Protein AF-0000000084402591 (afdb_homodimer)

Foldseek 3Di:
DWAKAFAWAWEFQAFPDIDIDGQWIWTADPLQFTADIDHCPDPVNVVLVVVLVPPDPPDPPPPSRPHHYFDQQKYKFFFFEAAEAAQQLLVPFPDDLQDADVVSCVVGVQVSQLVCLVDVVVLLVSLLVVLVVLVLLRHQEYAYEYEQHLSSQLSNQVSCLVLNRAYETEREAFCQDPDPSGHAVDLVRSVVRVVVNQVVNCVVCVVDDPSSRRYYYEYEHAADLRADPSNLLVSVVVCVVVVHAYEYEFCLADVRQVSNCVVPVDGRVVSCVVSPNQALRYEYEAPQVDDPVVLVVNVVRLYAYAHALQLSVRHYPGGRQVQVNSVSPHQYAYHNHPRSHNDSRLLVSLVSLQVVQVVVLVVVCVVVVHDPVCVVPPDDDRSGRDSSSSSCRGFASSQVSNVAGRGSDGPHRPWIWMFGQDDPVDCLGWDPGGDPCCVPPNQDDPVSSVVSVVVCSVGNGSRRTPWTDGSSHTSD/DWAKAFAWAWEFQAFPDIDIDGQWIWTADPLQFTADIDHCPDPVNVVLVVVLVPPDPPPPPPPSRPHHYFDQQKYKFFFFEAEEAAQQLLVPFPDDLQDADVVSCVVGVQVSQLVCLVDVVVLLVSLLVVLVVLVLLRHQEYAYEYEQHLSSQLSNQVSCLVLNRAYETEREAFCQDPDPSGHAVDLVRSVVRVVVNQVVNCVVCVVDDPSSRRYYYEYEHAADLRDDPSNLLVSVVVCVVVVHAYEYEFCLADVRQVSNCVVPVDGRVVSCVVSPNQALRYEYEAPQVDDPVVLVVNVVRLYAYAHALQLSVRHYPGGRQVQVNSVSPHQYAYHNHPRSHNDSRLLVSLVSLQVVQVVVLVVVCVVVVHDPVCVVPPDDDRSGRDSSSSSCRGFASSQVSNVAGRGSDGPHRPWIWMFGQADPPDCQGWDPGGNVCCVPPNQDDPVSSVVSVVVCSVGNGSRRTPWTDGSSHTSD

Organism: NCBI:txid1296121

Sequence (952 aa):
MGQLFVGTFVDTPCPGELRIRQDHLLVVDEKGYITHIAPIHDDSSQSILSGLSSSSPSSSSSSSSIPMELGKHSFLLPVFTDLHIHAAQYLFCGLGLDLPLIEWLERYAYKAEERVDGDPALAERVYGTLVKRLLQNGTGCVSFFGTIGVRSNLILAKKMQEAGLRGFVGKLSMDQSPRPTYGETSASASLDSLNEFLDSLEGYLAQYKPHEKVVEPIITPRYVPVCSDELLGRLKELGDKRGVRVQSHMCEGRDQMGLVYKQRGKRDQDIWNELGFLGPKTLQAHVTYLDDEMIPLIKDREVTIAHCPLSNAYLSEKQFPLREALDKSLNVGLGTDVAGGYTLSIQNQMRQAVIISRLREGARCENMDCSFAESANKGGKNLSVDWVESIYLATRGGKKGMGLGGCLEVGMEFDAQLIELADEGSPSGVGALDLFDLQTRGIDTEEEWKVNVERWWCNGDDRNRKGMWVQGRKVLMGQLFVGTFVDTPCPGELRIRQDHLLVVDEKGYITHIAPIHDDSSQSILSGLSSSSPSSSSSSSSIPMELGKHSFLLPVFTDLHIHAAQYLFCGLGLDLPLIEWLERYAYKAEERVDGDPALAERVYGTLVKRLLQNGTGCVSFFGTIGVRSNLILAKKMQEAGLRGFVGKLSMDQSPRPTYGETSASASLDSLNEFLDSLEGYLAQYKPHEKVVEPIITPRYVPVCSDELLGRLKELGDKRGVRVQSHMCEGRDQMGLVYKQRGKRDQDIWNELGFLGPKTLQAHVTYLDDEMIPLIKDREVTIAHCPLSNAYLSEKQFPLREALDKSLNVGLGTDVAGGYTLSIQNQMRQAVIISRLREGARCENMDCSFAESANKGGKNLSVDWVESIYLATRGGKKGMGLGGCLEVGMEFDAQLIELADEGSPSGVGALDLFDLQTRGIDTEEEWKVNVERWWCNGDDRNRKGMWVQGRKVL

Secondary structure (DSSP, 8-state):
--EEEEEEEEE-SSTT--EEEEEEEEEE-TTSBEEEEEETTSHHHHHHHHHHHHS-TTSSS------EEPPTTEEEEEPEEEEEEEGGGGGGTT--TTS-HHHHIIIIIHHHHHHHHH-HHHHHHHHHHHHHHHHHTTEEEEEEE--S-HHHHHHHHHHHHHHT-EEEEE-EE-SS-SSTTSS-S-HHHHHHHHHHHHHHHHHHHTTS-GGG--EEE-BEE--GGGS-HHHHHHHHHHHHHHT--EEEEES--HHHHHHHHHHHSS-HHHHHHHTT--STTEEEEE-TT--TTHHHHHHHHT-EEEE-HHHHHHH-SS---HHHHHHTT-EEEE---TTTSS---HHHHHHHHHHHHHHHHHHHHHHHT--HHHHTTSSS------HHHHHHIIIIIHHHHTT---SS-TTSB--EEEEES-BTTBTT-STT---TTHHHH-S-SHHHHHHHHHHHHHH--GGGEEEEEETTEE--/--EEEEEEEEE-SSTT--EEEEEEEEEE-TTSBEEEEEETTSHHHHHHHHHHHHS-TTSSS------EEPPTTEEEEEPEEEEEEEGGGGGGTT--TTS-HHHHIIIIIHHHHHHHHH-HHHHHHHHHHHHHHHHHTTEEEEEEE--S-HHHHHHHHHHHHHHT-EEEEE-EE-SS-SSTTSS-S-HHHHHHHHHHHHHHHHHHHTTS-GGG--EEE-BEE--GGGS-HHHHHHHHHHHHHHT--EEEEES--HHHHHHHHHHHSS-HHHHHHHTT--STTEEEEE-TT--TTHHHHHHHHT-EEEE-HHHHHHH-SS---HHHHHHTT-EEEE---TTTSS---HHHHHHHHHHHHHHHHHHHHHHHT--HHHHTTSSS------HHHHHHIIIIIHHHHTT---SS-TTSB--EEEEES--TT-SS-STT---TTHHHH-S-SHHHHHHHHHHHHHH--GGGEEEEEETTEE--

InterPro domains:
  IPR006680 Amidohydrolase-related [PF01979] (75-432)
  IPR011059 Metal-dependent hydrolase, composite domain superfamily [G3DSA:2.30.40.10] (5-474)
  IPR011059 Metal-dependent hydrolase, composite domain superfamily [SSF51338] (379-476)
  IPR032466 Metal-dependent hydrolase [SSF51556] (78-406)
  IPR051607 Metallo-dependent Hydrolases [PTHR11271] (3-475)

Nearest PDB structures (foldseek):
  3lnp-assembly1_A-2  TM=8.528E-01  e=5.289E-28  Oleispira antarctica
  4gbd-assembly1_B  TM=8.580E-01  e=3.600E-27  Pseudomonas aeruginosa PAO1
  4dzh-assembly1_A-2  TM=8.503E-01  e=2.397E-27  Xanthomonas campestris pv. campestris str. ATCC 33913
  4f0r-assembly1_A  TM=8.157E-01  e=4.286E-27  Chromobacterium violaceum ATCC 12472
  7ww2-assembly1_B  TM=8.404E-01  e=1.744E-23  Obesumbacterium proteus

Radius of gyration: 29.02 Å; Cα contacts (8 Å, |Δi|>4): 2142; chains: 2; bounding box: 70×85×83 Å

Structure (mmCIF, N/CA/C/O backbone):
data_AF-0000000084402591-model_v1
#
loop_
_entity.id
_entity.type
_entity.pdbx_description
1 polymer 'Guanine deaminase'
#
loop_
_atom_site.group_PDB
_atom_site.id
_atom_site.type_symbol
_atom_site.label_atom_id
_atom_site.label_alt_id
_atom_site.label_comp_id
_atom_site.label_asym_id
_atom_site.label_entity_id
_atom_site.label_seq_id
_atom_site.pdbx_PDB_ins_code
_atom_site.Cartn_x
_atom_site.Cartn_y
_atom_site.Cartn_z
_atom_site.occupancy
_atom_site.B_iso_or_equiv
_atom_site.auth_seq_id
_atom_site.auth_comp_id
_atom_site.auth_asym_id
_atom_site.auth_atom_id
_atom_site.pdbx_PDB_model_num
ATOM 1 N N . MET A 1 1 ? 15.195 16.984 35.25 1 59.53 1 MET A N 1
ATOM 2 C CA . MET A 1 1 ? 16.281 16.266 34.594 1 59.53 1 MET A CA 1
ATOM 3 C C . MET A 1 1 ? 15.797 15.703 33.25 1 59.53 1 MET A C 1
ATOM 5 O O . MET A 1 1 ? 14.609 15.422 33.094 1 59.53 1 MET A O 1
ATOM 9 N N . GLY A 1 2 ? 16.656 15.789 32.219 1 85.44 2 GLY A N 1
ATOM 10 C CA . GLY A 1 2 ? 16.391 15.484 30.812 1 85.44 2 GLY A CA 1
ATOM 11 C C . GLY A 1 2 ? 16.281 14 30.531 1 85.44 2 GLY A C 1
ATOM 12 O O . GLY A 1 2 ? 16.469 13.18 31.438 1 85.44 2 GLY A O 1
ATOM 13 N N . GLN A 1 3 ? 15.609 13.523 29.688 1 94.88 3 GLN A N 1
ATOM 14 C CA . GLN A 1 3 ? 15.547 12.148 29.188 1 94.88 3 GLN A CA 1
ATOM 15 C C . GLN A 1 3 ? 16.797 11.797 28.391 1 94.88 3 GLN A C 1
ATOM 17 O O . GLN A 1 3 ? 17.312 12.625 27.625 1 94.88 3 GLN A O 1
ATOM 22 N N . LEU A 1 4 ? 17.312 10.602 28.734 1 97.06 4 LEU A N 1
ATOM 23 C CA . LEU A 1 4 ? 18.484 10.117 28.031 1 97.06 4 LEU A CA 1
ATOM 24 C C . LEU A 1 4 ? 18.172 8.859 27.234 1 97.06 4 LEU A C 1
ATOM 26 O O . LEU A 1 4 ? 17.469 7.965 27.719 1 97.06 4 LEU A O 1
ATOM 30 N N . PHE A 1 5 ? 18.641 8.797 25.969 1 98.12 5 PHE A N 1
ATOM 31 C CA . PHE A 1 5 ? 18.484 7.648 25.078 1 98.12 5 PHE A CA 1
ATOM 32 C C . PHE A 1 5 ? 19.844 7.184 24.562 1 98.12 5 PHE A C 1
ATOM 34 O O . PHE A 1 5 ? 20.672 8 24.188 1 98.12 5 PHE A O 1
ATOM 41 N N . VAL A 1 6 ? 20.062 5.879 24.594 1 97.94 6 VAL A N 1
ATOM 42 C CA . VAL A 1 6 ? 21.297 5.309 24.062 1 97.94 6 VAL A CA 1
ATOM 43 C C . VAL A 1 6 ? 20.969 4.266 23 1 97.94 6 VAL A C 1
ATOM 45 O O . VAL A 1 6 ? 20.156 3.371 23.234 1 97.94 6 VAL A O 1
ATOM 48 N N . GLY A 1 7 ? 21.547 4.367 21.875 1 97.75 7 GLY A N 1
ATOM 49 C CA . GLY A 1 7 ? 21.312 3.387 20.828 1 97.75 7 GLY A CA 1
ATOM 50 C C . GLY A 1 7 ? 21.516 3.947 19.422 1 97.75 7 GLY A C 1
ATOM 51 O O . GLY A 1 7 ? 22.453 4.707 19.188 1 97.75 7 GLY A O 1
ATOM 52 N N . THR A 1 8 ? 20.734 3.443 18.484 1 98.31 8 THR A N 1
ATOM 53 C CA . THR A 1 8 ? 20.844 3.85 17.078 1 98.31 8 THR A CA 1
ATOM 54 C C . THR A 1 8 ? 19.797 4.902 16.734 1 98.31 8 THR A C 1
ATOM 56 O O . THR A 1 8 ? 18.625 4.762 17.094 1 98.31 8 THR A O 1
ATOM 59 N N . PHE A 1 9 ? 20.25 6 16.156 1 98.75 9 PHE A N 1
ATOM 60 C CA . PHE A 1 9 ? 19.391 7.102 15.734 1 98.75 9 PHE A CA 1
ATOM 61 C C . PHE A 1 9 ? 19.469 7.301 14.227 1 98.75 9 PHE A C 1
ATOM 63 O O . PHE A 1 9 ? 20.562 7.328 13.656 1 98.75 9 PHE A O 1
ATOM 70 N N . VAL A 1 10 ? 18.328 7.324 13.562 1 98.81 10 VAL A N 1
ATOM 71 C CA . VAL A 1 10 ? 18.25 7.473 12.109 1 98.81 10 VAL A CA 1
ATOM 72 C C . VAL A 1 10 ? 17.438 8.719 11.766 1 98.81 10 VAL A C 1
ATOM 74 O O . VAL A 1 10 ? 16.422 9.008 12.398 1 98.81 10 VAL A O 1
ATOM 77 N N . ASP A 1 11 ? 17.891 9.539 10.867 1 98.69 11 ASP A N 1
ATOM 78 C CA . ASP A 1 11 ? 17.094 10.648 10.328 1 98.69 11 ASP A CA 1
ATOM 79 C C . ASP A 1 11 ? 17.562 10.992 8.906 1 98.69 11 ASP A C 1
ATOM 81 O O . ASP A 1 11 ? 18.406 10.312 8.344 1 98.69 11 ASP A O 1
ATOM 85 N N . THR A 1 12 ? 16.875 11.906 8.25 1 98.5 12 THR A N 1
ATOM 86 C CA . THR A 1 12 ? 17.172 12.398 6.91 1 98.5 12 THR A CA 1
ATOM 87 C C . THR A 1 12 ? 17.281 13.922 6.91 1 98.5 12 THR A C 1
ATOM 89 O O . THR A 1 12 ? 16.297 14.617 6.625 1 98.5 12 THR A O 1
ATOM 92 N N . PRO A 1 13 ? 18.5 14.477 7.117 1 97.5 13 PRO A N 1
ATOM 93 C CA . PRO A 1 13 ? 18.656 15.922 7.273 1 97.5 13 PRO A CA 1
ATOM 94 C C . PRO A 1 13 ? 18.422 16.688 5.969 1 97.5 13 PRO A C 1
ATOM 96 O O . PRO A 1 13 ? 18.078 17.859 5.996 1 97.5 13 PRO A O 1
ATOM 99 N N . CYS A 1 14 ? 18.656 16.109 4.797 1 96.44 14 CYS A N 1
ATOM 100 C CA . CYS A 1 14 ? 18.375 16.641 3.469 1 96.44 14 CYS A CA 1
ATOM 101 C C . CYS A 1 14 ? 17.875 15.531 2.543 1 96.44 14 CYS A C 1
ATOM 103 O O . CYS A 1 14 ? 18 14.352 2.857 1 96.44 14 CYS A O 1
ATOM 105 N N . PRO A 1 15 ? 17.25 15.969 1.449 1 95.5 15 PRO A N 1
ATOM 106 C CA . PRO A 1 15 ? 16.719 14.922 0.568 1 95.5 15 PRO A CA 1
ATOM 107 C C . PRO A 1 15 ? 17.781 13.938 0.109 1 95.5 15 PRO A C 1
ATOM 109 O O . PRO A 1 15 ? 18.859 14.352 -0.343 1 95.5 15 PRO A O 1
ATOM 112 N N . GLY A 1 16 ? 17.578 12.664 0.323 1 94.75 16 GLY A N 1
ATOM 113 C CA . GLY A 1 16 ? 18.438 11.625 -0.218 1 94.75 16 GLY A CA 1
ATOM 114 C C . GLY A 1 16 ? 19.547 11.211 0.74 1 94.75 16 GLY A C 1
ATOM 115 O O . GLY A 1 16 ? 20.312 10.289 0.45 1 94.75 16 GLY A O 1
ATOM 116 N N . GLU A 1 17 ? 19.594 11.859 1.846 1 97.12 17 GLU A N 1
ATOM 117 C CA . GLU A 1 17 ? 20.609 11.484 2.824 1 97.12 17 GLU A CA 1
ATOM 118 C C . GLU A 1 17 ? 20 10.75 4.012 1 97.12 17 GLU A C 1
ATOM 120 O O . GLU A 1 17 ? 19.141 11.297 4.703 1 97.12 17 GLU A O 1
ATOM 125 N N . LEU A 1 18 ? 20.438 9.531 4.176 1 98.31 18 LEU A N 1
ATOM 126 C CA . LEU A 1 18 ? 20.078 8.758 5.359 1 98.31 18 LEU A CA 1
ATOM 127 C C . LEU A 1 18 ? 21.219 8.766 6.379 1 98.31 18 LEU A C 1
ATOM 129 O O . LEU A 1 18 ? 22.25 8.133 6.16 1 98.31 18 LEU A O 1
ATOM 133 N N . ARG A 1 19 ? 21.047 9.484 7.461 1 98.5 19 ARG A N 1
ATOM 134 C CA . ARG A 1 19 ? 22.047 9.547 8.508 1 98.5 19 ARG A CA 1
ATOM 135 C C . ARG A 1 19 ? 21.766 8.531 9.609 1 98.5 19 ARG A C 1
ATOM 137 O O . ARG A 1 19 ? 20.703 8.57 10.234 1 98.5 19 ARG A O 1
ATOM 144 N N . ILE A 1 20 ? 22.672 7.586 9.773 1 98.62 20 ILE A N 1
ATOM 145 C CA . ILE A 1 20 ? 22.562 6.543 10.789 1 98.62 20 ILE A CA 1
ATOM 146 C C . ILE A 1 20 ? 23.656 6.73 11.836 1 98.62 20 ILE A C 1
ATOM 148 O O . ILE A 1 20 ? 24.844 6.664 11.523 1 98.62 20 ILE A O 1
ATOM 152 N N . ARG A 1 21 ? 23.266 7.004 13.047 1 98.25 21 ARG A N 1
ATOM 153 C CA . ARG A 1 21 ? 24.203 7.195 14.156 1 98.25 21 ARG A CA 1
ATOM 154 C C . ARG A 1 21 ? 24.078 6.062 15.172 1 98.25 21 ARG A C 1
ATOM 156 O O . ARG A 1 21 ? 23.156 6.055 15.992 1 98.25 21 ARG A O 1
ATOM 163 N N . GLN A 1 22 ? 25.016 5.148 15.148 1 97.31 22 GLN A N 1
ATOM 164 C CA . GLN A 1 22 ? 25.031 3.998 16.047 1 97.31 22 GLN A CA 1
ATOM 165 C C . GLN A 1 22 ? 25.797 4.316 17.328 1 97.31 22 GLN A C 1
ATOM 167 O O . GLN A 1 22 ? 26.719 5.137 17.328 1 97.31 22 GLN A O 1
ATOM 172 N N . ASP A 1 23 ? 25.391 3.721 18.391 1 97.06 23 ASP A N 1
ATOM 173 C CA . ASP A 1 23 ? 26.078 3.844 19.688 1 97.06 23 ASP A CA 1
ATOM 174 C C . ASP A 1 23 ? 26.25 5.309 20.078 1 97.06 23 ASP A C 1
ATOM 176 O O . ASP A 1 23 ? 27.359 5.766 20.344 1 97.06 23 ASP A O 1
ATOM 180 N N . HIS A 1 24 ? 25.141 6.039 20.078 1 98.31 24 HIS A N 1
ATOM 181 C CA . HIS A 1 24 ? 25.125 7.453 20.438 1 98.31 24 HIS A CA 1
ATOM 182 C C . HIS A 1 24 ? 24.281 7.695 21.688 1 98.31 24 HIS A C 1
ATOM 184 O O . HIS A 1 24 ? 23.438 6.871 22.047 1 98.31 24 HIS A O 1
ATOM 190 N N . LEU A 1 25 ? 24.594 8.75 22.375 1 98.06 25 LEU A N 1
ATOM 191 C CA . LEU A 1 25 ? 23.797 9.289 23.484 1 98.06 25 LEU A CA 1
ATOM 192 C C . LEU A 1 25 ? 23 10.508 23.016 1 98.06 25 LEU A C 1
ATOM 194 O O . LEU A 1 25 ? 23.547 11.414 22.391 1 98.06 25 LEU A O 1
ATOM 198 N N . LEU A 1 26 ? 21.719 10.5 23.188 1 98.56 26 LEU A N 1
ATOM 199 C CA . LEU A 1 26 ? 20.828 11.633 22.953 1 98.56 26 LEU A CA 1
ATOM 200 C C . LEU A 1 26 ? 20.172 12.102 24.25 1 98.56 26 LEU A C 1
ATOM 202 O O . LEU A 1 26 ? 19.641 11.289 25 1 98.56 26 LEU A O 1
ATOM 206 N N . VAL A 1 27 ? 20.266 13.391 24.562 1 97.94 27 VAL A N 1
ATOM 207 C CA . VAL A 1 27 ? 19.703 13.961 25.781 1 97.94 27 VAL A CA 1
ATOM 208 C C . VAL A 1 27 ? 18.609 14.961 25.438 1 97.94 27 VAL A C 1
ATOM 210 O O . VAL A 1 27 ? 18.781 15.789 24.547 1 97.94 27 VAL A O 1
ATOM 213 N N . VAL A 1 28 ? 17.516 14.875 26.078 1 98.31 28 VAL A N 1
ATOM 214 C CA . VAL A 1 28 ? 16.359 15.766 25.938 1 98.31 28 VAL A CA 1
ATOM 215 C C . VAL A 1 28 ? 16.141 16.531 27.234 1 98.31 28 VAL A C 1
ATOM 217 O O . VAL A 1 28 ? 16.094 15.945 28.312 1 98.31 28 VAL A O 1
ATOM 220 N N . ASP A 1 29 ? 15.992 17.797 27.203 1 97.06 29 ASP A N 1
ATOM 221 C CA . ASP A 1 29 ? 15.797 18.594 28.422 1 97.06 29 ASP A CA 1
ATOM 222 C C . ASP A 1 29 ? 14.328 18.562 28.844 1 97.06 29 ASP A C 1
ATOM 224 O O . ASP A 1 29 ? 13.5 17.891 28.234 1 97.06 29 ASP A O 1
ATOM 228 N N . GLU A 1 30 ? 13.977 19.25 29.844 1 95.62 30 GLU A N 1
ATOM 229 C CA . GLU A 1 30 ? 12.648 19.203 30.469 1 95.62 30 GLU A CA 1
ATOM 230 C C . GLU A 1 30 ? 11.602 19.859 29.578 1 95.62 30 GLU A C 1
ATOM 232 O O . GLU A 1 30 ? 10.406 19.625 29.734 1 95.62 30 GLU A O 1
ATOM 237 N N . LYS A 1 31 ? 12.109 20.703 28.719 1 97.38 31 LYS A N 1
ATOM 238 C CA . LYS A 1 31 ? 11.188 21.391 27.812 1 97.38 31 LYS A CA 1
ATOM 239 C C . LYS A 1 31 ? 10.992 20.609 26.516 1 97.38 31 LYS A C 1
ATOM 241 O O . LYS A 1 31 ? 10.242 21.031 25.641 1 97.38 31 LYS A O 1
ATOM 246 N N . GLY A 1 32 ? 11.68 19.5 26.359 1 97.88 32 GLY A N 1
ATOM 247 C CA . GLY A 1 32 ? 11.453 18.594 25.234 1 97.88 32 GLY A CA 1
ATOM 248 C C . GLY A 1 32 ? 12.352 18.891 24.047 1 97.88 32 GLY A C 1
ATOM 249 O O . GLY A 1 32 ? 12.016 18.547 22.906 1 97.88 32 GLY A O 1
ATOM 250 N N . TYR A 1 33 ? 13.484 19.562 24.312 1 98.19 33 TYR A N 1
ATOM 251 C CA . TYR A 1 33 ? 14.422 19.859 23.234 1 98.19 33 TYR A CA 1
ATOM 252 C C . TYR A 1 33 ? 15.672 18.984 23.344 1 98.19 33 TYR A C 1
ATOM 254 O O . TYR A 1 33 ? 16.125 18.672 24.453 1 98.19 33 TYR A O 1
ATOM 262 N N . ILE A 1 34 ? 16.203 18.625 22.188 1 98.56 34 ILE A N 1
ATOM 263 C CA . ILE A 1 34 ? 17.438 17.859 22.172 1 98.56 34 ILE A CA 1
ATOM 264 C C . ILE A 1 34 ? 18.609 18.781 22.547 1 98.56 34 ILE A C 1
ATOM 266 O O . ILE A 1 34 ? 18.812 19.828 21.938 1 98.56 34 ILE A O 1
ATOM 270 N N . THR A 1 35 ? 19.391 18.344 23.547 1 98.19 35 THR A N 1
ATOM 271 C CA . THR A 1 35 ? 20.469 19.203 24.016 1 98.19 35 THR A CA 1
ATOM 272 C C . THR A 1 35 ? 21.828 18.562 23.75 1 98.19 35 THR A C 1
ATOM 274 O O . THR A 1 35 ? 22.859 19.234 23.844 1 98.19 35 THR A O 1
ATOM 277 N N . HIS A 1 36 ? 21.797 17.25 23.469 1 97.94 36 HIS A N 1
ATOM 278 C CA . HIS A 1 36 ? 23.031 16.516 23.203 1 97.94 36 HIS A CA 1
ATOM 279 C C . HIS A 1 36 ? 22.781 15.32 22.297 1 97.94 36 HIS A C 1
ATOM 281 O O . HIS A 1 36 ? 21.781 14.617 22.469 1 97.94 36 HIS A O 1
ATOM 287 N N . ILE A 1 37 ? 23.641 15.062 21.375 1 98.56 37 ILE A N 1
ATOM 288 C CA . ILE A 1 37 ? 23.703 13.844 20.594 1 98.56 37 ILE A CA 1
ATOM 289 C C . ILE A 1 37 ? 25.125 13.602 20.094 1 98.56 37 ILE A C 1
ATOM 291 O O . ILE A 1 37 ? 25.672 14.398 19.328 1 98.56 37 ILE A O 1
ATOM 295 N N . ALA A 1 38 ? 25.766 12.641 20.547 1 98.5 38 ALA A N 1
ATOM 296 C CA . ALA A 1 38 ? 27.141 12.305 20.219 1 98.5 38 ALA A CA 1
ATOM 297 C C . ALA A 1 38 ? 27.438 10.836 20.516 1 98.5 38 ALA A C 1
ATOM 299 O O . ALA A 1 38 ? 26.688 10.18 21.234 1 98.5 38 ALA A O 1
ATOM 300 N N . PRO A 1 39 ? 28.531 10.344 19.922 1 98.38 39 PRO A N 1
ATOM 301 C CA . PRO A 1 39 ? 28.906 8.969 20.25 1 98.38 39 PRO A CA 1
ATOM 302 C C . PRO A 1 39 ? 29.016 8.734 21.75 1 98.38 39 PRO A C 1
ATOM 304 O O . PRO A 1 39 ? 29.484 9.609 22.484 1 98.38 39 PRO A O 1
ATOM 307 N N . ILE A 1 40 ? 28.578 7.598 22.109 1 96.81 40 ILE A N 1
ATOM 308 C CA . ILE A 1 40 ? 28.484 7.289 23.531 1 96.81 40 ILE A CA 1
ATOM 309 C C . ILE A 1 40 ? 29.875 7.328 24.172 1 96.81 40 ILE A C 1
ATOM 311 O O . ILE A 1 40 ? 30.016 7.648 25.344 1 96.81 40 ILE A O 1
ATOM 315 N N . HIS A 1 41 ? 30.938 7.066 23.391 1 96.75 41 HIS A N 1
ATOM 316 C CA . HIS A 1 41 ? 32.281 6.957 23.938 1 96.75 41 HIS A CA 1
ATOM 317 C C . HIS A 1 41 ? 33 8.312 23.922 1 96.75 41 HIS A C 1
ATOM 319 O O . HIS A 1 41 ? 34.094 8.438 24.438 1 96.75 41 HIS A O 1
ATOM 325 N N . ASP A 1 42 ? 32.375 9.258 23.297 1 97.5 42 ASP A N 1
ATOM 326 C CA . ASP A 1 42 ? 32.969 10.602 23.312 1 97.5 42 ASP A CA 1
ATOM 327 C C . ASP A 1 42 ? 33.031 11.156 24.734 1 97.5 42 ASP A C 1
ATOM 329 O O . ASP A 1 42 ? 32.188 10.836 25.578 1 97.5 42 ASP A O 1
ATOM 333 N N . ASP A 1 43 ? 33.938 12.07 25 1 96.75 43 ASP A N 1
ATOM 334 C CA . ASP A 1 43 ? 34.125 12.664 26.328 1 96.75 43 ASP A CA 1
ATOM 335 C C . ASP A 1 43 ? 32.875 13.391 26.812 1 96.75 43 ASP A C 1
ATOM 337 O O . ASP A 1 43 ? 32.531 13.305 27.984 1 96.75 43 ASP A O 1
ATOM 341 N N . SER A 1 44 ? 32.344 14.055 25.938 1 95.94 44 SER A N 1
ATOM 342 C CA . SER A 1 44 ? 31.141 14.805 26.312 1 95.94 44 SER A CA 1
ATOM 343 C C . SER A 1 44 ? 30.016 13.883 26.766 1 95.94 44 SER A C 1
ATOM 345 O O . SER A 1 44 ? 29.328 14.172 27.75 1 95.94 44 SER A O 1
ATOM 347 N N . SER A 1 45 ? 29.797 12.789 26.094 1 96.19 45 SER A N 1
ATOM 348 C CA . SER A 1 45 ? 28.781 11.805 26.453 1 96.19 45 SER A CA 1
ATOM 349 C C . SER A 1 45 ? 29.141 11.109 27.766 1 96.19 45 SER A C 1
ATOM 351 O O . SER A 1 45 ? 28.281 10.93 28.641 1 96.19 45 SER A O 1
ATOM 353 N N . GLN A 1 46 ? 30.422 10.797 27.891 1 94.75 46 GLN A N 1
ATOM 354 C CA . GLN A 1 46 ? 30.875 10.125 29.109 1 94.75 46 GLN A CA 1
ATOM 355 C C . GLN A 1 46 ? 30.719 11.023 30.328 1 94.75 46 GLN A C 1
ATOM 357 O O . GLN A 1 46 ? 30.375 10.547 31.422 1 94.75 46 GLN A O 1
ATOM 362 N N . SER A 1 47 ? 31.016 12.25 30.141 1 94.25 47 SER A N 1
ATOM 363 C CA . SER A 1 47 ? 30.844 13.211 31.234 1 94.25 47 SER A CA 1
ATOM 364 C C . SER A 1 47 ? 29.406 13.281 31.703 1 94.25 47 SER A C 1
ATOM 366 O O . SER A 1 47 ? 29.125 13.336 32.906 1 94.25 47 SER A O 1
ATOM 368 N N . ILE A 1 48 ? 28.531 13.289 30.719 1 93.19 48 ILE A N 1
ATOM 369 C CA . ILE A 1 48 ? 27.109 13.336 31.031 1 93.19 48 ILE A CA 1
ATOM 370 C C . ILE A 1 48 ? 26.703 12.07 31.781 1 93.19 48 ILE A C 1
ATOM 372 O O . ILE A 1 48 ? 26.016 12.133 32.812 1 93.19 48 ILE A O 1
ATOM 376 N N . LEU A 1 49 ? 27.188 10.977 31.344 1 90.94 49 LEU A N 1
ATOM 377 C CA . LEU A 1 49 ? 26.812 9.688 31.922 1 90.94 49 LEU A CA 1
ATOM 378 C C . LEU A 1 49 ? 27.422 9.531 33.312 1 90.94 49 LEU A C 1
ATOM 380 O O . LEU A 1 49 ? 26.797 8.953 34.219 1 90.94 49 LEU A O 1
ATOM 384 N N . SER A 1 50 ? 28.641 9.953 33.562 1 88 50 SER A N 1
ATOM 385 C CA . SER A 1 50 ? 29.312 9.867 34.844 1 88 50 SER A CA 1
ATOM 386 C C . SER A 1 50 ? 28.672 10.789 35.875 1 88 50 SER A C 1
ATOM 388 O O . SER A 1 50 ? 28.656 10.492 37.062 1 88 50 SER A O 1
ATOM 390 N N . GLY A 1 51 ? 28.297 11.938 35.406 1 81.81 51 GLY A N 1
ATOM 391 C CA . GLY A 1 51 ? 27.625 12.883 36.281 1 81.81 51 GLY A CA 1
ATOM 392 C C . GLY A 1 51 ? 26.328 12.336 36.844 1 81.81 51 GLY A C 1
ATOM 393 O O . GLY A 1 51 ? 25.891 12.781 37.906 1 81.81 51 GLY A O 1
ATOM 394 N N . LEU A 1 52 ? 25.812 11.484 36.156 1 74 52 LEU A N 1
ATOM 395 C CA . LEU A 1 52 ? 24.594 10.844 36.625 1 74 52 LEU A CA 1
ATOM 396 C C . LEU A 1 52 ? 24.906 9.898 37.781 1 74 52 LEU A C 1
ATOM 398 O O . LEU A 1 52 ? 24.094 9.758 38.719 1 74 52 LEU A O 1
ATOM 402 N N . SER A 1 53 ? 26.062 9.148 37.656 1 64.19 53 SER A N 1
ATOM 403 C CA . SER A 1 53 ? 26.469 8.172 38.656 1 64.19 53 SER A CA 1
ATOM 404 C C . SER A 1 53 ? 26.859 8.852 39.969 1 64.19 53 SER A C 1
ATOM 406 O O . SER A 1 53 ? 26.672 8.289 41.031 1 64.19 53 SER A O 1
ATOM 408 N N . SER A 1 54 ? 27.594 10.008 39.906 1 58.72 54 SER A N 1
ATOM 409 C CA . SER A 1 54 ? 28.141 10.656 41.094 1 58.72 54 SER A CA 1
ATOM 410 C C . SER A 1 54 ? 27.047 11.359 41.875 1 58.72 54 SER A C 1
ATOM 412 O O . SER A 1 54 ? 27.266 11.812 43 1 58.72 54 SER A O 1
ATOM 414 N N . SER A 1 55 ? 26.016 11.703 41.219 1 51.97 55 SER A N 1
ATOM 415 C CA . SER A 1 55 ? 25 12.375 42 1 51.97 55 SER A CA 1
ATOM 416 C C . SER A 1 55 ? 24.469 11.461 43.094 1 51.97 55 SER A C 1
ATOM 418 O O . SER A 1 55 ? 24.078 10.32 42.812 1 51.97 55 SER A O 1
ATOM 420 N N . SER A 1 56 ? 25.062 11.523 44.406 1 47.62 56 SER A N 1
ATOM 421 C CA . SER A 1 56 ? 24.719 10.867 45.688 1 47.62 56 SER A CA 1
ATOM 422 C C . SER A 1 56 ? 23.203 10.633 45.781 1 47.62 56 SER A C 1
ATOM 424 O O . SER A 1 56 ? 22.422 11.477 45.344 1 47.62 56 SER A O 1
ATOM 426 N N . PRO A 1 57 ? 22.766 9.352 46.188 1 44.84 57 PRO A N 1
ATOM 427 C CA . PRO A 1 57 ? 21.359 9.023 46.406 1 44.84 57 PRO A CA 1
ATOM 428 C C . PRO A 1 57 ? 20.625 10.102 47.219 1 44.84 57 PRO A C 1
ATOM 430 O O . PRO A 1 57 ? 19.422 9.961 47.5 1 44.84 57 PRO A O 1
ATOM 433 N N . SER A 1 58 ? 21.328 10.852 48 1 38.97 58 SER A N 1
ATOM 434 C CA . SER A 1 58 ? 20.562 11.539 49.062 1 38.97 58 SER A CA 1
ATOM 435 C C . SER A 1 58 ? 19.469 12.414 48.438 1 38.97 58 SER A C 1
ATOM 437 O O . SER A 1 58 ? 18.5 12.758 49.125 1 38.97 58 SER A O 1
ATOM 439 N N . SER A 1 59 ? 19.906 13.594 47.875 1 37.53 59 SER A N 1
ATOM 440 C CA . SER A 1 59 ? 18.781 14.492 47.656 1 37.53 59 SER A CA 1
ATOM 441 C C . SER A 1 59 ? 17.766 13.859 46.688 1 37.53 59 SER A C 1
ATOM 443 O O . SER A 1 59 ? 18.125 13.258 45.688 1 37.53 59 SER A O 1
ATOM 445 N N . SER A 1 60 ? 16.562 13.57 47.281 1 38.31 60 SER A N 1
ATOM 446 C CA . SER A 1 60 ? 15.312 12.914 46.875 1 38.31 60 SER A CA 1
ATOM 447 C C . SER A 1 60 ? 15.055 13.062 45.375 1 38.31 60 SER A C 1
ATOM 449 O O . SER A 1 60 ? 14.555 12.133 44.75 1 38.31 60 SER A O 1
ATOM 451 N N . SER A 1 61 ? 14.836 14.344 45.031 1 37.5 61 SER A N 1
ATOM 452 C CA . SER A 1 61 ? 13.938 14.688 43.938 1 37.5 61 SER A CA 1
ATOM 453 C C . SER A 1 61 ? 14.586 14.406 42.562 1 37.5 61 SER A C 1
ATOM 455 O O . SER A 1 61 ? 13.953 14.562 41.531 1 37.5 61 SER A O 1
ATOM 457 N N . SER A 1 62 ? 15.945 14.672 42.5 1 39.53 62 SER A N 1
ATOM 458 C CA . SER A 1 62 ? 16.328 14.648 41.094 1 39.53 62 SER A CA 1
ATOM 459 C C . SER A 1 62 ? 16.344 13.227 40.562 1 39.53 62 SER A C 1
ATOM 461 O O . SER A 1 62 ? 17.172 12.406 40.969 1 39.53 62 SER A O 1
ATOM 463 N N . SER A 1 63 ? 15.328 12.453 40.469 1 42.69 63 SER A N 1
ATOM 464 C CA . SER A 1 63 ? 15.188 11.234 39.688 1 42.69 63 SER A CA 1
ATOM 465 C C . SER A 1 63 ? 16.266 11.148 38.625 1 42.69 63 SER A C 1
ATOM 467 O O . SER A 1 63 ? 16.266 11.914 37.656 1 42.69 63 SER A O 1
ATOM 469 N N . SER A 1 64 ? 17.547 11.008 38.875 1 51.66 64 SER A N 1
ATOM 470 C CA . SER A 1 64 ? 18.609 10.711 37.906 1 51.66 64 SER A CA 1
ATOM 471 C C . SER A 1 64 ? 18.078 9.891 36.75 1 51.66 64 SER A C 1
ATOM 473 O O . SER A 1 64 ? 17.453 8.844 36.938 1 51.66 64 SER A O 1
ATOM 475 N N . SER A 1 65 ? 17.75 10.5 35.594 1 70 65 SER A N 1
ATOM 476 C CA . SER A 1 65 ? 17.094 9.898 34.438 1 70 65 SER A CA 1
ATOM 477 C C . SER A 1 65 ? 17.906 8.75 33.844 1 70 65 SER A C 1
ATOM 479 O O . SER A 1 65 ? 19.109 8.906 33.594 1 70 65 SER A O 1
ATOM 481 N N . ILE A 1 66 ? 17.812 7.457 34.281 1 84.38 66 ILE A N 1
ATOM 482 C CA . ILE A 1 66 ? 18.359 6.246 33.688 1 84.38 66 ILE A CA 1
ATOM 483 C C . ILE A 1 66 ? 18.156 6.285 32.188 1 84.38 66 ILE A C 1
ATOM 485 O O . ILE A 1 66 ? 17.047 6.527 31.688 1 84.38 66 ILE A O 1
ATOM 489 N N . PRO A 1 67 ? 19.438 6.199 31.562 1 93 67 PRO A N 1
ATOM 490 C CA . PRO A 1 67 ? 19.312 6.203 30.109 1 93 67 PRO A CA 1
ATOM 491 C C . PRO A 1 67 ? 18.422 5.062 29.594 1 93 67 PRO A C 1
ATOM 493 O O . PRO A 1 67 ? 18.5 3.943 30.109 1 93 67 PRO A O 1
ATOM 496 N N . MET A 1 68 ? 17.531 5.371 28.75 1 95.38 68 MET A N 1
ATOM 497 C CA . MET A 1 68 ? 16.812 4.34 28.016 1 95.38 68 MET A CA 1
ATOM 498 C C . MET A 1 68 ? 17.688 3.723 26.938 1 95.38 68 MET A C 1
ATOM 500 O O . MET A 1 68 ? 18.062 4.402 25.984 1 95.38 68 MET A O 1
ATOM 504 N N . GLU A 1 69 ? 18.031 2.488 27.109 1 96.06 69 GLU A N 1
ATOM 505 C CA . GLU A 1 69 ? 18.781 1.764 26.094 1 96.06 69 GLU A CA 1
ATOM 506 C C . GLU A 1 69 ? 17.875 1.19 25.016 1 96.06 69 GLU A C 1
ATOM 508 O O . GLU A 1 69 ? 17.031 0.337 25.297 1 96.06 69 GLU A O 1
ATOM 513 N N . LEU A 1 70 ? 18.094 1.665 23.844 1 96.06 70 LEU A N 1
ATOM 514 C CA . LEU A 1 70 ? 17.312 1.116 22.734 1 96.06 70 LEU A CA 1
ATOM 515 C C . LEU A 1 70 ? 17.734 -0.319 22.438 1 96.06 70 LEU A C 1
ATOM 517 O O . LEU A 1 70 ? 18.922 -0.664 22.562 1 96.06 70 LEU A O 1
ATOM 521 N N . GLY A 1 71 ? 16.844 -1.167 22.047 1 93.25 71 GLY A N 1
ATOM 522 C CA . GLY A 1 71 ? 17.156 -2.529 21.656 1 93.25 71 GLY A CA 1
ATOM 523 C C . GLY A 1 71 ? 18.172 -2.604 20.531 1 93.25 71 GLY A C 1
ATOM 524 O O . GLY A 1 71 ? 18.281 -1.68 19.719 1 93.25 71 GLY A O 1
ATOM 525 N N . LYS A 1 72 ? 18.859 -3.764 20.375 1 91.69 72 LYS A N 1
ATOM 526 C CA . LYS A 1 72 ? 19.938 -3.971 19.422 1 91.69 72 LYS A CA 1
ATOM 527 C C . LYS A 1 72 ? 19.453 -3.781 17.984 1 91.69 72 LYS A C 1
ATOM 529 O O . LYS A 1 72 ? 20.203 -3.355 17.125 1 91.69 72 LYS A O 1
ATOM 534 N N . HIS A 1 73 ? 18.25 -4.133 17.734 1 94.88 73 HIS A N 1
ATOM 535 C CA . HIS A 1 73 ? 17.688 -4.055 16.391 1 94.88 73 HIS A CA 1
ATOM 536 C C . HIS A 1 73 ? 16.578 -3.008 16.312 1 94.88 73 HIS A C 1
ATOM 538 O O . HIS A 1 73 ? 15.578 -3.215 15.633 1 94.88 73 HIS A O 1
ATOM 544 N N . SER A 1 74 ? 16.734 -1.941 17.141 1 96.62 74 SER A N 1
ATOM 545 C CA . SER A 1 74 ? 15.781 -0.841 17.156 1 96.62 74 SER A CA 1
ATOM 546 C C . SER A 1 74 ? 16.469 0.496 16.906 1 96.62 74 SER A C 1
ATOM 548 O O . SER A 1 74 ? 17.688 0.621 17.062 1 96.62 74 SER A O 1
ATOM 550 N N . PHE A 1 75 ? 15.703 1.435 16.422 1 98.19 75 PHE A N 1
ATOM 551 C CA . PHE A 1 75 ? 16.234 2.771 16.203 1 98.19 75 PHE A CA 1
ATOM 552 C C . PHE A 1 75 ? 15.164 3.83 16.438 1 98.19 75 PHE A C 1
ATOM 554 O O . PHE A 1 75 ? 13.969 3.537 16.375 1 98.19 75 PHE A O 1
ATOM 561 N N . LEU A 1 76 ? 15.625 5.059 16.766 1 98.75 76 LEU A N 1
ATOM 562 C CA . LEU A 1 76 ? 14.734 6.215 16.797 1 98.75 76 LEU A CA 1
ATOM 563 C C . LEU A 1 76 ? 14.703 6.91 15.438 1 98.75 76 LEU A C 1
ATOM 565 O O . LEU A 1 76 ? 15.734 7.012 14.766 1 98.75 76 LEU A O 1
ATOM 569 N N . LEU A 1 77 ? 13.602 7.352 15.062 1 98.88 77 LEU A N 1
ATOM 570 C CA . LEU A 1 77 ? 13.312 8.109 13.844 1 98.88 77 LEU A CA 1
ATOM 571 C C . LEU A 1 77 ? 12.398 9.289 14.148 1 98.88 77 LEU A C 1
ATOM 573 O O . LEU A 1 77 ? 11.492 9.18 14.977 1 98.88 77 LEU A O 1
ATOM 577 N N . PRO A 1 78 ? 12.656 10.469 13.57 1 98.88 78 PRO A N 1
ATOM 578 C CA . PRO A 1 78 ? 11.648 11.523 13.75 1 98.88 78 PRO A CA 1
ATOM 579 C C . PRO A 1 78 ? 10.242 11.047 13.406 1 98.88 78 PRO A C 1
ATOM 581 O O . PRO A 1 78 ? 10.07 10.203 12.531 1 98.88 78 PRO A O 1
ATOM 584 N N . VAL A 1 79 ? 9.219 11.586 14.062 1 98.69 79 VAL A N 1
ATOM 585 C CA . VAL A 1 79 ? 7.836 11.219 13.789 1 98.69 79 VAL A CA 1
ATOM 586 C C . VAL A 1 79 ? 7.457 11.656 12.375 1 98.69 79 VAL A C 1
ATOM 588 O O . VAL A 1 79 ? 8.094 12.539 11.797 1 98.69 79 VAL A O 1
ATOM 591 N N . PHE A 1 80 ? 6.457 11.055 11.82 1 98.81 80 PHE A N 1
ATOM 592 C CA . PHE A 1 80 ? 5.93 11.477 10.531 1 98.81 80 PHE A CA 1
ATOM 593 C C . PHE A 1 80 ? 5.082 12.734 10.672 1 98.81 80 PHE A C 1
ATOM 595 O O . PHE A 1 80 ? 4.539 13 11.75 1 98.81 80 PHE A O 1
ATOM 602 N N . THR A 1 81 ? 5 13.477 9.617 1 98.75 81 THR A N 1
ATOM 603 C CA . THR A 1 81 ? 4.16 14.664 9.531 1 98.75 81 THR A CA 1
ATOM 604 C C . THR A 1 81 ? 3.119 14.508 8.422 1 98.75 81 THR A C 1
ATOM 606 O O . THR A 1 81 ? 3.457 14.148 7.293 1 98.75 81 THR A O 1
ATOM 609 N N . ASP A 1 82 ? 1.895 14.703 8.766 1 98.81 82 ASP A N 1
ATOM 610 C CA . ASP A 1 82 ? 0.805 14.758 7.797 1 98.81 82 ASP A CA 1
ATOM 611 C C . ASP A 1 82 ? 0.381 16.203 7.523 1 98.81 82 ASP A C 1
ATOM 613 O O . ASP A 1 82 ? -0.375 16.781 8.297 1 98.81 82 ASP A O 1
ATOM 617 N N . LEU A 1 83 ? 0.75 16.734 6.363 1 98.88 83 LEU A N 1
ATOM 618 C CA . LEU A 1 83 ? 0.58 18.156 6.098 1 98.88 83 LEU A CA 1
ATOM 619 C C . LEU A 1 83 ? -0.825 18.453 5.582 1 98.88 83 LEU A C 1
ATOM 621 O O . LEU A 1 83 ? -1.2 19.609 5.418 1 98.88 83 LEU A O 1
ATOM 625 N N . HIS A 1 84 ? -1.608 17.422 5.328 1 98.88 84 HIS A N 1
ATOM 626 C CA . HIS A 1 84 ? -2.943 17.656 4.797 1 98.88 84 HIS A CA 1
ATOM 627 C C . HIS A 1 84 ? -3.873 16.484 5.07 1 98.88 84 HIS A C 1
ATOM 629 O O . HIS A 1 84 ? -3.713 15.414 4.477 1 98.88 84 HIS A O 1
ATOM 635 N N . ILE A 1 85 ? -4.879 16.703 5.887 1 98.81 85 ILE A N 1
ATOM 636 C CA . ILE A 1 85 ? -5.875 15.703 6.242 1 98.81 85 ILE A CA 1
ATOM 637 C C . ILE A 1 85 ? -7.168 16.391 6.684 1 98.81 85 ILE A C 1
ATOM 639 O O . ILE A 1 85 ? -7.129 17.406 7.371 1 98.81 85 ILE A O 1
ATOM 643 N N . HIS A 1 86 ? -8.312 15.906 6.242 1 98.81 86 HIS A N 1
ATOM 644 C CA . HIS A 1 86 ? -9.609 16.406 6.688 1 98.81 86 HIS A CA 1
ATOM 645 C C . HIS A 1 86 ? -10.133 15.578 7.859 1 98.81 86 HIS A C 1
ATOM 647 O O . HIS A 1 86 ? -10.594 14.453 7.676 1 98.81 86 HIS A O 1
ATOM 653 N N . ALA A 1 87 ? -10.219 16.156 9 1 98.75 87 ALA A N 1
ATOM 654 C CA . ALA A 1 87 ? -10.492 15.414 10.227 1 98.75 87 ALA A CA 1
ATOM 655 C C . ALA A 1 87 ? -11.859 14.742 10.172 1 98.75 87 ALA A C 1
ATOM 657 O O . ALA A 1 87 ? -11.969 13.531 10.391 1 98.75 87 ALA A O 1
ATOM 658 N N . ALA A 1 88 ? -12.883 15.484 9.773 1 98.56 88 ALA A N 1
ATOM 659 C CA . ALA A 1 88 ? -14.25 14.977 9.82 1 98.56 88 ALA A CA 1
ATOM 660 C C . ALA A 1 88 ? -14.477 13.883 8.773 1 98.56 88 ALA A C 1
ATOM 662 O O . ALA A 1 88 ? -15.375 13.062 8.914 1 98.56 88 ALA A O 1
ATOM 663 N N . GLN A 1 89 ? -13.656 13.898 7.793 1 98.06 89 GLN A N 1
ATOM 664 C CA . GLN A 1 89 ? -13.844 12.961 6.688 1 98.06 89 GLN A CA 1
ATOM 665 C C . GLN A 1 89 ? -13.344 11.57 7.047 1 98.06 89 GLN A C 1
ATOM 667 O O . GLN A 1 89 ? -13.602 10.602 6.328 1 98.06 89 GLN A O 1
ATOM 672 N N . TYR A 1 90 ? -12.711 11.414 8.258 1 97.62 90 TYR A N 1
ATOM 673 C CA . TYR A 1 90 ? -12.375 10.094 8.766 1 97.62 90 TYR A CA 1
ATOM 674 C C . TYR A 1 90 ? -13.625 9.242 8.961 1 97.62 90 TYR A C 1
ATOM 676 O O . TYR A 1 90 ? -13.555 8.016 8.945 1 97.62 90 TYR A O 1
ATOM 684 N N . LEU A 1 91 ? -14.766 9.891 8.992 1 95.56 91 LEU A N 1
ATOM 685 C CA . LEU A 1 91 ? -16.062 9.242 9.18 1 95.56 91 LEU A CA 1
ATOM 686 C C . LEU A 1 91 ? -16.359 8.273 8.039 1 95.56 91 LEU A C 1
ATOM 688 O O . LEU A 1 91 ? -17.031 7.266 8.242 1 95.56 91 LEU A O 1
ATOM 692 N N . PHE A 1 92 ? -15.859 8.578 6.871 1 95.25 92 PHE A N 1
ATOM 693 C CA . PHE A 1 92 ? -16.188 7.723 5.734 1 95.25 92 PHE A CA 1
ATOM 694 C C . PHE A 1 92 ? -14.93 7.285 5 1 95.25 92 PHE A C 1
ATOM 696 O O . PHE A 1 92 ? -14.953 7.086 3.783 1 95.25 92 PHE A O 1
ATOM 703 N N . CYS A 1 93 ? -13.812 7.223 5.746 1 94.5 93 CYS A N 1
ATOM 704 C CA . CYS A 1 93 ? -12.531 6.781 5.199 1 94.5 93 CYS A CA 1
ATOM 705 C C . CYS A 1 93 ? -12.68 5.457 4.461 1 94.5 93 CYS A C 1
ATOM 707 O O . CYS A 1 93 ? -13.25 4.504 5 1 94.5 93 CYS A O 1
ATOM 709 N N . GLY A 1 94 ? -12.219 5.41 3.203 1 94.44 94 GLY A N 1
ATOM 710 C CA . GLY A 1 94 ? -12.258 4.188 2.418 1 94.44 94 GLY A CA 1
ATOM 711 C C . GLY A 1 94 ? -13.492 4.082 1.543 1 94.44 94 GLY A C 1
ATOM 712 O O . GLY A 1 94 ? -13.82 3 1.05 1 94.44 94 GLY A O 1
ATOM 713 N N . LEU A 1 95 ? -14.273 5.156 1.352 1 94.31 95 LEU A N 1
ATOM 714 C CA . LEU A 1 95 ? -15.5 5.098 0.566 1 94.31 95 LEU A CA 1
ATOM 715 C C . LEU A 1 95 ? -15.5 6.18 -0.513 1 94.31 95 LEU A C 1
ATOM 717 O O . LEU A 1 95 ? -14.891 7.234 -0.345 1 94.31 95 LEU A O 1
ATOM 721 N N . GLY A 1 96 ? -16.141 5.887 -1.603 1 91.94 96 GLY A N 1
ATOM 722 C CA . GLY A 1 96 ? -16.531 6.895 -2.576 1 91.94 96 GLY A CA 1
ATOM 723 C C . GLY A 1 96 ? -15.422 7.27 -3.533 1 91.94 96 GLY A C 1
ATOM 724 O O . GLY A 1 96 ? -15.492 8.297 -4.203 1 91.94 96 GLY A O 1
ATOM 725 N N . LEU A 1 97 ? -14.391 6.504 -3.652 1 91.62 97 LEU A N 1
ATOM 726 C CA . LEU A 1 97 ? -13.211 6.898 -4.406 1 91.62 97 LEU A CA 1
ATOM 727 C C . LEU A 1 97 ? -13.391 6.617 -5.895 1 91.62 97 LEU A C 1
ATOM 729 O O . LEU A 1 97 ? -12.484 6.863 -6.691 1 91.62 97 LEU A O 1
ATOM 733 N N . ASP A 1 98 ? -14.586 6.211 -6.285 1 88.62 98 ASP A N 1
ATOM 734 C CA . ASP A 1 98 ? -14.914 5.992 -7.691 1 88.62 98 ASP A CA 1
ATOM 735 C C . ASP A 1 98 ? -15.445 7.266 -8.336 1 88.62 98 ASP A C 1
ATOM 737 O O . ASP A 1 98 ? -15.633 7.32 -9.555 1 88.62 98 ASP A O 1
ATOM 741 N N . LEU A 1 99 ? -15.594 8.336 -7.602 1 90.69 99 LEU A N 1
ATOM 742 C CA . LEU A 1 99 ? -16.219 9.562 -8.078 1 90.69 99 LEU A CA 1
ATOM 743 C C . LEU A 1 99 ? -15.172 10.617 -8.391 1 90.69 99 LEU A C 1
ATOM 745 O O . LEU A 1 99 ? -14.109 10.656 -7.762 1 90.69 99 LEU A O 1
ATOM 749 N N . PRO A 1 100 ? -15.539 11.508 -9.383 1 91.75 100 PRO A N 1
ATOM 750 C CA . PRO A 1 100 ? -14.703 12.695 -9.547 1 91.75 100 PRO A CA 1
ATOM 751 C C . PRO A 1 100 ? -14.781 13.641 -8.344 1 91.75 100 PRO A C 1
ATOM 753 O O . PRO A 1 100 ? -15.742 13.586 -7.574 1 91.75 100 PRO A O 1
ATOM 756 N N . LEU A 1 101 ? -13.836 14.539 -8.227 1 92.5 101 LEU A N 1
ATOM 757 C CA . LEU A 1 101 ? -13.586 15.344 -7.039 1 92.5 101 LEU A CA 1
ATOM 758 C C . LEU A 1 101 ? -14.836 16.109 -6.621 1 92.5 101 LEU A C 1
ATOM 760 O O . LEU A 1 101 ? -15.297 15.977 -5.484 1 92.5 101 LEU A O 1
ATOM 764 N N . ILE A 1 102 ? -15.438 16.859 -7.508 1 92.19 102 ILE A N 1
ATOM 765 C CA . ILE A 1 102 ? -16.531 17.75 -7.16 1 92.19 102 ILE A CA 1
ATOM 766 C C . ILE A 1 102 ? -17.75 16.922 -6.738 1 92.19 102 ILE A C 1
ATOM 768 O O . ILE A 1 102 ? -18.422 17.266 -5.762 1 92.19 102 ILE A O 1
ATOM 772 N N . GLU A 1 103 ? -18.031 15.852 -7.445 1 92.62 103 GLU A N 1
ATOM 773 C CA . GLU A 1 103 ? -19.109 14.945 -7.074 1 92.62 103 GLU A CA 1
ATOM 774 C C . GLU A 1 103 ? -18.828 14.266 -5.738 1 92.62 103 GLU A C 1
ATOM 776 O O . GLU A 1 103 ? -19.734 14.094 -4.922 1 92.62 103 GLU A O 1
ATOM 781 N N . TRP A 1 104 ? -17.609 13.852 -5.527 1 94.5 104 TRP A N 1
ATOM 782 C CA . TRP A 1 104 ? -17.172 13.227 -4.285 1 94.5 104 TRP A CA 1
ATOM 783 C C . TRP A 1 104 ? -17.391 14.156 -3.098 1 94.5 104 TRP A C 1
ATOM 785 O O . TRP A 1 104 ? -17.875 13.719 -2.045 1 94.5 104 TRP A O 1
ATOM 795 N N . LEU A 1 105 ? -17.125 15.445 -3.219 1 94.5 105 LEU A N 1
ATOM 796 C CA . LEU A 1 105 ? -17.328 16.438 -2.17 1 94.5 105 LEU A CA 1
ATOM 797 C C . LEU A 1 105 ? -18.797 16.516 -1.771 1 94.5 105 LEU A C 1
ATOM 799 O O . LEU A 1 105 ? -19.125 16.453 -0.586 1 94.5 105 LEU A O 1
ATOM 803 N N . GLU A 1 106 ? -19.625 16.578 -2.727 1 93.88 106 GLU A N 1
ATOM 804 C CA . GLU A 1 106 ? -21.062 16.734 -2.488 1 93.88 106 GLU A CA 1
ATOM 805 C C . GLU A 1 106 ? -21.656 15.477 -1.863 1 93.88 106 GLU A C 1
ATOM 807 O O . GLU A 1 106 ? -22.438 15.562 -0.916 1 93.88 106 GLU A O 1
ATOM 812 N N . ARG A 1 107 ? -21.25 14.391 -2.322 1 94.5 107 ARG A N 1
ATOM 813 C CA . ARG A 1 107 ? -21.906 13.141 -1.941 1 94.5 107 ARG A CA 1
ATOM 814 C C . ARG A 1 107 ? -21.375 12.641 -0.598 1 94.5 107 ARG A C 1
ATOM 816 O O . ARG A 1 107 ? -22.094 11.961 0.137 1 94.5 107 ARG A O 1
ATOM 823 N N . TYR A 1 108 ? -20.125 13.039 -0.293 1 95.5 108 TYR A N 1
ATOM 824 C CA . TYR A 1 108 ? -19.531 12.422 0.893 1 95.5 108 TYR A CA 1
ATOM 825 C C . TYR A 1 108 ? -18.969 13.484 1.833 1 95.5 108 TYR A C 1
ATOM 827 O O . TYR A 1 108 ? -19.391 13.594 2.982 1 95.5 108 TYR A O 1
ATOM 835 N N . ALA A 1 109 ? -18.109 14.32 1.389 1 96.38 109 ALA A N 1
ATOM 836 C CA . ALA A 1 109 ? -17.297 15.195 2.234 1 96.38 109 ALA A CA 1
ATOM 837 C C . ALA A 1 109 ? -18.172 16.188 2.994 1 96.38 109 ALA A C 1
ATOM 839 O O . ALA A 1 109 ? -18.109 16.266 4.223 1 96.38 109 ALA A O 1
ATOM 840 N N . TYR A 1 110 ? -19.078 16.938 2.264 1 97.31 110 TYR A N 1
ATOM 841 C CA . TYR A 1 110 ? -19.906 17.953 2.906 1 97.31 110 TYR A CA 1
ATOM 842 C C . TYR A 1 110 ? -20.859 17.312 3.904 1 97.31 110 TYR A C 1
ATOM 844 O O . TYR A 1 110 ? -21.109 17.859 4.984 1 97.31 110 TYR A O 1
ATOM 852 N N . LYS A 1 111 ? -21.328 16.156 3.561 1 96.75 111 LYS A N 1
ATOM 853 C CA . LYS A 1 111 ? -22.25 15.445 4.441 1 96.75 111 LYS A CA 1
ATOM 854 C C . LYS A 1 111 ? -21.562 15.039 5.742 1 96.75 111 LYS A C 1
ATOM 856 O O . LYS A 1 111 ? -22.141 15.18 6.824 1 96.75 111 LYS A O 1
ATOM 861 N N . ALA A 1 112 ? -20.391 14.539 5.645 1 97.5 112 ALA A N 1
ATOM 862 C CA . ALA A 1 112 ? -19.641 14.117 6.828 1 97.5 112 ALA A CA 1
ATOM 863 C C . ALA A 1 112 ? -19.328 15.312 7.727 1 97.5 112 ALA A C 1
ATOM 865 O O . ALA A 1 112 ? -19.453 15.227 8.953 1 97.5 112 ALA A O 1
ATOM 866 N N . GLU A 1 113 ? -18.906 16.391 7.156 1 98.31 113 GLU A N 1
ATOM 867 C CA . GLU A 1 113 ? -18.562 17.609 7.91 1 98.31 113 GLU A CA 1
ATOM 868 C C . GLU A 1 113 ? -19.797 18.172 8.609 1 98.31 113 GLU A C 1
ATOM 870 O O . GLU A 1 113 ? -19.734 18.547 9.781 1 98.31 113 GLU A O 1
ATOM 875 N N . GLU A 1 114 ? -20.859 18.203 7.84 1 98.19 114 GLU A N 1
ATOM 876 C CA . GLU A 1 114 ? -22.125 18.672 8.398 1 98.19 114 GLU A CA 1
ATOM 877 C C . GLU A 1 114 ? -22.562 17.797 9.57 1 98.19 114 GLU A C 1
ATOM 879 O O . GLU A 1 114 ? -23.016 18.312 10.594 1 98.19 114 GLU A O 1
ATOM 884 N N . ARG A 1 115 ? -22.422 16.531 9.43 1 97.75 115 ARG A N 1
ATOM 885 C CA . ARG A 1 115 ? -22.797 15.586 10.477 1 97.75 115 ARG A CA 1
ATOM 886 C C . ARG A 1 115 ? -21.969 15.805 11.734 1 97.75 115 ARG A C 1
ATOM 888 O O . ARG A 1 115 ? -22.516 15.844 12.844 1 97.75 115 ARG A O 1
ATOM 895 N N . VAL A 1 116 ? -20.703 15.992 11.648 1 98.31 116 VAL A N 1
ATOM 896 C CA . VAL A 1 116 ? -19.812 16.188 12.781 1 98.31 116 VAL A CA 1
ATOM 897 C C . VAL A 1 116 ? -20.109 17.516 13.469 1 98.31 116 VAL A C 1
ATOM 899 O O . VAL A 1 116 ? -20.156 17.594 14.695 1 98.31 116 VAL A O 1
ATOM 902 N N . ASP A 1 117 ? -20.344 18.547 12.688 1 98.5 117 ASP A N 1
ATOM 903 C CA . ASP A 1 117 ? -20.672 19.859 13.242 1 98.5 117 ASP A CA 1
ATOM 904 C C . ASP A 1 117 ? -22 19.844 13.977 1 98.5 117 ASP A C 1
ATOM 906 O O . ASP A 1 117 ? -22.203 20.578 14.938 1 98.5 117 ASP A O 1
ATOM 910 N N . GLY A 1 118 ? -22.922 18.984 13.523 1 98.25 118 GLY A N 1
ATOM 911 C CA . GLY A 1 118 ? -24.266 18.938 14.086 1 98.25 118 GLY A CA 1
ATOM 912 C C . GLY A 1 118 ? -24.359 18.031 15.305 1 98.25 118 GLY A C 1
ATOM 913 O O . GLY A 1 118 ? -25.375 18.031 16 1 98.25 118 GLY A O 1
ATOM 914 N N . ASP A 1 119 ? -23.281 17.266 15.617 1 97.94 119 ASP A N 1
ATOM 915 C CA . ASP A 1 119 ? -23.297 16.281 16.688 1 97.94 119 ASP A CA 1
ATOM 916 C C . ASP A 1 119 ? -21.984 16.25 17.453 1 97.94 119 ASP A C 1
ATOM 918 O O . ASP A 1 119 ? -21.094 15.445 17.172 1 97.94 119 ASP A O 1
ATOM 922 N N . PRO A 1 120 ? -21.906 17.078 18.516 1 98.12 120 PRO A N 1
ATOM 923 C CA . PRO A 1 120 ? -20.656 17.172 19.281 1 98.12 120 PRO A CA 1
ATOM 924 C C . PRO A 1 120 ? -20.203 15.82 19.828 1 98.12 120 PRO A C 1
ATOM 926 O O . PRO A 1 120 ? -19 15.57 19.953 1 98.12 120 PRO A O 1
ATOM 929 N N . ALA A 1 121 ? -21.109 14.938 20.188 1 97.06 121 ALA A N 1
ATOM 930 C CA . ALA A 1 121 ? -20.734 13.617 20.672 1 97.06 121 ALA A CA 1
ATOM 931 C C . ALA A 1 121 ? -20.047 12.797 19.594 1 97.06 121 ALA A C 1
ATOM 933 O O . ALA A 1 121 ? -19.094 12.062 19.859 1 97.06 121 ALA A O 1
ATOM 934 N N . LEU A 1 122 ? -20.562 12.883 18.422 1 96.5 122 LEU A N 1
ATOM 935 C CA . LEU A 1 122 ? -19.922 12.227 17.281 1 96.5 122 LEU A CA 1
ATOM 936 C C . LEU A 1 122 ? -18.531 12.812 17.047 1 96.5 122 LEU A C 1
ATOM 938 O O . LEU A 1 122 ? -17.578 12.07 16.797 1 96.5 122 LEU A O 1
ATOM 942 N N . ALA A 1 123 ? -18.453 14.141 17.109 1 98.44 123 ALA A N 1
ATOM 943 C CA . ALA A 1 123 ? -17.156 14.789 16.938 1 98.44 123 ALA A CA 1
ATOM 944 C C . ALA A 1 123 ? -16.141 14.25 17.938 1 98.44 123 ALA A C 1
ATOM 946 O O . ALA A 1 123 ? -15 13.938 17.578 1 98.44 123 ALA A O 1
ATOM 947 N N . GLU A 1 124 ? -16.609 14.117 19.172 1 98.19 124 GLU A N 1
ATOM 948 C CA . GLU A 1 124 ? -15.734 13.602 20.219 1 98.19 124 GLU A CA 1
ATOM 949 C C . GLU A 1 124 ? -15.25 12.188 19.891 1 98.19 124 GLU A C 1
ATOM 951 O O . GLU A 1 124 ? -14.07 11.883 20.047 1 98.19 124 GLU A O 1
ATOM 956 N N . ARG A 1 125 ? -16.125 11.336 19.391 1 95.75 125 ARG A N 1
ATOM 957 C CA . ARG A 1 125 ? -15.789 9.953 19.078 1 95.75 125 ARG A CA 1
ATOM 958 C C . ARG A 1 125 ? -14.852 9.883 17.875 1 95.75 125 ARG A C 1
ATOM 960 O O . ARG A 1 125 ? -13.828 9.203 17.922 1 95.75 125 ARG A O 1
ATOM 967 N N . VAL A 1 126 ? -15.18 10.578 16.844 1 96.88 126 VAL A N 1
ATOM 968 C CA . VAL A 1 126 ? -14.43 10.531 15.594 1 96.88 126 VAL A CA 1
ATOM 969 C C . VAL A 1 126 ? -13.031 11.102 15.805 1 96.88 126 VAL A C 1
ATOM 971 O O . VAL A 1 126 ? -12.031 10.469 15.461 1 96.88 126 VAL A O 1
ATOM 974 N N . TYR A 1 127 ? -12.961 12.297 16.438 1 98.56 127 TYR A N 1
ATOM 975 C CA . TYR A 1 127 ? -11.672 12.969 16.594 1 98.56 127 TYR A CA 1
ATOM 976 C C . TYR A 1 127 ? -10.82 12.273 17.641 1 98.56 127 TYR A C 1
ATOM 978 O O . TYR A 1 127 ? -9.594 12.211 17.516 1 98.56 127 TYR A O 1
ATOM 986 N N . GLY A 1 128 ? -11.484 11.766 18.688 1 97.81 128 GLY A N 1
ATOM 987 C CA . GLY A 1 128 ? -10.742 10.969 19.656 1 97.81 128 GLY A CA 1
ATOM 988 C C . GLY A 1 128 ? -10.078 9.75 19.047 1 97.81 128 GLY A C 1
ATOM 989 O O . GLY A 1 128 ? -8.898 9.492 19.297 1 97.81 128 GLY A O 1
ATOM 990 N N . THR A 1 129 ? -10.805 9.008 18.234 1 96.5 129 THR A N 1
ATOM 991 C CA . THR A 1 129 ? -10.281 7.832 17.547 1 96.5 129 THR A CA 1
ATOM 992 C C . THR A 1 129 ? -9.211 8.227 16.531 1 96.5 129 THR A C 1
ATOM 994 O O . THR A 1 129 ? -8.156 7.586 16.453 1 96.5 129 THR A O 1
ATOM 997 N N . LEU A 1 130 ? -9.477 9.305 15.82 1 97.81 130 LEU A N 1
ATOM 998 C CA . LEU A 1 130 ? -8.57 9.773 14.773 1 97.81 130 LEU A CA 1
ATOM 999 C C . LEU A 1 130 ? -7.203 10.109 15.352 1 97.81 130 LEU A C 1
ATOM 1001 O O . LEU A 1 130 ? -6.176 9.656 14.836 1 97.81 130 LEU A O 1
ATOM 1005 N N . VAL A 1 131 ? -7.176 10.859 16.406 1 98.44 131 VAL A N 1
ATOM 1006 C CA . VAL A 1 131 ? -5.93 11.305 17.031 1 98.44 131 VAL A CA 1
ATOM 1007 C C . VAL A 1 131 ? -5.141 10.094 17.516 1 98.44 131 VAL A C 1
ATOM 1009 O O . VAL A 1 131 ? -3.924 10.016 17.328 1 98.44 131 VAL A O 1
ATOM 1012 N N . LYS A 1 132 ? -5.816 9.164 18.094 1 97.06 132 LYS A N 1
ATOM 1013 C CA . LYS A 1 132 ? -5.164 7.949 18.562 1 97.06 132 LYS A CA 1
ATOM 1014 C C . LYS A 1 132 ? -4.574 7.156 17.391 1 97.06 132 LYS A C 1
ATOM 1016 O O . LYS A 1 132 ? -3.439 6.68 17.469 1 97.06 132 LYS A O 1
ATOM 1021 N N . ARG A 1 133 ? -5.316 7.027 16.328 1 97.06 133 ARG A N 1
ATOM 1022 C CA . ARG A 1 133 ? -4.887 6.273 15.156 1 97.06 133 ARG A CA 1
ATOM 1023 C C . ARG A 1 133 ? -3.672 6.93 14.5 1 97.06 133 ARG A C 1
ATOM 1025 O O . ARG A 1 133 ? -2.766 6.238 14.031 1 97.06 133 ARG A O 1
ATOM 1032 N N . LEU A 1 134 ? -3.701 8.227 14.43 1 98.62 134 LEU A N 1
ATOM 1033 C CA . LEU A 1 134 ? -2.57 8.945 13.852 1 98.62 134 LEU A CA 1
ATOM 1034 C C . LEU A 1 134 ? -1.288 8.648 14.625 1 98.62 134 LEU A C 1
ATOM 1036 O O . LEU A 1 134 ? -0.262 8.32 14.023 1 98.62 134 LEU A O 1
ATOM 1040 N N . LEU A 1 135 ? -1.356 8.727 15.938 1 98.56 135 LEU A N 1
ATOM 1041 C CA . LEU A 1 135 ? -0.191 8.414 16.75 1 98.56 135 LEU A CA 1
ATOM 1042 C C . LEU A 1 135 ? 0.245 6.965 16.547 1 98.56 135 LEU A C 1
ATOM 1044 O O . LEU A 1 135 ? 1.435 6.691 16.375 1 98.56 135 LEU A O 1
ATOM 1048 N N . GLN A 1 136 ? -0.684 6.047 16.453 1 97.62 136 GLN A N 1
ATOM 1049 C CA . GLN A 1 136 ? -0.375 4.637 16.234 1 97.62 136 GLN A CA 1
ATOM 1050 C C . GLN A 1 136 ? 0.33 4.422 14.906 1 97.62 136 GLN A C 1
ATOM 1052 O O . GLN A 1 136 ? 1.133 3.498 14.766 1 97.62 136 GLN A O 1
ATOM 1057 N N . ASN A 1 137 ? 0.043 5.297 13.977 1 98.12 137 ASN A N 1
ATOM 1058 C CA . ASN A 1 137 ? 0.644 5.191 12.656 1 98.12 137 ASN A CA 1
ATOM 1059 C C . ASN A 1 137 ? 1.962 5.957 12.57 1 98.12 137 ASN A C 1
ATOM 1061 O O . ASN A 1 137 ? 2.564 6.051 11.5 1 98.12 137 ASN A O 1
ATOM 1065 N N . GLY A 1 138 ? 2.414 6.539 13.641 1 98.62 138 GLY A N 1
ATOM 1066 C CA . GLY A 1 138 ? 3.717 7.188 13.68 1 98.62 138 GLY A CA 1
ATOM 1067 C C . GLY A 1 138 ? 3.656 8.672 13.359 1 98.62 138 GLY A C 1
ATOM 1068 O O . GLY A 1 138 ? 4.691 9.328 13.266 1 98.62 138 GLY A O 1
ATOM 1069 N N . THR A 1 139 ? 2.428 9.219 13.188 1 98.81 139 THR A N 1
ATOM 1070 C CA . THR A 1 139 ? 2.262 10.633 12.875 1 98.81 139 THR A CA 1
ATOM 1071 C C . THR A 1 139 ? 2.238 11.469 14.148 1 98.81 139 THR A C 1
ATOM 1073 O O . THR A 1 139 ? 1.361 11.289 15 1 98.81 139 THR A O 1
ATOM 1076 N N . GLY A 1 140 ? 3.189 12.359 14.266 1 98.62 140 GLY A N 1
ATOM 1077 C CA . GLY A 1 140 ? 3.283 13.164 15.469 1 98.62 140 GLY A CA 1
ATOM 1078 C C . GLY A 1 140 ? 3.029 14.641 15.219 1 98.62 140 GLY A C 1
ATOM 1079 O O . GLY A 1 140 ? 2.961 15.43 16.156 1 98.62 140 GLY A O 1
ATOM 1080 N N . CYS A 1 141 ? 2.881 14.977 13.961 1 98.69 141 CYS A N 1
ATOM 1081 C CA . CYS A 1 141 ? 2.562 16.344 13.57 1 98.69 141 CYS A CA 1
ATOM 1082 C C . CYS A 1 141 ? 1.58 16.359 12.406 1 98.69 141 CYS A C 1
ATOM 1084 O O . CYS A 1 141 ? 1.727 15.594 11.453 1 98.69 141 CYS A O 1
ATOM 1086 N N . VAL A 1 142 ? 0.509 17.203 12.547 1 98.75 142 VAL A N 1
ATOM 1087 C CA . VAL A 1 142 ? -0.532 17.172 11.523 1 98.75 142 VAL A CA 1
ATOM 1088 C C . VAL A 1 142 ? -1.021 18.594 11.242 1 98.75 142 VAL A C 1
ATOM 1090 O O . VAL A 1 142 ? -0.976 19.469 12.117 1 98.75 142 VAL A O 1
ATOM 1093 N N . SER A 1 143 ? -1.388 18.859 9.992 1 98.81 143 SER A N 1
ATOM 1094 C CA . SER A 1 143 ? -2.197 20.016 9.641 1 98.81 143 SER A CA 1
ATOM 1095 C C . SER A 1 143 ? -3.607 19.609 9.227 1 98.81 143 SER A C 1
ATOM 1097 O O . SER A 1 143 ? -3.807 19.062 8.141 1 98.81 143 SER A O 1
ATOM 1099 N N . PHE A 1 144 ? -4.602 19.953 10.078 1 98.81 144 PHE A N 1
ATOM 1100 C CA . PHE A 1 144 ? -5.973 19.516 9.867 1 98.81 144 PHE A CA 1
ATOM 1101 C C . PHE A 1 144 ? -6.781 20.578 9.125 1 98.81 144 PHE A C 1
ATOM 1103 O O . PHE A 1 144 ? -6.77 21.75 9.508 1 98.81 144 PHE A O 1
ATOM 1110 N N . PHE A 1 145 ? -7.387 20.109 8.07 1 98.81 145 PHE A N 1
ATOM 1111 C CA . PHE A 1 145 ? -8.625 20.781 7.684 1 98.81 145 PHE A CA 1
ATOM 1112 C C . PHE A 1 145 ? -9.773 20.344 8.586 1 98.81 145 PHE A C 1
ATOM 1114 O O . PHE A 1 145 ? -10.102 19.172 8.656 1 98.81 145 PHE A O 1
ATOM 1121 N N . GLY A 1 146 ? -10.32 21.266 9.289 1 98.56 146 GLY A N 1
ATOM 1122 C CA . GLY A 1 146 ? -11.484 20.984 10.109 1 98.56 146 GLY A CA 1
ATOM 1123 C C . GLY A 1 146 ? -12.797 21.156 9.359 1 98.56 146 GLY A C 1
ATOM 1124 O O . GLY A 1 146 ? -12.914 20.766 8.203 1 98.56 146 GLY A O 1
ATOM 1125 N N . THR A 1 147 ? -13.859 21.578 10.094 1 98.56 147 THR A N 1
ATOM 1126 C CA . THR A 1 147 ? -15.164 21.922 9.547 1 98.56 147 THR A CA 1
ATOM 1127 C C . THR A 1 147 ? -15.43 23.406 9.688 1 98.56 147 THR A C 1
ATOM 1129 O O . THR A 1 147 ? -14.531 24.188 10.047 1 98.56 147 THR A O 1
ATOM 1132 N N . ILE A 1 148 ? -16.656 23.859 9.359 1 98.31 148 ILE A N 1
ATOM 1133 C CA . ILE A 1 148 ? -16.953 25.281 9.453 1 98.31 148 ILE A CA 1
ATOM 1134 C C . ILE A 1 148 ? -17.391 25.625 10.875 1 98.31 148 ILE A C 1
ATOM 1136 O O . ILE A 1 148 ? -17.453 26.797 11.25 1 98.31 148 ILE A O 1
ATOM 1140 N N . GLY A 1 149 ? -17.625 24.594 11.727 1 98.38 149 GLY A N 1
ATOM 1141 C CA . GLY A 1 149 ? -18.141 24.828 13.062 1 98.38 149 GLY A CA 1
ATOM 1142 C C . GLY A 1 149 ? -17.047 25.109 14.078 1 98.38 149 GLY A C 1
ATOM 1143 O O . GLY A 1 149 ? -16.016 24.438 14.102 1 98.38 149 GLY A O 1
ATOM 1144 N N . VAL A 1 150 ? -17.25 26.078 14.961 1 98.69 150 VAL A N 1
ATOM 1145 C CA . VAL A 1 150 ? -16.281 26.469 15.992 1 98.69 150 VAL A CA 1
ATOM 1146 C C . VAL A 1 150 ? -16.156 25.344 17.016 1 98.69 150 VAL A C 1
ATOM 1148 O O . VAL A 1 150 ? -15.039 24.922 17.328 1 98.69 150 VAL A O 1
ATOM 1151 N N . ARG A 1 151 ? -17.25 24.812 17.5 1 98.69 151 ARG A N 1
ATOM 1152 C CA . ARG A 1 151 ? -17.25 23.812 18.562 1 98.69 151 ARG A CA 1
ATOM 1153 C C . ARG A 1 151 ? -16.516 22.547 18.141 1 98.69 151 ARG A C 1
ATOM 1155 O O . ARG A 1 151 ? -15.695 22.016 18.906 1 98.69 151 ARG A O 1
ATOM 1162 N N . SER A 1 152 ? -16.797 22.031 16.953 1 98.75 152 SER A N 1
ATOM 1163 C CA . SER A 1 152 ? -16.156 20.812 16.469 1 98.75 152 SER A CA 1
ATOM 1164 C C . SER A 1 152 ? -14.641 21 16.359 1 98.75 152 SER A C 1
ATOM 1166 O O . SER A 1 152 ? -13.875 20.094 16.672 1 98.75 152 SER A O 1
ATOM 1168 N N . ASN A 1 153 ? -14.242 22.125 15.883 1 98.88 153 ASN A N 1
ATOM 1169 C CA . ASN A 1 153 ? -12.812 22.375 15.742 1 98.88 153 ASN A CA 1
ATOM 1170 C C . ASN A 1 153 ? -12.133 22.516 17.109 1 98.88 153 ASN A C 1
ATOM 1172 O O . ASN A 1 153 ? -10.977 22.125 17.266 1 98.88 153 ASN A O 1
ATOM 1176 N N . LEU A 1 154 ? -12.82 23.109 18.062 1 98.88 154 LEU A N 1
ATOM 1177 C CA . LEU A 1 154 ? -12.273 23.172 19.406 1 98.88 154 LEU A CA 1
ATOM 1178 C C . LEU A 1 154 ? -12.148 21.781 20.031 1 98.88 154 LEU A C 1
ATOM 1180 O O . LEU A 1 154 ? -11.172 21.5 20.719 1 98.88 154 LEU A O 1
ATOM 1184 N N . ILE A 1 155 ? -13.125 20.906 19.766 1 98.94 155 ILE A N 1
ATOM 1185 C CA . ILE A 1 155 ? -13.055 19.516 20.219 1 98.94 155 ILE A CA 1
ATOM 1186 C C . ILE A 1 155 ? -11.812 18.844 19.625 1 98.94 155 ILE A C 1
ATOM 1188 O O . ILE A 1 155 ? -11.055 18.188 20.344 1 98.94 155 ILE A O 1
ATOM 1192 N N . LEU A 1 156 ? -11.578 19.062 18.359 1 98.88 156 LEU A N 1
ATOM 1193 C CA . LEU A 1 156 ? -10.414 18.5 17.688 1 98.88 156 LEU A CA 1
ATOM 1194 C C . LEU A 1 156 ? -9.125 19 18.312 1 98.88 156 LEU A C 1
ATOM 1196 O O . LEU A 1 156 ? -8.242 18.203 18.656 1 98.88 156 LEU A O 1
ATOM 1200 N N . ALA A 1 157 ? -9.055 20.297 18.5 1 98.94 157 ALA A N 1
ATOM 1201 C CA . ALA A 1 157 ? -7.855 20.906 19.094 1 98.94 157 ALA A CA 1
ATOM 1202 C C . ALA A 1 157 ? -7.59 20.359 20.484 1 98.94 157 ALA A C 1
ATOM 1204 O O . ALA A 1 157 ? -6.445 20.078 20.844 1 98.94 157 ALA A O 1
ATOM 1205 N N . LYS A 1 158 ? -8.633 20.25 21.25 1 98.81 158 LYS A N 1
ATOM 1206 C CA . LYS A 1 158 ? -8.5 19.75 22.609 1 98.81 158 LYS A CA 1
ATOM 1207 C C . LYS A 1 158 ? -8.031 18.297 22.609 1 98.81 158 LYS A C 1
ATOM 1209 O O . LYS A 1 158 ? -7.164 17.922 23.406 1 98.81 158 LYS A O 1
ATOM 1214 N N . LYS A 1 159 ? -8.609 17.453 21.719 1 98.81 159 LYS A N 1
ATOM 1215 C CA . LYS A 1 159 ? -8.188 16.062 21.609 1 98.81 159 LYS A CA 1
ATOM 1216 C C . LYS A 1 159 ? -6.703 15.977 21.25 1 98.81 159 LYS A C 1
ATOM 1218 O O . LYS A 1 159 ? -5.98 15.133 21.797 1 98.81 159 LYS A O 1
ATOM 1223 N N . MET A 1 160 ? -6.262 16.812 20.359 1 98.81 160 MET A N 1
ATOM 1224 C CA . MET A 1 160 ? -4.859 16.859 19.969 1 98.81 160 MET A CA 1
ATOM 1225 C C . MET A 1 160 ? -3.967 17.219 21.141 1 98.81 160 MET A C 1
ATOM 1227 O O . MET A 1 160 ? -3.006 16.516 21.438 1 98.81 160 MET A O 1
ATOM 1231 N N . GLN A 1 161 ? -4.293 18.312 21.781 1 98.75 161 GLN A N 1
ATOM 1232 C CA . GLN A 1 161 ? -3.5 18.828 22.891 1 98.75 161 GLN A CA 1
ATOM 1233 C C . GLN A 1 161 ? -3.402 17.797 24.016 1 98.75 161 GLN A C 1
ATOM 1235 O O . GLN A 1 161 ? -2.32 17.562 24.562 1 98.75 161 GLN A O 1
ATOM 1240 N N . GLU A 1 162 ? -4.531 17.188 24.312 1 98.5 162 GLU A N 1
ATOM 1241 C CA . GLU A 1 162 ? -4.582 16.188 25.391 1 98.5 162 GLU A CA 1
ATOM 1242 C C . GLU A 1 162 ? -3.76 14.953 25.031 1 98.5 162 GLU A C 1
ATOM 1244 O O . GLU A 1 162 ? -3.066 14.391 25.891 1 98.5 162 GLU A O 1
ATOM 1249 N N . ALA A 1 163 ? -3.764 14.531 23.797 1 98.44 163 ALA A N 1
ATOM 1250 C CA . ALA A 1 163 ? -3.072 13.32 23.344 1 98.44 163 ALA A CA 1
ATOM 1251 C C . ALA A 1 163 ? -1.591 13.602 23.109 1 98.44 163 ALA A C 1
ATOM 1253 O O . ALA A 1 163 ? -0.787 12.664 23.016 1 98.44 163 ALA A O 1
ATOM 1254 N N . GLY A 1 164 ? -1.238 14.844 22.922 1 98.44 164 GLY A N 1
ATOM 1255 C CA . GLY A 1 164 ? 0.127 15.219 22.594 1 98.44 164 GLY A CA 1
ATOM 1256 C C . GLY A 1 164 ? 0.433 15.125 21.109 1 98.44 164 GLY A C 1
ATOM 1257 O O . GLY A 1 164 ? 1.556 14.797 20.734 1 98.44 164 GLY A O 1
ATOM 1258 N N . LEU A 1 165 ? -0.559 15.219 20.312 1 98.69 165 LEU A N 1
ATOM 1259 C CA . LEU A 1 165 ? -0.359 15.305 18.875 1 98.69 165 LEU A CA 1
ATOM 1260 C C . LEU A 1 165 ? -0.114 16.75 18.438 1 98.69 165 LEU A C 1
ATOM 1262 O O . LEU A 1 165 ? -0.99 17.594 18.594 1 98.69 165 LEU A O 1
ATOM 1266 N N . ARG A 1 166 ? 1.038 17.016 17.953 1 98.5 166 ARG A N 1
ATOM 1267 C CA . ARG A 1 166 ? 1.395 18.359 17.516 1 98.5 166 ARG A CA 1
ATOM 1268 C C . ARG A 1 166 ? 0.666 18.734 16.234 1 98.5 166 ARG A C 1
ATOM 1270 O O . ARG A 1 166 ? 0.463 17.891 15.352 1 98.5 166 ARG A O 1
ATOM 1277 N N . GLY A 1 167 ? 0.287 19.984 16.188 1 97.19 167 GLY A N 1
ATOM 1278 C CA . GLY A 1 167 ? -0.109 20.344 14.844 1 97.19 167 GLY A CA 1
ATOM 1279 C C . GLY A 1 167 ? -0.99 21.578 14.789 1 97.19 167 GLY A C 1
ATOM 1280 O O . GLY A 1 167 ? -0.827 22.5 15.594 1 97.19 167 GLY A O 1
ATOM 1281 N N . PHE A 1 168 ? -1.685 21.672 13.656 1 98.62 168 PHE A N 1
ATOM 1282 C CA . PHE A 1 168 ? -2.469 22.844 13.297 1 98.62 168 PHE A CA 1
ATOM 1283 C C . PHE A 1 168 ? -3.924 22.469 13.047 1 98.62 168 PHE A C 1
ATOM 1285 O O . PHE A 1 168 ? -4.207 21.422 12.43 1 98.62 168 PHE A O 1
ATOM 1292 N N . VAL A 1 169 ? -4.828 23.219 13.562 1 98.88 169 VAL A N 1
ATOM 1293 C CA . VAL A 1 169 ? -6.254 23.016 13.336 1 98.88 169 VAL A CA 1
ATOM 1294 C C . VAL A 1 169 ? -6.828 24.203 12.562 1 98.88 169 VAL A C 1
ATOM 1296 O O . VAL A 1 169 ? -6.719 25.359 13 1 98.88 169 VAL A O 1
ATOM 1299 N N . GLY A 1 170 ? -7.391 23.906 11.422 1 98.81 170 GLY A N 1
ATOM 1300 C CA . GLY A 1 170 ? -7.977 24.938 10.594 1 98.81 170 GLY A CA 1
ATOM 1301 C C . GLY A 1 170 ? -9.492 24.875 10.531 1 98.81 170 GLY A C 1
ATOM 1302 O O . GLY A 1 170 ? -10.055 23.984 9.898 1 98.81 170 GLY A O 1
ATOM 1303 N N . LYS A 1 171 ? -10.148 25.812 11.211 1 98.69 171 LYS A N 1
ATOM 1304 C CA . LYS A 1 171 ? -11.57 25.984 10.945 1 98.69 171 LYS A CA 1
ATOM 1305 C C . LYS A 1 171 ? -11.812 26.438 9.508 1 98.69 171 LYS A C 1
ATOM 1307 O O . LYS A 1 171 ? -11.258 27.453 9.062 1 98.69 171 LYS A O 1
ATOM 1312 N N . LEU A 1 172 ? -12.602 25.766 8.805 1 98.56 172 LEU A N 1
ATOM 1313 C CA . LEU A 1 172 ? -12.844 26.078 7.398 1 98.56 172 LEU A CA 1
ATOM 1314 C C . LEU A 1 172 ? -13.656 27.359 7.262 1 98.56 172 LEU A C 1
ATOM 1316 O O . LEU A 1 172 ? -14.523 27.641 8.094 1 98.56 172 LEU A O 1
ATOM 1320 N N . SER A 1 173 ? -13.32 28.109 6.266 1 98.56 173 SER A N 1
ATOM 1321 C CA . SER A 1 173 ? -14.133 29.25 5.84 1 98.56 173 SER A CA 1
ATOM 1322 C C . SER A 1 173 ? -14.734 29.016 4.461 1 98.56 173 SER A C 1
ATOM 1324 O O . SER A 1 173 ? -14.031 28.625 3.525 1 98.56 173 SER A O 1
ATOM 1326 N N . MET A 1 174 ? -15.969 29.156 4.363 1 97.94 174 MET A N 1
ATOM 1327 C CA . MET A 1 174 ? -16.703 28.875 3.137 1 97.94 174 MET A CA 1
ATOM 1328 C C . MET A 1 174 ? -18.031 29.625 3.113 1 97.94 174 MET A C 1
ATOM 1330 O O . MET A 1 174 ? -19.062 29.109 3.553 1 97.94 174 MET A O 1
ATOM 1334 N N . ASP A 1 175 ? -18.094 30.844 2.482 1 97.88 175 ASP A N 1
ATOM 1335 C CA . ASP A 1 175 ? -19.312 31.656 2.471 1 97.88 175 ASP A CA 1
ATOM 1336 C C . ASP A 1 175 ? -20.062 31.5 1.154 1 97.88 175 ASP A C 1
ATOM 1338 O O . ASP A 1 175 ? -21.094 32.156 0.939 1 97.88 175 ASP A O 1
ATOM 1342 N N . GLN A 1 176 ? -19.578 30.672 0.212 1 96.69 176 GLN A N 1
ATOM 1343 C CA . GLN A 1 176 ? -20.266 30.359 -1.041 1 96.69 176 GLN A CA 1
ATOM 1344 C C . GLN A 1 176 ? -20.359 28.844 -1.259 1 96.69 176 GLN A C 1
ATOM 1346 O O . GLN A 1 176 ? -19.984 28.344 -2.32 1 96.69 176 GLN A O 1
ATOM 1351 N N . SER A 1 177 ? -20.891 28.219 -0.297 1 92.62 177 SER A N 1
ATOM 1352 C CA . SER A 1 177 ? -20.984 26.766 -0.341 1 92.62 177 SER A CA 1
ATOM 1353 C C . SER A 1 177 ? -21.984 26.297 -1.395 1 92.62 177 SER A C 1
ATOM 1355 O O . SER A 1 177 ? -23.062 26.875 -1.526 1 92.62 177 SER A O 1
ATOM 1357 N N . PRO A 1 178 ? -21.656 25.312 -2.139 1 91.56 178 PRO A N 1
ATOM 1358 C CA . PRO A 1 178 ? -22.625 24.766 -3.09 1 91.56 178 PRO A CA 1
ATOM 1359 C C . PRO A 1 178 ? -23.734 23.953 -2.408 1 91.56 178 PRO A C 1
ATOM 1361 O O . PRO A 1 178 ? -24.719 23.594 -3.049 1 91.56 178 PRO A O 1
ATOM 1364 N N . ARG A 1 179 ? -23.562 23.625 -1.198 1 92.69 179 ARG A N 1
ATOM 1365 C CA . ARG A 1 179 ? -24.547 22.891 -0.417 1 92.69 179 ARG A CA 1
ATOM 1366 C C . ARG A 1 179 ? -25.328 23.828 0.491 1 92.69 179 ARG A C 1
ATOM 1368 O O . ARG A 1 179 ? -24.797 24.344 1.472 1 92.69 179 ARG A O 1
ATOM 1375 N N . PRO A 1 180 ? -26.625 23.938 0.247 1 92.12 180 PRO A N 1
ATOM 1376 C CA . PRO A 1 180 ? -27.422 24.953 0.953 1 92.12 180 PRO A CA 1
ATOM 1377 C C . PRO A 1 180 ? -27.469 24.703 2.461 1 92.12 180 PRO A C 1
ATOM 1379 O O . PRO A 1 180 ? -27.594 25.656 3.234 1 92.12 180 PRO A O 1
ATOM 1382 N N . THR A 1 181 ? -27.312 23.5 2.887 1 94.69 181 THR A N 1
ATOM 1383 C CA . THR A 1 181 ? -27.484 23.188 4.301 1 94.69 181 THR A CA 1
ATOM 1384 C C . THR A 1 181 ? -26.172 23.312 5.047 1 94.69 181 THR A C 1
ATOM 1386 O O . THR A 1 181 ? -26.125 23.141 6.27 1 94.69 181 THR A O 1
ATOM 1389 N N . TYR A 1 182 ? -25.141 23.625 4.309 1 95.94 182 TYR A N 1
ATOM 1390 C CA . TYR A 1 182 ? -23.828 23.609 4.945 1 95.94 182 TYR A CA 1
ATOM 1391 C C . TYR A 1 182 ? -22.938 24.734 4.398 1 95.94 182 TYR A C 1
ATOM 1393 O O . TYR A 1 182 ? -22.297 24.562 3.355 1 95.94 182 TYR A O 1
ATOM 1401 N N . GLY A 1 183 ? -22.844 25.781 5.023 1 95.25 183 GLY A N 1
ATOM 1402 C CA . GLY A 1 183 ? -22.062 26.953 4.637 1 95.25 183 GLY A CA 1
ATOM 1403 C C . GLY A 1 183 ? -22.219 28.109 5.605 1 95.25 183 GLY A C 1
ATOM 1404 O O . GLY A 1 183 ? -23 28.047 6.547 1 95.25 183 GLY A O 1
ATOM 1405 N N . GLU A 1 184 ? -21.359 29.094 5.387 1 97.44 184 GLU A N 1
ATOM 1406 C CA . GLU A 1 184 ? -21.453 30.328 6.172 1 97.44 184 GLU A CA 1
ATOM 1407 C C . GLU A 1 184 ? -22.203 31.406 5.406 1 97.44 184 GLU A C 1
ATOM 1409 O O . GLU A 1 184 ? -22.094 31.516 4.184 1 97.44 184 GLU A O 1
ATOM 1414 N N . THR A 1 185 ? -22.906 32.219 6.094 1 96.38 185 THR A N 1
ATOM 1415 C CA . THR A 1 185 ? -23.938 33.062 5.484 1 96.38 185 THR A CA 1
ATOM 1416 C C . THR A 1 185 ? -23.328 34.281 4.801 1 96.38 185 THR A C 1
ATOM 1418 O O . THR A 1 185 ? -23.953 34.906 3.938 1 96.38 185 THR A O 1
ATOM 1421 N N . SER A 1 186 ? -22.172 34.719 5.277 1 97.56 186 SER A N 1
ATOM 1422 C CA . SER A 1 186 ? -21.5 35.875 4.707 1 97.56 186 SER A CA 1
ATOM 1423 C C . SER A 1 186 ? -20.031 35.906 5.086 1 97.56 186 SER A C 1
ATOM 1425 O O . SER A 1 186 ? -19.594 35.156 5.949 1 97.56 186 SER A O 1
ATOM 1427 N N . ALA A 1 187 ? -19.281 36.75 4.41 1 98.19 187 ALA A N 1
ATOM 1428 C CA . ALA A 1 187 ? -17.875 36.969 4.762 1 98.19 187 ALA A CA 1
ATOM 1429 C C . ALA A 1 187 ? -17.734 37.406 6.211 1 98.19 187 ALA A C 1
ATOM 1431 O O . ALA A 1 187 ? -16.844 36.969 6.926 1 98.19 187 ALA A O 1
ATOM 1432 N N . SER A 1 188 ? -18.641 38.312 6.609 1 98.25 188 SER A N 1
ATOM 1433 C CA . SER A 1 188 ? -18.594 38.844 7.973 1 98.25 188 SER A CA 1
ATOM 1434 C C . SER A 1 188 ? -18.875 37.719 8.992 1 98.25 188 SER A C 1
ATOM 1436 O O . SER A 1 188 ? -18.188 37.625 10.016 1 98.25 188 SER A O 1
ATOM 1438 N N . ALA A 1 189 ? -19.828 36.938 8.672 1 98.19 189 ALA A N 1
ATOM 1439 C CA . ALA A 1 189 ? -20.156 35.812 9.562 1 98.19 189 ALA A CA 1
ATOM 1440 C C . ALA A 1 189 ? -19 34.812 9.664 1 98.19 189 ALA A C 1
ATOM 1442 O O . ALA A 1 189 ? -18.734 34.281 10.742 1 98.19 189 ALA A O 1
ATOM 1443 N N . SER A 1 190 ? -18.422 34.562 8.57 1 98.38 190 SER A N 1
ATOM 1444 C CA . SER A 1 190 ? -17.266 33.688 8.539 1 98.38 190 SER A CA 1
ATOM 1445 C C . SER A 1 190 ? -16.125 34.219 9.391 1 98.38 190 SER A C 1
ATOM 1447 O O . SER A 1 190 ? -15.5 33.469 10.148 1 98.38 190 SER A O 1
ATOM 1449 N N . LEU A 1 191 ? -15.867 35.531 9.242 1 98.31 191 LEU A N 1
ATOM 1450 C CA . LEU A 1 191 ? -14.781 36.156 10 1 98.31 191 LEU A CA 1
ATOM 1451 C C . LEU A 1 191 ? -15.086 36.125 11.492 1 98.31 191 LEU A C 1
ATOM 1453 O O . LEU A 1 191 ? -14.18 35.938 12.312 1 98.31 191 LEU A O 1
ATOM 1457 N N . ASP A 1 192 ? -16.312 36.438 11.836 1 98.44 192 ASP A N 1
ATOM 1458 C CA . ASP A 1 192 ? -16.719 36.375 13.242 1 98.44 192 ASP A CA 1
ATOM 1459 C C . ASP A 1 192 ? -16.5 35 13.828 1 98.44 192 ASP A C 1
ATOM 1461 O O . ASP A 1 192 ? -15.977 34.875 14.938 1 98.44 192 ASP A O 1
ATOM 1465 N N . SER A 1 193 ? -16.922 34.031 13.094 1 98.38 193 SER A N 1
ATOM 1466 C CA . SER A 1 193 ? -16.75 32.656 13.508 1 98.38 193 SER A CA 1
ATOM 1467 C C . SER A 1 193 ? -15.281 32.281 13.664 1 98.38 193 SER A C 1
ATOM 1469 O O . SER A 1 193 ? -14.898 31.609 14.625 1 98.38 193 SER A O 1
ATOM 1471 N N . LEU A 1 194 ? -14.453 32.688 12.75 1 98.75 194 LEU A N 1
ATOM 1472 C CA . LEU A 1 194 ? -13.023 32.406 12.812 1 98.75 194 LEU A CA 1
ATOM 1473 C C . LEU A 1 194 ? -12.391 33.094 14.023 1 98.75 194 LEU A C 1
ATOM 1475 O O . LEU A 1 194 ? -11.594 32.469 14.734 1 98.75 194 LEU A O 1
ATOM 1479 N N . ASN A 1 195 ? -12.75 34.344 14.219 1 98.62 195 ASN A N 1
ATOM 1480 C CA . ASN A 1 195 ? -12.234 35.062 15.391 1 98.62 195 ASN A CA 1
ATOM 1481 C C . ASN A 1 195 ? -12.625 34.344 16.688 1 98.62 195 ASN A C 1
ATOM 1483 O O . ASN A 1 195 ? -11.812 34.25 17.609 1 98.62 195 ASN A O 1
ATOM 1487 N N . GLU A 1 196 ? -13.875 33.906 16.734 1 98.81 196 GLU A N 1
ATOM 1488 C CA . GLU A 1 196 ? -14.32 33.156 17.906 1 98.81 196 GLU A CA 1
ATOM 1489 C C . GLU A 1 196 ? -13.461 31.922 18.125 1 98.81 196 GLU A C 1
ATOM 1491 O O . GLU A 1 196 ? -13.078 31.609 19.25 1 98.81 196 GLU A O 1
ATOM 1496 N N . PHE A 1 197 ? -13.219 31.172 17.141 1 98.75 197 PHE A N 1
ATOM 1497 C CA . PHE A 1 197 ? -12.398 29.984 17.219 1 98.75 197 PHE A CA 1
ATOM 1498 C C . PHE A 1 197 ? -10.992 30.312 17.703 1 98.75 197 PHE A C 1
ATOM 1500 O O . PHE A 1 197 ? -10.484 29.688 18.641 1 98.75 197 PHE A O 1
ATOM 1507 N N . LEU A 1 198 ? -10.328 31.312 17.016 1 98.75 198 LEU A N 1
ATOM 1508 C CA . LEU A 1 198 ? -8.961 31.703 17.359 1 98.75 198 LEU A CA 1
ATOM 1509 C C . LEU A 1 198 ? -8.867 32.125 18.812 1 98.75 198 LEU A C 1
ATOM 1511 O O . LEU A 1 198 ? -7.977 31.672 19.547 1 98.75 198 LEU A O 1
ATOM 1515 N N . ASP A 1 199 ? -9.812 32.969 19.266 1 98.75 199 ASP A N 1
ATOM 1516 C CA . ASP A 1 199 ? -9.805 33.469 20.625 1 98.75 199 ASP A CA 1
ATOM 1517 C C . ASP A 1 199 ? -10.055 32.344 21.641 1 98.75 199 ASP A C 1
ATOM 1519 O O . ASP A 1 199 ? -9.398 32.281 22.672 1 98.75 199 ASP A O 1
ATOM 1523 N N . SER A 1 200 ? -10.992 31.469 21.328 1 98.75 200 SER A N 1
ATOM 1524 C CA . SER A 1 200 ? -11.312 30.359 22.203 1 98.75 200 SER A CA 1
ATOM 1525 C C . SER A 1 200 ? -10.133 29.391 22.344 1 98.75 200 SER A C 1
ATOM 1527 O O . SER A 1 200 ? -9.844 28.906 23.438 1 98.75 200 SER A O 1
ATOM 1529 N N . LEU A 1 201 ? -9.516 29.062 21.234 1 98.69 201 LEU A N 1
ATOM 1530 C CA . LEU A 1 201 ? -8.367 28.172 21.281 1 98.69 201 LEU A CA 1
ATOM 1531 C C . LEU A 1 201 ? -7.223 28.781 22.078 1 98.69 201 LEU A C 1
ATOM 1533 O O . LEU A 1 201 ? -6.586 28.109 22.891 1 98.69 201 LEU A O 1
ATOM 1537 N N . GLU A 1 202 ? -6.977 30.047 21.797 1 97.88 202 GLU A N 1
ATOM 1538 C CA . GLU A 1 202 ? -5.957 30.766 22.562 1 97.88 202 GLU A CA 1
ATOM 1539 C C . GLU A 1 202 ? -6.262 30.719 24.062 1 97.88 202 GLU A C 1
ATOM 1541 O O . GLU A 1 202 ? -5.359 30.5 24.875 1 97.88 202 GLU A O 1
ATOM 1546 N N . GLY A 1 203 ? -7.496 30.984 24.359 1 98.44 203 GLY A N 1
ATOM 1547 C CA . GLY A 1 203 ? -7.91 30.922 25.75 1 98.44 203 GLY A CA 1
ATOM 1548 C C . GLY A 1 20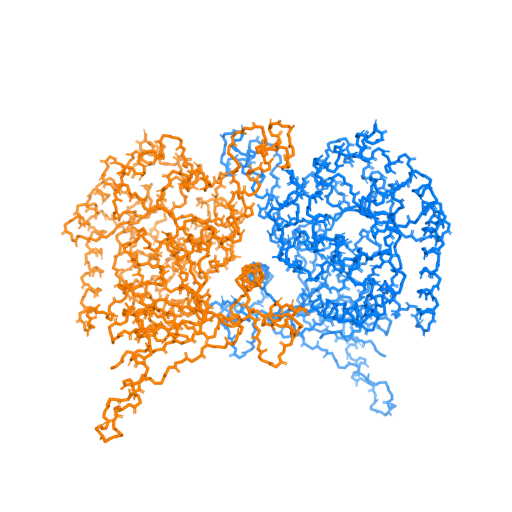3 ? -7.684 29.562 26.375 1 98.44 203 GLY A C 1
ATOM 1549 O O . GLY A 1 203 ? -7.203 29.453 27.5 1 98.44 203 GLY A O 1
ATOM 1550 N N . TYR A 1 204 ? -8.039 28.562 25.672 1 98.38 204 TYR A N 1
ATOM 1551 C CA . TYR A 1 204 ? -7.863 27.203 26.141 1 98.38 204 TYR A CA 1
ATOM 1552 C C . TYR A 1 204 ? -6.391 26.875 26.359 1 98.38 204 TYR A C 1
ATOM 1554 O O . TYR A 1 204 ? -6.012 26.266 27.359 1 98.38 204 TYR A O 1
ATOM 1562 N N . LEU A 1 205 ? -5.547 27.266 25.438 1 98.25 205 LEU A N 1
ATOM 1563 C CA . LEU A 1 205 ? -4.133 26.906 25.453 1 98.25 205 LEU A CA 1
ATOM 1564 C C . LEU A 1 205 ? -3.375 27.75 26.484 1 98.25 205 LEU A C 1
ATOM 1566 O O . LEU A 1 205 ? -2.248 27.406 26.859 1 98.25 205 LEU A O 1
ATOM 1570 N N . ALA A 1 206 ? -3.939 28.812 26.953 1 97.75 206 ALA A N 1
ATOM 1571 C CA . ALA A 1 206 ? -3.285 29.719 27.891 1 97.75 206 ALA A CA 1
ATOM 1572 C C . ALA A 1 206 ? -2.926 29.016 29.188 1 97.75 206 ALA A C 1
ATOM 1574 O O . ALA A 1 206 ? -2.035 29.453 29.922 1 97.75 206 ALA A O 1
ATOM 1575 N N . GLN A 1 207 ? -3.559 27.906 29.5 1 97.56 207 GLN A N 1
ATOM 1576 C CA . GLN A 1 207 ? -3.324 27.172 30.75 1 97.56 207 GLN A CA 1
ATOM 1577 C C . GLN A 1 207 ? -2.039 26.359 30.656 1 97.56 207 GLN A C 1
ATOM 1579 O O . GLN A 1 207 ? -1.532 25.875 31.688 1 97.56 207 GLN A O 1
ATOM 1584 N N . TYR A 1 208 ? -1.552 26.172 29.531 1 97.5 208 TYR A N 1
ATOM 1585 C CA . TYR A 1 208 ? -0.352 25.359 29.328 1 97.5 208 TYR A CA 1
ATOM 1586 C C . TYR A 1 208 ? 0.89 26.25 29.25 1 97.5 208 TYR A C 1
ATOM 1588 O O . TYR A 1 208 ? 0.814 27.406 28.828 1 97.5 208 TYR A O 1
ATOM 1596 N N . LYS A 1 209 ? 2.045 25.688 29.656 1 96.88 209 LYS A N 1
ATOM 1597 C CA . LYS A 1 209 ? 3.318 26.359 29.422 1 96.88 209 LYS A CA 1
ATOM 1598 C C . LYS A 1 209 ? 3.66 26.406 27.938 1 96.88 209 LYS A C 1
ATOM 1600 O O . LYS A 1 209 ? 3.205 25.578 27.156 1 96.88 209 LYS A O 1
ATOM 1605 N N . PRO A 1 210 ? 4.461 27.328 27.578 1 95.44 210 PRO A N 1
ATOM 1606 C CA . PRO A 1 210 ? 4.762 27.5 26.141 1 95.44 210 PRO A CA 1
ATOM 1607 C C . PRO A 1 210 ? 5.258 26.219 25.484 1 95.44 210 PRO A C 1
ATOM 1609 O O . PRO A 1 210 ? 4.797 25.859 24.406 1 95.44 210 PRO A O 1
ATOM 1612 N N . HIS A 1 211 ? 6.129 25.484 26.141 1 94.44 211 HIS A N 1
ATOM 1613 C CA . HIS A 1 211 ? 6.707 24.297 25.531 1 94.44 211 HIS A CA 1
ATOM 1614 C C . HIS A 1 211 ? 5.715 23.141 25.547 1 94.44 211 HIS A C 1
ATOM 1616 O O . HIS A 1 211 ? 5.934 22.125 24.875 1 94.44 211 HIS A O 1
ATOM 1622 N N . GLU A 1 212 ? 4.605 23.297 26.234 1 96.31 212 GLU A N 1
ATOM 1623 C CA . GLU A 1 212 ? 3.586 22.266 26.328 1 96.31 212 GLU A CA 1
ATOM 1624 C C . GLU A 1 212 ? 2.5 22.469 25.281 1 96.31 212 GLU A C 1
ATOM 1626 O O . GLU A 1 212 ? 1.711 21.562 25 1 96.31 212 GLU A O 1
ATOM 1631 N N . LYS A 1 213 ? 2.459 23.703 24.734 1 97.56 213 LYS A N 1
ATOM 1632 C CA . LYS A 1 213 ? 1.49 24.016 23.703 1 97.56 213 LYS A CA 1
ATOM 1633 C C . LYS A 1 213 ? 1.908 23.406 22.359 1 97.56 213 LYS A C 1
ATOM 1635 O O . LYS A 1 213 ? 2.824 23.922 21.703 1 97.56 213 LYS A O 1
ATOM 1640 N N . VAL A 1 214 ? 1.207 22.312 21.953 1 98 214 VAL A N 1
ATOM 1641 C CA . VAL A 1 214 ? 1.642 21.656 20.719 1 98 214 VAL A CA 1
ATOM 1642 C C . VAL A 1 214 ? 0.597 21.859 19.625 1 98 214 VAL A C 1
ATOM 1644 O O . VAL A 1 214 ? 0.712 21.297 18.531 1 98 214 VAL A O 1
ATOM 1647 N N . VAL A 1 215 ? -0.478 22.609 19.891 1 98.62 215 VAL A N 1
ATOM 1648 C CA . VAL A 1 215 ? -1.53 22.844 18.906 1 98.62 215 VAL A CA 1
ATOM 1649 C C . VAL A 1 215 ? -1.595 24.328 18.562 1 98.62 215 VAL A C 1
ATOM 1651 O O . VAL A 1 215 ? -1.489 25.188 19.453 1 98.62 215 VAL A O 1
ATOM 1654 N N . GLU A 1 216 ? -1.725 24.656 17.328 1 98 216 GLU A N 1
ATOM 1655 C CA . GLU A 1 216 ? -1.876 26.031 16.844 1 98 216 GLU A CA 1
ATOM 1656 C C . GLU A 1 216 ? -3.021 26.141 15.844 1 98 216 GLU A C 1
ATOM 1658 O O . GLU A 1 216 ? -3.367 25.156 15.18 1 98 216 GLU A O 1
ATOM 1663 N N . PRO A 1 217 ? -3.631 27.312 15.812 1 98.56 217 PRO A N 1
ATOM 1664 C CA . PRO A 1 217 ? -4.617 27.516 14.75 1 98.56 217 PRO A CA 1
ATOM 1665 C C . PRO A 1 217 ? -3.971 27.781 13.391 1 98.56 217 PRO A C 1
ATOM 1667 O O . PRO A 1 217 ? -2.805 28.172 13.32 1 98.56 217 PRO A O 1
ATOM 1670 N N . ILE A 1 218 ? -4.637 27.531 12.359 1 98.81 218 ILE A N 1
ATOM 1671 C CA . ILE A 1 218 ? -4.266 27.859 10.984 1 98.81 218 ILE A CA 1
ATOM 1672 C C . ILE A 1 218 ? -5.504 28.312 10.211 1 98.81 218 ILE A C 1
ATOM 1674 O O . ILE A 1 218 ? -6.566 27.703 10.312 1 98.81 218 ILE A O 1
ATOM 1678 N N . ILE A 1 219 ? -5.469 29.469 9.586 1 98.88 219 ILE A N 1
ATOM 1679 C CA . ILE A 1 219 ? -6.578 29.969 8.781 1 98.88 219 ILE A CA 1
ATOM 1680 C C . ILE A 1 219 ? -6.742 29.109 7.531 1 98.88 219 ILE A C 1
ATOM 1682 O O . ILE A 1 219 ? -5.766 28.844 6.824 1 98.88 219 ILE A O 1
ATOM 1686 N N . THR A 1 220 ? -8.039 28.688 7.23 1 98.88 220 THR A N 1
ATOM 1687 C CA . THR A 1 220 ? -8.227 27.672 6.211 1 98.88 220 THR A CA 1
ATOM 1688 C C . THR A 1 220 ? -9.398 28.016 5.305 1 98.88 220 THR A C 1
ATOM 1690 O O . THR A 1 220 ? -10.477 27.422 5.41 1 98.88 220 THR A O 1
ATOM 1693 N N . PRO A 1 221 ? -9.18 29.047 4.383 1 98.69 221 PRO A N 1
ATOM 1694 C CA . PRO A 1 221 ? -10.148 29.031 3.285 1 98.69 221 PRO A CA 1
ATOM 1695 C C . PRO A 1 221 ? -10.172 27.703 2.541 1 98.69 221 PRO A C 1
ATOM 1697 O O . PRO A 1 221 ? -9.125 27.188 2.146 1 98.69 221 PRO A O 1
ATOM 1700 N N . ARG A 1 222 ? -11.297 27.125 2.436 1 97.88 222 ARG A N 1
ATOM 1701 C CA . ARG A 1 222 ? -11.383 25.781 1.889 1 97.88 222 ARG A CA 1
ATOM 1702 C C . ARG A 1 222 ? -10.719 25.703 0.517 1 97.88 222 ARG A C 1
ATOM 1704 O O . ARG A 1 222 ? -9.867 24.844 0.279 1 97.88 222 ARG A O 1
ATOM 1711 N N . TYR A 1 223 ? -11.211 26.375 -0.508 1 96.62 223 TYR A N 1
ATOM 1712 C CA . TYR A 1 223 ? -10.641 26.594 -1.832 1 96.62 223 TYR A CA 1
ATOM 1713 C C . TYR A 1 223 ? -11.32 27.75 -2.541 1 96.62 223 TYR A C 1
ATOM 1715 O O . TYR A 1 223 ? -12.344 28.25 -2.078 1 96.62 223 TYR A O 1
ATOM 1723 N N . VAL A 1 224 ? -10.883 28.219 -3.564 1 97.06 224 VAL A N 1
ATOM 1724 C CA . VAL A 1 224 ? -11.211 29.5 -4.188 1 97.06 224 VAL A CA 1
ATOM 1725 C C . VAL A 1 224 ? -12.695 29.531 -4.555 1 97.06 224 VAL A C 1
ATOM 1727 O O . VAL A 1 224 ? -13.391 30.5 -4.25 1 97.06 224 VAL A O 1
ATOM 1730 N N . PRO A 1 225 ? -13.273 28.484 -5.082 1 96.31 225 PRO A N 1
ATOM 1731 C CA . PRO A 1 225 ? -14.633 28.578 -5.625 1 96.31 225 PRO A CA 1
ATOM 1732 C C . PRO A 1 225 ? -15.695 28.766 -4.543 1 96.31 225 PRO A C 1
ATOM 1734 O O . PRO A 1 225 ? -16.812 29.172 -4.836 1 96.31 225 PRO A O 1
ATOM 1737 N N . VAL A 1 226 ? -15.352 28.484 -3.316 1 97.44 226 VAL A N 1
ATOM 1738 C CA . VAL A 1 226 ? -16.406 28.484 -2.307 1 97.44 226 VAL A CA 1
ATOM 1739 C C . VAL A 1 226 ? -16.172 29.625 -1.326 1 97.44 226 VAL A C 1
ATOM 1741 O O . VAL A 1 226 ? -16.797 29.672 -0.257 1 97.44 226 VAL A O 1
ATOM 1744 N N . CYS A 1 227 ? -15.273 30.5 -1.584 1 98.06 227 CYS A N 1
ATOM 1745 C CA . CYS A 1 227 ? -14.984 31.703 -0.797 1 98.06 227 CYS A CA 1
ATOM 1746 C C . CYS A 1 227 ? -15.102 32.969 -1.65 1 98.06 227 CYS A C 1
ATOM 1748 O O . CYS A 1 227 ? -14.484 33.062 -2.711 1 98.06 227 CYS A O 1
ATOM 1750 N N . SER A 1 228 ? -15.891 33.938 -1.195 1 97.56 228 SER A N 1
ATOM 1751 C CA . SER A 1 228 ? -15.977 35.219 -1.917 1 97.56 228 SER A CA 1
ATOM 1752 C C . SER A 1 228 ? -14.648 35.969 -1.888 1 97.56 228 SER A C 1
ATOM 1754 O O . SER A 1 228 ? -13.812 35.719 -1.017 1 97.56 228 SER A O 1
ATOM 1756 N N . ASP A 1 229 ? -14.477 36.906 -2.791 1 96.12 229 ASP A N 1
ATOM 1757 C CA . ASP A 1 229 ? -13.281 37.719 -2.805 1 96.12 229 ASP A CA 1
ATOM 1758 C C . ASP A 1 229 ? -13.148 38.531 -1.508 1 96.12 229 ASP A C 1
ATOM 1760 O O . ASP A 1 229 ? -12.047 38.719 -0.99 1 96.12 229 ASP A O 1
ATOM 1764 N N . GLU A 1 230 ? -14.25 39 -1.079 1 97.88 230 GLU A N 1
ATOM 1765 C CA . GLU A 1 230 ? -14.266 39.719 0.184 1 97.88 230 GLU A CA 1
ATOM 1766 C C . GLU A 1 230 ? -13.742 38.875 1.327 1 97.88 230 GLU A C 1
ATOM 1768 O O . GLU A 1 230 ? -12.891 39.312 2.107 1 97.88 230 GLU A O 1
ATOM 1773 N N . LEU A 1 231 ? -14.258 37.688 1.405 1 98.44 231 LEU A N 1
ATOM 1774 C CA . LEU A 1 231 ? -13.828 36.781 2.469 1 98.44 231 LEU A CA 1
ATOM 1775 C C . LEU A 1 231 ? -12.336 36.469 2.369 1 98.44 231 LEU A C 1
ATOM 1777 O O . LEU A 1 231 ? -11.617 36.562 3.367 1 98.44 231 LEU A O 1
ATOM 1781 N N . LEU A 1 232 ? -11.867 36.125 1.182 1 98.38 232 LEU A N 1
ATOM 1782 C CA . LEU A 1 232 ? -10.453 35.812 0.992 1 98.38 232 LEU A CA 1
ATOM 1783 C C . LEU A 1 232 ? -9.57 36.969 1.408 1 98.38 232 LEU A C 1
ATOM 1785 O O . LEU A 1 232 ? -8.57 36.781 2.109 1 98.38 232 LEU A O 1
ATOM 1789 N N . GLY A 1 233 ? -9.984 38.156 0.959 1 98.06 233 GLY A N 1
ATOM 1790 C CA . GLY A 1 233 ? -9.227 39.312 1.345 1 98.06 233 GLY A CA 1
ATOM 1791 C C . GLY A 1 233 ? -9.18 39.531 2.846 1 98.06 233 GLY A C 1
ATOM 1792 O O . GLY A 1 233 ? -8.117 39.812 3.402 1 98.06 233 GLY A O 1
ATOM 1793 N N . ARG A 1 234 ? -10.258 39.406 3.535 1 98.25 234 ARG A N 1
ATOM 1794 C CA . ARG A 1 234 ? -10.352 39.625 4.977 1 98.25 234 ARG A CA 1
ATOM 1795 C C . ARG A 1 234 ? -9.594 38.531 5.738 1 98.25 234 ARG A C 1
ATOM 1797 O O . ARG A 1 234 ? -9.016 38.812 6.797 1 98.25 234 ARG A O 1
ATOM 1804 N N . LEU A 1 235 ? -9.672 37.312 5.258 1 98.56 235 LEU A N 1
ATOM 1805 C CA . LEU A 1 235 ? -8.906 36.25 5.875 1 98.56 235 LEU A CA 1
ATOM 1806 C C . LEU A 1 235 ? -7.41 36.531 5.805 1 98.56 235 LEU A C 1
ATOM 1808 O O . LEU A 1 235 ? -6.684 36.281 6.773 1 98.56 235 LEU A O 1
ATOM 1812 N N . LYS A 1 236 ? -6.965 37 4.629 1 97.88 236 LYS A N 1
ATOM 1813 C CA . LYS A 1 236 ? -5.559 37.344 4.465 1 97.88 236 LYS A CA 1
ATOM 1814 C C . LYS A 1 236 ? -5.152 38.438 5.445 1 97.88 236 LYS A C 1
ATOM 1816 O O . LYS A 1 236 ? -4.109 38.344 6.094 1 97.88 236 LYS A O 1
ATOM 1821 N N . GLU A 1 237 ? -5.969 39.438 5.531 1 97.69 237 GLU A N 1
ATOM 1822 C CA . GLU A 1 237 ? -5.711 40.562 6.445 1 97.69 237 GLU A CA 1
ATOM 1823 C C . GLU A 1 237 ? -5.637 40.062 7.891 1 97.69 237 GLU A C 1
ATOM 1825 O O . GLU A 1 237 ? -4.75 40.469 8.641 1 97.69 237 GLU A O 1
ATOM 1830 N N . LEU A 1 238 ? -6.551 39.281 8.258 1 97.69 238 LEU A N 1
ATOM 1831 C CA . LEU A 1 238 ? -6.59 38.75 9.609 1 97.69 238 LEU A CA 1
ATOM 1832 C C . LEU A 1 238 ? -5.34 37.906 9.906 1 97.69 238 LEU A C 1
ATOM 1834 O O . LEU A 1 238 ? -4.762 38.031 10.992 1 97.69 238 LEU A O 1
ATOM 1838 N N . GLY A 1 239 ? -4.992 37.031 9 1 96.88 239 GLY A N 1
ATOM 1839 C CA . GLY A 1 239 ? -3.793 36.25 9.164 1 96.88 239 GLY A CA 1
ATOM 1840 C C . GLY A 1 239 ? -2.541 37.062 9.367 1 96.88 239 GLY A C 1
ATOM 1841 O O . GLY A 1 239 ? -1.729 36.781 10.242 1 96.88 239 GLY A O 1
ATOM 1842 N N . ASP A 1 240 ? -2.396 38.094 8.562 1 96.88 240 ASP A N 1
ATOM 1843 C CA . ASP A 1 240 ? -1.25 39 8.68 1 96.88 240 ASP A CA 1
ATOM 1844 C C . ASP A 1 240 ? -1.242 39.688 10.031 1 96.88 240 ASP A C 1
ATOM 1846 O O . ASP A 1 240 ? -0.201 39.781 10.688 1 96.88 240 ASP A O 1
ATOM 1850 N N . LYS A 1 241 ? -2.387 40.125 10.383 1 97.12 241 LYS A N 1
ATOM 1851 C CA . LYS A 1 241 ? -2.516 40.906 11.617 1 97.12 241 LYS A CA 1
ATOM 1852 C C . LYS A 1 241 ? -2.189 40.031 12.836 1 97.12 241 LYS A C 1
ATOM 1854 O O . LYS A 1 241 ? -1.499 40.469 13.75 1 97.12 241 LYS A O 1
ATOM 1859 N N . ARG A 1 242 ? -2.629 38.812 12.859 1 96.69 242 ARG A N 1
ATOM 1860 C CA . ARG A 1 242 ? -2.502 37.938 14.039 1 96.69 242 ARG A CA 1
ATOM 1861 C C . ARG A 1 242 ? -1.278 37.062 13.93 1 96.69 242 ARG A C 1
ATOM 1863 O O . ARG A 1 242 ? -0.925 36.344 14.891 1 96.69 242 ARG A O 1
ATOM 1870 N N . GLY A 1 243 ? -0.679 37.062 12.781 1 96.25 243 GLY A N 1
ATOM 1871 C CA . GLY A 1 243 ? 0.492 36.219 12.578 1 96.25 243 GLY A CA 1
ATOM 1872 C C . GLY A 1 243 ? 0.162 34.75 12.492 1 96.25 243 GLY A C 1
ATOM 1873 O O . GLY A 1 243 ? 0.957 33.906 12.914 1 96.25 243 GLY A O 1
ATOM 1874 N N . VAL A 1 244 ? -1.025 34.375 12.094 1 97.75 244 VAL A N 1
ATOM 1875 C CA . VAL A 1 244 ? -1.5 33 11.984 1 97.75 244 VAL A CA 1
ATOM 1876 C C . VAL A 1 244 ? -1.251 32.469 10.578 1 97.75 244 VAL A C 1
ATOM 1878 O O . VAL A 1 244 ? -1.446 33.188 9.594 1 97.75 244 VAL A O 1
ATOM 1881 N N . ARG A 1 245 ? -0.708 31.266 10.422 1 97.94 245 ARG A N 1
ATOM 1882 C CA . ARG A 1 245 ? -0.464 30.625 9.133 1 97.94 245 ARG A CA 1
ATOM 1883 C C . ARG A 1 245 ? -1.768 30.406 8.367 1 97.94 245 ARG A C 1
ATOM 1885 O O . ARG A 1 245 ? -2.852 30.484 8.945 1 97.94 245 ARG A O 1
ATOM 1892 N N . VAL A 1 246 ? -1.614 30.141 7.066 1 98.31 246 VAL A N 1
ATOM 1893 C CA . VAL A 1 246 ? -2.768 29.875 6.211 1 98.31 246 VAL A CA 1
ATOM 1894 C C . VAL A 1 246 ? -2.547 28.594 5.43 1 98.31 246 VAL A C 1
ATOM 1896 O O . VAL A 1 246 ? -1.413 28.25 5.074 1 98.31 246 VAL A O 1
ATOM 1899 N N . GLN A 1 247 ? -3.58 27.797 5.223 1 98.75 247 GLN A N 1
ATOM 1900 C CA . GLN A 1 247 ? -3.551 26.625 4.363 1 98.75 247 GLN A CA 1
ATOM 1901 C C . GLN A 1 247 ? -4.754 26.594 3.422 1 98.75 247 GLN A C 1
ATOM 1903 O O . GLN A 1 247 ? -5.809 27.141 3.742 1 98.75 247 GLN A O 1
ATOM 1908 N N . SER A 1 248 ? -4.602 25.969 2.334 1 98.81 248 SER A N 1
ATOM 1909 C CA . SER A 1 248 ? -5.699 25.734 1.404 1 98.81 248 SER A CA 1
ATOM 1910 C C . SER A 1 248 ? -5.328 24.688 0.364 1 98.81 248 SER A C 1
ATOM 1912 O O . SER A 1 248 ? -4.398 23.906 0.569 1 98.81 248 SER A O 1
ATOM 1914 N N . HIS A 1 249 ? -6.227 24.5 -0.645 1 98.5 249 HIS A N 1
ATOM 1915 C CA . HIS A 1 249 ? -5.961 23.703 -1.835 1 98.5 249 HIS A CA 1
ATOM 1916 C C . HIS A 1 249 ? -5.539 24.578 -3.008 1 98.5 249 HIS A C 1
ATOM 1918 O O . HIS A 1 249 ? -6.047 25.688 -3.168 1 98.5 249 HIS A O 1
ATOM 1924 N N . MET A 1 250 ? -4.664 24.078 -3.803 1 98.38 250 MET A N 1
ATOM 1925 C CA . MET A 1 250 ? -4.301 24.797 -5.016 1 98.38 250 MET A CA 1
ATOM 1926 C C . MET A 1 250 ? -4.008 23.828 -6.16 1 98.38 250 MET A C 1
ATOM 1928 O O . MET A 1 250 ? -3.24 22.875 -5.996 1 98.38 250 MET A O 1
ATOM 1932 N N . CYS A 1 251 ? -4.617 24.047 -7.293 1 97.94 251 CYS A N 1
ATOM 1933 C CA . CYS A 1 251 ? -4.383 23.281 -8.516 1 97.94 251 CYS A CA 1
ATOM 1934 C C . CYS A 1 251 ? -4.5 21.781 -8.266 1 97.94 251 CYS A C 1
ATOM 1936 O O . CYS A 1 251 ? -3.588 21.031 -8.594 1 97.94 251 CYS A O 1
ATOM 1938 N N . GLU A 1 252 ? -5.609 21.391 -7.684 1 96.19 252 GLU A N 1
ATOM 1939 C CA . GLU A 1 252 ? -5.809 20.031 -7.164 1 96.19 252 GLU A CA 1
ATOM 1940 C C . GLU A 1 252 ? -6.25 19.078 -8.273 1 96.19 252 GLU A C 1
ATOM 1942 O O . GLU A 1 252 ? -6.055 17.875 -8.164 1 96.19 252 GLU A O 1
ATOM 1947 N N . GLY A 1 253 ? -6.883 19.531 -9.25 1 94.94 253 GLY A N 1
ATOM 1948 C CA . GLY A 1 253 ? -7.402 18.75 -10.359 1 94.94 253 GLY A CA 1
ATOM 1949 C C . GLY A 1 253 ? -8.031 19.594 -11.445 1 94.94 253 GLY A C 1
ATOM 1950 O O . GLY A 1 253 ? -8.266 20.797 -11.25 1 94.94 253 GLY A O 1
ATOM 1951 N N . ARG A 1 254 ? -8.344 19.078 -12.562 1 94.75 254 ARG A N 1
ATOM 1952 C CA . ARG A 1 254 ? -8.859 19.797 -13.719 1 94.75 254 ARG A CA 1
ATOM 1953 C C . ARG A 1 254 ? -10.242 20.375 -13.43 1 94.75 254 ARG A C 1
ATOM 1955 O O . ARG A 1 254 ? -10.539 21.516 -13.812 1 94.75 254 ARG A O 1
ATOM 1962 N N . ASP A 1 255 ? -11.023 19.562 -12.797 1 92.56 255 ASP A N 1
ATOM 1963 C CA . ASP A 1 255 ? -12.375 20.016 -12.508 1 92.56 255 ASP A CA 1
ATOM 1964 C C . ASP A 1 255 ? -12.352 21.25 -11.586 1 92.56 255 ASP A C 1
ATOM 1966 O O . ASP A 1 255 ? -13.094 22.203 -11.805 1 92.56 255 ASP A O 1
ATOM 1970 N N . GLN A 1 256 ? -11.586 21.156 -10.586 1 94.62 256 GLN A N 1
ATOM 1971 C CA . GLN A 1 256 ? -11.461 22.25 -9.633 1 94.62 256 GLN A CA 1
ATOM 1972 C C . GLN A 1 256 ? -10.875 23.484 -10.297 1 94.62 256 GLN A C 1
ATOM 1974 O O . GLN A 1 256 ? -11.383 24.594 -10.109 1 94.62 256 GLN A O 1
ATOM 1979 N N . MET A 1 257 ? -9.844 23.359 -11.078 1 96.56 257 MET A N 1
ATOM 1980 C CA . MET A 1 257 ? -9.219 24.469 -11.781 1 96.56 257 MET A CA 1
ATOM 1981 C C . MET A 1 257 ? -10.18 25.094 -12.789 1 96.56 257 MET A C 1
ATOM 1983 O O . MET A 1 257 ? -10.227 26.312 -12.938 1 96.56 257 MET A O 1
ATOM 1987 N N . GLY A 1 258 ? -10.891 24.156 -13.492 1 95.62 258 GLY A N 1
ATOM 1988 C CA . GLY A 1 258 ? -11.898 24.641 -14.422 1 95.62 258 GLY A CA 1
ATOM 1989 C C . GLY A 1 258 ? -12.977 25.469 -13.75 1 95.62 258 GLY A C 1
ATOM 1990 O O . GLY A 1 258 ? -13.406 26.5 -14.281 1 95.62 258 GLY A O 1
ATOM 1991 N N . LEU A 1 259 ? -13.406 25.016 -12.609 1 95.12 259 LEU A N 1
ATOM 1992 C CA . LEU A 1 259 ? -14.422 25.719 -11.836 1 95.12 259 LEU A CA 1
ATOM 1993 C C . LEU A 1 259 ? -13.93 27.109 -11.422 1 95.12 259 LEU A C 1
ATOM 1995 O O . LEU A 1 259 ? -14.672 28.078 -11.5 1 95.12 259 LEU A O 1
ATOM 1999 N N . VAL A 1 260 ? -12.703 27.25 -10.992 1 96.94 260 VAL A N 1
ATOM 2000 C CA . VAL A 1 260 ? -12.102 28.516 -10.602 1 96.94 260 VAL A CA 1
ATOM 2001 C C . VAL A 1 260 ? -12.086 29.469 -11.797 1 96.94 260 VAL A C 1
ATOM 2003 O O . VAL A 1 260 ? -12.5 30.625 -11.688 1 96.94 260 VAL A O 1
ATOM 2006 N N . TYR A 1 261 ? -11.633 28.953 -12.906 1 97.12 261 TYR A N 1
ATOM 2007 C CA . TYR A 1 261 ? -11.516 29.797 -14.094 1 97.12 261 TYR A CA 1
ATOM 2008 C C . TYR A 1 261 ? -12.883 30.266 -14.57 1 97.12 261 TYR A C 1
ATOM 2010 O O . TYR A 1 261 ? -13.047 31.422 -14.984 1 97.12 261 TYR A O 1
ATOM 2018 N N . LYS A 1 262 ? -13.797 29.359 -14.555 1 96.38 262 LYS A N 1
ATOM 2019 C CA . LYS A 1 262 ? -15.156 29.703 -14.961 1 96.38 262 LYS A CA 1
ATOM 2020 C C . LYS A 1 262 ? -15.734 30.812 -14.086 1 96.38 262 LYS A C 1
ATOM 2022 O O . LYS A 1 262 ? -16.391 31.734 -14.586 1 96.38 262 LYS A O 1
ATOM 2027 N N . GLN A 1 263 ? -15.453 30.734 -12.797 1 95.88 263 GLN A N 1
ATOM 2028 C CA . GLN A 1 263 ? -16.047 31.641 -11.828 1 95.88 263 GLN A CA 1
ATOM 2029 C C . GLN A 1 263 ? -15.281 32.969 -11.773 1 95.88 263 GLN A C 1
ATOM 2031 O O . GLN A 1 263 ? -15.875 34.031 -11.57 1 95.88 263 GLN A O 1
ATOM 2036 N N . ARG A 1 264 ? -13.93 32.875 -11.977 1 96.62 264 ARG A N 1
ATOM 2037 C CA . ARG A 1 264 ? -13.109 34.031 -11.641 1 96.62 264 ARG A CA 1
ATOM 2038 C C . ARG A 1 264 ? -12.414 34.594 -12.883 1 96.62 264 ARG A C 1
ATOM 2040 O O . ARG A 1 264 ? -11.898 35.719 -12.859 1 96.62 264 ARG A O 1
ATOM 2047 N N . GLY A 1 265 ? -12.352 33.844 -13.938 1 96.94 265 GLY A N 1
ATOM 2048 C CA . GLY A 1 265 ? -11.641 34.25 -15.141 1 96.94 265 GLY A CA 1
ATOM 2049 C C . GLY A 1 265 ? -10.133 34.25 -14.977 1 96.94 265 GLY A C 1
ATOM 2050 O O . GLY A 1 265 ? -9.414 34.906 -15.75 1 96.94 265 GLY A O 1
ATOM 2051 N N . LYS A 1 266 ? -9.633 33.688 -13.875 1 97 266 LYS A N 1
ATOM 2052 C CA . LYS A 1 266 ? -8.211 33.594 -13.57 1 97 266 LYS A CA 1
ATOM 2053 C C . LYS A 1 266 ? -7.82 32.188 -13.141 1 97 266 LYS A C 1
ATOM 2055 O O . LYS A 1 266 ? -8.68 31.391 -12.758 1 97 266 LYS A O 1
ATOM 2060 N N . ARG A 1 267 ? -6.562 32.094 -13.352 1 96.94 267 ARG A N 1
ATOM 2061 C CA . ARG A 1 267 ? -6.047 30.828 -12.875 1 96.94 267 ARG A CA 1
ATOM 2062 C C . ARG A 1 267 ? -5.98 30.797 -11.352 1 96.94 267 ARG A C 1
ATOM 2064 O O . ARG A 1 267 ? -5.793 31.844 -10.711 1 96.94 267 ARG A O 1
ATOM 2071 N N . ASP A 1 268 ? -6.035 29.469 -10.727 1 96.62 268 ASP A N 1
ATOM 2072 C CA . ASP A 1 268 ? -6.082 29.234 -9.289 1 96.62 268 ASP A CA 1
ATOM 2073 C C . ASP A 1 268 ? -4.895 29.891 -8.586 1 96.62 268 ASP A C 1
ATOM 2075 O O . ASP A 1 268 ? -5.078 30.703 -7.684 1 96.62 268 ASP A O 1
ATOM 2079 N N . GLN A 1 269 ? -3.629 29.594 -9.055 1 96.81 269 GLN A N 1
ATOM 2080 C CA . GLN A 1 269 ? -2.402 30.078 -8.438 1 96.81 269 GLN A CA 1
ATOM 2081 C C . GLN A 1 269 ? -2.287 31.609 -8.555 1 96.81 269 GLN A C 1
ATOM 2083 O O . GLN A 1 269 ? -1.697 32.25 -7.691 1 96.81 269 GLN A O 1
ATOM 2088 N N . ASP A 1 270 ? -2.877 32.156 -9.625 1 97.12 270 ASP A N 1
ATOM 2089 C CA . ASP A 1 270 ? -2.836 33.594 -9.82 1 97.12 270 ASP A CA 1
ATOM 2090 C C . ASP A 1 270 ? -3.705 34.312 -8.797 1 97.12 270 ASP A C 1
ATOM 2092 O O . ASP A 1 270 ? -3.332 35.375 -8.297 1 97.12 270 ASP A O 1
ATOM 2096 N N . ILE A 1 271 ? -4.82 33.75 -8.461 1 97.56 271 ILE A N 1
ATOM 2097 C CA . ILE A 1 271 ? -5.715 34.344 -7.465 1 97.56 271 ILE A CA 1
ATOM 2098 C C . ILE A 1 271 ? -5.031 34.344 -6.098 1 97.56 271 ILE A C 1
ATOM 2100 O O . ILE A 1 271 ? -4.984 35.375 -5.426 1 97.56 271 ILE A O 1
ATOM 2104 N N . TRP A 1 272 ? -4.473 33.188 -5.699 1 98 272 TRP A N 1
ATOM 2105 C CA . TRP A 1 272 ? -3.762 33.094 -4.43 1 98 272 TRP A CA 1
ATOM 2106 C C . TRP A 1 272 ? -2.615 34.094 -4.371 1 98 272 TRP A C 1
ATOM 2108 O O . TRP A 1 272 ? -2.393 34.75 -3.342 1 98 272 TRP A O 1
ATOM 2118 N N . ASN A 1 273 ? -1.86 34.188 -5.5 1 97.25 273 ASN A N 1
ATOM 2119 C CA . ASN A 1 273 ? -0.717 35.094 -5.559 1 97.25 273 ASN A CA 1
ATOM 2120 C C . ASN A 1 273 ? -1.152 36.562 -5.453 1 97.25 273 ASN A C 1
ATOM 2122 O O . ASN A 1 273 ? -0.566 37.344 -4.695 1 97.25 273 ASN A O 1
ATOM 2126 N N . GLU A 1 274 ? -2.168 36.969 -6.203 1 96.69 274 GLU A N 1
ATOM 2127 C CA . GLU A 1 274 ? -2.658 38.344 -6.242 1 96.69 274 GLU A CA 1
ATOM 2128 C C . GLU A 1 274 ? -3.197 38.781 -4.883 1 96.69 274 GLU A C 1
ATOM 2130 O O . GLU A 1 274 ? -3.049 39.938 -4.492 1 96.69 274 GLU A O 1
ATOM 2135 N N . LEU A 1 275 ? -3.799 37.844 -4.188 1 96.88 275 LEU A N 1
ATOM 2136 C CA . LEU A 1 275 ? -4.406 38.156 -2.896 1 96.88 275 LEU A CA 1
ATOM 2137 C C . LEU A 1 275 ? -3.367 38.094 -1.779 1 96.88 275 LEU A C 1
ATOM 2139 O O . LEU A 1 275 ? -3.678 38.375 -0.621 1 96.88 275 LEU A O 1
ATOM 2143 N N . GLY A 1 276 ? -2.148 37.625 -2.133 1 96.44 276 GLY A N 1
ATOM 2144 C CA . GLY A 1 276 ? -1.054 37.625 -1.177 1 96.44 276 GLY A CA 1
ATOM 2145 C C . GLY A 1 276 ? -1.001 36.406 -0.3 1 96.44 276 GLY A C 1
ATOM 2146 O O . GLY A 1 276 ? -0.355 36.406 0.75 1 96.44 276 GLY A O 1
ATOM 2147 N N . PHE A 1 277 ? -1.648 35.344 -0.712 1 97.31 277 PHE A N 1
ATOM 2148 C CA . PHE A 1 277 ? -1.705 34.125 0.094 1 97.31 277 PHE A CA 1
ATOM 2149 C C . PHE A 1 277 ? -0.449 33.312 -0.105 1 97.31 277 PHE A C 1
ATOM 2151 O O . PHE A 1 277 ? -0.188 32.375 0.665 1 97.31 277 PHE A O 1
ATOM 2158 N N . LEU A 1 278 ? 0.302 33.531 -1.158 1 97.88 278 LEU A N 1
ATOM 2159 C CA . LEU A 1 278 ? 1.525 32.781 -1.364 1 97.88 278 LEU A CA 1
ATOM 2160 C C . LEU A 1 278 ? 2.695 33.406 -0.616 1 97.88 278 LEU A C 1
ATOM 2162 O O . LEU A 1 278 ? 3.107 34.531 -0.928 1 97.88 278 LEU A O 1
ATOM 2166 N N . GLY A 1 279 ? 3.207 32.719 0.418 1 96.81 279 GLY A N 1
ATOM 2167 C CA . GLY A 1 279 ? 4.301 33.188 1.254 1 96.81 279 GLY A CA 1
ATOM 2168 C C . GLY A 1 279 ? 4.84 32.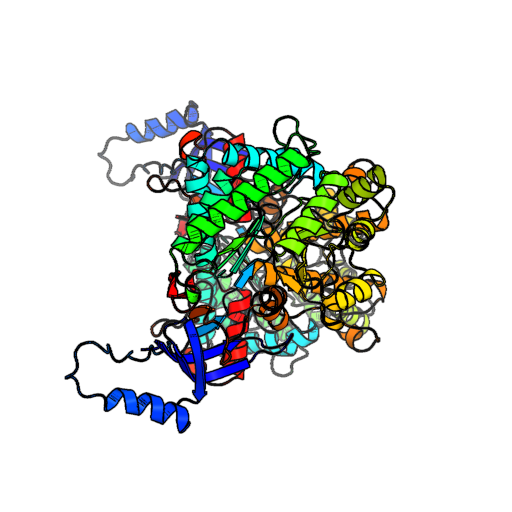125 2.189 1 96.81 279 GLY A C 1
ATOM 2169 O O . GLY A 1 279 ? 4.422 30.969 2.127 1 96.81 279 GLY A O 1
ATOM 2170 N N . PRO A 1 280 ? 5.781 32.469 3.014 1 96.25 280 PRO A N 1
ATOM 2171 C CA . PRO A 1 280 ? 6.461 31.5 3.861 1 96.25 280 PRO A CA 1
ATOM 2172 C C . PRO A 1 280 ? 5.535 30.859 4.898 1 96.25 280 PRO A C 1
ATOM 2174 O O . PRO A 1 280 ? 5.852 29.797 5.449 1 96.25 280 PRO A O 1
ATOM 2177 N N . LYS A 1 281 ? 4.391 31.438 5.152 1 96.56 281 LYS A N 1
ATOM 2178 C CA . LYS A 1 281 ? 3.453 30.922 6.148 1 96.56 281 LYS A CA 1
ATOM 2179 C C . LYS A 1 281 ? 2.27 30.234 5.477 1 96.56 281 LYS A C 1
ATOM 2181 O O . LYS A 1 281 ? 1.232 30.016 6.105 1 96.56 281 LYS A O 1
ATOM 2186 N N . THR A 1 282 ? 2.439 29.906 4.223 1 97.88 282 THR A N 1
ATOM 2187 C CA . THR A 1 282 ? 1.327 29.328 3.473 1 97.88 282 THR A CA 1
ATOM 2188 C C . THR A 1 282 ? 1.602 27.875 3.129 1 97.88 282 THR A C 1
ATOM 2190 O O . THR A 1 282 ? 2.689 27.531 2.658 1 97.88 282 THR A O 1
ATOM 2193 N N . LEU A 1 283 ? 0.641 27.031 3.416 1 98.62 283 L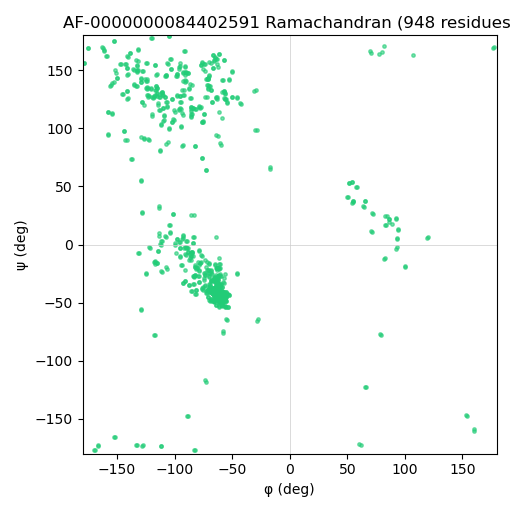EU A N 1
ATOM 2194 C CA . LEU A 1 283 ? 0.621 25.625 3.023 1 98.62 283 LEU A CA 1
ATOM 2195 C C . LEU A 1 283 ? -0.448 25.375 1.966 1 98.62 283 LEU A C 1
ATOM 2197 O O . LEU A 1 283 ? -1.623 25.688 2.18 1 98.62 283 LEU A O 1
ATOM 2201 N N . GLN A 1 284 ? -0.07 24.953 0.784 1 98.75 284 GLN A N 1
ATOM 2202 C CA . GLN A 1 284 ? -1.009 24.578 -0.27 1 98.75 284 GLN A CA 1
ATOM 2203 C C . GLN A 1 284 ? -0.993 23.062 -0.516 1 98.75 284 GLN A C 1
ATOM 2205 O O . GLN A 1 284 ? 0.07 22.484 -0.712 1 98.75 284 GLN A O 1
ATOM 2210 N N . ALA A 1 285 ? -2.135 22.469 -0.511 1 98.69 285 ALA A N 1
ATOM 2211 C CA . ALA A 1 285 ? -2.24 21.016 -0.688 1 98.69 285 ALA A CA 1
ATOM 2212 C C . ALA A 1 285 ? -2.342 20.656 -2.166 1 98.69 285 ALA A C 1
ATOM 2214 O O . ALA A 1 285 ? -2.896 21.406 -2.963 1 98.69 285 ALA A O 1
ATOM 2215 N N . HIS A 1 286 ? -1.816 19.516 -2.555 1 98.56 286 HIS A N 1
ATOM 2216 C CA . HIS A 1 286 ? -1.92 18.797 -3.822 1 98.56 286 HIS A CA 1
ATOM 2217 C C . HIS A 1 286 ? -1.004 19.406 -4.875 1 98.56 286 HIS A C 1
ATOM 2219 O O . HIS A 1 286 ? 0.084 18.891 -5.137 1 98.56 286 HIS A O 1
ATOM 2225 N N . VAL A 1 287 ? -1.402 20.531 -5.441 1 98.56 287 VAL A N 1
ATOM 2226 C CA . VAL A 1 287 ? -0.65 21.281 -6.441 1 98.56 287 VAL A CA 1
ATOM 2227 C C . VAL A 1 287 ? -0.192 20.344 -7.559 1 98.56 287 VAL A C 1
ATOM 2229 O O . VAL A 1 287 ? 0.977 20.359 -7.949 1 98.56 287 VAL A O 1
ATOM 2232 N N . THR A 1 288 ? -1.004 19.453 -7.984 1 98.19 288 THR A N 1
ATOM 2233 C CA . THR A 1 288 ? -0.658 18.422 -8.945 1 98.19 288 THR A CA 1
ATOM 2234 C C . THR A 1 288 ? -0.285 19.031 -10.297 1 98.19 288 THR A C 1
ATOM 2236 O O . THR A 1 288 ? 0.436 18.422 -11.086 1 98.19 288 THR A O 1
ATOM 2239 N N . TYR A 1 289 ? -0.678 20.266 -10.602 1 98.12 289 TYR A N 1
ATOM 2240 C CA . TYR A 1 289 ? -0.402 20.922 -11.875 1 98.12 289 TYR A CA 1
ATOM 2241 C C . TYR A 1 289 ? 0.746 21.906 -11.75 1 98.12 289 TYR A C 1
ATOM 2243 O O . TYR A 1 289 ? 0.769 22.938 -12.438 1 98.12 289 TYR A O 1
ATOM 2251 N N . LEU A 1 290 ? 1.596 21.625 -10.781 1 98.25 290 LEU A N 1
ATOM 2252 C CA . LEU A 1 290 ? 2.844 22.391 -10.688 1 98.25 290 LEU A CA 1
ATOM 2253 C C . LEU A 1 290 ? 3.609 22.328 -12 1 98.25 290 LEU A C 1
ATOM 2255 O O . LEU A 1 290 ? 3.877 21.25 -12.531 1 98.25 290 LEU A O 1
ATOM 2259 N N . ASP A 1 291 ? 3.889 23.469 -12.578 1 95.88 291 ASP A N 1
ATOM 2260 C CA . ASP A 1 291 ? 4.57 23.516 -13.867 1 95.88 291 ASP A CA 1
ATOM 2261 C C . ASP A 1 291 ? 5.793 24.438 -13.805 1 95.88 291 ASP A C 1
ATOM 2263 O O . ASP A 1 291 ? 6.156 24.922 -12.734 1 95.88 291 ASP A O 1
ATOM 2267 N N . ASP A 1 292 ? 6.375 24.641 -14.938 1 95.69 292 ASP A N 1
ATOM 2268 C CA . ASP A 1 292 ? 7.648 25.359 -15.023 1 95.69 292 ASP A CA 1
ATOM 2269 C C . ASP A 1 292 ? 7.488 26.828 -14.656 1 95.69 292 ASP A C 1
ATOM 2271 O O . ASP A 1 292 ? 8.445 27.469 -14.227 1 95.69 292 ASP A O 1
ATOM 2275 N N . GLU A 1 293 ? 6.336 27.312 -14.82 1 96 293 GLU A N 1
ATOM 2276 C CA . GLU A 1 293 ? 6.074 28.703 -14.461 1 96 293 GLU A CA 1
ATOM 2277 C C . GLU A 1 293 ? 5.816 28.844 -12.961 1 96 293 GLU A C 1
ATOM 2279 O O . GLU A 1 293 ? 6.246 29.828 -12.344 1 96 293 GLU A O 1
ATOM 2284 N N . MET A 1 294 ? 5.129 27.922 -12.375 1 97.62 294 MET A N 1
ATOM 2285 C CA . MET A 1 294 ? 4.746 27.984 -10.969 1 97.62 294 MET A CA 1
ATOM 2286 C C . MET A 1 294 ? 5.945 27.688 -10.062 1 97.62 294 MET A C 1
ATOM 2288 O O . MET A 1 294 ? 6.023 28.203 -8.945 1 97.62 294 MET A O 1
ATOM 2292 N N . ILE A 1 295 ? 6.891 26.891 -10.531 1 98.12 295 ILE A N 1
ATOM 2293 C CA . ILE A 1 295 ? 8 26.422 -9.703 1 98.12 295 ILE A CA 1
ATOM 2294 C C . ILE A 1 295 ? 8.789 27.625 -9.188 1 98.12 295 ILE A C 1
ATOM 2296 O O . ILE A 1 295 ? 8.977 27.781 -7.98 1 98.12 295 ILE A O 1
ATOM 2300 N N . PRO A 1 296 ? 9.227 28.562 -10.094 1 97.88 296 PRO A N 1
ATOM 2301 C CA . PRO A 1 296 ? 9.953 29.719 -9.562 1 97.88 296 PRO A CA 1
ATOM 2302 C C . PRO A 1 296 ? 9.094 30.594 -8.648 1 97.88 296 PRO A C 1
ATOM 2304 O O . PRO A 1 296 ? 9.594 31.156 -7.676 1 97.88 296 PRO A O 1
ATOM 2307 N N . LEU A 1 297 ? 7.824 30.719 -8.938 1 97.88 297 LEU A N 1
ATOM 2308 C CA . LEU A 1 297 ? 6.914 31.5 -8.109 1 97.88 297 LEU A CA 1
ATOM 2309 C C . LEU A 1 297 ? 6.828 30.922 -6.703 1 97.88 297 LEU A C 1
ATOM 2311 O O . LEU A 1 297 ? 6.969 31.656 -5.719 1 97.88 297 LEU A O 1
ATOM 2315 N N . ILE A 1 298 ? 6.609 29.641 -6.574 1 98.06 298 ILE A N 1
ATOM 2316 C CA . ILE A 1 298 ? 6.449 28.938 -5.301 1 98.06 298 ILE A CA 1
ATOM 2317 C C . ILE A 1 298 ? 7.754 29.016 -4.512 1 98.06 298 ILE A C 1
ATOM 2319 O O . ILE A 1 298 ? 7.738 29.172 -3.287 1 98.06 298 ILE A O 1
ATOM 2323 N N . LYS A 1 299 ? 8.875 28.812 -5.195 1 97.75 299 LYS A N 1
ATOM 2324 C CA . LYS A 1 299 ? 10.18 28.875 -4.555 1 97.75 299 LYS A CA 1
ATOM 2325 C C . LYS A 1 299 ? 10.438 30.266 -3.979 1 97.75 299 LYS A C 1
ATOM 2327 O O . LYS A 1 299 ? 10.805 30.406 -2.809 1 97.75 299 LYS A O 1
ATOM 2332 N N . ASP A 1 300 ? 10.195 31.281 -4.855 1 97.62 300 ASP A N 1
ATOM 2333 C CA . ASP A 1 300 ? 10.43 32.656 -4.461 1 97.62 300 ASP A CA 1
ATOM 2334 C C . ASP A 1 300 ? 9.57 33.062 -3.264 1 97.62 300 ASP A C 1
ATOM 2336 O O . ASP A 1 300 ? 10.008 33.812 -2.391 1 97.62 300 ASP A O 1
ATOM 2340 N N . ARG A 1 301 ? 8.367 32.562 -3.232 1 97.38 301 ARG A N 1
ATOM 2341 C CA . ARG A 1 301 ? 7.422 32.906 -2.178 1 97.38 301 ARG A CA 1
ATOM 2342 C C . ARG A 1 301 ? 7.605 32 -0.959 1 97.38 301 ARG A C 1
ATOM 2344 O O . ARG A 1 301 ? 7.016 32.25 0.096 1 97.38 301 ARG A O 1
ATOM 2351 N N . GLU A 1 302 ? 8.359 30.875 -1.107 1 97.19 302 GLU A N 1
ATOM 2352 C CA . GLU A 1 302 ? 8.672 29.938 -0.035 1 97.19 302 GLU A CA 1
ATOM 2353 C C . GLU A 1 302 ? 7.418 29.234 0.474 1 97.19 302 GLU A C 1
ATOM 2355 O O . GLU A 1 302 ? 7.23 29.078 1.684 1 97.19 302 GLU A O 1
ATOM 2360 N N . VAL A 1 303 ? 6.527 28.922 -0.453 1 98.19 303 VAL A N 1
ATOM 2361 C CA . VAL A 1 303 ? 5.297 28.219 -0.124 1 98.19 303 VAL A CA 1
ATOM 2362 C C . VAL A 1 303 ? 5.613 26.766 0.216 1 98.19 303 VAL A C 1
ATOM 2364 O O . VAL A 1 303 ? 6.477 26.141 -0.411 1 98.19 303 VAL A O 1
ATOM 2367 N N . THR A 1 304 ? 4.977 26.234 1.263 1 98.56 304 THR A N 1
ATOM 2368 C CA . THR A 1 304 ? 5.059 24.812 1.565 1 98.56 304 THR A CA 1
ATOM 2369 C C . THR A 1 304 ? 3.977 24.031 0.816 1 98.56 304 THR A C 1
ATOM 2371 O O . THR A 1 304 ? 2.822 24.469 0.76 1 98.56 304 THR A O 1
ATOM 2374 N N . ILE A 1 305 ? 4.332 22.922 0.201 1 98.75 305 ILE A N 1
ATOM 2375 C CA . ILE A 1 305 ? 3.391 22.109 -0.554 1 98.75 305 ILE A CA 1
ATOM 2376 C C . ILE A 1 305 ? 3.156 20.781 0.176 1 98.75 305 ILE A C 1
ATOM 2378 O O . ILE A 1 305 ? 4.109 20.141 0.619 1 98.75 305 ILE A O 1
ATOM 2382 N N . ALA A 1 306 ? 1.916 20.391 0.365 1 98.88 306 ALA A N 1
ATOM 2383 C CA . ALA A 1 306 ? 1.547 19.062 0.834 1 98.88 306 ALA A CA 1
ATOM 2384 C C . ALA A 1 306 ? 1.24 18.125 -0.337 1 98.88 306 ALA A C 1
ATOM 2386 O O . ALA A 1 306 ? 0.159 18.203 -0.926 1 98.88 306 ALA A O 1
ATOM 2387 N N . HIS A 1 307 ? 2.15 17.297 -0.674 1 98.81 307 HIS A N 1
ATOM 2388 C CA . HIS A 1 307 ? 1.951 16.281 -1.69 1 98.81 307 HIS A CA 1
ATOM 2389 C C . HIS A 1 307 ? 1.166 15.094 -1.133 1 98.81 307 HIS A C 1
ATOM 2391 O O . HIS A 1 307 ? 1.586 14.469 -0.156 1 98.81 307 HIS A O 1
ATOM 2397 N N . CYS A 1 308 ? 0.008 14.789 -1.662 1 98.75 308 CYS A N 1
ATOM 2398 C CA . CYS A 1 308 ? -0.86 13.703 -1.22 1 98.75 308 CYS A CA 1
ATOM 2399 C C . CYS A 1 308 ? -0.958 12.617 -2.283 1 98.75 308 CYS A C 1
ATOM 2401 O O . CYS A 1 308 ? -1.981 12.492 -2.957 1 98.75 308 CYS A O 1
ATOM 2403 N N . PRO A 1 309 ? 0.019 11.742 -2.363 1 98.62 309 PRO A N 1
ATOM 2404 C CA . PRO A 1 309 ? 0.15 10.836 -3.506 1 98.62 309 PRO A CA 1
ATOM 2405 C C . PRO A 1 309 ? -1.089 9.969 -3.715 1 98.62 309 PRO A C 1
ATOM 2407 O O . PRO A 1 309 ? -1.591 9.859 -4.836 1 98.62 309 PRO A O 1
ATOM 2410 N N . LEU A 1 310 ? -1.587 9.328 -2.717 1 98.56 310 LEU A N 1
ATOM 2411 C CA . LEU A 1 310 ? -2.721 8.422 -2.852 1 98.56 310 LEU A CA 1
ATOM 2412 C C . LEU A 1 310 ? -3.98 9.18 -3.254 1 98.56 310 LEU A C 1
ATOM 2414 O O . LEU A 1 310 ? -4.684 8.773 -4.184 1 98.56 310 LEU A O 1
ATOM 2418 N N . SER A 1 311 ? -4.285 10.273 -2.574 1 98.19 311 SER A N 1
ATOM 2419 C CA . SER A 1 311 ? -5.457 11.078 -2.9 1 98.19 311 SER A CA 1
ATOM 2420 C C . SER A 1 311 ? -5.379 11.609 -4.328 1 98.19 311 SER A C 1
ATOM 2422 O O . SER A 1 311 ? -6.375 11.602 -5.055 1 98.19 311 SER A O 1
ATOM 2424 N N . ASN A 1 312 ? -4.195 12.125 -4.734 1 98.06 312 ASN A N 1
ATOM 2425 C CA . ASN A 1 312 ? -4.004 12.664 -6.078 1 98.06 312 ASN A CA 1
ATOM 2426 C C . ASN A 1 312 ? -4.262 11.602 -7.148 1 98.06 312 ASN A C 1
ATOM 2428 O O . ASN A 1 312 ? -4.762 11.922 -8.227 1 98.06 312 ASN A O 1
ATOM 2432 N N . ALA A 1 313 ? -3.936 10.344 -6.852 1 97.38 313 ALA A N 1
ATOM 2433 C CA . ALA A 1 313 ? -4.168 9.266 -7.805 1 97.38 313 ALA A CA 1
ATOM 2434 C C . ALA A 1 313 ? -5.66 9.078 -8.062 1 97.38 313 ALA A C 1
ATOM 2436 O O . ALA A 1 313 ? -6.062 8.719 -9.172 1 97.38 313 ALA A O 1
ATOM 2437 N N . TYR A 1 314 ? -6.473 9.328 -7.082 1 96.44 314 TYR A N 1
ATOM 2438 C CA . TYR A 1 314 ? -7.906 9.07 -7.199 1 96.44 314 TYR A CA 1
ATOM 2439 C C . TYR A 1 314 ? -8.641 10.297 -7.715 1 96.44 314 TYR A C 1
ATOM 2441 O O . TYR A 1 314 ? -9.648 10.172 -8.422 1 96.44 314 TYR A O 1
ATOM 2449 N N . LEU A 1 315 ? -8.094 11.477 -7.359 1 96.06 315 LEU A N 1
ATOM 2450 C CA . LEU A 1 315 ? -8.969 12.633 -7.52 1 96.06 315 LEU A CA 1
ATOM 2451 C C . LEU A 1 315 ? -8.344 13.664 -8.453 1 96.06 315 LEU A C 1
ATOM 2453 O O . LEU A 1 315 ? -8.953 14.703 -8.734 1 96.06 315 LEU A O 1
ATOM 2457 N N . SER A 1 316 ? -7.148 13.422 -8.922 1 96.81 316 SER A N 1
ATOM 2458 C CA . SER A 1 316 ? -6.504 14.305 -9.891 1 96.81 316 SER A CA 1
ATOM 2459 C C . SER A 1 316 ? -6.098 13.547 -11.148 1 96.81 316 SER A C 1
ATOM 2461 O O . SER A 1 316 ? -5.633 12.406 -11.07 1 96.81 316 SER A O 1
ATOM 2463 N N . GLU A 1 317 ? -6.266 14.172 -12.312 1 96.69 317 GLU A N 1
ATOM 2464 C CA . GLU A 1 317 ? -5.863 13.562 -13.586 1 96.69 317 GLU A CA 1
ATOM 2465 C C . GLU A 1 317 ? -4.348 13.57 -13.742 1 96.69 317 GLU A C 1
ATOM 2467 O O . GLU A 1 317 ? -3.785 12.703 -14.414 1 96.69 317 GLU A O 1
ATOM 2472 N N . LYS A 1 318 ? -3.707 14.484 -13.102 1 96.94 318 LYS A N 1
ATOM 2473 C CA . LYS A 1 318 ? -2.262 14.641 -13.234 1 96.94 318 LYS A CA 1
ATOM 2474 C C . LYS A 1 318 ? -1.557 14.367 -11.906 1 96.94 318 LYS A C 1
ATOM 2476 O O . LYS A 1 318 ? -2.092 14.68 -10.844 1 96.94 318 LYS A O 1
ATOM 2481 N N . GLN A 1 319 ? -0.379 13.812 -12.008 1 96.31 319 GLN A N 1
ATOM 2482 C CA . GLN A 1 319 ? 0.398 13.516 -10.812 1 96.31 319 GLN A CA 1
ATOM 2483 C C . GLN A 1 319 ? 1.344 14.656 -10.469 1 96.31 319 GLN A C 1
ATOM 2485 O O . GLN A 1 319 ? 1.865 15.328 -11.359 1 96.31 319 GLN A O 1
ATOM 2490 N N . PHE A 1 320 ? 1.61 14.875 -9.211 1 98.44 320 PHE A N 1
ATOM 2491 C CA . PHE A 1 320 ? 2.529 15.906 -8.742 1 98.44 320 PHE A CA 1
ATOM 2492 C C . PHE A 1 320 ? 3.949 15.625 -9.219 1 98.44 320 PHE A C 1
ATOM 2494 O O . PHE A 1 320 ? 4.461 14.516 -9.047 1 98.44 320 PHE A O 1
ATOM 2501 N N . PRO A 1 321 ? 4.605 16.578 -9.859 1 98.25 321 PRO A N 1
ATOM 2502 C CA . PRO A 1 321 ? 5.984 16.391 -10.328 1 98.25 321 PRO A CA 1
ATOM 2503 C C . PRO A 1 321 ? 7.008 16.484 -9.195 1 98.25 321 PRO A C 1
ATOM 2505 O O . PRO A 1 321 ? 7.797 17.422 -9.148 1 98.25 321 PRO A O 1
ATOM 2508 N N . LEU A 1 322 ? 7.055 15.469 -8.414 1 98.5 322 LEU A N 1
ATOM 2509 C CA . LEU A 1 322 ? 7.805 15.461 -7.164 1 98.5 322 LEU A CA 1
ATOM 2510 C C . LEU A 1 322 ? 9.297 15.617 -7.426 1 98.5 322 LEU A C 1
ATOM 2512 O O . LEU A 1 322 ? 9.977 16.375 -6.723 1 98.5 322 LEU A O 1
ATOM 2516 N N . ARG A 1 323 ? 9.875 14.898 -8.43 1 97.81 323 ARG A N 1
ATOM 2517 C CA . ARG A 1 323 ? 11.297 15.016 -8.727 1 97.81 323 ARG A CA 1
ATOM 2518 C C . ARG A 1 323 ? 11.672 16.453 -9.055 1 97.81 323 ARG A C 1
ATOM 2520 O O . ARG A 1 323 ? 12.656 16.984 -8.531 1 97.81 323 ARG A O 1
ATOM 2527 N N . GLU A 1 324 ? 10.859 17.062 -9.914 1 97.75 324 GLU A N 1
ATOM 2528 C CA . GLU A 1 324 ? 11.086 18.453 -10.305 1 97.75 324 GLU A CA 1
ATOM 2529 C C . GLU A 1 324 ? 11.062 19.375 -9.086 1 97.75 324 GLU A C 1
ATOM 2531 O O . GLU A 1 324 ? 11.898 20.266 -8.969 1 97.75 324 GLU A O 1
ATOM 2536 N N . ALA A 1 325 ? 10.094 19.156 -8.211 1 98.12 325 ALA A N 1
ATOM 2537 C CA . ALA A 1 325 ? 9.969 19.969 -7.008 1 98.12 325 ALA A CA 1
ATOM 2538 C C . ALA A 1 325 ? 11.203 19.812 -6.117 1 98.12 325 ALA A C 1
ATOM 2540 O O . ALA A 1 325 ? 11.734 20.812 -5.617 1 98.12 325 ALA A O 1
ATOM 2541 N N . LEU A 1 326 ? 11.641 18.578 -5.91 1 97.56 326 LEU A N 1
ATOM 2542 C CA . LEU A 1 326 ? 12.797 18.297 -5.062 1 97.56 326 LEU A CA 1
ATOM 2543 C C . LEU A 1 326 ? 14.062 18.906 -5.668 1 97.56 326 LEU A C 1
ATOM 2545 O O . LEU A 1 326 ? 14.883 19.484 -4.953 1 97.56 326 LEU A O 1
ATOM 2549 N N . ASP A 1 327 ? 14.203 18.781 -6.965 1 96.81 327 ASP A N 1
ATOM 2550 C CA . ASP A 1 327 ? 15.391 19.281 -7.652 1 96.81 327 ASP A CA 1
ATOM 2551 C C . ASP A 1 327 ? 15.492 20.797 -7.523 1 96.81 327 ASP A C 1
ATOM 2553 O O . ASP A 1 327 ? 16.594 21.359 -7.523 1 96.81 327 ASP A O 1
ATOM 2557 N N . LYS A 1 328 ? 14.375 21.406 -7.477 1 97.25 328 LYS A N 1
ATOM 2558 C CA . LYS A 1 328 ? 14.359 22.859 -7.379 1 97.25 328 LYS A CA 1
ATOM 2559 C C . LYS A 1 328 ? 14.281 23.312 -5.922 1 97.25 328 LYS A C 1
ATOM 2561 O O . LYS A 1 328 ? 14.062 24.5 -5.641 1 97.25 328 LYS A O 1
ATOM 2566 N N . SER A 1 329 ? 14.352 22.406 -4.945 1 96.25 329 SER A N 1
ATOM 2567 C CA . SER A 1 329 ? 14.43 22.656 -3.51 1 96.25 329 SER A CA 1
ATOM 2568 C C . SER A 1 329 ? 13.172 23.344 -2.996 1 96.25 329 SER A C 1
ATOM 2570 O O . SER A 1 329 ? 13.25 24.281 -2.193 1 96.25 329 SER A O 1
ATOM 2572 N N . LEU A 1 330 ? 12.07 23.031 -3.58 1 97.38 330 LEU A N 1
ATOM 2573 C CA . LEU A 1 330 ? 10.812 23.516 -3.02 1 97.38 330 LEU A CA 1
ATOM 2574 C C . LEU A 1 330 ? 10.547 22.891 -1.66 1 97.38 330 LEU A C 1
ATOM 2576 O O . LEU A 1 330 ? 11.047 21.797 -1.365 1 97.38 330 LEU A O 1
ATOM 2580 N N . ASN A 1 331 ? 9.812 23.594 -0.792 1 97.38 331 ASN A N 1
ATOM 2581 C CA . ASN A 1 331 ? 9.328 23.016 0.459 1 97.38 331 ASN A CA 1
ATOM 2582 C C . ASN A 1 331 ? 8.156 22.078 0.226 1 97.38 331 ASN A C 1
ATOM 2584 O O . ASN A 1 331 ? 7.031 22.516 -0.004 1 97.38 331 ASN A O 1
ATOM 2588 N N . VAL A 1 332 ? 8.461 20.781 0.349 1 98.38 332 VAL A N 1
ATOM 2589 C CA . VAL A 1 332 ? 7.43 19.797 0.078 1 98.38 332 VAL A CA 1
ATOM 2590 C C . VAL A 1 332 ? 7.418 18.75 1.19 1 98.38 332 VAL A C 1
ATOM 2592 O O . VAL A 1 332 ? 8.477 18.359 1.692 1 98.38 332 VAL A O 1
ATOM 2595 N N . GLY A 1 333 ? 6.301 18.359 1.672 1 98.69 333 GLY A N 1
ATOM 2596 C CA . GLY A 1 333 ? 6.047 17.219 2.543 1 98.69 333 GLY A CA 1
ATOM 2597 C C . GLY A 1 333 ? 4.883 16.375 2.084 1 98.69 333 GLY A C 1
ATOM 2598 O O . GLY A 1 333 ? 4.402 16.516 0.958 1 98.69 333 GLY A O 1
ATOM 2599 N N . LEU A 1 334 ? 4.465 15.391 2.883 1 98.88 334 LEU A N 1
ATOM 2600 C CA . LEU A 1 334 ? 3.404 14.469 2.496 1 98.88 334 LEU A CA 1
ATOM 2601 C C . LEU A 1 334 ? 2.113 14.781 3.246 1 98.88 334 LEU A C 1
ATOM 2603 O O . LEU A 1 334 ? 2.139 15.422 4.297 1 98.88 334 LEU A O 1
ATOM 2607 N N . GLY A 1 335 ? 1.051 14.422 2.721 1 98.88 335 GLY A N 1
ATOM 2608 C CA . GLY A 1 335 ? -0.265 14.414 3.34 1 98.88 335 GLY A CA 1
ATOM 2609 C C . GLY A 1 335 ? -1.098 13.203 2.957 1 98.88 335 GLY A C 1
ATOM 2610 O O . GLY A 1 335 ? -0.95 12.664 1.859 1 98.88 335 GLY A O 1
ATOM 2611 N N . THR A 1 336 ? -1.97 12.828 3.814 1 98.75 336 THR A N 1
ATOM 2612 C CA . THR A 1 336 ? -2.818 11.672 3.535 1 98.75 336 THR A CA 1
ATOM 2613 C C . THR A 1 336 ? -4.066 12.094 2.766 1 98.75 336 THR A C 1
ATOM 2615 O O . THR A 1 336 ? -4.57 11.344 1.928 1 98.75 336 THR A O 1
ATOM 2618 N N . ASP A 1 337 ? -4.535 13.32 3.125 1 98.69 337 ASP A N 1
ATOM 2619 C CA . ASP A 1 337 ? -5.77 13.852 2.566 1 98.69 337 ASP A CA 1
ATOM 2620 C C . ASP A 1 337 ? -6.934 12.883 2.781 1 98.69 337 ASP A C 1
ATOM 2622 O O . ASP A 1 337 ? -7.762 12.695 1.888 1 98.69 337 ASP A O 1
ATOM 2626 N N . VAL A 1 338 ? -6.977 12.25 3.842 1 98.06 338 VAL A N 1
ATOM 2627 C CA . VAL A 1 338 ? -8.18 11.492 4.18 1 98.06 338 VAL A CA 1
ATOM 2628 C C . VAL A 1 338 ? -9.391 12.422 4.168 1 98.06 338 VAL A C 1
ATOM 2630 O O . VAL A 1 338 ? -9.367 13.492 4.781 1 98.06 338 VAL A O 1
ATOM 2633 N N . ALA A 1 339 ? -10.383 11.914 3.434 1 96.81 339 ALA A N 1
ATOM 2634 C CA . ALA A 1 339 ? -10.672 10.57 2.941 1 96.81 339 ALA A CA 1
ATOM 2635 C C . ALA A 1 339 ? -10.453 10.477 1.434 1 96.81 339 ALA A C 1
ATOM 2637 O O . ALA A 1 339 ? -10.805 9.477 0.809 1 96.81 339 ALA A O 1
ATOM 2638 N N . GLY A 1 340 ? -9.883 11.602 0.809 1 96.56 340 GLY A N 1
ATOM 2639 C CA . GLY A 1 340 ? -9.492 11.461 -0.584 1 96.56 340 GLY A CA 1
ATOM 2640 C C . GLY A 1 340 ? -8.469 10.359 -0.81 1 96.56 340 GLY A C 1
ATOM 2641 O O . GLY A 1 340 ? -8.461 9.727 -1.864 1 96.56 340 GLY A O 1
ATOM 2642 N N . GLY A 1 341 ? -7.531 10.234 0.029 1 97.12 341 GLY A N 1
ATOM 2643 C CA . GLY A 1 341 ? -6.781 9.008 0.233 1 97.12 341 GLY A CA 1
ATOM 2644 C C . GLY A 1 341 ? -7.391 8.102 1.288 1 97.12 341 GLY A C 1
ATOM 2645 O O . GLY A 1 341 ? -7.852 8.578 2.328 1 97.12 341 GLY A O 1
ATOM 2646 N N . TYR A 1 342 ? -7.293 6.809 1.185 1 97.81 342 TYR A N 1
ATOM 2647 C CA . TYR A 1 342 ? -8.141 5.961 2.014 1 97.81 342 TYR A CA 1
ATOM 2648 C C . TYR A 1 342 ? -7.406 5.512 3.271 1 97.81 342 TYR A C 1
ATOM 2650 O O . TYR A 1 342 ? -7.953 4.773 4.09 1 97.81 342 TYR A O 1
ATOM 2658 N N . THR A 1 343 ? -6.172 5.941 3.508 1 98 343 THR A N 1
ATOM 2659 C CA . THR A 1 343 ? -5.438 5.445 4.668 1 98 343 THR A CA 1
ATOM 2660 C C . THR A 1 343 ? -4.789 6.598 5.43 1 98 343 THR A C 1
ATOM 2662 O O . THR A 1 343 ? -4.352 7.578 4.824 1 98 343 THR A O 1
ATOM 2665 N N . LEU A 1 344 ? -4.648 6.457 6.773 1 98.12 344 LEU A N 1
ATOM 2666 C CA . LEU A 1 344 ? -3.998 7.434 7.645 1 98.12 344 LEU A CA 1
ATOM 2667 C C . LEU A 1 344 ? -2.486 7.234 7.648 1 98.12 344 LEU A C 1
ATOM 2669 O O . LEU A 1 344 ? -1.761 7.984 8.305 1 98.12 344 LEU A O 1
ATOM 2673 N N . SER A 1 345 ? -1.997 6.309 6.902 1 98.31 345 SER A N 1
ATOM 2674 C CA . SER A 1 345 ? -0.601 5.895 6.98 1 98.31 345 SER A CA 1
ATOM 2675 C C . SER A 1 345 ? 0.288 6.777 6.113 1 98.31 345 SER A C 1
ATOM 2677 O O . SER A 1 345 ? 0.263 6.676 4.883 1 98.31 345 SER A O 1
ATOM 2679 N N . ILE A 1 346 ? 1.116 7.598 6.723 1 98.69 346 ILE A N 1
ATOM 2680 C CA . ILE A 1 346 ? 2.115 8.359 5.984 1 98.69 346 ILE A CA 1
ATOM 2681 C C . ILE A 1 346 ? 3.137 7.414 5.359 1 98.69 346 ILE A C 1
ATOM 2683 O O . ILE A 1 346 ? 3.686 7.699 4.293 1 98.69 346 ILE A O 1
ATOM 2687 N N . GLN A 1 347 ? 3.338 6.27 5.969 1 98.19 347 GLN A N 1
ATOM 2688 C CA . GLN A 1 347 ? 4.211 5.266 5.371 1 98.19 347 GLN A CA 1
ATOM 2689 C C . GLN A 1 347 ? 3.686 4.816 4.012 1 98.19 347 GLN A C 1
ATOM 2691 O O . GLN A 1 347 ? 4.461 4.617 3.074 1 98.19 347 GLN A O 1
ATOM 2696 N N . ASN A 1 348 ? 2.402 4.633 3.947 1 98.31 348 ASN A N 1
ATOM 2697 C CA . ASN A 1 348 ? 1.794 4.309 2.662 1 98.31 348 ASN A CA 1
ATOM 2698 C C . ASN A 1 348 ? 1.989 5.43 1.647 1 98.31 348 ASN A C 1
ATOM 2700 O O . ASN A 1 348 ? 2.248 5.172 0.471 1 98.31 348 ASN A O 1
ATOM 2704 N N . GLN A 1 349 ? 1.887 6.695 2.117 1 98.75 349 GLN A N 1
ATOM 2705 C CA . GLN A 1 349 ? 2.105 7.824 1.218 1 98.75 349 GLN A CA 1
ATOM 2706 C C . GLN A 1 349 ? 3.535 7.836 0.688 1 98.75 349 GLN A C 1
ATOM 2708 O O . GLN A 1 349 ? 3.768 8.148 -0.481 1 98.75 349 GLN A O 1
ATOM 2713 N N . MET A 1 350 ? 4.516 7.531 1.561 1 98.69 350 MET A N 1
ATOM 2714 C CA . MET A 1 350 ? 5.902 7.422 1.126 1 98.69 350 MET A CA 1
ATOM 2715 C C . MET A 1 350 ? 6.043 6.418 -0.012 1 98.69 350 MET A C 1
ATOM 2717 O O . MET A 1 350 ? 6.641 6.719 -1.045 1 98.69 350 MET A O 1
ATOM 2721 N N . ARG A 1 351 ? 5.453 5.281 0.193 1 98.69 351 ARG A N 1
ATOM 2722 C CA . ARG A 1 351 ? 5.543 4.195 -0.781 1 98.69 351 ARG A CA 1
ATOM 2723 C C . ARG A 1 351 ? 4.859 4.578 -2.09 1 98.69 351 ARG A C 1
ATOM 2725 O O . ARG A 1 351 ? 5.402 4.348 -3.17 1 98.69 351 ARG A O 1
ATOM 2732 N N . GLN A 1 352 ? 3.705 5.23 -2 1 98.69 352 GLN A N 1
ATOM 2733 C CA . GLN A 1 352 ? 2.988 5.672 -3.193 1 98.69 352 GLN A CA 1
ATOM 2734 C C . GLN A 1 352 ? 3.775 6.746 -3.939 1 98.69 352 GLN A C 1
ATOM 2736 O O . GLN A 1 352 ? 3.781 6.773 -5.172 1 98.69 352 GLN A O 1
ATOM 2741 N N . ALA A 1 353 ? 4.418 7.637 -3.16 1 98.75 353 ALA A N 1
ATOM 2742 C CA . ALA A 1 353 ? 5.227 8.672 -3.795 1 98.75 353 ALA A CA 1
ATOM 2743 C C . ALA A 1 353 ? 6.328 8.062 -4.652 1 98.75 353 ALA A C 1
ATOM 2745 O O . ALA A 1 353 ? 6.57 8.516 -5.777 1 98.75 353 ALA A O 1
ATOM 2746 N N . VAL A 1 354 ? 6.965 7.059 -4.164 1 98.5 354 VAL A N 1
ATOM 2747 C CA . VAL A 1 354 ? 8.047 6.395 -4.879 1 98.5 354 VAL A CA 1
ATOM 2748 C C . VAL A 1 354 ? 7.492 5.664 -6.098 1 98.5 354 VAL A C 1
ATOM 2750 O O . VAL A 1 354 ? 8.023 5.797 -7.207 1 98.5 354 VAL A O 1
ATOM 2753 N N . ILE A 1 355 ? 6.406 4.914 -5.949 1 98.5 355 ILE A N 1
ATOM 2754 C CA . ILE A 1 355 ? 5.801 4.141 -7.027 1 98.5 355 ILE A CA 1
ATOM 2755 C C . ILE A 1 355 ? 5.379 5.078 -8.156 1 98.5 355 ILE A C 1
ATOM 2757 O O . ILE A 1 355 ? 5.699 4.836 -9.328 1 98.5 355 ILE A O 1
ATOM 2761 N N . ILE A 1 356 ? 4.719 6.16 -7.809 1 98.31 356 ILE A N 1
ATOM 2762 C CA . ILE A 1 356 ? 4.191 7.09 -8.797 1 98.31 356 ILE A CA 1
ATOM 2763 C C . ILE A 1 356 ? 5.348 7.762 -9.539 1 98.31 356 ILE A C 1
ATOM 2765 O O . ILE A 1 356 ? 5.281 7.957 -10.758 1 98.31 356 ILE A O 1
ATOM 2769 N N . SER A 1 357 ? 6.414 8.133 -8.812 1 97.62 357 SER A N 1
ATOM 2770 C CA . SER A 1 357 ? 7.574 8.727 -9.469 1 97.62 357 SER A CA 1
ATOM 2771 C C . SER A 1 357 ? 8.219 7.746 -10.445 1 97.62 357 SER A C 1
ATOM 2773 O O . SER A 1 357 ? 8.719 8.148 -11.5 1 97.62 357 SER A O 1
ATOM 2775 N N . ARG A 1 358 ? 8.211 6.48 -10.086 1 96.5 358 ARG A N 1
ATOM 2776 C CA . ARG A 1 358 ? 8.742 5.445 -10.969 1 96.5 358 ARG A CA 1
ATOM 2777 C C . ARG A 1 358 ? 7.875 5.305 -12.219 1 96.5 358 ARG A C 1
ATOM 2779 O O . ARG A 1 358 ? 8.398 5.117 -13.32 1 96.5 358 ARG A O 1
ATOM 2786 N N . LEU A 1 359 ? 6.594 5.344 -12.039 1 97.75 359 LEU A N 1
ATOM 2787 C CA . LEU A 1 359 ? 5.676 5.281 -13.172 1 97.75 359 LEU A CA 1
ATOM 2788 C C . LEU A 1 359 ? 5.883 6.469 -14.109 1 97.75 359 LEU A C 1
ATOM 2790 O O . LEU A 1 359 ? 5.82 6.316 -15.328 1 97.75 359 LEU A O 1
ATOM 2794 N N . ARG A 1 360 ? 6.137 7.645 -13.539 1 97.06 360 ARG A N 1
ATOM 2795 C CA . ARG A 1 360 ? 6.445 8.812 -14.352 1 97.06 360 ARG A CA 1
ATOM 2796 C C . ARG A 1 360 ? 7.727 8.602 -15.156 1 97.06 360 ARG A C 1
ATOM 2798 O O . ARG A 1 360 ? 7.801 8.969 -16.328 1 97.06 360 ARG A O 1
ATOM 2805 N N . GLU A 1 361 ? 8.711 8.078 -14.5 1 96.56 361 GLU A N 1
ATOM 2806 C CA . GLU A 1 361 ? 9.961 7.777 -15.203 1 96.56 361 GLU A CA 1
ATOM 2807 C C . GLU A 1 361 ? 9.727 6.766 -16.328 1 96.56 361 GLU A C 1
ATOM 2809 O O . GLU A 1 361 ? 10.305 6.895 -17.406 1 96.56 361 GLU A O 1
ATOM 2814 N N . GLY A 1 362 ? 8.93 5.738 -16.031 1 96.25 362 GLY A N 1
ATOM 2815 C CA . GLY A 1 362 ? 8.586 4.781 -17.062 1 96.25 362 GLY A CA 1
ATOM 2816 C C . GLY A 1 362 ? 7.945 5.43 -18.281 1 96.25 362 GLY A C 1
ATOM 2817 O O . GLY A 1 362 ? 8.32 5.133 -19.422 1 96.25 362 GLY A O 1
ATOM 2818 N N . ALA A 1 363 ? 7.004 6.266 -18.062 1 95.81 363 ALA A N 1
ATOM 2819 C CA . ALA A 1 363 ? 6.34 6.977 -19.141 1 95.81 363 ALA A CA 1
ATOM 2820 C C . ALA A 1 363 ? 7.34 7.812 -19.953 1 95.81 363 ALA A C 1
ATOM 2822 O O . ALA A 1 363 ? 7.266 7.871 -21.172 1 95.81 363 ALA A O 1
ATOM 2823 N N . ARG A 1 364 ? 8.242 8.484 -19.234 1 94.94 364 ARG A N 1
ATOM 2824 C CA . ARG A 1 364 ? 9.289 9.258 -19.906 1 94.94 364 ARG A CA 1
ATOM 2825 C C . ARG A 1 364 ? 10.141 8.367 -20.812 1 94.94 364 ARG A C 1
ATOM 2827 O O . ARG A 1 364 ? 10.43 8.719 -21.953 1 94.94 364 ARG A O 1
ATOM 2834 N N . CYS A 1 365 ? 10.508 7.246 -20.297 1 95.56 365 CYS A N 1
ATOM 2835 C CA . CYS A 1 365 ? 11.312 6.293 -21.047 1 95.56 365 CYS A CA 1
ATOM 2836 C C . CYS A 1 365 ? 10.57 5.809 -22.281 1 95.56 365 CYS A C 1
ATOM 2838 O O . CYS A 1 365 ? 11.156 5.703 -23.359 1 95.56 365 CYS A O 1
ATOM 2840 N N . GLU A 1 366 ? 9.305 5.531 -22.141 1 94.88 366 GLU A N 1
ATOM 2841 C CA . GLU A 1 366 ? 8.5 5.094 -23.266 1 94.88 366 GLU A CA 1
ATOM 2842 C C . GLU A 1 366 ? 8.461 6.164 -24.359 1 94.88 366 GLU A C 1
ATOM 2844 O O . GLU A 1 366 ? 8.555 5.848 -25.547 1 94.88 366 GLU A O 1
ATOM 2849 N N . ASN A 1 367 ? 8.312 7.379 -23.953 1 93.25 367 ASN A N 1
ATOM 2850 C CA . ASN A 1 367 ? 8.281 8.484 -24.906 1 93.25 367 ASN A CA 1
ATOM 2851 C C . ASN A 1 367 ? 9.609 8.633 -25.625 1 93.25 367 ASN A C 1
ATOM 2853 O O . ASN A 1 367 ? 9.648 9.07 -26.781 1 93.25 367 ASN A O 1
ATOM 2857 N N . MET A 1 368 ? 10.641 8.242 -24.953 1 93.31 368 MET A N 1
ATOM 2858 C CA . MET A 1 368 ? 11.977 8.375 -25.516 1 93.31 368 MET A CA 1
ATOM 2859 C C . MET A 1 368 ? 12.414 7.078 -26.188 1 93.31 368 MET A C 1
ATOM 2861 O O . MET A 1 368 ? 13.523 6.988 -26.719 1 93.31 368 MET A O 1
ATOM 2865 N N . ASP A 1 369 ? 11.586 6.062 -26.109 1 92.12 369 ASP A N 1
ATOM 2866 C CA . ASP A 1 369 ? 11.875 4.75 -26.672 1 92.12 369 ASP A CA 1
ATOM 2867 C C . ASP A 1 369 ? 13.164 4.172 -26.094 1 92.12 369 ASP A C 1
ATOM 2869 O O . ASP A 1 369 ? 14.062 3.787 -26.844 1 92.12 369 ASP A O 1
ATOM 2873 N N . CYS A 1 370 ? 13.219 4.227 -24.781 1 93.06 370 CYS A N 1
ATOM 2874 C CA . CYS A 1 370 ? 14.391 3.67 -24.109 1 93.06 370 CYS A CA 1
ATOM 2875 C C . CYS A 1 370 ? 13.984 2.893 -22.859 1 93.06 370 CYS A C 1
ATOM 2877 O O . CYS A 1 370 ? 12.836 2.965 -22.422 1 93.06 370 CYS A O 1
ATOM 2879 N N . SER A 1 371 ? 14.867 2.092 -22.328 1 93.75 371 SER A N 1
ATOM 2880 C CA . SER A 1 371 ? 14.656 1.342 -21.094 1 93.75 371 SER A CA 1
ATOM 2881 C C . SER A 1 371 ? 15.141 2.129 -19.891 1 93.75 371 SER A C 1
ATOM 2883 O O . SER A 1 371 ? 15.805 3.156 -20.031 1 93.75 371 SER A O 1
ATOM 2885 N N . PHE A 1 372 ? 14.766 1.701 -18.688 1 92.12 372 PHE A N 1
ATOM 2886 C CA . PHE A 1 372 ? 15.281 2.277 -17.453 1 92.12 372 PHE A CA 1
ATOM 2887 C C . PHE A 1 372 ? 16.812 2.279 -17.469 1 92.12 372 PHE A C 1
ATOM 2889 O O . PHE A 1 372 ? 17.438 3.262 -17.062 1 92.12 372 PHE A O 1
ATOM 2896 N N . ALA A 1 373 ? 17.375 1.177 -17.906 1 89.75 373 ALA A N 1
ATOM 2897 C CA . ALA A 1 373 ? 18.828 1.056 -17.938 1 89.75 373 ALA A CA 1
ATOM 2898 C C . ALA A 1 373 ? 19.453 2.07 -18.891 1 89.75 373 ALA A C 1
ATOM 2900 O O . ALA A 1 373 ? 20.5 2.643 -18.594 1 89.75 373 ALA A O 1
ATOM 2901 N N . GLU A 1 374 ? 18.828 2.32 -19.984 1 88.81 374 GLU A N 1
ATOM 2902 C CA . GLU A 1 374 ? 19.344 3.199 -21.031 1 88.81 374 GLU A CA 1
ATOM 2903 C C . GLU A 1 374 ? 19.141 4.668 -20.672 1 88.81 374 GLU A C 1
ATOM 2905 O O . GLU A 1 374 ? 19.891 5.535 -21.109 1 88.81 374 GLU A O 1
ATOM 2910 N N . SER A 1 375 ? 18.062 4.906 -19.969 1 85.5 375 SER A N 1
ATOM 2911 C CA . SER A 1 375 ? 17.672 6.281 -19.672 1 85.5 375 SER A CA 1
ATOM 2912 C C . SER A 1 375 ? 18.734 7 -18.859 1 85.5 375 SER A C 1
ATOM 2914 O O . SER A 1 375 ? 18.859 8.227 -18.938 1 85.5 375 SER A O 1
ATOM 2916 N N . ALA A 1 376 ? 19.469 6.262 -18.156 1 74.31 376 ALA A N 1
ATOM 2917 C CA . ALA A 1 376 ? 20.516 6.844 -17.312 1 74.31 376 ALA A CA 1
ATOM 2918 C C . ALA A 1 376 ? 21.562 7.551 -18.172 1 74.31 376 ALA A C 1
ATOM 2920 O O . ALA A 1 376 ? 22.203 8.5 -17.703 1 74.31 376 ALA A O 1
ATOM 2921 N N . ASN A 1 377 ? 21.656 7.176 -19.438 1 74.75 377 ASN A N 1
ATOM 2922 C CA . ASN A 1 377 ? 22.688 7.699 -20.312 1 74.75 377 ASN A CA 1
ATOM 2923 C C . ASN A 1 377 ? 22.125 8.688 -21.328 1 74.75 377 ASN A C 1
ATOM 2925 O O . ASN A 1 377 ? 22.875 9.289 -22.109 1 74.75 377 ASN A O 1
ATOM 2929 N N . LYS A 1 378 ? 20.922 8.688 -21.625 1 72.31 378 LYS A N 1
ATOM 2930 C CA . LYS A 1 378 ? 20.312 9.469 -22.688 1 72.31 378 LYS A CA 1
ATOM 2931 C C . LYS A 1 378 ? 20 10.891 -22.234 1 72.31 378 LYS A C 1
ATOM 2933 O O . LYS A 1 378 ? 19.281 11.625 -22.922 1 72.31 378 LYS A O 1
ATOM 2938 N N . GLY A 1 379 ? 20.594 11.344 -21.391 1 67.25 379 GLY A N 1
ATOM 2939 C CA . GLY A 1 379 ? 20.375 12.727 -20.984 1 67.25 379 GLY A CA 1
ATOM 2940 C C . GLY A 1 379 ? 19.031 12.93 -20.312 1 67.25 379 GLY A C 1
ATOM 2941 O O . GLY A 1 379 ? 18.172 12.047 -20.328 1 67.25 379 GLY A O 1
ATOM 2942 N N . GLY A 1 380 ? 18.734 13.977 -19.656 1 72.75 380 GLY A N 1
ATOM 2943 C CA . GLY A 1 380 ? 17.578 14.352 -18.875 1 72.75 380 GLY A CA 1
ATOM 2944 C C . GLY A 1 380 ? 17.547 13.719 -17.5 1 72.75 380 GLY A C 1
ATOM 2945 O O . GLY A 1 380 ? 18.297 12.781 -17.219 1 72.75 380 GLY A O 1
ATOM 2946 N N . LYS A 1 381 ? 16.828 14.203 -16.797 1 82.38 381 LYS A N 1
ATOM 2947 C CA . LYS A 1 381 ? 16.891 13.797 -15.398 1 82.38 381 LYS A CA 1
ATOM 2948 C C . LYS A 1 381 ? 15.875 12.688 -15.109 1 82.38 381 LYS A C 1
ATOM 2950 O O . LYS A 1 381 ? 14.719 12.766 -15.531 1 82.38 381 LYS A O 1
ATOM 2955 N N . ASN A 1 382 ? 16.344 11.547 -14.609 1 92.75 382 ASN A N 1
ATOM 2956 C CA . ASN A 1 382 ? 15.492 10.508 -14.023 1 92.75 382 ASN A CA 1
ATOM 2957 C C . ASN A 1 382 ? 14.461 11.094 -13.062 1 92.75 382 ASN A C 1
ATOM 2959 O O . ASN A 1 382 ? 14.805 11.891 -12.18 1 92.75 382 ASN A O 1
ATOM 2963 N N . LEU A 1 383 ? 13.227 10.742 -13.312 1 96.19 383 LEU A N 1
ATOM 2964 C CA . LEU A 1 383 ? 12.141 11.375 -12.57 1 96.19 383 LEU A CA 1
ATOM 2965 C C . LEU A 1 383 ? 11.852 10.617 -11.281 1 96.19 383 LEU A C 1
ATOM 2967 O O . LEU A 1 383 ? 11.07 11.078 -10.445 1 96.19 383 LEU A O 1
ATOM 2971 N N . SER A 1 384 ? 12.469 9.492 -11.047 1 95.88 384 SER A N 1
ATOM 2972 C CA . SER A 1 384 ? 12.188 8.656 -9.875 1 95.88 384 SER A CA 1
ATOM 2973 C C . SER A 1 384 ? 12.695 9.305 -8.594 1 95.88 384 SER A C 1
ATOM 2975 O O . SER A 1 384 ? 13.703 10.016 -8.609 1 95.88 384 SER A O 1
ATOM 2977 N N . VAL A 1 385 ? 11.945 9.133 -7.562 1 97.12 385 VAL A N 1
ATOM 2978 C CA . VAL A 1 385 ? 12.328 9.43 -6.188 1 97.12 385 VAL A CA 1
ATOM 2979 C C . VAL A 1 385 ? 12.555 8.133 -5.418 1 97.12 385 VAL A C 1
ATOM 2981 O O . VAL A 1 385 ? 11.914 7.121 -5.699 1 97.12 385 VAL A O 1
ATOM 2984 N N . ASP A 1 386 ? 13.5 8.07 -4.477 1 96.81 386 ASP A N 1
ATOM 2985 C CA . ASP A 1 386 ? 13.781 6.82 -3.779 1 96.81 386 ASP A CA 1
ATOM 2986 C C . ASP A 1 386 ? 13.211 6.848 -2.361 1 96.81 386 ASP A C 1
ATOM 2988 O O . ASP A 1 386 ? 12.609 7.836 -1.946 1 96.81 386 ASP A O 1
ATOM 2992 N N . TRP A 1 387 ? 13.414 5.727 -1.654 1 98.12 387 TRP A N 1
ATOM 2993 C CA . TRP A 1 387 ? 12.797 5.527 -0.345 1 98.12 387 TRP A CA 1
ATOM 2994 C C . TRP A 1 387 ? 13.391 6.484 0.684 1 98.12 387 TRP A C 1
ATOM 2996 O O . TRP A 1 387 ? 12.688 6.969 1.57 1 98.12 387 TRP A O 1
ATOM 3006 N N . VAL A 1 388 ? 14.625 6.879 0.56 1 98.44 388 VAL A N 1
ATOM 3007 C CA . VAL A 1 388 ? 15.273 7.781 1.506 1 98.44 388 VAL A CA 1
ATOM 3008 C C . VAL A 1 388 ? 14.695 9.188 1.36 1 98.44 388 VAL A C 1
ATOM 3010 O O . VAL A 1 388 ? 14.383 9.844 2.355 1 98.44 388 VAL A O 1
ATOM 3013 N N . GLU A 1 389 ? 14.547 9.625 0.087 1 98.5 389 GLU A N 1
ATOM 3014 C CA . GLU A 1 389 ? 13.914 10.914 -0.172 1 98.5 389 GLU A CA 1
ATOM 3015 C C . GLU A 1 389 ? 12.492 10.961 0.383 1 98.5 389 GLU A C 1
ATOM 3017 O O . GLU A 1 389 ? 12.047 12 0.87 1 98.5 389 GLU A O 1
ATOM 3022 N N . SER A 1 390 ? 11.82 9.844 0.293 1 98.69 390 SER A N 1
ATOM 3023 C CA . SER A 1 390 ? 10.453 9.805 0.789 1 98.69 390 SER A CA 1
ATOM 3024 C C . SER A 1 390 ? 10.414 9.891 2.311 1 98.69 390 SER A C 1
ATOM 3026 O O . SER A 1 390 ? 9.469 10.445 2.883 1 98.69 390 SER A O 1
ATOM 3028 N N . ILE A 1 391 ? 11.398 9.336 3.059 1 98.81 391 ILE A N 1
ATOM 3029 C CA . ILE A 1 391 ? 11.477 9.508 4.504 1 98.81 391 ILE A CA 1
ATOM 3030 C C . ILE A 1 391 ? 11.672 10.984 4.84 1 98.81 391 ILE A C 1
ATOM 3032 O O . ILE A 1 391 ? 11.07 11.5 5.785 1 98.81 391 ILE A O 1
ATOM 3036 N N . TYR A 1 392 ? 12.516 11.656 4.039 1 98.75 392 TYR A N 1
ATOM 3037 C CA . TYR A 1 392 ? 12.711 13.086 4.219 1 98.75 392 TYR A CA 1
ATOM 3038 C C . TYR A 1 392 ? 11.383 13.836 4.109 1 98.75 392 TYR A C 1
ATOM 3040 O O . TYR A 1 392 ? 11.062 14.672 4.957 1 98.75 392 TYR A O 1
ATOM 3048 N N . LEU A 1 393 ? 10.609 13.531 3.1 1 98.81 393 LEU A N 1
ATOM 3049 C CA . LEU A 1 393 ? 9.312 14.172 2.883 1 98.81 393 LEU A CA 1
ATOM 3050 C C . LEU A 1 393 ? 8.383 13.922 4.062 1 98.81 393 LEU A C 1
ATOM 3052 O O . LEU A 1 393 ? 7.602 14.797 4.438 1 98.81 393 LEU A O 1
ATOM 3056 N N . ALA A 1 394 ? 8.477 12.75 4.637 1 98.75 394 ALA A N 1
ATOM 3057 C CA . ALA A 1 394 ? 7.559 12.328 5.691 1 98.75 394 ALA A CA 1
ATOM 3058 C C . ALA A 1 394 ? 7.965 12.914 7.039 1 98.75 394 ALA A C 1
ATOM 3060 O O . ALA A 1 394 ? 7.18 12.898 7.992 1 98.75 394 ALA A O 1
ATOM 3061 N N . THR A 1 395 ? 9.211 13.352 7.234 1 98.62 395 THR A N 1
ATOM 3062 C CA . THR A 1 395 ? 9.727 13.789 8.523 1 98.62 395 THR A CA 1
ATOM 3063 C C . THR A 1 395 ? 10.133 15.266 8.469 1 98.62 395 THR A C 1
ATOM 3065 O O . THR A 1 395 ? 9.289 16.156 8.625 1 98.62 395 THR A O 1
ATOM 3068 N N . ARG A 1 396 ? 11.281 15.562 7.895 1 97.75 396 ARG A N 1
ATOM 3069 C CA . ARG A 1 396 ? 11.82 16.906 7.934 1 97.75 396 ARG A CA 1
ATOM 3070 C C . ARG A 1 396 ? 11.18 17.797 6.863 1 97.75 396 ARG A C 1
ATOM 3072 O O . ARG A 1 396 ? 10.828 18.938 7.129 1 97.75 396 ARG A O 1
ATOM 3079 N N . GLY A 1 397 ? 10.992 17.266 5.641 1 94.81 397 GLY A N 1
ATOM 3080 C CA . GLY A 1 397 ? 10.469 18.078 4.559 1 94.81 397 GLY A CA 1
ATOM 3081 C C . GLY A 1 397 ? 9.172 18.766 4.91 1 94.81 397 GLY A C 1
ATOM 3082 O O . GLY A 1 397 ? 9.078 20 4.848 1 94.81 397 GLY A O 1
ATOM 3083 N N . GLY A 1 398 ? 8.227 17.969 5.344 1 88.44 398 GLY A N 1
ATOM 3084 C CA . GLY A 1 398 ? 6.934 18.5 5.73 1 88.44 398 GLY A CA 1
ATOM 3085 C C . GLY A 1 398 ? 7.004 19.422 6.945 1 88.44 398 GLY A C 1
ATOM 3086 O O . GLY A 1 398 ? 6.391 20.484 6.965 1 88.44 398 GLY A O 1
ATOM 3087 N N . LYS A 1 399 ? 7.773 19.062 7.887 1 94.94 399 LYS A N 1
ATOM 3088 C CA . LYS A 1 399 ? 7.844 19.75 9.172 1 94.94 399 LYS A CA 1
ATOM 3089 C C . LYS A 1 399 ? 8.617 21.062 9.055 1 94.94 399 LYS A C 1
ATOM 3091 O O . LYS A 1 399 ? 8.227 22.078 9.625 1 94.94 399 LYS A O 1
ATOM 3096 N N . LYS A 1 400 ? 9.703 21.094 8.273 1 95.75 400 LYS A N 1
ATOM 3097 C CA . LYS A 1 400 ? 10.516 22.281 8.047 1 95.75 400 LYS A CA 1
ATOM 3098 C C . LYS A 1 400 ? 9.703 23.391 7.398 1 95.75 400 LYS A C 1
ATOM 3100 O O . LYS A 1 400 ? 9.82 24.562 7.785 1 95.75 400 LYS A O 1
ATOM 3105 N N . GLY A 1 401 ? 8.867 23 6.461 1 93.94 401 GLY A N 1
ATOM 3106 C CA . GLY A 1 401 ? 8.008 23.984 5.805 1 93.94 401 GLY A CA 1
ATOM 3107 C C . GLY A 1 401 ? 7.035 24.656 6.75 1 93.94 401 GLY A C 1
ATOM 3108 O O . GLY A 1 401 ? 6.562 25.766 6.48 1 93.94 401 GLY A O 1
ATOM 3109 N N . MET A 1 402 ? 6.793 24.031 7.875 1 95.94 402 MET A N 1
ATOM 3110 C CA . MET A 1 402 ? 5.855 24.562 8.859 1 95.94 402 MET A CA 1
ATOM 3111 C C . MET A 1 402 ? 6.598 25.312 9.969 1 95.94 402 MET A C 1
ATOM 3113 O O . MET A 1 402 ? 5.996 25.703 10.969 1 95.94 402 MET A O 1
ATOM 3117 N N . GLY A 1 403 ? 7.891 25.438 9.812 1 94.56 403 GLY A N 1
ATOM 3118 C CA . GLY A 1 403 ? 8.695 26.188 10.758 1 94.56 403 GLY A CA 1
ATOM 3119 C C . GLY A 1 403 ? 9.148 25.359 11.945 1 94.56 403 GLY A C 1
ATOM 3120 O O . GLY A 1 403 ? 9.461 25.906 13.008 1 94.56 403 GLY A O 1
ATOM 3121 N N . LEU A 1 404 ? 9.188 24.078 11.836 1 96.56 404 LEU A N 1
ATOM 3122 C CA . LEU A 1 404 ? 9.555 23.156 12.898 1 96.56 404 LEU A CA 1
ATOM 3123 C C . LEU A 1 404 ? 10.773 22.328 12.516 1 96.56 404 LEU A C 1
ATOM 3125 O O . LEU A 1 404 ? 11.359 22.531 11.445 1 96.56 404 LEU A O 1
ATOM 3129 N N . GLY A 1 405 ? 11.242 21.5 13.391 1 96.31 405 GLY A N 1
ATOM 3130 C CA . GLY A 1 405 ? 12.414 20.688 13.156 1 96.31 405 GLY A CA 1
ATOM 3131 C C . GLY A 1 405 ? 12.164 19.547 12.188 1 96.31 405 GLY A C 1
ATOM 3132 O O . GLY A 1 405 ? 11.742 19.766 11.047 1 96.31 405 GLY A O 1
ATOM 3133 N N . GLY A 1 406 ? 12.328 18.344 12.672 1 95.94 406 GLY A N 1
ATOM 3134 C CA . GLY A 1 406 ? 12.062 17.172 11.867 1 95.94 406 GLY A CA 1
ATOM 3135 C C . GLY A 1 406 ? 13.273 16.281 11.695 1 95.94 406 GLY A C 1
ATOM 3136 O O . GLY A 1 406 ? 13.242 15.312 10.922 1 95.94 406 GLY A O 1
ATOM 3137 N N . CYS A 1 407 ? 14.305 16.609 12.367 1 97.38 407 CYS A N 1
ATOM 3138 C CA . CYS A 1 407 ? 15.508 15.789 12.477 1 97.38 407 CYS A CA 1
ATOM 3139 C C . CYS A 1 407 ? 15.953 15.664 13.93 1 97.38 407 CYS A C 1
ATOM 3141 O O . CYS A 1 407 ? 15.422 16.344 14.805 1 97.38 407 CYS A O 1
ATOM 3143 N N . LEU A 1 408 ? 16.875 14.742 14.117 1 98.56 408 LEU A N 1
ATOM 3144 C CA . LEU A 1 408 ? 17.438 14.586 15.453 1 98.56 408 LEU A CA 1
ATOM 3145 C C . LEU A 1 408 ? 18.719 15.414 15.594 1 98.56 408 LEU A C 1
ATOM 3147 O O . LEU A 1 408 ? 19.812 14.891 15.453 1 98.56 408 LEU A O 1
ATOM 3151 N N . GLU A 1 409 ? 18.5 16.656 15.922 1 98.25 409 GLU A N 1
ATOM 3152 C CA . GLU A 1 409 ? 19.609 17.609 16.078 1 98.25 409 GLU A CA 1
ATOM 3153 C C . GLU A 1 409 ? 19.453 18.453 17.328 1 98.25 409 GLU A C 1
ATOM 3155 O O . GLU A 1 409 ? 18.328 18.734 17.75 1 98.25 409 GLU A O 1
ATOM 3160 N N . VAL A 1 410 ? 20.594 18.844 17.859 1 98.44 410 VAL A N 1
ATOM 3161 C CA . VAL A 1 410 ? 20.578 19.719 19.031 1 98.44 410 VAL A CA 1
ATOM 3162 C C . VAL A 1 410 ? 19.812 21 18.734 1 98.44 410 VAL A C 1
ATOM 3164 O O . VAL A 1 410 ? 20 21.609 17.672 1 98.44 410 VAL A O 1
ATOM 3167 N N . GLY A 1 411 ? 18.922 21.344 19.625 1 97.94 411 GLY A N 1
ATOM 3168 C CA . GLY A 1 411 ? 18.109 22.547 19.453 1 97.94 411 GLY A CA 1
ATOM 3169 C C . GLY A 1 411 ? 16.719 22.266 18.922 1 97.94 411 GLY A C 1
ATOM 3170 O O . GLY A 1 411 ? 15.82 23.094 19.062 1 97.94 411 GLY A O 1
ATOM 3171 N N . MET A 1 412 ? 16.484 21.125 18.344 1 98.12 412 MET A N 1
ATOM 3172 C CA . MET A 1 412 ? 15.172 20.781 17.797 1 98.12 412 MET A CA 1
ATOM 3173 C C . MET A 1 412 ? 14.32 20.062 18.844 1 98.12 412 MET A C 1
ATOM 3175 O O . MET A 1 412 ? 14.844 19.516 19.812 1 98.12 412 MET A O 1
ATOM 3179 N N . GLU A 1 413 ? 13.008 20.203 18.672 1 98.25 413 GLU A N 1
ATOM 3180 C CA . GLU A 1 413 ? 12.086 19.453 19.531 1 98.25 413 GLU A CA 1
ATOM 3181 C C . GLU A 1 413 ? 12.32 17.953 19.391 1 98.25 413 GLU A C 1
ATOM 3183 O O . GLU A 1 413 ? 12.609 17.453 18.297 1 98.25 413 GLU A O 1
ATOM 3188 N N . PHE A 1 414 ? 12.211 17.25 20.516 1 98.5 414 PHE A N 1
ATOM 3189 C CA . PHE A 1 414 ? 12.297 15.797 20.484 1 98.5 414 PHE A CA 1
ATOM 3190 C C . PHE A 1 414 ? 10.953 15.188 20.109 1 98.5 414 PHE A C 1
ATOM 3192 O O . PHE A 1 414 ? 10.164 14.828 20.984 1 98.5 414 PHE A O 1
ATOM 3199 N N . ASP A 1 415 ? 10.641 15.07 18.891 1 98.62 415 ASP A N 1
ATOM 3200 C CA . ASP A 1 415 ? 9.562 14.336 18.234 1 98.62 415 ASP A CA 1
ATOM 3201 C C . ASP A 1 415 ? 10.094 13.07 17.562 1 98.62 415 ASP A C 1
ATOM 3203 O O . ASP A 1 415 ? 10.578 13.125 16.422 1 98.62 415 ASP A O 1
ATOM 3207 N N . ALA A 1 416 ? 9.914 11.977 18.203 1 98.75 416 ALA A N 1
ATOM 3208 C CA . ALA A 1 416 ? 10.586 10.773 17.734 1 98.75 416 ALA A CA 1
ATOM 3209 C C . ALA A 1 416 ? 9.703 9.539 17.906 1 98.75 416 ALA A C 1
ATOM 3211 O O . ALA A 1 416 ? 8.766 9.555 18.703 1 98.75 416 ALA A O 1
ATOM 3212 N N . GLN A 1 417 ? 9.945 8.578 17.141 1 98.81 417 GLN A N 1
ATOM 3213 C CA . GLN A 1 417 ? 9.32 7.266 17.281 1 98.81 417 GLN A CA 1
ATOM 3214 C C . GLN A 1 417 ? 10.367 6.164 17.375 1 98.81 417 GLN A C 1
ATOM 3216 O O . GLN A 1 417 ? 11.422 6.246 16.734 1 98.81 417 GLN A O 1
ATOM 3221 N N . LEU A 1 418 ? 10.125 5.176 18.188 1 98.69 418 LEU A N 1
ATOM 3222 C CA . LEU A 1 418 ? 10.992 4.02 18.359 1 98.69 418 LEU A CA 1
ATOM 3223 C C . LEU A 1 418 ? 10.531 2.852 17.5 1 98.69 418 LEU A C 1
ATOM 3225 O O . LEU A 1 418 ? 9.43 2.33 17.688 1 98.69 418 LEU A O 1
ATOM 3229 N N . ILE A 1 419 ? 11.352 2.424 16.531 1 98.44 419 ILE A N 1
ATOM 3230 C CA . ILE A 1 419 ? 11.039 1.356 15.594 1 98.44 419 ILE A CA 1
ATOM 3231 C C . ILE A 1 419 ? 11.867 0.115 15.922 1 98.44 419 ILE A C 1
ATOM 3233 O O . ILE A 1 419 ? 13.086 0.192 16.047 1 98.44 419 ILE A O 1
ATOM 3237 N N . GLU A 1 420 ? 11.227 -0.962 16.078 1 97.31 420 GLU A N 1
ATOM 3238 C CA . GLU A 1 420 ? 11.883 -2.242 16.328 1 97.31 420 GLU A CA 1
ATOM 3239 C C . GLU A 1 420 ? 11.82 -3.146 15.094 1 97.31 420 GLU A C 1
ATOM 3241 O O . GLU A 1 420 ? 10.734 -3.451 14.602 1 97.31 420 GLU A O 1
ATOM 3246 N N . LEU A 1 421 ? 12.945 -3.566 14.602 1 96.38 421 LEU A N 1
ATOM 3247 C CA . LEU A 1 421 ? 13.023 -4.434 13.438 1 96.38 421 LEU A CA 1
ATOM 3248 C C . LEU A 1 421 ? 12.883 -5.898 13.836 1 96.38 421 LEU A C 1
ATOM 3250 O O . LEU A 1 421 ? 12.305 -6.695 13.094 1 96.38 421 LEU A O 1
ATOM 3254 N N . ALA A 1 422 ? 13.477 -6.23 14.906 1 93.81 422 ALA A N 1
ATOM 3255 C CA . ALA A 1 422 ? 13.445 -7.59 15.445 1 93.81 422 ALA A CA 1
ATOM 3256 C C . ALA A 1 422 ? 13.586 -7.582 16.969 1 93.81 422 ALA A C 1
ATOM 3258 O O . ALA A 1 422 ? 14.195 -6.676 17.531 1 93.81 422 ALA A O 1
ATOM 3259 N N . ASP A 1 423 ? 12.883 -8.633 17.578 1 84.12 423 ASP A N 1
ATOM 3260 C CA . ASP A 1 423 ? 13.039 -8.75 19.031 1 84.12 423 ASP A CA 1
ATOM 3261 C C . ASP A 1 423 ? 14.125 -9.758 19.391 1 84.12 423 ASP A C 1
ATOM 3263 O O . ASP A 1 423 ? 14.539 -10.555 18.547 1 84.12 423 ASP A O 1
ATOM 3267 N N . GLU A 1 424 ? 14.688 -9.57 20.5 1 72.19 424 GLU A N 1
ATOM 3268 C CA . GLU A 1 424 ? 15.797 -10.406 20.938 1 72.19 424 GLU A CA 1
ATOM 3269 C C . GLU A 1 424 ? 15.406 -11.883 20.969 1 72.19 424 GLU A C 1
ATOM 3271 O O . GLU A 1 424 ? 16.234 -12.758 20.703 1 72.19 424 GLU A O 1
ATOM 3276 N N . GLY A 1 425 ? 14.133 -12.219 21.188 1 65.25 425 GLY A N 1
ATOM 3277 C CA . GLY A 1 425 ? 13.75 -13.617 21.281 1 65.25 425 GLY A CA 1
ATOM 3278 C C . GLY A 1 425 ? 13.344 -14.227 19.953 1 65.25 425 GLY A C 1
ATOM 3279 O O . GLY A 1 425 ? 13.203 -15.445 19.844 1 65.25 425 GLY A O 1
ATOM 3280 N N . SER A 1 426 ? 12.945 -13.43 18.969 1 63.34 426 SER A N 1
ATOM 3281 C CA . SER A 1 426 ? 12.508 -13.969 17.688 1 63.34 426 SER A CA 1
ATOM 3282 C C . SER A 1 426 ? 13.234 -13.289 16.531 1 63.34 426 SER A C 1
ATOM 3284 O O . SER A 1 426 ? 12.812 -12.234 16.062 1 63.34 426 SER A O 1
ATOM 3286 N N . PRO A 1 427 ? 14.344 -13.969 16.188 1 62.34 427 PRO A N 1
ATOM 3287 C CA . PRO A 1 427 ? 15.148 -13.344 15.141 1 62.34 427 PRO A CA 1
ATOM 3288 C C . PRO A 1 427 ? 14.414 -13.25 13.805 1 62.34 427 PRO A C 1
ATOM 3290 O O . PRO A 1 427 ? 14.977 -12.758 12.82 1 62.34 427 PRO A O 1
ATOM 3293 N N . SER A 1 428 ? 13.109 -13.594 13.711 1 74.75 428 SER A N 1
ATOM 3294 C CA . SER A 1 428 ? 12.445 -13.555 12.414 1 74.75 428 SER A CA 1
ATOM 3295 C C . SER A 1 428 ? 12.055 -12.133 12.031 1 74.75 428 SER A C 1
ATOM 3297 O O . SER A 1 428 ? 12.023 -11.781 10.852 1 74.75 428 SER A O 1
ATOM 3299 N N . GLY A 1 429 ? 12 -11.188 12.891 1 87.81 429 GLY A N 1
ATOM 3300 C CA . GLY A 1 429 ? 11.586 -9.812 12.656 1 87.81 429 GLY A CA 1
ATOM 3301 C C . GLY A 1 429 ? 10.219 -9.492 13.234 1 87.81 429 GLY A C 1
ATOM 3302 O O . GLY A 1 429 ? 9.508 -10.398 13.68 1 87.81 429 GLY A O 1
ATOM 3303 N N . VAL A 1 430 ? 9.969 -8.266 13.344 1 93.44 430 VAL A N 1
ATOM 3304 C CA . VAL A 1 430 ? 8.719 -7.773 13.914 1 93.44 430 VAL A CA 1
ATOM 3305 C C . VAL A 1 430 ? 7.699 -7.531 12.805 1 93.44 430 VAL A C 1
ATOM 3307 O O . VAL A 1 430 ? 8.047 -7.02 11.742 1 93.44 430 VAL A O 1
ATOM 3310 N N . GLY A 1 431 ? 6.449 -7.867 13.062 1 91.81 431 GLY A N 1
ATOM 3311 C CA . GLY A 1 431 ? 5.391 -7.625 12.094 1 91.81 431 GLY A CA 1
ATOM 3312 C C . GLY A 1 431 ? 5.547 -8.43 10.82 1 91.81 431 GLY A C 1
ATOM 3313 O O . GLY A 1 431 ? 5.723 -9.648 10.867 1 91.81 431 GLY A O 1
ATOM 3314 N N . ALA A 1 432 ? 5.613 -7.797 9.727 1 92.44 432 ALA A N 1
ATOM 3315 C CA . ALA A 1 432 ? 5.672 -8.445 8.422 1 92.44 432 ALA A CA 1
ATOM 3316 C C . ALA A 1 432 ? 7.117 -8.648 7.973 1 92.44 432 ALA A C 1
ATOM 3318 O O . ALA A 1 432 ? 7.371 -9.07 6.844 1 92.44 432 ALA A O 1
ATOM 3319 N N . LEU A 1 433 ? 8.055 -8.383 8.836 1 94.25 433 LEU A N 1
ATOM 3320 C CA . LEU A 1 433 ? 9.469 -8.5 8.492 1 94.25 433 LEU A CA 1
ATOM 3321 C C . LEU A 1 433 ? 10 -9.883 8.844 1 94.25 433 LEU A C 1
ATOM 3323 O O . LEU A 1 433 ? 9.727 -10.398 9.93 1 94.25 433 LEU A O 1
ATOM 3327 N N . ASP A 1 434 ? 10.617 -10.516 7.922 1 93.81 434 ASP A N 1
ATOM 3328 C CA . ASP A 1 434 ? 11.406 -11.727 8.141 1 93.81 434 ASP A CA 1
ATOM 3329 C C . ASP A 1 434 ? 12.867 -11.516 7.742 1 93.81 434 ASP A C 1
ATOM 3331 O O . ASP A 1 434 ? 13.172 -11.328 6.562 1 93.81 434 ASP A O 1
ATOM 3335 N N . LEU A 1 435 ? 13.719 -11.5 8.711 1 92.94 435 LEU A N 1
ATOM 3336 C CA . LEU A 1 435 ? 15.133 -11.211 8.5 1 92.94 435 LEU A CA 1
ATOM 3337 C C . LEU A 1 435 ? 15.969 -12.477 8.617 1 92.94 435 LEU A C 1
ATOM 3339 O O . LEU A 1 435 ? 16.516 -12.773 9.688 1 92.94 435 LEU A O 1
ATOM 3343 N N . PHE A 1 436 ? 16.156 -13.172 7.605 1 90.94 436 PHE A N 1
ATOM 3344 C CA . PHE A 1 436 ? 16.703 -14.523 7.598 1 90.94 436 PHE A CA 1
ATOM 3345 C C . PHE A 1 436 ? 18.188 -14.516 7.973 1 90.94 436 PHE A C 1
ATOM 3347 O O . PHE A 1 436 ? 18.703 -15.5 8.5 1 90.94 436 PHE A O 1
ATOM 3354 N N . ASP A 1 437 ? 18.891 -13.406 7.766 1 88.06 437 ASP A N 1
ATOM 3355 C CA . ASP A 1 437 ? 20.328 -13.375 8.008 1 88.06 437 ASP A CA 1
ATOM 3356 C C . ASP A 1 437 ? 20.656 -12.641 9.305 1 88.06 437 ASP A C 1
ATOM 3358 O O . ASP A 1 437 ? 21.812 -12.359 9.594 1 88.06 437 ASP A O 1
ATOM 3362 N N . LEU A 1 438 ? 19.672 -12.328 10.086 1 87.31 438 LEU A N 1
ATOM 3363 C CA . LEU A 1 438 ? 19.875 -11.523 11.289 1 87.31 438 LEU A CA 1
ATOM 3364 C C . LEU A 1 438 ? 20.766 -12.258 12.289 1 87.31 438 LEU A C 1
ATOM 3366 O O . LEU A 1 438 ? 21.656 -11.656 12.883 1 87.31 438 LEU A O 1
ATOM 3370 N N . GLN A 1 439 ? 20.5 -13.578 12.453 1 78.75 439 GLN A N 1
ATOM 3371 C CA . GLN A 1 439 ? 21.219 -14.344 13.461 1 78.75 439 GLN A CA 1
ATOM 3372 C C . GLN A 1 439 ? 22.703 -14.5 13.086 1 78.75 439 GLN A C 1
ATOM 3374 O O . GLN A 1 439 ? 23.562 -14.523 13.961 1 78.75 439 GLN A O 1
ATOM 3379 N N . THR A 1 440 ? 22.953 -14.555 11.773 1 79.62 440 THR A N 1
ATOM 3380 C CA . THR A 1 440 ? 24.328 -14.828 11.344 1 79.62 440 THR A CA 1
ATOM 3381 C C . THR A 1 440 ? 25.094 -13.531 11.125 1 79.62 440 THR A C 1
ATOM 3383 O O . THR A 1 440 ? 26.297 -13.469 11.391 1 79.62 440 THR A O 1
ATOM 3386 N N . ARG A 1 441 ? 24.438 -12.555 10.711 1 81.06 441 ARG A N 1
ATOM 3387 C CA . ARG A 1 441 ? 25.156 -11.344 10.328 1 81.06 441 ARG A CA 1
ATOM 3388 C C . ARG A 1 441 ? 24.891 -10.211 11.305 1 81.06 441 ARG A C 1
ATOM 3390 O O . ARG A 1 441 ? 25.672 -9.258 11.398 1 81.06 441 ARG A O 1
ATOM 3397 N N . GLY A 1 442 ? 23.75 -10.273 12.023 1 82.44 442 GLY A N 1
ATOM 3398 C CA . GLY A 1 442 ? 23.344 -9.164 12.875 1 82.44 442 GLY A CA 1
ATOM 3399 C C . GLY A 1 442 ? 23.109 -7.883 12.102 1 82.44 442 GLY A C 1
ATOM 3400 O O . GLY A 1 442 ? 22.953 -7.906 10.875 1 82.44 442 GLY A O 1
ATOM 3401 N N . ILE A 1 443 ? 22.891 -6.766 12.75 1 90.12 443 ILE A N 1
ATOM 3402 C CA . ILE A 1 443 ? 22.844 -5.41 12.219 1 90.12 443 ILE A CA 1
ATOM 3403 C C . ILE A 1 443 ? 23.875 -4.539 12.938 1 90.12 443 ILE A C 1
ATOM 3405 O O . ILE A 1 443 ? 23.562 -3.924 13.961 1 90.12 443 ILE A O 1
ATOM 3409 N N . ASP A 1 444 ? 25.078 -4.512 12.375 1 89.69 444 ASP A N 1
ATOM 3410 C CA . ASP A 1 444 ? 26.172 -3.896 13.117 1 89.69 444 ASP A CA 1
ATOM 3411 C C . ASP A 1 444 ? 26.844 -2.801 12.297 1 89.69 444 ASP A C 1
ATOM 3413 O O . ASP A 1 444 ? 27.5 -1.922 12.852 1 89.69 444 ASP A O 1
ATOM 3417 N N . THR A 1 445 ? 26.719 -2.932 11.023 1 93.81 445 THR A N 1
ATOM 3418 C CA . THR A 1 445 ? 27.359 -1.944 10.156 1 93.81 445 THR A CA 1
ATOM 3419 C C . THR A 1 445 ? 26.312 -0.977 9.594 1 93.81 445 THR A C 1
ATOM 3421 O O . THR A 1 445 ? 25.125 -1.268 9.602 1 93.81 445 THR A O 1
ATOM 3424 N N . GLU A 1 446 ? 26.812 0.129 9.172 1 94.94 446 GLU A N 1
ATOM 3425 C CA . GLU A 1 446 ? 25.938 1.113 8.547 1 94.94 446 GLU A CA 1
ATOM 3426 C C . GLU A 1 446 ? 25.203 0.518 7.348 1 94.94 446 GLU A C 1
ATOM 3428 O O . GLU A 1 446 ? 24.016 0.803 7.129 1 94.94 446 GLU A O 1
ATOM 3433 N N . GLU A 1 447 ? 25.891 -0.25 6.598 1 94 447 GLU A N 1
ATOM 3434 C CA . GLU A 1 447 ? 25.281 -0.882 5.426 1 94 447 GLU A CA 1
ATOM 3435 C C . GLU A 1 447 ? 24.172 -1.835 5.824 1 94 447 GLU A C 1
ATOM 3437 O O . GLU A 1 447 ? 23.109 -1.873 5.176 1 94 447 GLU A O 1
ATOM 3442 N N . GLU A 1 448 ? 24.406 -2.582 6.852 1 94.75 448 GLU A N 1
ATOM 3443 C CA . GLU A 1 448 ? 23.375 -3.498 7.34 1 94.75 448 GLU A CA 1
ATOM 3444 C C . GLU A 1 448 ? 22.172 -2.734 7.871 1 94.75 448 GLU A C 1
ATOM 3446 O O . GLU A 1 448 ? 21.016 -3.152 7.668 1 94.75 448 GLU A O 1
ATOM 3451 N N . TRP A 1 449 ? 22.453 -1.631 8.523 1 96.69 449 TRP A N 1
ATOM 3452 C CA . TRP A 1 449 ? 21.344 -0.792 8.992 1 96.69 449 TRP A CA 1
ATOM 3453 C C . TRP A 1 449 ? 20.562 -0.232 7.816 1 96.69 449 TRP A C 1
ATOM 3455 O O . TRP A 1 449 ? 19.328 -0.261 7.82 1 96.69 449 TRP A O 1
ATOM 3465 N N . LYS A 1 450 ? 21.281 0.248 6.863 1 96.69 450 LYS A N 1
ATOM 3466 C CA . LYS A 1 450 ? 20.609 0.818 5.695 1 96.69 450 LYS A CA 1
ATOM 3467 C C . LYS A 1 450 ? 19.688 -0.203 5.035 1 96.69 450 LYS A C 1
ATOM 3469 O O . LYS A 1 450 ? 18.531 0.108 4.715 1 96.69 450 LYS A O 1
ATOM 3474 N N . VAL A 1 451 ? 20.156 -1.447 4.875 1 95.25 451 VAL A N 1
ATOM 3475 C CA . VAL A 1 451 ? 19.406 -2.512 4.223 1 95.25 451 VAL A CA 1
ATOM 3476 C C . VAL A 1 451 ? 18.156 -2.85 5.047 1 95.25 451 VAL A C 1
ATOM 3478 O O . VAL A 1 451 ? 17.078 -3.057 4.492 1 95.25 451 VAL A O 1
ATOM 3481 N N . ASN A 1 452 ? 18.297 -2.85 6.324 1 95.56 452 ASN A N 1
ATOM 3482 C CA . ASN A 1 452 ? 17.172 -3.27 7.156 1 95.56 452 ASN A CA 1
ATOM 3483 C C . ASN A 1 452 ? 16.188 -2.127 7.383 1 95.56 452 ASN A C 1
ATOM 3485 O O . ASN A 1 452 ? 14.992 -2.361 7.555 1 95.56 452 ASN A O 1
ATOM 3489 N N . VAL A 1 453 ? 16.656 -0.844 7.34 1 97.88 453 VAL A N 1
ATOM 3490 C CA . VAL A 1 453 ? 15.734 0.289 7.348 1 97.88 453 VAL A CA 1
ATOM 3491 C C . VAL A 1 453 ? 14.914 0.299 6.059 1 97.88 453 VAL A C 1
ATOM 3493 O O . VAL A 1 453 ? 13.719 0.589 6.078 1 97.88 453 VAL A O 1
ATOM 3496 N N . GLU A 1 454 ? 15.547 -0.061 4.992 1 97.69 454 GLU A N 1
ATOM 3497 C CA . GLU A 1 454 ? 14.836 -0.145 3.719 1 97.69 454 GLU A CA 1
ATOM 3498 C C . GLU A 1 454 ? 13.766 -1.226 3.758 1 97.69 454 GLU A C 1
ATOM 3500 O O . GLU A 1 454 ? 12.648 -1.015 3.279 1 97.69 454 GLU A O 1
ATOM 3505 N N . ARG A 1 455 ? 14.109 -2.41 4.328 1 96.69 455 ARG A N 1
ATOM 3506 C CA . ARG A 1 455 ? 13.125 -3.48 4.48 1 96.69 455 ARG A CA 1
ATOM 3507 C C . ARG A 1 455 ? 11.922 -3.008 5.293 1 96.69 455 ARG A C 1
ATOM 3509 O O . ARG A 1 455 ? 10.781 -3.316 4.957 1 96.69 455 ARG A O 1
ATOM 3516 N N . TRP A 1 456 ? 12.266 -2.271 6.367 1 97.69 456 TRP A N 1
ATOM 3517 C CA . TRP A 1 456 ? 11.195 -1.727 7.199 1 97.69 456 TRP A CA 1
ATOM 3518 C C . TRP A 1 456 ? 10.352 -0.728 6.418 1 97.69 456 TRP A C 1
ATOM 3520 O O . TRP A 1 456 ? 9.125 -0.739 6.508 1 97.69 456 TRP A O 1
ATOM 3530 N N . TRP A 1 457 ? 11.047 0.125 5.664 1 98.31 457 TRP A N 1
ATOM 3531 C CA . TRP A 1 457 ? 10.328 1.088 4.84 1 98.31 457 TRP A CA 1
ATOM 3532 C C . TRP A 1 457 ? 9.336 0.382 3.918 1 98.31 457 TRP A C 1
ATOM 3534 O O . TRP A 1 457 ? 8.188 0.807 3.789 1 98.31 457 TRP A O 1
ATOM 3544 N N . CYS A 1 458 ? 9.688 -0.721 3.334 1 97.88 458 CYS A N 1
ATOM 3545 C CA . CYS A 1 458 ? 8.891 -1.452 2.352 1 97.88 458 CYS A CA 1
ATOM 3546 C C . CYS A 1 458 ? 7.703 -2.141 3.014 1 97.88 458 CYS A C 1
ATOM 3548 O O . CYS A 1 458 ? 6.586 -2.096 2.494 1 97.88 458 CYS A O 1
ATOM 3550 N N . ASN A 1 459 ? 7.98 -2.73 4.191 1 96.12 459 ASN A N 1
ATOM 3551 C CA . ASN A 1 459 ? 6.961 -3.668 4.66 1 96.12 459 ASN A CA 1
ATOM 3552 C C . ASN A 1 459 ? 6.598 -3.414 6.121 1 96.12 459 ASN A C 1
ATOM 3554 O O . ASN A 1 459 ? 5.695 -4.055 6.66 1 96.12 459 ASN A O 1
ATOM 3558 N N . GLY A 1 460 ? 7.324 -2.516 6.809 1 96.31 460 GLY A N 1
ATOM 3559 C CA . GLY A 1 460 ? 7.008 -2.227 8.195 1 96.31 460 GLY A CA 1
ATOM 3560 C C . GLY A 1 460 ? 5.633 -1.615 8.383 1 96.31 460 GLY A C 1
ATOM 3561 O O . GLY A 1 460 ? 5.027 -1.138 7.418 1 96.31 460 GLY A O 1
ATOM 3562 N N . ASP A 1 461 ? 5.102 -1.701 9.57 1 95.94 461 ASP A N 1
ATOM 3563 C CA . ASP A 1 461 ? 3.82 -1.105 9.93 1 95.94 461 ASP A CA 1
ATOM 3564 C C . ASP A 1 461 ? 3.771 -0.76 11.422 1 95.94 461 ASP A C 1
ATOM 3566 O O . ASP A 1 461 ? 4.812 -0.596 12.055 1 95.94 461 ASP A O 1
ATOM 3570 N N . ASP A 1 462 ? 2.543 -0.486 11.938 1 96.56 462 ASP A N 1
ATOM 3571 C CA . ASP A 1 462 ? 2.387 0.022 13.297 1 96.56 462 ASP A CA 1
ATOM 3572 C C . ASP A 1 462 ? 2.912 -0.982 14.32 1 96.56 462 ASP A C 1
ATOM 3574 O O . ASP A 1 462 ? 3.229 -0.613 15.453 1 96.56 462 ASP A O 1
ATOM 3578 N N . ARG A 1 463 ? 3.066 -2.295 14.016 1 96.25 463 ARG A N 1
ATOM 3579 C CA . ARG A 1 463 ? 3.543 -3.322 14.938 1 96.25 463 ARG A CA 1
ATOM 3580 C C . ARG A 1 463 ? 5.016 -3.115 15.273 1 96.25 463 ARG A C 1
ATOM 3582 O O . ARG A 1 463 ? 5.492 -3.592 16.312 1 96.25 463 ARG A O 1
ATOM 3589 N N . ASN A 1 464 ? 5.734 -2.389 14.375 1 97.25 464 ASN A N 1
ATOM 3590 C CA . ASN A 1 464 ? 7.145 -2.107 14.602 1 97.25 464 ASN A CA 1
ATOM 3591 C C . ASN A 1 464 ? 7.34 -0.965 15.594 1 97.25 464 ASN A C 1
ATOM 3593 O O . ASN A 1 464 ? 8.438 -0.778 16.125 1 97.25 464 ASN A O 1
ATOM 3597 N N . ARG A 1 465 ? 6.355 -0.139 15.75 1 98 465 ARG A N 1
ATOM 3598 C CA . ARG A 1 465 ? 6.469 1.06 16.578 1 98 465 ARG A CA 1
ATOM 3599 C C . ARG A 1 465 ? 6.266 0.732 18.047 1 98 465 ARG A C 1
ATOM 3601 O O . ARG A 1 465 ? 5.176 0.331 18.453 1 98 465 ARG A O 1
ATOM 3608 N N . LYS A 1 466 ? 7.316 0.949 18.891 1 97 466 LYS A N 1
ATOM 3609 C CA . LYS A 1 466 ? 7.289 0.519 20.281 1 97 466 LYS A CA 1
ATOM 3610 C C . LYS A 1 466 ? 7.258 1.717 21.219 1 97 466 LYS A C 1
ATOM 3612 O O . LYS A 1 466 ? 7.195 1.552 22.438 1 97 466 LYS A O 1
ATOM 3617 N N . GLY A 1 467 ? 7.258 2.945 20.625 1 98 467 GLY A N 1
ATOM 3618 C CA . GLY A 1 467 ? 7.203 4.18 21.391 1 98 467 GLY A CA 1
ATOM 3619 C C . GLY A 1 467 ? 7.188 5.422 20.516 1 98 467 GLY A C 1
ATOM 3620 O O . GLY A 1 467 ? 7.613 5.387 19.359 1 98 467 GLY A O 1
ATOM 3621 N N . MET A 1 468 ? 6.656 6.48 21.109 1 98.5 468 MET A N 1
ATOM 3622 C CA . MET A 1 468 ? 6.641 7.773 20.422 1 98.5 468 MET A CA 1
ATOM 3623 C C . MET A 1 468 ? 6.707 8.922 21.438 1 98.5 468 MET A C 1
ATOM 3625 O O . MET A 1 468 ? 6.117 8.836 22.516 1 98.5 468 MET A O 1
ATOM 3629 N N . TRP A 1 469 ? 7.375 9.922 21.094 1 98.62 469 TRP A N 1
ATOM 3630 C CA . TRP A 1 469 ? 7.488 11.148 21.891 1 98.62 469 TRP A CA 1
ATOM 3631 C C . TRP A 1 469 ? 7.18 12.375 21.031 1 98.62 469 TRP A C 1
ATOM 3633 O O . TRP A 1 469 ? 7.57 12.438 19.859 1 98.62 469 TRP A O 1
ATOM 3643 N N . VAL A 1 470 ? 6.477 13.312 21.578 1 98.62 470 VAL A N 1
ATOM 3644 C CA . VAL A 1 470 ? 6.27 14.633 21 1 98.62 470 VAL A CA 1
ATOM 3645 C C . VAL A 1 470 ? 6.625 15.703 22.031 1 98.62 470 VAL A C 1
ATOM 3647 O O . VAL A 1 470 ? 6.09 15.711 23.141 1 98.62 470 VAL A O 1
ATOM 3650 N N . GLN A 1 471 ? 7.543 16.562 21.672 1 98.12 471 GLN A N 1
ATOM 3651 C CA . GLN A 1 471 ? 8.047 17.578 22.578 1 98.12 471 GLN A CA 1
ATOM 3652 C C . GLN A 1 471 ? 8.555 16.953 23.875 1 98.12 471 GLN A C 1
ATOM 3654 O O . GLN A 1 471 ? 8.297 17.469 24.969 1 98.12 471 GLN A O 1
ATOM 3659 N N . GLY A 1 472 ? 9.133 15.805 23.734 1 97.62 472 GLY A N 1
ATOM 3660 C CA . GLY A 1 472 ? 9.727 15.125 24.875 1 97.62 472 GLY A CA 1
ATOM 3661 C C . GLY A 1 472 ? 8.719 14.336 25.688 1 97.62 472 GLY A C 1
ATOM 3662 O O . GLY A 1 472 ? 9.086 13.523 26.531 1 97.62 472 GLY A O 1
ATOM 3663 N N . ARG A 1 473 ? 7.477 14.516 25.453 1 97.44 473 ARG A N 1
ATOM 3664 C CA . ARG A 1 473 ? 6.418 13.789 26.156 1 97.44 473 ARG A CA 1
ATOM 3665 C C . ARG A 1 473 ? 6.129 12.453 25.469 1 97.44 473 ARG A C 1
ATOM 3667 O O . ARG A 1 473 ? 5.871 12.414 24.266 1 97.44 473 ARG A O 1
ATOM 3674 N N . LYS A 1 474 ? 6.18 11.328 26.219 1 98 474 LYS A N 1
ATOM 3675 C CA . LYS A 1 474 ? 5.816 10.023 25.656 1 98 474 LYS A CA 1
ATOM 3676 C C . LYS A 1 474 ? 4.324 9.961 25.344 1 98 474 LYS A C 1
ATOM 3678 O O . LYS A 1 474 ? 3.49 10.195 26.219 1 98 474 LYS A O 1
ATOM 3683 N N . VAL A 1 475 ? 3.947 9.703 24.156 1 98.44 475 VAL A N 1
ATOM 3684 C CA . VAL A 1 475 ? 2.549 9.773 23.75 1 98.44 475 VAL A CA 1
ATOM 3685 C C . VAL A 1 475 ? 2.066 8.391 23.312 1 98.44 475 VAL A C 1
ATOM 3687 O O . VAL A 1 475 ? 0.879 8.195 23.047 1 98.44 475 VAL A O 1
ATOM 3690 N N . LEU A 1 476 ? 2.953 7.477 23.094 1 96.25 476 LEU A N 1
ATOM 3691 C CA . LEU A 1 476 ? 2.676 6.082 22.766 1 96.25 476 LEU A CA 1
ATOM 3692 C C . LEU A 1 476 ? 3.713 5.16 23.406 1 96.25 476 LEU A C 1
ATOM 3694 O O . LEU A 1 476 ? 4.914 5.422 23.312 1 96.25 476 LEU A O 1
ATOM 3698 N N . MET B 1 1 ? -18.594 -36.812 7.637 1 60 1 MET B N 1
ATOM 3699 C CA . MET B 1 1 ? -19.625 -35.781 7.586 1 60 1 MET B CA 1
ATOM 3700 C C . MET B 1 1 ? -19 -34.406 7.23 1 60 1 MET B C 1
ATOM 3702 O O . MET B 1 1 ? -17.812 -34.188 7.508 1 60 1 MET B O 1
ATOM 3706 N N . GLY B 1 2 ? -19.703 -33.625 6.395 1 85.56 2 GLY B N 1
ATOM 3707 C CA . GLY B 1 2 ? -19.234 -32.375 5.773 1 85.56 2 GLY B CA 1
ATOM 3708 C C . GLY B 1 2 ? -19.203 -31.203 6.73 1 85.56 2 GLY B C 1
ATOM 3709 O O . GLY B 1 2 ? -19.562 -31.344 7.902 1 85.56 2 GLY B O 1
ATOM 3710 N N . GLN B 1 3 ? -18.453 -30.297 6.641 1 94.88 3 GLN B N 1
ATOM 3711 C CA . GLN B 1 3 ? -18.406 -29.031 7.379 1 94.88 3 GLN B CA 1
ATOM 3712 C C . GLN B 1 3 ? -19.562 -28.125 6.961 1 94.88 3 GLN B C 1
ATOM 3714 O O . GLN B 1 3 ? -19.906 -28.047 5.781 1 94.88 3 GLN B O 1
ATOM 3719 N N . LEU B 1 4 ? -20.188 -27.562 8.016 1 97.12 4 LEU B N 1
ATOM 3720 C CA . LEU B 1 4 ? -21.281 -26.641 7.766 1 97.12 4 LEU B CA 1
ATOM 3721 C C . LEU B 1 4 ? -20.938 -25.234 8.25 1 97.12 4 LEU B C 1
ATOM 3723 O O . LEU B 1 4 ? -20.375 -25.078 9.336 1 97.12 4 LEU B O 1
ATOM 3727 N N . PHE B 1 5 ? -21.219 -24.219 7.422 1 98.12 5 PHE B N 1
ATOM 3728 C CA . PHE B 1 5 ? -21.031 -22.812 7.75 1 98.12 5 PHE B CA 1
ATOM 3729 C C . PHE B 1 5 ? -22.328 -22.031 7.586 1 98.12 5 PHE B C 1
ATOM 3731 O O . PHE B 1 5 ? -23.047 -22.219 6.609 1 98.12 5 PHE B O 1
ATOM 3738 N N . VAL B 1 6 ? -22.641 -21.203 8.562 1 97.94 6 VAL B N 1
ATOM 3739 C CA . VAL B 1 6 ? -23.812 -20.344 8.484 1 97.94 6 VAL B CA 1
ATOM 3740 C C . VAL B 1 6 ? -23.406 -18.875 8.641 1 97.94 6 VAL B C 1
ATOM 3742 O O . VAL B 1 6 ? -22.688 -18.531 9.578 1 97.94 6 VAL B O 1
ATOM 3745 N N . GLY B 1 7 ? -23.812 -18.047 7.766 1 97.69 7 GLY B N 1
ATOM 3746 C CA . GLY B 1 7 ? -23.5 -16.641 7.867 1 97.69 7 GLY B CA 1
ATOM 3747 C C . GLY B 1 7 ? -23.484 -15.93 6.523 1 97.69 7 GLY B C 1
ATOM 3748 O O . GLY B 1 7 ? -24.344 -16.188 5.672 1 97.69 7 GLY B O 1
ATOM 3749 N N . THR B 1 8 ? -22.625 -14.938 6.41 1 98.25 8 THR B N 1
ATOM 3750 C CA . THR B 1 8 ? -22.516 -14.141 5.195 1 98.25 8 THR B CA 1
ATOM 3751 C C . THR B 1 8 ? -21.359 -14.633 4.32 1 98.25 8 THR B C 1
ATOM 3753 O O . THR B 1 8 ? -20.266 -14.883 4.816 1 98.25 8 THR B O 1
ATOM 3756 N N . PHE B 1 9 ? -21.656 -14.875 3.061 1 98.75 9 PHE B N 1
ATOM 3757 C CA . PHE B 1 9 ? -20.688 -15.32 2.074 1 98.75 9 PHE B CA 1
ATOM 3758 C C . PHE B 1 9 ? -20.547 -14.305 0.946 1 98.75 9 PHE B C 1
ATOM 3760 O O . PHE B 1 9 ? -21.547 -13.828 0.41 1 98.75 9 PHE B O 1
ATOM 3767 N N . VAL B 1 10 ? -19.328 -13.891 0.662 1 98.81 10 VAL B N 1
ATOM 3768 C CA . VAL B 1 10 ? -19.047 -12.898 -0.365 1 98.81 10 VAL B CA 1
ATOM 3769 C C . VAL B 1 10 ? -18.125 -13.492 -1.424 1 98.81 10 VAL B C 1
ATOM 3771 O O . VAL B 1 10 ? -17.172 -14.219 -1.096 1 98.81 10 VAL B O 1
ATOM 3774 N N . ASP B 1 11 ? -18.375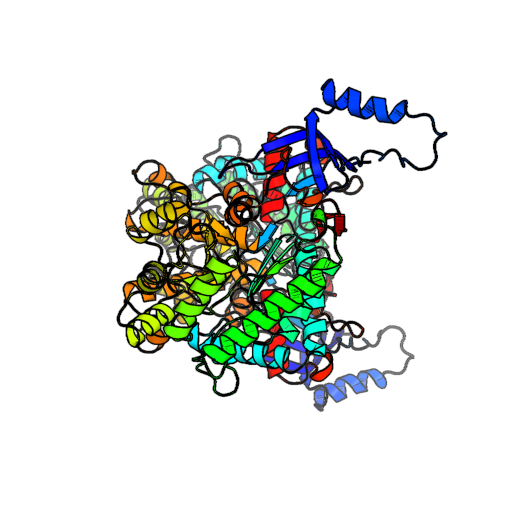 -13.32 -2.678 1 98.69 11 ASP B N 1
ATOM 3775 C CA . ASP B 1 11 ? -17.453 -13.68 -3.756 1 98.69 11 ASP B CA 1
ATOM 3776 C C . ASP B 1 11 ? -17.688 -12.805 -4.984 1 98.69 11 ASP B C 1
ATOM 3778 O O . ASP B 1 11 ? -18.5 -11.875 -4.949 1 98.69 11 ASP B O 1
ATOM 3782 N N . THR B 1 12 ? -16.875 -12.945 -6.004 1 98.5 12 THR B N 1
ATOM 3783 C CA . THR B 1 12 ? -16.969 -12.234 -7.277 1 98.5 12 THR B CA 1
ATOM 3784 C C . THR B 1 12 ? -16.969 -13.219 -8.445 1 98.5 12 THR B C 1
ATOM 3786 O O . THR B 1 12 ? -15.922 -13.516 -9.023 1 98.5 12 THR B O 1
ATOM 3789 N N . PRO B 1 13 ? -18.172 -13.664 -8.891 1 97.5 13 PRO B N 1
ATOM 3790 C CA . PRO B 1 13 ? -18.25 -14.711 -9.906 1 97.5 13 PRO B CA 1
ATOM 3791 C C . PRO B 1 13 ? -17.797 -14.242 -11.289 1 97.5 13 PRO B C 1
ATOM 3793 O O . PRO B 1 13 ? -17.391 -15.055 -12.117 1 97.5 13 PRO B O 1
ATOM 3796 N N . CYS B 1 14 ? -17.906 -12.961 -11.633 1 96.5 14 CYS B N 1
ATOM 3797 C CA . CYS B 1 14 ? -17.422 -12.32 -12.844 1 96.5 14 CYS B CA 1
ATOM 3798 C C . CYS B 1 14 ? -16.859 -10.938 -12.539 1 96.5 14 CYS B C 1
ATOM 3800 O O . CYS B 1 14 ? -17.094 -10.391 -11.453 1 96.5 14 CYS B O 1
ATOM 3802 N N . PRO B 1 15 ? -16.062 -10.43 -13.469 1 95.62 15 PRO B N 1
ATOM 3803 C CA . PRO B 1 15 ? -15.484 -9.117 -13.18 1 95.62 15 PRO B CA 1
ATOM 3804 C C . PRO B 1 15 ? -16.547 -8.062 -12.867 1 95.62 15 PRO B C 1
ATOM 3806 O O . PRO B 1 15 ? -17.516 -7.922 -13.617 1 95.62 15 PRO B O 1
ATOM 3809 N N . GLY B 1 16 ? -16.438 -7.402 -11.742 1 94.88 16 GLY B N 1
ATOM 3810 C CA . GLY B 1 16 ? -17.297 -6.262 -11.422 1 94.88 16 GLY B CA 1
ATOM 3811 C C . GLY B 1 16 ? -18.531 -6.645 -10.648 1 94.88 16 GLY B C 1
ATOM 3812 O O . GLY B 1 16 ? -19.312 -5.777 -10.242 1 94.88 16 GLY B O 1
ATOM 3813 N N . GLU B 1 17 ? -18.703 -7.902 -10.438 1 97.19 17 GLU B N 1
ATOM 3814 C CA . GLU B 1 17 ? -19.875 -8.336 -9.664 1 97.19 17 GLU B CA 1
ATOM 3815 C C . GLU B 1 17 ? -19.469 -8.797 -8.266 1 97.19 17 GLU B C 1
ATOM 3817 O O . GLU B 1 17 ? -18.672 -9.727 -8.117 1 97.19 17 GLU B O 1
ATOM 3822 N N . LEU B 1 18 ? -20.016 -8.094 -7.309 1 98.31 18 LEU B N 1
ATOM 3823 C CA . LEU B 1 18 ? -19.859 -8.508 -5.918 1 98.31 18 LEU B CA 1
ATOM 3824 C C . LEU B 1 18 ? -21.125 -9.211 -5.426 1 98.31 18 LEU B C 1
ATOM 3826 O O . LEU B 1 18 ? -22.156 -8.578 -5.23 1 98.31 18 LEU B O 1
ATOM 3830 N N . ARG B 1 19 ? -21.047 -10.508 -5.25 1 98.5 19 ARG B N 1
ATOM 3831 C CA . ARG B 1 19 ? -22.188 -11.281 -4.762 1 98.5 19 ARG B CA 1
ATOM 3832 C C . ARG B 1 19 ? -22.109 -11.469 -3.25 1 98.5 19 ARG B C 1
ATOM 3834 O O . ARG B 1 19 ? -21.141 -12.031 -2.736 1 98.5 19 ARG B O 1
ATOM 3841 N N . ILE B 1 20 ? -23.094 -10.93 -2.559 1 98.62 20 ILE B N 1
ATOM 3842 C CA . ILE B 1 20 ? -23.188 -11.023 -1.104 1 98.62 20 ILE B CA 1
ATOM 3843 C C . ILE B 1 20 ? -24.391 -11.867 -0.721 1 98.62 20 ILE B C 1
ATOM 3845 O O . ILE B 1 20 ? -25.531 -11.516 -1.033 1 98.62 20 ILE B O 1
ATOM 3849 N N . ARG B 1 21 ? -24.172 -12.977 -0.105 1 98.25 21 ARG B N 1
ATOM 3850 C CA . ARG B 1 21 ? -25.219 -13.883 0.338 1 98.25 21 ARG B CA 1
ATOM 3851 C C . ARG B 1 21 ? -25.312 -13.914 1.859 1 98.25 21 ARG B C 1
ATOM 3853 O O . ARG B 1 21 ? -24.5 -14.578 2.516 1 98.25 21 ARG B O 1
ATOM 3860 N N . GLN B 1 22 ? -26.297 -13.25 2.402 1 97.31 22 GLN B N 1
ATOM 3861 C CA . GLN B 1 22 ? -26.5 -13.172 3.844 1 97.31 22 GLN B CA 1
ATOM 3862 C C . GLN B 1 22 ? -27.406 -14.305 4.324 1 97.31 22 GLN B C 1
ATOM 3864 O O . GLN B 1 22 ? -28.281 -14.773 3.582 1 97.31 22 GLN B O 1
ATOM 3869 N N . ASP B 1 23 ? -27.188 -14.75 5.516 1 97 23 ASP B N 1
ATOM 3870 C CA . ASP B 1 23 ? -28.031 -15.758 6.148 1 97 23 ASP B CA 1
ATOM 3871 C C . ASP B 1 23 ? -28.156 -17 5.27 1 97 23 ASP B C 1
ATOM 3873 O O . ASP B 1 23 ? -29.266 -17.438 4.945 1 97 23 ASP B O 1
ATOM 3877 N N . HIS B 1 24 ? -27.031 -17.547 4.883 1 98.31 24 HIS B N 1
ATOM 3878 C CA . HIS B 1 24 ? -26.969 -18.75 4.039 1 98.31 24 HIS B CA 1
ATOM 3879 C C . HIS B 1 24 ? -26.297 -19.906 4.773 1 98.31 24 HIS B C 1
ATOM 3881 O O . HIS B 1 24 ? -25.562 -19.688 5.738 1 98.31 24 HIS B O 1
ATOM 3887 N N . LEU B 1 25 ? -26.625 -21.094 4.367 1 98.06 25 LEU B N 1
ATOM 3888 C CA . LEU B 1 25 ? -25.953 -22.328 4.766 1 98.06 25 LEU B CA 1
ATOM 3889 C C . LEU B 1 25 ? -25.031 -22.812 3.656 1 98.06 25 LEU B C 1
ATOM 3891 O O . LEU B 1 25 ? -25.438 -22.891 2.492 1 98.06 25 LEU B O 1
ATOM 3895 N N . LEU B 1 26 ? -23.781 -23.031 3.955 1 98.56 26 LEU B N 1
ATOM 3896 C CA . LEU B 1 26 ? -22.812 -23.641 3.059 1 98.56 26 LEU B CA 1
ATOM 3897 C C . LEU B 1 26 ? -22.312 -24.953 3.621 1 98.56 26 LEU B C 1
ATOM 3899 O O . LEU B 1 26 ? -21.922 -25.047 4.793 1 98.56 26 LEU B O 1
ATOM 3903 N N . VAL B 1 27 ? -22.359 -26.031 2.836 1 97.94 27 VAL B N 1
ATOM 3904 C CA . VAL B 1 27 ? -21.938 -27.359 3.266 1 97.94 27 VAL B CA 1
ATOM 3905 C C . VAL B 1 27 ? -20.75 -27.828 2.436 1 97.94 27 VAL B C 1
ATOM 3907 O O . VAL B 1 27 ? -20.734 -27.672 1.212 1 97.94 27 VAL B O 1
ATOM 3910 N N . VAL B 1 28 ? -19.75 -28.328 3.057 1 98.31 28 VAL B N 1
ATOM 3911 C CA . VAL B 1 28 ? -18.531 -28.859 2.449 1 98.31 28 VAL B CA 1
ATOM 3912 C C . VAL B 1 28 ? -18.438 -30.359 2.725 1 98.31 28 VAL B C 1
ATOM 3914 O O . VAL B 1 28 ? -18.578 -30.797 3.869 1 98.31 28 VAL B O 1
ATOM 3917 N N . ASP B 1 29 ? -18.219 -31.172 1.774 1 97.06 29 ASP B N 1
ATOM 3918 C CA . ASP B 1 29 ? -18.141 -32.625 1.983 1 97.06 29 ASP B CA 1
ATOM 3919 C C . ASP B 1 29 ? -16.75 -33.031 2.477 1 97.06 29 ASP B C 1
ATOM 3921 O O . ASP B 1 29 ? -15.883 -32.156 2.695 1 97.06 29 ASP B O 1
ATOM 3925 N N . GLU B 1 30 ? -16.484 -34.25 2.646 1 95.69 30 GLU B N 1
ATOM 3926 C CA . GLU B 1 30 ? -15.266 -34.75 3.256 1 95.69 30 GLU B CA 1
ATOM 3927 C C . GLU B 1 30 ? -14.07 -34.594 2.324 1 95.69 30 GLU B C 1
ATOM 3929 O O . GLU B 1 30 ? -12.922 -34.625 2.77 1 95.69 30 GLU B O 1
ATOM 3934 N N . LYS B 1 31 ? -14.398 -34.438 1.072 1 97.44 31 LYS B N 1
ATOM 3935 C CA . LYS B 1 31 ? -13.32 -34.281 0.106 1 97.44 31 LYS B CA 1
ATOM 3936 C C . LYS B 1 31 ? -13 -32.812 -0.102 1 97.44 31 LYS B C 1
ATOM 3938 O O . LYS B 1 31 ? -12.109 -32.469 -0.887 1 97.44 31 LYS B O 1
ATOM 3943 N N . GLY B 1 32 ? -13.727 -31.906 0.534 1 97.88 32 GLY B N 1
ATOM 3944 C CA . GLY B 1 32 ? -13.406 -30.484 0.525 1 97.88 32 GLY B CA 1
ATOM 3945 C C . GLY B 1 32 ? -14.109 -29.719 -0.58 1 97.88 32 GLY B C 1
ATOM 3946 O O . GLY B 1 32 ? -13.648 -28.656 -0.996 1 97.88 32 GLY B O 1
ATOM 3947 N N . TYR B 1 33 ? -15.227 -30.281 -1.062 1 98.19 33 TYR B N 1
ATOM 3948 C CA . TYR B 1 33 ? -15.992 -29.609 -2.102 1 98.19 33 TYR B CA 1
ATOM 3949 C C . TYR B 1 33 ? -17.297 -29.047 -1.539 1 98.19 33 TYR B C 1
ATOM 3951 O O . TYR B 1 33 ? -17.906 -29.656 -0.66 1 98.19 33 TYR B O 1
ATOM 3959 N N . ILE B 1 34 ? -17.688 -27.906 -2.072 1 98.56 34 ILE B N 1
ATOM 3960 C CA . ILE B 1 34 ? -18.969 -27.312 -1.688 1 98.56 34 ILE B CA 1
ATOM 3961 C C . ILE B 1 34 ? -20.109 -28.125 -2.289 1 98.56 34 ILE B C 1
ATOM 3963 O O . ILE B 1 34 ? -20.172 -28.328 -3.504 1 98.56 34 ILE B O 1
ATOM 3967 N N . THR B 1 35 ? -21.047 -28.547 -1.43 1 98.19 35 THR B N 1
ATOM 3968 C CA . THR B 1 35 ? -22.125 -29.391 -1.918 1 98.19 35 THR B CA 1
ATOM 3969 C C . THR B 1 35 ? -23.469 -28.688 -1.797 1 98.19 35 THR B C 1
ATOM 3971 O O . THR B 1 35 ? -24.469 -29.125 -2.383 1 98.19 35 THR B O 1
ATOM 3974 N N . HIS B 1 36 ? -23.484 -27.609 -0.988 1 97.94 36 HIS B N 1
ATOM 3975 C CA . HIS B 1 36 ? -24.719 -26.875 -0.771 1 97.94 36 HIS B CA 1
ATOM 3976 C C . HIS B 1 36 ? -24.422 -25.422 -0.4 1 97.94 36 HIS B C 1
ATOM 3978 O O . HIS B 1 36 ? -23.5 -25.141 0.369 1 97.94 36 HIS B O 1
ATOM 3984 N N . ILE B 1 37 ? -25.172 -24.5 -0.917 1 98.56 37 ILE B N 1
ATOM 3985 C CA . ILE B 1 37 ? -25.188 -23.109 -0.509 1 98.56 37 ILE B CA 1
ATOM 3986 C C . ILE B 1 37 ? -26.547 -22.5 -0.831 1 98.56 37 ILE B C 1
ATOM 3988 O O . ILE B 1 37 ? -26.938 -22.391 -2 1 98.56 37 ILE B O 1
ATOM 3992 N N . ALA B 1 38 ? -27.297 -22.156 0.104 1 98.5 38 ALA B N 1
ATOM 3993 C CA . ALA B 1 38 ? -28.641 -21.609 -0.041 1 98.5 38 ALA B CA 1
ATOM 3994 C C . ALA B 1 38 ? -29.062 -20.859 1.216 1 98.5 38 ALA B C 1
ATOM 3996 O O . ALA B 1 38 ? -28.453 -21.016 2.275 1 98.5 38 ALA B O 1
ATOM 3997 N N . PRO B 1 39 ? -30.094 -20.016 1.046 1 98.38 39 PRO B N 1
ATOM 3998 C CA . PRO B 1 39 ? -30.594 -19.344 2.254 1 98.38 39 PRO B CA 1
ATOM 3999 C C . PRO B 1 39 ? -30.922 -20.328 3.379 1 98.38 39 PRO B C 1
ATOM 4001 O O . PRO B 1 39 ? -31.422 -21.422 3.123 1 98.38 39 PRO B O 1
ATOM 4004 N N . ILE B 1 40 ? -30.609 -19.875 4.527 1 96.75 40 ILE B N 1
ATOM 4005 C CA . ILE B 1 40 ? -30.734 -20.766 5.684 1 96.75 40 ILE B CA 1
ATOM 4006 C C . ILE B 1 40 ? -32.188 -21.172 5.863 1 96.75 40 ILE B C 1
ATOM 4008 O O . ILE B 1 40 ? -32.469 -22.266 6.359 1 96.75 40 ILE B O 1
ATOM 4012 N N . HIS B 1 41 ? -33.156 -20.359 5.43 1 96.69 41 HIS B N 1
ATOM 4013 C CA . HIS B 1 41 ? -34.562 -20.609 5.664 1 96.69 41 HIS B CA 1
ATOM 4014 C C . HIS B 1 41 ? -35.188 -21.438 4.539 1 96.69 41 HIS B C 1
ATOM 4016 O O . HIS B 1 41 ? -36.344 -21.859 4.625 1 96.69 41 HIS B O 1
ATOM 4022 N N . ASP B 1 42 ? -34.438 -21.625 3.506 1 97.5 42 ASP B N 1
ATOM 4023 C CA . ASP B 1 42 ? -34.906 -22.484 2.42 1 97.5 42 ASP B CA 1
ATOM 4024 C C . ASP B 1 42 ? -35.125 -23.922 2.902 1 97.5 42 ASP B C 1
ATOM 4026 O O . ASP B 1 42 ? -34.438 -24.391 3.795 1 97.5 42 ASP B O 1
ATOM 4030 N N . ASP B 1 43 ? -36 -24.656 2.273 1 96.75 43 ASP B N 1
ATOM 4031 C CA . ASP B 1 43 ? -36.375 -26.016 2.646 1 96.75 43 ASP B CA 1
ATOM 4032 C C . ASP B 1 43 ? -35.156 -26.938 2.578 1 96.75 43 ASP B C 1
ATOM 4034 O O . ASP B 1 43 ? -34.969 -27.797 3.445 1 96.75 43 ASP B O 1
ATOM 4038 N N . SER B 1 44 ? -34.438 -26.75 1.591 1 95.94 44 SER B N 1
ATOM 4039 C CA . SER B 1 44 ? -33.25 -27.594 1.421 1 95.94 44 SER B CA 1
ATOM 4040 C C . SER B 1 44 ? -32.281 -27.422 2.57 1 95.94 44 SER B C 1
ATOM 4042 O O . SER B 1 44 ? -31.719 -28.391 3.074 1 95.94 44 SER B O 1
ATOM 4044 N N . SER B 1 45 ? -32.031 -26.203 2.984 1 96.19 45 SER B N 1
ATOM 4045 C CA . SER B 1 45 ? -31.141 -25.891 4.102 1 96.19 45 SER B CA 1
ATOM 4046 C C . SER B 1 45 ? -31.719 -26.406 5.418 1 96.19 45 SER B C 1
ATOM 4048 O O . SER B 1 45 ? -31 -27 6.223 1 96.19 45 SER B O 1
ATOM 4050 N N . GLN B 1 46 ? -33.031 -26.234 5.562 1 94.75 46 GLN B N 1
ATOM 4051 C CA . GLN B 1 46 ? -33.656 -26.672 6.789 1 94.75 46 GLN B CA 1
ATOM 4052 C C . GLN B 1 46 ? -33.625 -28.203 6.91 1 94.75 46 GLN B C 1
ATOM 4054 O O . GLN B 1 46 ? -33.469 -28.734 8.008 1 94.75 46 GLN B O 1
ATOM 4059 N N . SER B 1 47 ? -33.812 -28.828 5.832 1 94.25 47 SER B N 1
ATOM 4060 C CA . SER B 1 47 ? -33.75 -30.281 5.82 1 94.25 47 SER B CA 1
ATOM 4061 C C . SER B 1 47 ? -32.375 -30.781 6.258 1 94.25 47 SER B C 1
ATOM 4063 O O . SER B 1 47 ? -32.25 -31.734 7.023 1 94.25 47 SER B O 1
ATOM 4065 N N . ILE B 1 48 ? -31.375 -30.109 5.734 1 93.19 48 ILE B N 1
ATOM 4066 C CA . ILE B 1 48 ? -30.016 -30.469 6.09 1 93.19 48 ILE B CA 1
ATOM 4067 C C . ILE B 1 48 ? -29.781 -30.234 7.582 1 93.19 48 ILE B C 1
ATOM 4069 O O . ILE B 1 48 ? -29.234 -31.094 8.273 1 93.19 48 ILE B O 1
ATOM 4073 N N . LEU B 1 49 ? -30.266 -29.156 8.062 1 90.88 49 LEU B N 1
ATOM 4074 C CA . LEU B 1 49 ? -30.062 -28.781 9.461 1 90.88 49 LEU B CA 1
ATOM 4075 C C . LEU B 1 49 ? -30.859 -29.688 10.391 1 90.88 49 LEU B C 1
ATOM 4077 O O . LEU B 1 49 ? -30.406 -30.031 11.484 1 90.88 49 LEU B O 1
ATOM 4081 N N . SER B 1 50 ? -32.062 -30.078 10.055 1 87.88 50 SER B N 1
ATOM 4082 C CA . SER B 1 50 ? -32.906 -30.953 10.852 1 87.88 50 SER B CA 1
ATOM 4083 C C . SER B 1 50 ? -32.344 -32.375 10.898 1 87.88 50 SER B C 1
ATOM 4085 O O . SER B 1 50 ? -32.531 -33.094 11.891 1 87.88 50 SER B O 1
ATOM 4087 N N . GLY B 1 51 ? -31.859 -32.781 9.773 1 81.75 51 GLY B N 1
ATOM 4088 C CA . GLY B 1 51 ? -31.266 -34.094 9.719 1 81.75 51 GLY B CA 1
ATOM 4089 C C . GLY B 1 51 ? -30.094 -34.281 10.672 1 81.75 51 GLY B C 1
ATOM 4090 O O . GLY B 1 51 ? -29.766 -35.406 11.07 1 81.75 51 GLY B O 1
ATOM 4091 N N . LEU B 1 52 ? -29.516 -33.219 10.93 1 73.94 52 LEU B N 1
ATOM 4092 C CA . LEU B 1 52 ? -28.422 -33.25 11.891 1 73.94 52 LEU B CA 1
ATOM 4093 C C . LEU B 1 52 ? -28.938 -33.469 13.305 1 73.94 52 LEU B C 1
ATOM 4095 O O . LEU B 1 52 ? -28.281 -34.125 14.109 1 73.94 52 LEU B O 1
ATOM 4099 N N . SER B 1 53 ? -30.125 -32.812 13.625 1 64.38 53 SER B N 1
ATOM 4100 C CA . SER B 1 53 ? -30.703 -32.906 14.953 1 64.38 53 SER B CA 1
ATOM 4101 C C . SER B 1 53 ? -31.234 -34.312 15.227 1 64.38 53 SER B C 1
ATOM 4103 O O . SER B 1 53 ? -31.234 -34.781 16.359 1 64.38 53 SER B O 1
ATOM 4105 N N . SER B 1 54 ? -31.875 -34.969 14.219 1 58.47 54 SER B N 1
ATOM 4106 C CA . SER B 1 54 ? -32.531 -36.281 14.414 1 58.47 54 SER B CA 1
ATOM 4107 C C . SER B 1 54 ? -31.5 -37.406 14.539 1 58.47 54 SER B C 1
ATOM 4109 O O . SER B 1 54 ? -31.859 -38.531 14.891 1 58.47 54 SER B O 1
ATOM 4111 N N . SER B 1 55 ? -30.359 -37.156 13.992 1 51.97 55 SER B N 1
ATOM 4112 C CA . SER B 1 55 ? -29.422 -38.281 14.125 1 51.97 55 SER B CA 1
ATOM 4113 C C . SER B 1 55 ? -29.094 -38.531 15.594 1 51.97 55 SER B C 1
ATOM 4115 O O . SER B 1 55 ? -28.75 -37.625 16.328 1 51.97 55 SER B O 1
ATOM 4117 N N . SER B 1 56 ? -29.875 -39.531 16.297 1 47.22 56 SER B N 1
ATOM 4118 C CA . SER B 1 56 ? -29.734 -40.094 17.641 1 47.22 56 SER B CA 1
ATOM 4119 C C . SER B 1 56 ? -28.281 -40.094 18.094 1 47.22 56 SER B C 1
ATOM 4121 O O . SER B 1 56 ? -27.391 -40.375 17.297 1 47.22 56 SER B O 1
ATOM 4123 N N . PRO B 1 57 ? -27.969 -39.625 19.391 1 44.72 57 PRO B N 1
ATOM 4124 C CA . PRO B 1 57 ? -26.625 -39.688 19.984 1 44.72 57 PRO B CA 1
ATOM 4125 C C . PRO B 1 57 ? -25.953 -41.031 19.781 1 44.72 57 PRO B C 1
ATOM 4127 O O . PRO B 1 57 ? -24.828 -41.25 20.234 1 44.72 57 PRO B O 1
ATOM 4130 N N . SER B 1 58 ? -26.719 -42.094 19.609 1 39.12 58 SER B N 1
ATOM 4131 C CA . SER B 1 58 ? -26.062 -43.375 19.859 1 39.12 58 SER B CA 1
ATOM 4132 C C . SER B 1 58 ? -24.844 -43.531 18.953 1 39.12 58 SER B C 1
ATOM 4134 O O . SER B 1 58 ? -23.984 -44.375 19.219 1 39.12 58 SER B O 1
ATOM 4136 N N . SER B 1 59 ? -25.125 -43.812 17.641 1 37.81 59 SER B N 1
ATOM 4137 C CA . SER B 1 59 ? -23.922 -44.25 16.953 1 37.81 59 SER B CA 1
ATOM 4138 C C . SER B 1 59 ? -22.812 -43.219 17 1 37.81 59 SER B C 1
ATOM 4140 O O . SER B 1 59 ? -23.062 -42.031 16.75 1 37.81 59 SER B O 1
ATOM 4142 N N . SER B 1 60 ? -21.75 -43.531 17.797 1 38.72 60 SER B N 1
ATOM 4143 C CA . SER B 1 60 ? -20.516 -42.906 18.234 1 38.72 60 SER B CA 1
ATOM 4144 C C . SER B 1 60 ? -20.016 -41.906 17.203 1 38.72 60 SER B C 1
ATOM 4146 O O . SER B 1 60 ? -19.484 -40.844 17.562 1 38.72 60 SER B O 1
ATOM 4148 N N . SER B 1 61 ? -19.688 -42.469 16.031 1 37.47 61 SER B N 1
ATOM 4149 C CA . SER B 1 61 ? -18.625 -41.938 15.195 1 37.47 61 SER B CA 1
ATOM 4150 C C . SER B 1 61 ? -19.078 -40.688 14.461 1 37.47 61 SER B C 1
ATOM 4152 O O . SER B 1 61 ? -18.297 -40.031 13.773 1 37.47 61 SER B O 1
ATOM 4154 N N . SER B 1 62 ? -20.406 -40.719 14.031 1 39.34 62 SER B N 1
ATOM 4155 C CA . SER B 1 62 ? -20.594 -39.594 13.094 1 39.34 62 SER B CA 1
ATOM 4156 C C . SER B 1 62 ? -20.609 -38.25 13.82 1 39.34 62 SER B C 1
ATOM 4158 O O . SER B 1 62 ? -21.531 -38 14.594 1 39.34 62 SER B O 1
ATOM 4160 N N . SER B 1 63 ? -19.625 -37.75 14.461 1 42.72 63 SER B N 1
ATOM 4161 C CA . SER B 1 63 ? -19.453 -36.375 14.875 1 42.72 63 SER B CA 1
ATOM 4162 C C . SER B 1 63 ? -20.406 -35.438 14.109 1 42.72 63 SER B C 1
ATOM 4164 O O . SER B 1 63 ? -20.219 -35.219 12.914 1 42.72 63 SER B O 1
ATOM 4166 N N . SER B 1 64 ? -21.703 -35.5 14.234 1 51.53 64 SER B N 1
ATOM 4167 C CA . SER B 1 64 ? -22.656 -34.5 13.703 1 51.53 64 SER B CA 1
ATOM 4168 C C . SER B 1 64 ? -22.031 -33.125 13.617 1 51.53 64 SER B C 1
ATOM 4170 O O . SER B 1 64 ? -21.516 -32.594 14.617 1 51.53 64 SER B O 1
ATOM 4172 N N . SER B 1 65 ? -21.531 -32.656 12.43 1 69.75 65 SER B N 1
ATOM 4173 C CA . SER B 1 65 ? -20.781 -31.438 12.203 1 69.75 65 SER B CA 1
ATOM 4174 C C . SER B 1 65 ? -21.578 -30.203 12.602 1 69.75 65 SER B C 1
ATOM 4176 O O . SER B 1 65 ? -22.719 -30.016 12.164 1 69.75 65 SER B O 1
ATOM 4178 N N . ILE B 1 66 ? -21.609 -29.703 13.867 1 84.31 66 ILE B N 1
ATOM 4179 C CA . ILE B 1 66 ? -22.156 -28.422 14.328 1 84.31 66 ILE B CA 1
ATOM 4180 C C . ILE B 1 66 ? -21.75 -27.312 13.359 1 84.31 66 ILE B C 1
ATOM 4182 O O . ILE B 1 66 ? -20.578 -27.172 13.023 1 84.31 66 ILE B O 1
ATOM 4186 N N . PRO B 1 67 ? -22.938 -26.719 12.867 1 92.94 67 PRO B N 1
ATOM 4187 C CA . PRO B 1 67 ? -22.609 -25.625 11.953 1 92.94 67 PRO B CA 1
ATOM 4188 C C . PRO B 1 67 ? -21.734 -24.547 12.602 1 92.94 67 PRO B C 1
ATOM 4190 O O . PRO B 1 67 ? -21.953 -24.203 13.766 1 92.94 67 PRO B O 1
ATOM 4193 N N . MET B 1 68 ? -20.719 -24.172 11.945 1 95.38 68 MET B N 1
ATOM 4194 C CA . MET B 1 68 ? -19.953 -22.984 12.359 1 95.38 68 MET B CA 1
ATOM 4195 C C . MET B 1 68 ? -20.719 -21.703 12.008 1 95.38 68 MET B C 1
ATOM 4197 O O . MET B 1 68 ? -20.938 -21.406 10.836 1 95.38 68 MET B O 1
ATOM 4201 N N . GLU B 1 69 ? -21.172 -21 13.008 1 95.94 69 GLU B N 1
ATOM 4202 C CA . GLU B 1 69 ? -21.828 -19.719 12.805 1 95.94 69 GLU B CA 1
ATOM 4203 C C . GLU B 1 69 ? -20.812 -18.594 12.68 1 95.94 69 GLU B C 1
ATOM 4205 O O . GLU B 1 69 ? -20.078 -18.297 13.625 1 95.94 69 GLU B O 1
ATOM 4210 N N . LEU B 1 70 ? -20.844 -18 11.539 1 95.88 70 LEU B N 1
ATOM 4211 C CA . LEU B 1 70 ? -19.953 -16.859 11.359 1 95.88 70 LEU B CA 1
ATOM 4212 C C . LEU B 1 70 ? -20.422 -15.672 12.195 1 95.88 70 LEU B C 1
ATOM 4214 O O . LEU B 1 70 ? -21.625 -15.469 12.375 1 95.88 70 LEU B O 1
ATOM 4218 N N . GLY B 1 71 ? -19.531 -14.867 12.711 1 92.88 71 GLY B N 1
ATOM 4219 C CA . GLY B 1 71 ? -19.875 -13.664 13.445 1 92.88 71 GLY B CA 1
ATOM 4220 C C . GLY B 1 71 ? -20.734 -12.703 12.641 1 92.88 71 GLY B C 1
ATOM 4221 O O . GLY B 1 71 ? -20.672 -12.688 11.414 1 92.88 71 GLY B O 1
ATOM 4222 N N . LYS B 1 72 ? -21.469 -11.797 13.328 1 91.25 72 LYS B N 1
ATOM 4223 C CA . LYS B 1 72 ? -22.422 -10.875 12.719 1 91.25 72 LYS B CA 1
ATOM 4224 C C . LYS B 1 72 ? -21.719 -9.945 11.727 1 91.25 72 LYS B C 1
ATOM 4226 O O . LYS B 1 72 ? -22.328 -9.516 10.742 1 91.25 72 LYS B O 1
ATOM 4231 N N . HIS B 1 73 ? -20.516 -9.602 12.008 1 94.75 73 HIS B N 1
ATOM 4232 C CA . HIS B 1 73 ? -19.781 -8.672 11.156 1 94.75 73 HIS B CA 1
ATOM 4233 C C . HIS B 1 73 ? -18.609 -9.367 10.469 1 94.75 73 HIS B C 1
ATOM 4235 O O . HIS B 1 73 ? -17.531 -8.781 10.32 1 94.75 73 HIS B O 1
ATOM 4241 N N . SER B 1 74 ? -18.812 -10.672 10.156 1 96.31 74 SER B N 1
ATOM 4242 C CA . SER B 1 74 ? -17.797 -11.469 9.477 1 96.31 74 SER B CA 1
ATOM 4243 C C . SER B 1 74 ? -18.359 -12.102 8.203 1 96.31 74 SER B C 1
ATOM 4245 O O . SER B 1 74 ? -19.578 -12.234 8.055 1 96.31 74 SER B O 1
ATOM 4247 N N . PHE B 1 75 ? -17.484 -12.398 7.305 1 98.12 75 PHE B N 1
ATOM 4248 C CA . PHE B 1 75 ? -17.891 -13.062 6.074 1 98.12 75 PHE B CA 1
ATOM 4249 C C . PHE B 1 75 ? -16.797 -14 5.574 1 98.12 75 PHE B C 1
ATOM 4251 O O . PHE B 1 75 ? -15.633 -13.836 5.914 1 98.12 75 PHE B O 1
ATOM 4258 N N . LEU B 1 76 ? -17.219 -15.016 4.789 1 98.75 76 LEU B N 1
ATOM 4259 C CA . LEU B 1 76 ? -16.281 -15.852 4.047 1 98.75 76 LEU B CA 1
ATOM 4260 C C . LEU B 1 76 ? -16.016 -15.273 2.66 1 98.75 76 LEU B C 1
ATOM 4262 O O . LEU B 1 76 ? -16.938 -14.758 2.014 1 98.75 76 LEU B O 1
ATOM 4266 N N . LEU B 1 77 ? -14.859 -15.344 2.242 1 98.88 77 LEU B N 1
ATOM 4267 C CA . LEU B 1 77 ? -14.359 -14.938 0.934 1 98.88 77 LEU B CA 1
ATOM 4268 C C . LEU B 1 77 ? -13.422 -15.992 0.355 1 98.88 77 LEU B C 1
ATOM 4270 O O . LEU B 1 77 ? -12.641 -16.594 1.087 1 98.88 77 LEU B O 1
ATOM 4274 N N . PRO B 1 78 ? -13.523 -16.312 -0.944 1 98.88 78 PRO B N 1
ATOM 4275 C CA . PRO B 1 78 ? -12.492 -17.188 -1.486 1 98.88 78 PRO B CA 1
ATOM 4276 C C . PRO B 1 78 ? -11.078 -16.719 -1.164 1 98.88 78 PRO B C 1
ATOM 4278 O O . PRO B 1 78 ? -10.836 -15.508 -1.062 1 98.88 78 PRO B O 1
ATOM 4281 N N . VAL B 1 79 ? -10.125 -17.625 -1.015 1 98.69 79 VAL B N 1
ATOM 4282 C CA . VAL B 1 79 ? -8.734 -17.266 -0.726 1 98.69 79 VAL B CA 1
ATOM 4283 C C . VAL B 1 79 ? -8.141 -16.516 -1.909 1 98.69 79 VAL B C 1
ATOM 4285 O O . VAL B 1 79 ? -8.641 -16.609 -3.033 1 98.69 79 VAL B O 1
ATOM 4288 N N . PHE B 1 80 ? -7.117 -15.766 -1.674 1 98.81 80 PHE B N 1
ATOM 4289 C CA . PHE B 1 80 ? -6.395 -15.094 -2.748 1 98.81 80 PHE B CA 1
ATOM 4290 C C . PHE B 1 80 ? -5.496 -16.078 -3.492 1 98.81 80 PHE B C 1
ATOM 4292 O O . PHE B 1 80 ? -5.09 -17.094 -2.936 1 98.81 80 PHE B O 1
ATOM 4299 N N . THR B 1 81 ? -5.227 -15.766 -4.715 1 98.75 81 THR B N 1
ATOM 4300 C CA . THR B 1 81 ? -4.309 -16.516 -5.559 1 98.75 81 THR B CA 1
ATOM 4301 C C . THR B 1 81 ? -3.141 -15.648 -6.008 1 98.75 81 THR B C 1
ATOM 4303 O O . THR B 1 81 ? -3.344 -14.539 -6.504 1 98.75 81 THR B O 1
ATOM 4306 N N . ASP B 1 82 ? -1.958 -16.109 -5.77 1 98.81 82 ASP B N 1
ATOM 4307 C CA . ASP B 1 82 ? -0.746 -15.477 -6.281 1 98.81 82 ASP B CA 1
ATOM 4308 C C . ASP B 1 82 ? -0.199 -16.234 -7.488 1 98.81 82 ASP B C 1
ATOM 4310 O O . ASP B 1 82 ? 0.484 -17.25 -7.336 1 98.81 82 ASP B O 1
ATOM 4314 N N . LEU B 1 83 ? -0.377 -15.688 -8.688 1 98.88 83 LEU B N 1
ATOM 4315 C CA . LEU B 1 83 ? -0.085 -16.422 -9.914 1 98.88 83 LEU B CA 1
ATOM 4316 C C . LEU B 1 83 ? 1.393 -16.312 -10.281 1 98.88 83 LEU B C 1
ATOM 4318 O O . LEU B 1 83 ? 1.856 -16.953 -11.219 1 98.88 83 LEU B O 1
ATOM 4322 N N . HIS B 1 84 ? 2.135 -15.5 -9.547 1 98.88 84 HIS B N 1
ATOM 4323 C CA . HIS B 1 84 ? 3.543 -15.344 -9.891 1 98.88 84 HIS B CA 1
ATOM 4324 C C . HIS B 1 84 ? 4.352 -14.844 -8.703 1 98.88 84 HIS B C 1
ATOM 4326 O O . HIS B 1 84 ? 4.207 -13.688 -8.289 1 98.88 84 HIS B O 1
ATOM 4332 N N . ILE B 1 85 ? 5.25 -15.672 -8.211 1 98.81 85 ILE B N 1
ATOM 4333 C CA . ILE B 1 85 ? 6.125 -15.344 -7.09 1 98.81 85 ILE B CA 1
ATOM 4334 C C . ILE B 1 85 ? 7.387 -16.203 -7.156 1 98.81 85 ILE B C 1
ATOM 4336 O O . ILE B 1 85 ? 7.32 -17.391 -7.496 1 98.81 85 ILE B O 1
ATOM 4340 N N . HIS B 1 86 ? 8.547 -15.633 -6.918 1 98.81 86 HIS B N 1
ATOM 4341 C CA . HIS B 1 86 ? 9.805 -16.359 -6.832 1 98.81 86 HIS B CA 1
ATOM 4342 C C . HIS B 1 86 ? 10.117 -16.75 -5.391 1 98.81 86 HIS B C 1
ATOM 4344 O O . HIS B 1 86 ? 10.539 -15.906 -4.594 1 98.81 86 HIS B O 1
ATOM 4350 N N . ALA B 1 87 ? 10.078 -18 -5.078 1 98.75 87 ALA B N 1
ATOM 4351 C CA . ALA B 1 87 ? 10.133 -18.453 -3.695 1 98.75 87 ALA B CA 1
ATOM 4352 C C . ALA B 1 87 ? 11.453 -18.062 -3.037 1 98.75 87 ALA B C 1
ATOM 4354 O O . ALA B 1 87 ? 11.461 -17.453 -1.967 1 98.75 87 ALA B O 1
ATOM 4355 N N . ALA B 1 88 ? 12.562 -18.297 -3.717 1 98.5 88 ALA B N 1
ATOM 4356 C CA . ALA B 1 88 ? 13.883 -18.094 -3.115 1 98.5 88 ALA B CA 1
ATOM 4357 C C . ALA B 1 88 ? 14.172 -16.609 -2.934 1 98.5 88 ALA B C 1
ATOM 4359 O O . ALA B 1 88 ? 15 -16.234 -2.102 1 98.5 88 ALA B O 1
ATOM 4360 N N . GLN B 1 89 ? 13.5 -15.82 -3.688 1 97.94 89 GLN B N 1
ATOM 4361 C CA . GLN B 1 89 ? 13.781 -14.391 -3.664 1 97.94 89 GLN B CA 1
ATOM 4362 C C . GLN B 1 89 ? 13.148 -13.719 -2.447 1 97.94 89 GLN B C 1
ATOM 4364 O O . GLN B 1 89 ? 13.453 -12.57 -2.139 1 97.94 89 GLN B O 1
ATOM 4369 N N . TYR B 1 90 ? 12.359 -14.508 -1.646 1 97.56 90 TYR B N 1
ATOM 4370 C CA . TYR B 1 90 ? 11.875 -14.008 -0.366 1 97.56 90 TYR B CA 1
ATOM 4371 C C . TYR B 1 90 ? 13.031 -13.68 0.567 1 97.56 90 TYR B C 1
ATOM 4373 O O . TYR B 1 90 ? 12.891 -12.859 1.479 1 97.56 90 TYR B O 1
ATOM 4381 N N . LEU B 1 91 ? 14.188 -14.188 0.268 1 95.31 91 LEU B N 1
ATOM 4382 C CA . LEU B 1 91 ? 15.398 -13.992 1.053 1 95.31 91 LEU B CA 1
ATOM 4383 C C . LEU B 1 91 ? 15.789 -12.523 1.094 1 95.31 91 LEU B C 1
ATOM 4385 O O . LEU B 1 91 ? 16.375 -12.055 2.074 1 95.31 91 LEU B O 1
ATOM 4389 N N . PHE B 1 92 ? 15.477 -11.797 0.052 1 95.19 92 PHE B N 1
ATOM 4390 C CA . PHE B 1 92 ? 15.906 -10.398 0.015 1 95.19 92 PHE B CA 1
ATOM 4391 C C . PHE B 1 92 ? 14.734 -9.484 -0.295 1 95.19 92 PHE B C 1
ATOM 4393 O O . PHE B 1 92 ? 14.906 -8.438 -0.926 1 95.19 92 PHE B O 1
ATOM 4400 N N . CYS B 1 93 ? 13.516 -9.93 0.079 1 94.31 93 CYS B N 1
ATOM 4401 C CA . CYS B 1 93 ? 12.297 -9.141 -0.105 1 94.31 93 CYS B CA 1
ATOM 4402 C C . CYS B 1 93 ? 12.469 -7.734 0.45 1 94.31 93 CYS B C 1
ATOM 4404 O O . CYS B 1 93 ? 12.906 -7.559 1.589 1 94.31 93 CYS B O 1
ATOM 4406 N N . GLY B 1 94 ? 12.18 -6.719 -0.379 1 94.44 94 GLY B N 1
ATOM 4407 C CA . GLY B 1 94 ? 12.258 -5.332 0.056 1 94.44 94 GLY B CA 1
ATOM 4408 C C . GLY B 1 94 ? 13.594 -4.684 -0.256 1 94.44 94 GLY B C 1
ATOM 4409 O O . GLY B 1 94 ? 13.93 -3.633 0.299 1 94.44 94 GLY B O 1
ATOM 4410 N N . LEU B 1 95 ? 14.453 -5.289 -1.1 1 94.44 95 LEU B N 1
ATOM 4411 C CA . LEU B 1 95 ? 15.773 -4.738 -1.396 1 94.44 95 LEU B CA 1
ATOM 4412 C C . LEU B 1 95 ? 15.992 -4.633 -2.9 1 94.44 95 LEU B C 1
ATOM 4414 O O . LEU B 1 95 ? 15.422 -5.406 -3.672 1 94.44 95 LEU B O 1
ATOM 4418 N N . GLY B 1 96 ? 16.75 -3.67 -3.299 1 91.88 96 GLY B N 1
ATOM 4419 C CA . GLY B 1 96 ? 17.344 -3.623 -4.629 1 91.88 96 GLY B CA 1
ATOM 4420 C C . GLY B 1 96 ? 16.391 -3.066 -5.676 1 91.88 96 GLY B C 1
ATOM 4421 O O . GLY B 1 96 ? 16.625 -3.227 -6.879 1 91.88 96 GLY B O 1
ATOM 4422 N N . LEU B 1 97 ? 15.352 -2.412 -5.312 1 91.75 97 LEU B N 1
ATOM 4423 C CA . LEU B 1 97 ? 14.305 -2.023 -6.258 1 91.75 97 LEU B CA 1
ATOM 4424 C C . LEU B 1 97 ? 14.672 -0.724 -6.969 1 91.75 97 LEU B C 1
ATOM 4426 O O . LEU B 1 97 ? 13.898 -0.219 -7.785 1 91.75 97 LEU B O 1
ATOM 4430 N N . ASP B 1 98 ? 15.883 -0.235 -6.742 1 88.75 98 ASP B N 1
ATOM 4431 C CA . ASP B 1 98 ? 16.391 0.951 -7.43 1 88.75 98 ASP B CA 1
ATOM 4432 C C . ASP B 1 98 ? 17.078 0.576 -8.734 1 88.75 98 ASP B C 1
ATOM 4434 O O . ASP B 1 98 ? 17.422 1.45 -9.531 1 88.75 98 ASP B O 1
ATOM 4438 N N . LEU B 1 99 ? 17.188 -0.681 -9.062 1 90.62 99 LEU B N 1
ATOM 4439 C CA . LEU B 1 99 ? 17.938 -1.159 -10.219 1 90.62 99 LEU B CA 1
ATOM 4440 C C . LEU B 1 99 ? 17 -1.547 -11.359 1 90.62 99 LEU B C 1
ATOM 4442 O O . LEU B 1 99 ? 15.875 -1.978 -11.125 1 90.62 99 LEU B O 1
ATOM 4446 N N . PRO B 1 100 ? 17.547 -1.397 -12.609 1 91.81 100 PRO B N 1
ATOM 4447 C CA . PRO B 1 100 ? 16.812 -2 -13.727 1 91.81 100 PRO B CA 1
ATOM 4448 C C . PRO B 1 100 ? 16.781 -3.525 -13.664 1 91.81 100 PRO B C 1
ATOM 4450 O O . PRO B 1 100 ? 17.625 -4.133 -13 1 91.81 100 PRO B O 1
ATOM 4453 N N . LEU B 1 101 ? 15.898 -4.137 -14.398 1 92.56 101 LEU B N 1
ATOM 4454 C CA . LEU B 1 101 ? 15.539 -5.547 -14.281 1 92.56 101 LEU B CA 1
ATOM 4455 C C . LEU B 1 101 ? 16.766 -6.434 -14.422 1 92.56 101 LEU B C 1
ATOM 4457 O O . LEU B 1 101 ? 17.062 -7.242 -13.531 1 92.56 101 LEU B O 1
ATOM 4461 N N . ILE B 1 102 ? 17.516 -6.293 -15.477 1 92.06 102 ILE B N 1
ATOM 4462 C CA . ILE B 1 102 ? 18.625 -7.207 -15.781 1 92.06 102 ILE B CA 1
ATOM 4463 C C . ILE B 1 102 ? 19.719 -7.07 -14.727 1 92.06 102 ILE B C 1
ATOM 4465 O O . ILE B 1 102 ? 20.266 -8.07 -14.266 1 92.06 102 ILE B O 1
ATOM 4469 N N . GLU B 1 103 ? 20.016 -5.852 -14.32 1 92.56 103 GLU B N 1
ATOM 4470 C CA . GLU B 1 103 ? 20.984 -5.613 -13.25 1 92.56 103 GLU B CA 1
ATOM 4471 C C . GLU B 1 103 ? 20.484 -6.16 -11.922 1 92.56 103 GLU B C 1
ATOM 4473 O O . GLU B 1 103 ? 21.25 -6.73 -11.148 1 92.56 103 GLU B O 1
ATOM 4478 N N . TRP B 1 104 ? 19.234 -5.984 -11.648 1 94.5 104 TRP B N 1
ATOM 4479 C CA . TRP B 1 104 ? 18.578 -6.48 -10.438 1 94.5 104 TRP B CA 1
ATOM 4480 C C . TRP B 1 104 ? 18.703 -8 -10.344 1 94.5 104 TRP B C 1
ATOM 4482 O O . TRP B 1 104 ? 19 -8.547 -9.281 1 94.5 104 TRP B O 1
ATOM 4492 N N . LEU B 1 105 ? 18.516 -8.734 -11.438 1 94.56 105 LEU B N 1
ATOM 4493 C CA . LEU B 1 105 ? 18.641 -10.188 -11.492 1 94.56 105 LEU B CA 1
ATOM 4494 C C . LEU B 1 105 ? 20.047 -10.633 -11.102 1 94.56 105 LEU B C 1
ATOM 4496 O O . LEU B 1 105 ? 20.203 -11.508 -10.242 1 94.56 105 LEU B O 1
ATOM 4500 N N . GLU B 1 106 ? 21 -10 -11.641 1 93.88 106 GLU B N 1
ATOM 4501 C CA . GLU B 1 106 ? 22.391 -10.375 -11.414 1 93.88 106 GLU B CA 1
ATOM 4502 C C . GLU B 1 106 ? 22.828 -10.062 -9.984 1 93.88 106 GLU B C 1
ATOM 4504 O O . GLU B 1 106 ? 23.484 -10.883 -9.336 1 93.88 106 GLU B O 1
ATOM 4509 N N . ARG B 1 107 ? 22.422 -8.977 -9.508 1 94.56 107 ARG B N 1
ATOM 4510 C CA . ARG B 1 107 ? 22.938 -8.492 -8.234 1 94.56 107 ARG B CA 1
ATOM 4511 C C . ARG B 1 107 ? 22.203 -9.141 -7.066 1 94.56 107 ARG B C 1
ATOM 4513 O O . ARG B 1 107 ? 22.766 -9.297 -5.98 1 94.56 107 ARG B O 1
ATOM 4520 N N . TYR B 1 108 ? 20.938 -9.555 -7.344 1 95.56 108 TYR B N 1
ATOM 4521 C CA . TYR B 1 108 ? 20.156 -10.008 -6.195 1 95.56 108 TYR B CA 1
ATOM 4522 C C . TYR B 1 108 ? 19.547 -11.375 -6.469 1 95.56 108 TYR B C 1
ATOM 4524 O O . TYR B 1 108 ? 19.812 -12.344 -5.762 1 95.56 108 TYR B O 1
ATOM 4532 N N . ALA B 1 109 ? 18.797 -11.531 -7.508 1 96.44 109 ALA B N 1
ATOM 4533 C CA . ALA B 1 109 ? 17.938 -12.688 -7.734 1 96.44 109 ALA B CA 1
ATOM 4534 C C . ALA B 1 109 ? 18.75 -13.969 -7.883 1 96.44 109 ALA B C 1
ATOM 4536 O O . ALA B 1 109 ? 18.531 -14.938 -7.152 1 96.44 109 ALA B O 1
ATOM 4537 N N . TYR B 1 110 ? 19.797 -13.969 -8.805 1 97.31 110 TYR B N 1
ATOM 4538 C CA . TYR B 1 110 ? 20.594 -15.164 -9.039 1 97.31 110 TYR B CA 1
ATOM 4539 C C . TYR B 1 110 ? 21.359 -15.562 -7.785 1 97.31 110 TYR B C 1
ATOM 4541 O O . TYR B 1 110 ? 21.484 -16.75 -7.477 1 97.31 110 TYR B O 1
ATOM 4549 N N . LYS B 1 111 ? 21.797 -14.57 -7.062 1 96.75 111 LYS B N 1
ATOM 4550 C CA . LYS B 1 111 ? 22.547 -14.836 -5.84 1 96.75 111 LYS B CA 1
ATOM 4551 C C . LYS B 1 111 ? 21.656 -15.508 -4.793 1 96.75 111 LYS B C 1
ATOM 4553 O O . LYS B 1 111 ? 22.094 -16.453 -4.125 1 96.75 111 LYS B O 1
ATOM 4558 N N . ALA B 1 112 ? 20.484 -15.039 -4.633 1 97.5 112 ALA B N 1
ATOM 4559 C CA . ALA B 1 112 ? 19.562 -15.609 -3.658 1 97.5 112 ALA B CA 1
ATOM 4560 C C . ALA B 1 112 ? 19.188 -17.047 -4.023 1 97.5 112 ALA B C 1
ATOM 4562 O O . ALA B 1 112 ? 19.156 -17.922 -3.16 1 97.5 112 ALA B O 1
ATOM 4563 N N . GLU B 1 113 ? 18.922 -17.297 -5.273 1 98.31 113 GLU B N 1
ATOM 4564 C CA . GLU B 1 113 ? 18.562 -18.625 -5.746 1 98.31 113 GLU B CA 1
ATOM 4565 C C . GLU B 1 113 ? 19.719 -19.609 -5.566 1 98.31 113 GLU B C 1
ATOM 4567 O O . GLU B 1 113 ? 19.516 -20.734 -5.109 1 98.31 113 GLU B O 1
ATOM 4572 N N . GLU B 1 114 ? 20.875 -19.109 -5.938 1 98.12 114 GLU B N 1
ATOM 4573 C CA . GLU B 1 114 ? 22.078 -19.922 -5.766 1 98.12 114 GLU B CA 1
ATOM 4574 C C . GLU B 1 114 ? 22.297 -20.266 -4.297 1 98.12 114 GLU B C 1
ATOM 4576 O O . GLU B 1 114 ? 22.641 -21.406 -3.969 1 98.12 114 GLU B O 1
ATOM 4581 N N . ARG B 1 115 ? 22.094 -19.328 -3.445 1 97.75 115 ARG B N 1
ATOM 4582 C CA . ARG B 1 115 ? 22.266 -19.531 -2.01 1 97.75 115 ARG B CA 1
ATOM 4583 C C . ARG B 1 115 ? 21.297 -20.578 -1.48 1 97.75 115 ARG B C 1
ATOM 4585 O O . ARG B 1 115 ? 21.688 -21.469 -0.721 1 97.75 115 ARG B O 1
ATOM 4592 N N . VAL B 1 116 ? 20.062 -20.547 -1.846 1 98.25 116 VAL B N 1
ATOM 4593 C CA . VAL B 1 116 ? 19.047 -21.469 -1.381 1 98.25 116 VAL B CA 1
ATOM 4594 C C . VAL B 1 116 ? 19.328 -22.875 -1.914 1 98.25 116 VAL B C 1
ATOM 4596 O O . VAL B 1 116 ? 19.219 -23.859 -1.182 1 98.25 116 VAL B O 1
ATOM 4599 N N . ASP B 1 117 ? 19.734 -22.969 -3.162 1 98.44 117 ASP B N 1
ATOM 4600 C CA . ASP B 1 117 ? 20.062 -24.266 -3.76 1 98.44 117 ASP B CA 1
ATOM 4601 C C . ASP B 1 117 ? 21.281 -24.891 -3.088 1 98.44 117 ASP B C 1
ATOM 4603 O O . ASP B 1 117 ? 21.391 -26.109 -3.002 1 98.44 117 ASP B O 1
ATOM 4607 N N . GLY B 1 118 ? 22.203 -24.047 -2.615 1 98.25 118 GLY B N 1
ATOM 4608 C CA . GLY B 1 118 ? 23.438 -24.531 -2.031 1 98.25 118 GLY B CA 1
ATOM 4609 C C . GLY B 1 118 ? 23.328 -24.859 -0.558 1 98.25 118 GLY B C 1
ATOM 4610 O O . GLY B 1 118 ? 24.234 -25.469 0.024 1 98.25 118 GLY B O 1
ATOM 4611 N N . ASP B 1 119 ? 22.141 -24.547 0.081 1 97.94 119 ASP B N 1
ATOM 4612 C CA . ASP B 1 119 ? 21.969 -24.703 1.521 1 97.94 119 ASP B CA 1
ATOM 4613 C C . ASP B 1 119 ? 20.562 -25.188 1.846 1 97.94 119 ASP B C 1
ATOM 4615 O O . ASP B 1 119 ? 19.672 -24.391 2.156 1 97.94 119 ASP B O 1
ATOM 4619 N N . PRO B 1 120 ? 20.391 -26.531 1.896 1 98.12 120 PRO B N 1
ATOM 4620 C CA . PRO B 1 120 ? 19.062 -27.078 2.146 1 98.12 120 PRO B CA 1
ATOM 4621 C C . PRO B 1 120 ? 18.453 -26.594 3.457 1 98.12 120 PRO B C 1
ATOM 4623 O O . PRO B 1 120 ? 17.234 -26.453 3.561 1 98.12 120 PRO B O 1
ATOM 4626 N N . ALA B 1 121 ? 19.25 -26.344 4.477 1 97.19 121 ALA B N 1
ATOM 4627 C CA . ALA B 1 121 ? 18.734 -25.828 5.742 1 97.19 121 ALA B CA 1
ATOM 4628 C C . ALA B 1 121 ? 18.156 -24.438 5.566 1 97.19 121 ALA B C 1
ATOM 4630 O O . ALA B 1 121 ? 17.125 -24.109 6.168 1 97.19 121 ALA B O 1
ATOM 4631 N N . LEU B 1 122 ? 18.828 -23.641 4.816 1 96.5 122 LEU B N 1
ATOM 4632 C CA . LEU B 1 122 ? 18.297 -22.312 4.5 1 96.5 122 LEU B CA 1
ATOM 4633 C C . LEU B 1 122 ? 17 -22.422 3.717 1 96.5 122 LEU B C 1
ATOM 4635 O O . LEU B 1 122 ? 16.047 -21.688 3.992 1 96.5 122 LEU B O 1
ATOM 4639 N N . ALA B 1 123 ? 16.984 -23.328 2.744 1 98.31 123 ALA B N 1
ATOM 4640 C CA . ALA B 1 123 ? 15.758 -23.547 1.972 1 98.31 123 ALA B CA 1
ATOM 4641 C C . ALA B 1 123 ? 14.586 -23.891 2.885 1 98.31 123 ALA B C 1
ATOM 4643 O O . ALA B 1 123 ? 13.492 -23.344 2.732 1 98.31 123 ALA B O 1
ATOM 4644 N N . GLU B 1 124 ? 14.883 -24.766 3.838 1 98.12 124 GLU B N 1
ATOM 4645 C CA . GLU B 1 124 ? 13.844 -25.172 4.785 1 98.12 124 GLU B CA 1
ATOM 4646 C C . GLU B 1 124 ? 13.328 -23.969 5.574 1 98.12 124 GLU B C 1
ATOM 4648 O O . GLU B 1 124 ? 12.117 -23.812 5.746 1 98.12 124 GLU B O 1
ATOM 4653 N N . ARG B 1 125 ? 14.211 -23.094 6.027 1 95.62 125 ARG B N 1
ATOM 4654 C CA . ARG B 1 125 ? 13.836 -21.938 6.824 1 95.62 125 ARG B CA 1
ATOM 4655 C C . ARG B 1 125 ? 13.062 -20.922 5.98 1 95.62 125 ARG B C 1
ATOM 4657 O O . ARG B 1 125 ? 12 -20.453 6.391 1 95.62 125 ARG B O 1
ATOM 4664 N N . VAL B 1 126 ? 13.57 -20.609 4.836 1 96.62 126 VAL B N 1
ATOM 4665 C CA . VAL B 1 126 ? 12.992 -19.594 3.975 1 96.62 126 VAL B CA 1
ATOM 4666 C C . VAL B 1 126 ? 11.617 -20.031 3.486 1 96.62 126 VAL B C 1
ATOM 4668 O O . VAL B 1 126 ? 10.633 -19.297 3.613 1 96.62 126 VAL B O 1
ATOM 4671 N N . TYR B 1 127 ? 11.531 -21.281 2.973 1 98.38 127 TYR B N 1
ATOM 4672 C CA . TYR B 1 127 ? 10.281 -21.75 2.393 1 98.38 127 TYR B CA 1
ATOM 4673 C C . TYR B 1 127 ? 9.25 -22.047 3.479 1 98.38 127 TYR B C 1
ATOM 4675 O O . TYR B 1 127 ? 8.055 -21.828 3.279 1 98.38 127 TYR B O 1
ATOM 4683 N N . GLY B 1 128 ? 9.734 -22.547 4.625 1 97.62 128 GLY B N 1
ATOM 4684 C CA . GLY B 1 128 ? 8.812 -22.719 5.742 1 97.62 128 GLY B CA 1
ATOM 4685 C C . GLY B 1 128 ? 8.172 -21.422 6.184 1 97.62 128 GLY B C 1
ATOM 4686 O O . GLY B 1 128 ? 6.953 -21.359 6.383 1 97.62 128 GLY B O 1
ATOM 4687 N N . THR B 1 129 ? 8.953 -20.359 6.32 1 96.44 129 THR B N 1
ATOM 4688 C CA . THR B 1 129 ? 8.461 -19.047 6.699 1 96.44 129 THR B CA 1
ATOM 4689 C C . THR B 1 129 ? 7.559 -18.469 5.609 1 96.44 129 THR B C 1
ATOM 4691 O O . THR B 1 129 ? 6.492 -17.922 5.902 1 96.44 129 THR B O 1
ATOM 4694 N N . LEU B 1 130 ? 7.988 -18.656 4.371 1 97.62 130 LEU B N 1
ATOM 4695 C CA . LEU B 1 130 ? 7.266 -18.094 3.23 1 97.62 130 LEU B CA 1
ATOM 4696 C C . LEU B 1 130 ? 5.852 -18.672 3.16 1 97.62 130 LEU B C 1
ATOM 4698 O O . LEU B 1 130 ? 4.879 -17.922 3.033 1 97.62 130 LEU B O 1
ATOM 4702 N N . VAL B 1 131 ? 5.727 -19.969 3.262 1 98.25 131 VAL B N 1
ATOM 4703 C CA . VAL B 1 131 ? 4.438 -20.641 3.156 1 98.25 131 VAL B CA 1
ATOM 4704 C C . VAL B 1 131 ? 3.514 -20.172 4.277 1 98.25 131 VAL B C 1
ATOM 4706 O O . VAL B 1 131 ? 2.334 -19.891 4.043 1 98.25 131 VAL B O 1
ATOM 4709 N N . LYS B 1 132 ? 4.039 -20.047 5.434 1 97 132 LYS B N 1
ATOM 4710 C CA . LYS B 1 132 ? 3.258 -19.562 6.57 1 97 132 LYS B CA 1
ATOM 4711 C C . LYS B 1 132 ? 2.783 -18.125 6.344 1 97 132 LYS B C 1
ATOM 4713 O O . LYS B 1 132 ? 1.622 -17.812 6.602 1 97 132 LYS B O 1
ATOM 4718 N N . ARG B 1 133 ? 3.66 -17.281 5.859 1 97.06 133 ARG B N 1
ATOM 4719 C CA . ARG B 1 133 ? 3.346 -15.875 5.621 1 97.06 133 ARG B CA 1
ATOM 4720 C C . ARG B 1 133 ? 2.275 -15.727 4.543 1 97.06 133 ARG B C 1
ATOM 4722 O O . ARG B 1 133 ? 1.401 -14.867 4.641 1 97.06 133 ARG B O 1
ATOM 4729 N N . LEU B 1 134 ? 2.395 -16.531 3.52 1 98.5 134 LEU B N 1
ATOM 4730 C CA . LEU B 1 134 ? 1.399 -16.484 2.451 1 98.5 134 LEU B CA 1
ATOM 4731 C C . LEU B 1 134 ? 0.009 -16.797 2.992 1 98.5 134 LEU B C 1
ATOM 4733 O O . LEU B 1 134 ? -0.947 -16.062 2.717 1 98.5 134 LEU B O 1
ATOM 4737 N N . LEU B 1 135 ? -0.096 -17.844 3.783 1 98.5 135 LEU B N 1
ATOM 4738 C CA . LEU B 1 135 ? -1.379 -18.188 4.387 1 98.5 135 LEU B CA 1
ATOM 4739 C C . LEU B 1 135 ? -1.875 -17.062 5.289 1 98.5 135 LEU B C 1
ATOM 4741 O O . LEU B 1 135 ? -3.047 -16.672 5.223 1 98.5 135 LEU B O 1
ATOM 4745 N N . GLN B 1 136 ? -1.002 -16.453 6.043 1 97.44 136 GLN B N 1
ATOM 4746 C CA . GLN B 1 136 ? -1.368 -15.352 6.934 1 97.44 136 GLN B CA 1
ATOM 4747 C C . GLN B 1 136 ? -1.897 -14.156 6.145 1 97.44 136 GLN B C 1
ATOM 4749 O O . GLN B 1 136 ? -2.732 -13.398 6.645 1 97.44 136 GLN B O 1
ATOM 4754 N N . ASN B 1 137 ? -1.424 -14.047 4.934 1 98 137 ASN B N 1
ATOM 4755 C CA . ASN B 1 137 ? -1.843 -12.938 4.086 1 98 137 ASN B CA 1
ATOM 4756 C C . ASN B 1 137 ? -3.086 -13.289 3.273 1 98 137 ASN B C 1
ATOM 4758 O O . ASN B 1 137 ? -3.527 -12.508 2.432 1 98 137 ASN B O 1
ATOM 4762 N N . GLY B 1 138 ? -3.646 -14.445 3.455 1 98.62 138 GLY B N 1
ATOM 4763 C CA . GLY B 1 138 ? -4.898 -14.82 2.818 1 98.62 138 GLY B CA 1
ATOM 4764 C C . GLY B 1 138 ? -4.703 -15.547 1.502 1 98.62 138 GLY B C 1
ATOM 4765 O O . GLY B 1 138 ? -5.676 -15.859 0.808 1 98.62 138 GLY B O 1
ATOM 4766 N N . THR B 1 139 ? -3.438 -15.852 1.139 1 98.81 139 THR B N 1
ATOM 4767 C CA . THR B 1 139 ? -3.143 -16.547 -0.108 1 98.81 139 THR B CA 1
ATOM 4768 C C . THR B 1 139 ? -3.24 -18.062 0.082 1 98.81 139 THR B C 1
ATOM 4770 O O . THR B 1 139 ? -2.5 -18.641 0.88 1 98.81 139 THR B O 1
ATOM 4773 N N . GLY B 1 140 ? -4.137 -18.656 -0.646 1 98.62 140 GLY B N 1
ATOM 4774 C CA . GLY B 1 140 ? -4.34 -20.094 -0.499 1 98.62 140 GLY B CA 1
ATOM 4775 C C . GLY B 1 140 ? -3.961 -20.875 -1.739 1 98.62 140 GLY B C 1
ATOM 4776 O O . GLY B 1 140 ? -3.969 -22.109 -1.725 1 98.62 140 GLY B O 1
ATOM 4777 N N . CYS B 1 141 ? -3.619 -20.156 -2.777 1 98.69 141 CYS B N 1
ATOM 4778 C CA . CYS B 1 141 ? -3.166 -20.766 -4.02 1 98.69 141 CYS B CA 1
ATOM 4779 C C . CYS B 1 141 ? -2.037 -19.969 -4.648 1 98.69 141 CYS B C 1
ATOM 4781 O O . CYS B 1 141 ? -2.104 -18.734 -4.703 1 98.69 141 CYS B O 1
ATOM 4783 N N . VAL B 1 142 ? -0.947 -20.703 -5.055 1 98.75 142 VAL B N 1
ATOM 4784 C CA . VAL B 1 142 ? 0.219 -19.969 -5.543 1 98.75 142 VAL B CA 1
ATOM 4785 C C . VAL B 1 142 ? 0.83 -20.703 -6.73 1 98.75 142 VAL B C 1
ATOM 4787 O O . VAL B 1 142 ? 0.718 -21.922 -6.832 1 98.75 142 VAL B O 1
ATOM 4790 N N . SER B 1 143 ? 1.375 -19.938 -7.676 1 98.81 143 SER B N 1
ATOM 4791 C CA . SER B 1 143 ? 2.293 -20.484 -8.664 1 98.81 143 SER B CA 1
ATOM 4792 C C . SER B 1 143 ? 3.719 -20 -8.43 1 98.81 143 SER B C 1
ATOM 4794 O O . SER B 1 143 ? 4.031 -18.828 -8.688 1 98.81 143 SER B O 1
ATOM 4796 N N . PHE B 1 144 ? 4.605 -20.938 -8.023 1 98.81 144 PHE B N 1
ATOM 4797 C CA . PHE B 1 144 ? 5.965 -20.578 -7.637 1 98.81 144 PHE B CA 1
ATOM 4798 C C . PHE B 1 144 ? 6.926 -20.75 -8.805 1 98.81 144 PHE B C 1
ATOM 4800 O O . PHE B 1 144 ? 6.938 -21.812 -9.445 1 98.81 144 PHE B O 1
ATOM 4807 N N . PHE B 1 145 ? 7.645 -19.703 -9.055 1 98.81 145 PHE B N 1
ATOM 4808 C CA . PHE B 1 145 ? 8.961 -19.922 -9.633 1 98.81 145 PHE B CA 1
ATOM 4809 C C . PHE B 1 145 ? 9.945 -20.391 -8.57 1 98.81 145 PHE B C 1
ATOM 4811 O O . PHE B 1 145 ? 10.188 -19.703 -7.582 1 98.81 145 PHE B O 1
ATOM 4818 N N . GLY B 1 146 ? 10.461 -21.562 -8.75 1 98.56 146 GLY B N 1
ATOM 4819 C CA . GLY B 1 146 ? 11.477 -22.062 -7.848 1 98.56 146 GLY B CA 1
ATOM 4820 C C . GLY B 1 146 ? 12.891 -21.688 -8.273 1 98.56 146 GLY B C 1
ATOM 4821 O O . GLY B 1 146 ? 13.141 -20.547 -8.688 1 98.56 146 GLY B O 1
ATOM 4822 N N . THR B 1 147 ? 13.859 -22.578 -7.984 1 98.56 147 THR B N 1
ATOM 4823 C CA . THR B 1 147 ? 15.25 -22.469 -8.414 1 98.56 147 THR B CA 1
ATOM 4824 C C . THR B 1 147 ? 15.586 -23.562 -9.422 1 98.56 147 THR B C 1
ATOM 4826 O O . THR B 1 147 ? 14.703 -24.281 -9.891 1 98.56 147 THR B O 1
ATOM 4829 N N . ILE B 1 148 ? 16.859 -23.688 -9.812 1 98.31 148 ILE B N 1
ATOM 4830 C CA . ILE B 1 148 ? 17.234 -24.703 -10.789 1 98.31 148 ILE B CA 1
ATOM 4831 C C . ILE B 1 148 ? 17.5 -26.031 -10.078 1 98.31 148 ILE B C 1
ATOM 4833 O O . ILE B 1 148 ? 17.578 -27.078 -10.719 1 98.31 148 ILE B O 1
ATOM 4837 N N . GLY B 1 149 ? 17.562 -26.016 -8.719 1 98.38 149 GLY B N 1
ATOM 4838 C CA . GLY B 1 149 ? 17.891 -27.203 -7.969 1 98.38 149 GLY B CA 1
ATOM 4839 C C . GLY B 1 149 ? 16.703 -28.094 -7.688 1 98.38 149 GLY B C 1
ATOM 4840 O O . GLY B 1 149 ? 15.641 -27.609 -7.297 1 98.38 149 GLY B O 1
ATOM 4841 N N . VAL B 1 150 ? 16.828 -29.406 -7.824 1 98.69 150 VAL B N 1
ATOM 4842 C CA . VAL B 1 150 ? 15.766 -30.375 -7.582 1 98.69 150 VAL B CA 1
ATOM 4843 C C . VAL B 1 150 ? 15.422 -30.406 -6.094 1 98.69 150 VAL B C 1
ATOM 4845 O O . VAL B 1 150 ? 14.258 -30.297 -5.715 1 98.69 150 VAL B O 1
ATOM 4848 N N . ARG B 1 151 ? 16.406 -30.5 -5.238 1 98.69 151 ARG B N 1
ATOM 4849 C CA . ARG B 1 151 ? 16.203 -30.656 -3.803 1 98.69 151 ARG B CA 1
ATOM 4850 C C . ARG B 1 151 ? 15.453 -29.469 -3.217 1 98.69 151 ARG B C 1
ATOM 4852 O O . ARG B 1 151 ? 14.516 -29.641 -2.443 1 98.69 151 ARG B O 1
ATOM 4859 N N . SER B 1 152 ? 15.867 -28.25 -3.541 1 98.75 152 SER B N 1
ATOM 4860 C CA . SER B 1 152 ? 15.227 -27.047 -3.021 1 98.75 152 SER B CA 1
ATOM 4861 C C . SER B 1 152 ? 13.758 -26.984 -3.438 1 98.75 152 SER B C 1
ATOM 4863 O O . SER B 1 152 ? 12.898 -26.594 -2.646 1 98.75 152 SER B O 1
ATOM 4865 N N . ASN B 1 153 ? 13.492 -27.344 -4.648 1 98.88 153 ASN B N 1
ATOM 4866 C CA . ASN B 1 153 ? 12.117 -27.312 -5.117 1 98.88 153 ASN B CA 1
ATOM 4867 C C . ASN B 1 153 ? 11.266 -28.391 -4.445 1 98.88 153 ASN B C 1
ATOM 4869 O O . ASN B 1 153 ? 10.078 -28.172 -4.199 1 98.88 153 ASN B O 1
ATOM 4873 N N . LEU B 1 154 ? 11.844 -29.547 -4.18 1 98.88 154 LEU B N 1
ATOM 4874 C CA . LEU B 1 154 ? 11.125 -30.578 -3.445 1 98.88 154 LEU B CA 1
ATOM 4875 C C . LEU B 1 154 ? 10.828 -30.125 -2.018 1 98.88 154 LEU B C 1
ATOM 4877 O O . LEU B 1 154 ? 9.758 -30.406 -1.481 1 98.88 154 LEU B O 1
ATOM 4881 N N . ILE B 1 155 ? 11.781 -29.422 -1.383 1 98.94 155 ILE B N 1
ATOM 4882 C CA . ILE B 1 155 ? 11.562 -28.844 -0.056 1 98.94 155 ILE B CA 1
ATOM 4883 C C . ILE B 1 155 ? 10.375 -27.891 -0.094 1 98.94 155 ILE B C 1
ATOM 4885 O O . ILE B 1 155 ? 9.492 -27.953 0.758 1 98.94 155 ILE B O 1
ATOM 4889 N N . LEU B 1 156 ? 10.328 -27.047 -1.103 1 98.88 156 LEU B N 1
ATOM 4890 C CA . LEU B 1 156 ? 9.234 -26.109 -1.264 1 98.88 156 LEU B CA 1
ATOM 4891 C C . LEU B 1 156 ? 7.902 -26.828 -1.412 1 98.88 156 LEU B C 1
ATOM 4893 O O . LEU B 1 156 ? 6.938 -26.5 -0.715 1 98.88 156 LEU B O 1
ATOM 4897 N N . ALA B 1 157 ? 7.887 -27.812 -2.283 1 98.94 157 ALA B N 1
ATOM 4898 C CA . ALA B 1 157 ? 6.66 -28.562 -2.531 1 98.94 157 ALA B CA 1
ATOM 4899 C C . ALA B 1 157 ? 6.176 -29.25 -1.26 1 98.94 157 ALA B C 1
ATOM 4901 O O . ALA B 1 157 ? 4.977 -29.266 -0.973 1 98.94 157 ALA B O 1
ATOM 4902 N N . LYS B 1 158 ? 7.098 -29.828 -0.555 1 98.81 158 LYS B N 1
ATOM 4903 C CA . LYS B 1 158 ? 6.75 -30.516 0.683 1 98.81 158 LYS B CA 1
ATOM 4904 C C . LYS B 1 158 ? 6.195 -29.547 1.721 1 98.81 158 LYS B C 1
ATOM 4906 O O . LYS B 1 158 ? 5.207 -29.844 2.393 1 98.81 158 LYS B O 1
ATOM 4911 N N . LYS B 1 159 ? 6.836 -28.359 1.868 1 98.81 159 LYS B N 1
ATOM 4912 C CA . LYS B 1 159 ? 6.344 -27.344 2.789 1 98.81 159 LYS B CA 1
ATOM 4913 C C . LYS B 1 159 ? 4.922 -26.922 2.43 1 98.81 159 LYS B C 1
ATOM 4915 O O . LYS B 1 159 ? 4.082 -26.734 3.312 1 98.81 159 LYS B O 1
ATOM 4920 N N . MET B 1 160 ? 4.664 -26.766 1.156 1 98.81 160 MET B N 1
ATOM 4921 C CA . MET B 1 160 ? 3.332 -26.406 0.677 1 98.81 160 MET B CA 1
ATOM 4922 C C . MET B 1 160 ? 2.311 -27.484 1.045 1 98.81 160 MET B C 1
ATOM 4924 O O . MET B 1 160 ? 1.279 -27.188 1.647 1 98.81 160 MET B O 1
ATOM 4928 N N . GLN B 1 161 ? 2.607 -28.688 0.666 1 98.75 161 GLN B N 1
ATOM 4929 C CA . GLN B 1 161 ? 1.704 -29.812 0.886 1 98.75 161 GLN B CA 1
ATOM 4930 C C . GLN B 1 161 ? 1.391 -29.984 2.369 1 98.75 161 GLN B C 1
ATOM 4932 O O . GLN B 1 161 ? 0.232 -30.172 2.748 1 98.75 161 GLN B O 1
ATOM 4937 N N . GLU B 1 162 ? 2.428 -29.891 3.182 1 98.5 162 GLU B N 1
ATOM 4938 C CA . GLU B 1 162 ? 2.27 -30.047 4.625 1 98.5 162 GLU B CA 1
ATOM 4939 C C . GLU B 1 162 ? 1.431 -28.922 5.219 1 98.5 162 GLU B C 1
ATOM 4941 O O . GLU B 1 162 ? 0.595 -29.156 6.094 1 98.5 162 GLU B O 1
ATOM 4946 N N . ALA B 1 163 ? 1.576 -27.719 4.754 1 98.44 163 ALA B N 1
ATOM 4947 C CA . ALA B 1 163 ? 0.88 -26.547 5.285 1 98.44 163 ALA B CA 1
ATOM 4948 C C . ALA B 1 163 ? -0.533 -26.438 4.719 1 98.44 163 ALA B C 1
ATOM 4950 O O . ALA B 1 163 ? -1.371 -25.719 5.254 1 98.44 163 ALA B O 1
ATOM 4951 N N . GLY B 1 164 ? -0.785 -27.109 3.615 1 98.44 164 GLY B N 1
ATOM 4952 C CA . GLY B 1 164 ? -2.066 -27.016 2.936 1 98.44 164 GLY B CA 1
ATOM 4953 C C . GLY B 1 164 ? -2.172 -25.812 2.02 1 98.44 164 GLY B C 1
ATOM 4954 O O . GLY B 1 164 ? -3.25 -25.234 1.87 1 98.44 164 GLY B O 1
ATOM 4955 N N . LEU B 1 165 ? -1.072 -25.328 1.564 1 98.69 165 LEU B N 1
ATOM 4956 C CA . LEU B 1 165 ? -1.066 -24.281 0.547 1 98.69 165 LEU B CA 1
ATOM 4957 C C . LEU B 1 165 ? -1.161 -24.891 -0.851 1 98.69 165 LEU B C 1
ATOM 4959 O O . LEU B 1 165 ? -0.262 -25.609 -1.28 1 98.69 165 LEU B O 1
ATOM 4963 N N . ARG B 1 166 ? -2.219 -24.594 -1.524 1 98.5 166 ARG B N 1
ATOM 4964 C CA . ARG B 1 166 ? -2.428 -25.125 -2.867 1 98.5 166 ARG B CA 1
ATOM 4965 C C . ARG B 1 166 ? -1.511 -24.453 -3.875 1 98.5 166 ARG B C 1
ATOM 4967 O O . ARG B 1 166 ? -1.246 -23.25 -3.766 1 98.5 166 ARG B O 1
ATOM 4974 N N . GLY B 1 167 ? -1.052 -25.266 -4.797 1 97.12 167 GLY B N 1
ATOM 4975 C CA . GLY B 1 167 ? -0.457 -24.516 -5.887 1 97.12 167 GLY B CA 1
ATOM 4976 C C . GLY B 1 167 ? 0.501 -25.328 -6.73 1 97.12 167 GLY B C 1
ATOM 4977 O O . GLY B 1 167 ? 0.288 -26.531 -6.934 1 97.12 167 GLY B O 1
ATOM 4978 N N . PHE B 1 168 ? 1.35 -24.562 -7.41 1 98.62 168 PHE B N 1
ATOM 4979 C CA . PHE B 1 168 ? 2.246 -25.109 -8.43 1 98.62 168 PHE B CA 1
ATOM 4980 C C . PHE B 1 168 ? 3.695 -24.766 -8.109 1 98.62 168 PHE B C 1
ATOM 4982 O O . PHE B 1 168 ? 3.996 -23.641 -7.676 1 98.62 168 PHE B O 1
ATOM 4989 N N . VAL B 1 169 ? 4.57 -25.703 -8.227 1 98.81 169 VAL B N 1
ATOM 4990 C CA . VAL B 1 169 ? 6 -25.5 -8.023 1 98.81 169 VAL B CA 1
ATOM 4991 C C . VAL B 1 169 ? 6.746 -25.719 -9.336 1 98.81 169 VAL B C 1
ATOM 4993 O O . VAL B 1 169 ? 6.645 -26.797 -9.938 1 98.81 169 VAL B O 1
ATOM 4996 N N . GLY B 1 170 ? 7.43 -24.688 -9.766 1 98.75 170 GLY B N 1
ATOM 4997 C CA . GLY B 1 170 ? 8.188 -24.781 -11.008 1 98.75 170 GLY B CA 1
ATOM 4998 C C . GLY B 1 170 ? 9.688 -24.797 -10.789 1 98.75 170 GLY B C 1
ATOM 4999 O O . GLY B 1 170 ? 10.281 -23.766 -10.438 1 98.75 170 GLY B O 1
ATOM 5000 N N . LYS B 1 171 ? 10.305 -25.953 -10.977 1 98.69 171 LYS B N 1
ATOM 5001 C CA . LYS B 1 171 ? 11.766 -25.953 -11.094 1 98.69 171 LYS B CA 1
ATOM 5002 C C . LYS B 1 171 ? 12.227 -25.172 -12.312 1 98.69 171 LYS B C 1
ATOM 5004 O O . LYS B 1 171 ? 11.797 -25.453 -13.438 1 98.69 171 LYS B O 1
ATOM 5009 N N . LEU B 1 172 ? 13.047 -24.25 -12.148 1 98.56 172 LEU B N 1
ATOM 5010 C CA . LEU B 1 172 ? 13.492 -23.406 -13.25 1 98.56 172 LEU B CA 1
ATOM 5011 C C . LEU B 1 172 ? 14.406 -24.188 -14.195 1 98.56 172 LEU B C 1
ATOM 5013 O O . LEU B 1 172 ? 15.172 -25.047 -13.75 1 98.56 172 LEU B O 1
ATOM 5017 N N . SER B 1 173 ? 14.258 -23.906 -15.445 1 98.62 173 SER B N 1
ATOM 5018 C CA . SER B 1 173 ? 15.188 -24.375 -16.469 1 98.62 173 SER B CA 1
ATOM 5019 C C . SER B 1 173 ? 15.961 -23.219 -17.094 1 98.62 173 SER B C 1
ATOM 5021 O O . SER B 1 173 ? 15.367 -22.219 -17.5 1 98.62 173 SER B O 1
ATOM 5023 N N . MET B 1 174 ? 17.203 -23.312 -17.109 1 98 174 MET B N 1
ATOM 5024 C CA . MET B 1 174 ? 18.078 -22.25 -17.578 1 98 174 MET B CA 1
ATOM 5025 C C . MET B 1 174 ? 19.438 -22.812 -17.984 1 98 174 MET B C 1
ATOM 5027 O O . MET B 1 174 ? 20.359 -22.859 -17.156 1 98 174 MET B O 1
ATOM 5031 N N . ASP B 1 175 ? 19.672 -23.125 -19.281 1 97.88 175 ASP B N 1
ATOM 5032 C CA . ASP B 1 175 ? 20.922 -23.719 -19.75 1 97.88 175 ASP B CA 1
ATOM 5033 C C . ASP B 1 175 ? 21.844 -22.672 -20.359 1 97.88 175 ASP B C 1
ATOM 5035 O O . ASP B 1 175 ? 22.922 -22.984 -20.844 1 97.88 175 ASP B O 1
ATOM 5039 N N . GLN B 1 176 ? 21.438 -21.375 -20.406 1 96.75 176 GLN B N 1
ATOM 5040 C CA . GLN B 1 176 ? 22.266 -20.281 -20.875 1 96.75 176 GLN B CA 1
ATOM 5041 C C . GLN B 1 176 ? 22.281 -19.141 -19.875 1 96.75 176 GLN B C 1
ATOM 5043 O O . GLN B 1 176 ? 22.031 -17.984 -20.219 1 96.75 176 GLN B O 1
ATOM 5048 N N . SER B 1 177 ? 22.641 -19.484 -18.703 1 92.75 177 SER B N 1
ATOM 5049 C CA . SER B 1 177 ? 22.656 -18.5 -17.625 1 92.75 177 SER B CA 1
ATOM 5050 C C . SER B 1 177 ? 23.766 -17.484 -17.812 1 92.75 177 SER B C 1
ATOM 5052 O O . SER B 1 177 ? 24.891 -17.844 -18.188 1 92.75 177 SER B O 1
ATOM 5054 N N . PRO B 1 178 ? 23.484 -16.25 -17.594 1 91.69 178 PRO B N 1
ATOM 5055 C CA . PRO B 1 178 ? 24.547 -15.234 -17.641 1 91.69 178 PRO B CA 1
ATOM 5056 C C . PRO B 1 178 ? 25.5 -15.305 -16.453 1 91.69 178 PRO B C 1
ATOM 5058 O O . PRO B 1 178 ? 26.531 -14.648 -16.438 1 91.69 178 PRO B O 1
ATOM 5061 N N . ARG B 1 179 ? 25.141 -15.984 -15.445 1 92.88 179 ARG B N 1
ATOM 5062 C CA . ARG B 1 179 ? 25.953 -16.172 -14.25 1 92.88 179 ARG B CA 1
ATOM 5063 C C . ARG B 1 179 ? 26.656 -17.516 -14.273 1 92.88 179 ARG B C 1
ATOM 5065 O O . ARG B 1 179 ? 26.031 -18.562 -14.117 1 92.88 179 ARG B O 1
ATOM 5072 N N . PRO B 1 180 ? 27.969 -17.5 -14.352 1 92.25 180 PRO B N 1
ATOM 5073 C CA . PRO B 1 180 ? 28.719 -18.734 -14.547 1 92.25 180 PRO B CA 1
ATOM 5074 C C . PRO B 1 180 ? 28.547 -19.734 -13.398 1 92.25 180 PRO B C 1
ATOM 5076 O O . PRO B 1 180 ? 28.625 -20.938 -13.609 1 92.25 180 PRO B O 1
ATOM 5079 N N . THR B 1 181 ? 28.266 -19.25 -12.234 1 94.69 181 THR B N 1
ATOM 5080 C CA . THR B 1 181 ? 28.219 -20.125 -11.062 1 94.69 181 THR B CA 1
ATOM 5081 C C . THR B 1 181 ? 26.812 -20.688 -10.859 1 94.69 181 THR B C 1
ATOM 5083 O O . THR B 1 181 ? 26.578 -21.484 -9.953 1 94.69 181 THR B O 1
ATOM 5086 N N . TYR B 1 182 ? 25.922 -20.266 -11.711 1 96 182 TYR B N 1
ATOM 5087 C CA . TYR B 1 182 ? 24.531 -20.641 -11.477 1 96 182 TYR B CA 1
ATOM 5088 C C . TYR B 1 182 ? 23.812 -20.906 -12.789 1 96 182 TYR B C 1
ATOM 5090 O O . TYR B 1 182 ? 23.312 -19.969 -13.43 1 96 182 TYR B O 1
ATOM 5098 N N . GLY B 1 183 ? 23.688 -22.062 -13.203 1 95.19 183 GLY B N 1
ATOM 5099 C CA . GLY B 1 183 ? 23.047 -22.484 -14.445 1 95.19 183 GLY B CA 1
ATOM 5100 C C . GLY B 1 183 ? 23.141 -23.969 -14.688 1 95.19 183 GLY B C 1
ATOM 5101 O O . GLY B 1 183 ? 23.812 -24.688 -13.938 1 95.19 183 GLY B O 1
ATOM 5102 N N . GLU B 1 184 ? 22.375 -24.391 -15.672 1 97.44 184 GLU B N 1
ATOM 5103 C CA . GLU B 1 184 ? 22.453 -25.781 -16.078 1 97.44 184 GLU B CA 1
ATOM 5104 C C . GLU B 1 184 ? 23.359 -25.969 -17.297 1 97.44 184 GLU B C 1
ATOM 5106 O O . GLU B 1 184 ? 23.438 -25.094 -18.156 1 97.44 184 GLU B O 1
ATOM 5111 N N . THR B 1 185 ? 24.031 -27.078 -17.375 1 96.44 185 THR B N 1
ATOM 5112 C CA . THR B 1 185 ? 25.188 -27.219 -18.25 1 96.44 185 THR B CA 1
ATOM 5113 C C . THR B 1 185 ? 24.734 -27.453 -19.703 1 96.44 185 THR B C 1
ATOM 5115 O O . THR B 1 185 ? 25.516 -27.25 -20.625 1 96.44 185 THR B O 1
ATOM 5118 N N . SER B 1 186 ? 23.562 -28.016 -19.875 1 97.56 186 SER B N 1
ATOM 5119 C CA . SER B 1 186 ? 23.047 -28.297 -21.203 1 97.56 186 SER B CA 1
ATOM 5120 C C . SER B 1 186 ? 21.531 -28.516 -21.188 1 97.56 186 SER B C 1
ATOM 5122 O O . SER B 1 186 ? 20.938 -28.641 -20.125 1 97.56 186 SER B O 1
ATOM 5124 N N . ALA B 1 187 ? 20.938 -28.516 -22.375 1 98.19 187 ALA B N 1
ATOM 5125 C CA . ALA B 1 187 ? 19.516 -28.828 -22.5 1 98.19 187 ALA B CA 1
ATOM 5126 C C . ALA B 1 187 ? 19.219 -30.203 -21.938 1 98.19 187 ALA B C 1
ATOM 5128 O O . ALA B 1 187 ? 18.203 -30.391 -21.234 1 98.19 187 ALA B O 1
ATOM 5129 N N . SER B 1 188 ? 20.094 -31.141 -22.234 1 98.31 188 SER B N 1
ATOM 5130 C CA . SER B 1 188 ? 19.906 -32.5 -21.75 1 98.31 188 SER B CA 1
ATOM 5131 C C . SER B 1 188 ? 19.984 -32.594 -20.234 1 98.31 188 SER B C 1
ATOM 5133 O O . SER B 1 188 ? 19.156 -33.25 -19.594 1 98.31 188 SER B O 1
ATOM 5135 N N . ALA B 1 189 ? 20.922 -31.891 -19.703 1 98.25 189 ALA B N 1
ATOM 5136 C CA . ALA B 1 189 ? 21.047 -31.859 -18.25 1 98.25 189 ALA B CA 1
ATOM 5137 C C . ALA B 1 189 ? 19.828 -31.219 -17.594 1 98.25 189 ALA B C 1
ATOM 5139 O O . ALA B 1 189 ? 19.375 -31.656 -16.531 1 98.25 189 ALA B O 1
ATOM 5140 N N . SER B 1 190 ? 19.375 -30.188 -18.172 1 98.38 190 SER B N 1
ATOM 5141 C CA . SER B 1 190 ? 18.188 -29.5 -17.672 1 98.38 190 SER B CA 1
ATOM 5142 C C . SER B 1 190 ? 16.969 -30.438 -17.688 1 98.38 190 SER B C 1
ATOM 5144 O O . SER B 1 190 ? 16.203 -30.484 -16.719 1 98.38 190 SER B O 1
ATOM 5146 N N . LEU B 1 191 ? 16.828 -31.156 -18.797 1 98.31 191 LEU B N 1
ATOM 5147 C CA . LEU B 1 191 ? 15.695 -32.062 -18.938 1 98.31 191 LEU B CA 1
ATOM 5148 C C . LEU B 1 191 ? 15.789 -33.219 -17.938 1 98.31 191 LEU B C 1
ATOM 5150 O O . LEU B 1 191 ? 14.773 -33.625 -17.391 1 98.31 191 LEU B O 1
ATOM 5154 N N . ASP B 1 192 ? 16.984 -33.75 -17.766 1 98.44 192 ASP B N 1
ATOM 5155 C CA . ASP B 1 192 ? 17.188 -34.781 -16.781 1 98.44 192 ASP B CA 1
ATOM 5156 C C . ASP B 1 192 ? 16.797 -34.312 -15.383 1 98.44 192 ASP B C 1
ATOM 5158 O O . ASP B 1 192 ? 16.125 -35.031 -14.641 1 98.44 192 ASP B O 1
ATOM 5162 N N . SER B 1 193 ? 17.25 -33.156 -15.07 1 98.38 193 SER B N 1
ATOM 5163 C CA . SER B 1 193 ? 16.953 -32.562 -13.773 1 98.38 193 SER B CA 1
ATOM 5164 C C . SER B 1 193 ? 15.453 -32.344 -13.602 1 98.38 193 SER B C 1
ATOM 5166 O O . SER B 1 193 ? 14.906 -32.625 -12.523 1 98.38 193 SER B O 1
ATOM 5168 N N . LEU B 1 194 ? 14.781 -31.875 -14.617 1 98.75 194 LEU B N 1
ATOM 5169 C CA . LEU B 1 194 ? 13.344 -31.656 -14.562 1 98.75 194 LEU B CA 1
ATOM 5170 C C . LEU B 1 194 ? 12.594 -32.969 -14.375 1 98.75 194 LEU B C 1
ATOM 5172 O O . LEU B 1 194 ? 11.672 -33.062 -13.57 1 98.75 194 LEU B O 1
ATOM 5176 N N . ASN B 1 195 ? 13 -33.938 -15.156 1 98.69 195 ASN B N 1
ATOM 5177 C CA . ASN B 1 195 ? 12.375 -35.25 -15.016 1 98.69 195 ASN B CA 1
ATOM 5178 C C . ASN B 1 195 ? 12.547 -35.812 -13.602 1 98.69 195 ASN B C 1
ATOM 5180 O O . ASN B 1 195 ? 11.609 -36.375 -13.039 1 98.69 195 ASN B O 1
ATOM 5184 N N . GLU B 1 196 ? 13.742 -35.656 -13.062 1 98.81 196 GLU B N 1
ATOM 5185 C CA . GLU B 1 196 ? 13.977 -36.062 -11.68 1 98.81 196 GLU B CA 1
ATOM 5186 C C . GLU B 1 196 ? 13.023 -35.375 -10.719 1 98.81 196 GLU B C 1
ATOM 5188 O O . GLU B 1 196 ? 12.469 -36 -9.82 1 98.81 196 GLU B O 1
ATOM 5193 N N . PHE B 1 197 ? 12.875 -34.125 -10.812 1 98.75 197 PHE B N 1
ATOM 5194 C CA . PHE B 1 197 ? 11.977 -33.344 -9.961 1 98.75 197 PHE B CA 1
ATOM 5195 C C . PHE B 1 197 ? 10.539 -33.844 -10.102 1 98.75 197 PHE B C 1
ATOM 5197 O O . PHE B 1 197 ? 9.875 -34.125 -9.102 1 98.75 197 PHE B O 1
ATOM 5204 N N . LEU B 1 198 ? 10.039 -33.938 -11.391 1 98.75 198 LEU B N 1
ATOM 5205 C CA . LEU B 1 198 ? 8.672 -34.375 -11.656 1 98.75 198 LEU B CA 1
ATOM 5206 C C . LEU B 1 198 ? 8.398 -35.75 -11.055 1 98.75 198 LEU B C 1
ATOM 5208 O O . LEU B 1 198 ? 7.391 -35.938 -10.367 1 98.75 198 LEU B O 1
ATOM 5212 N N . ASP B 1 199 ? 9.32 -36.688 -11.273 1 98.75 199 ASP B N 1
ATOM 5213 C CA . ASP B 1 199 ? 9.164 -38.031 -10.773 1 98.75 199 ASP B CA 1
ATOM 5214 C C . ASP B 1 199 ? 9.203 -38.062 -9.25 1 98.75 199 ASP B C 1
ATOM 5216 O O . ASP B 1 199 ? 8.406 -38.781 -8.625 1 98.75 199 ASP B O 1
ATOM 5220 N N . SER B 1 200 ? 10.117 -37.344 -8.664 1 98.75 200 SER B N 1
ATOM 5221 C CA . SER B 1 200 ? 10.242 -37.312 -7.207 1 98.75 200 SER B CA 1
ATOM 5222 C C . SER B 1 200 ? 9 -36.688 -6.559 1 98.75 200 SER B C 1
ATOM 5224 O O . SER B 1 200 ? 8.531 -37.188 -5.531 1 98.75 200 SER B O 1
ATOM 5226 N N . LEU B 1 201 ? 8.516 -35.625 -7.09 1 98.69 201 LEU B N 1
ATOM 5227 C CA . LEU B 1 201 ? 7.316 -35 -6.547 1 98.69 201 LEU B CA 1
ATOM 5228 C C . LEU B 1 201 ? 6.117 -35.938 -6.664 1 98.69 201 LEU B C 1
ATOM 5230 O O . LEU B 1 201 ? 5.336 -36.062 -5.719 1 98.69 201 LEU B O 1
ATOM 5234 N N . GLU B 1 202 ? 5.996 -36.531 -7.828 1 97.88 202 GLU B N 1
ATOM 5235 C CA . GLU B 1 202 ? 4.926 -37.5 -8.023 1 97.88 202 GLU B CA 1
ATOM 5236 C C . GLU B 1 202 ? 5.016 -38.625 -6.992 1 97.88 202 GLU B C 1
ATOM 5238 O O . GLU B 1 202 ? 4 -39.031 -6.43 1 97.88 202 GLU B O 1
ATOM 5243 N N . GLY B 1 203 ? 6.211 -39.094 -6.836 1 98.44 203 GLY B N 1
ATOM 5244 C CA . GLY B 1 203 ? 6.422 -40.125 -5.836 1 98.44 203 GLY B CA 1
ATOM 5245 C C . GLY B 1 203 ? 6.031 -39.688 -4.434 1 98.44 203 GLY B C 1
ATOM 5246 O O . GLY B 1 203 ? 5.391 -40.469 -3.699 1 98.44 203 GLY B O 1
ATOM 5247 N N . TYR B 1 204 ? 6.422 -38.562 -4.078 1 98.38 204 TYR B N 1
ATOM 5248 C CA . TYR B 1 204 ? 6.098 -38 -2.762 1 98.38 204 TYR B CA 1
ATOM 5249 C C . TYR B 1 204 ? 4.59 -37.844 -2.588 1 98.38 204 TYR B C 1
ATOM 5251 O O . TYR B 1 204 ? 4.043 -38.188 -1.536 1 98.38 204 TYR B O 1
ATOM 5259 N N . LEU B 1 205 ? 3.904 -37.375 -3.59 1 98.25 205 LEU B N 1
ATOM 5260 C CA . LEU B 1 205 ? 2.482 -37.062 -3.502 1 98.25 205 LEU B CA 1
ATOM 5261 C C . LEU B 1 205 ? 1.644 -38.344 -3.576 1 98.25 205 LEU B C 1
ATOM 5263 O O . LEU B 1 205 ? 0.46 -38.312 -3.23 1 98.25 205 LEU B O 1
ATOM 5267 N N . ALA B 1 206 ? 2.203 -39.406 -4.008 1 97.81 206 ALA B N 1
ATOM 5268 C CA . ALA B 1 206 ? 1.485 -40.688 -4.188 1 97.81 206 ALA B CA 1
ATOM 5269 C C . ALA B 1 206 ? 0.913 -41.188 -2.865 1 97.81 206 ALA B C 1
ATOM 5271 O O . ALA B 1 206 ? -0.041 -41.969 -2.848 1 97.81 206 ALA B O 1
ATOM 5272 N N . GLN B 1 207 ? 1.432 -40.719 -1.749 1 97.62 207 GLN B N 1
ATOM 5273 C CA . GLN B 1 207 ? 0.991 -41.188 -0.432 1 97.62 207 GLN B CA 1
ATOM 5274 C C . GLN B 1 207 ? -0.32 -40.5 -0.033 1 97.62 207 GLN B C 1
ATOM 5276 O O . GLN B 1 207 ? -0.985 -40.938 0.909 1 97.62 207 GLN B O 1
ATOM 5281 N N . TYR B 1 208 ? -0.664 -39.5 -0.677 1 97.56 208 TYR B N 1
ATOM 5282 C CA . TYR B 1 208 ? -1.873 -38.75 -0.358 1 97.56 208 TYR B CA 1
ATOM 5283 C C . TYR B 1 208 ? -3.037 -39.188 -1.237 1 97.56 208 TYR B C 1
ATOM 5285 O O . TYR B 1 208 ? -2.834 -39.625 -2.373 1 97.56 208 TYR B O 1
ATOM 5293 N N . LYS B 1 209 ? -4.266 -39.031 -0.709 1 96.88 209 LYS B N 1
ATOM 5294 C CA . LYS B 1 209 ? -5.453 -39.25 -1.536 1 96.88 209 LYS B CA 1
ATOM 5295 C C . LYS B 1 209 ? -5.586 -38.125 -2.574 1 96.88 209 LYS B C 1
ATOM 5297 O O . LYS B 1 209 ? -5.082 -37.031 -2.375 1 96.88 209 LYS B O 1
ATOM 5302 N N . PRO B 1 210 ? -6.27 -38.406 -3.613 1 95.5 210 PRO B N 1
ATOM 5303 C CA . PRO B 1 210 ? -6.359 -37.406 -4.699 1 95.5 210 PRO B CA 1
ATOM 5304 C C . PRO B 1 210 ? -6.84 -36.031 -4.219 1 95.5 210 PRO B C 1
ATOM 5306 O O . PRO B 1 210 ? -6.254 -35.031 -4.578 1 95.5 210 PRO B O 1
ATOM 5309 N N . HIS B 1 211 ? -7.836 -36 -3.365 1 94.5 211 HIS B N 1
ATOM 5310 C CA . HIS B 1 211 ? -8.398 -34.719 -2.928 1 94.5 211 HIS B CA 1
ATOM 5311 C C . HIS B 1 211 ? -7.488 -34.031 -1.918 1 94.5 211 HIS B C 1
ATOM 5313 O O . HIS B 1 211 ? -7.672 -32.844 -1.613 1 94.5 211 HIS B O 1
ATOM 5319 N N . GLU B 1 212 ? -6.48 -34.75 -1.446 1 96.44 212 GLU B N 1
ATOM 5320 C CA . GLU B 1 212 ? -5.547 -34.219 -0.467 1 96.44 212 GLU B CA 1
ATOM 5321 C C . GLU B 1 212 ? -4.316 -33.625 -1.149 1 96.44 212 GLU B C 1
ATOM 5323 O O . GLU B 1 212 ? -3.555 -32.875 -0.528 1 96.44 212 GLU B O 1
ATOM 5328 N N . LYS B 1 213 ? -4.125 -34 -2.416 1 97.62 213 LYS B N 1
ATOM 5329 C CA . LYS B 1 213 ? -3.006 -33.5 -3.195 1 97.62 213 LYS B CA 1
ATOM 5330 C C . LYS B 1 213 ? -3.277 -32.062 -3.652 1 97.62 213 LYS B C 1
ATOM 5332 O O . LYS B 1 213 ? -4.07 -31.828 -4.57 1 97.62 213 LYS B O 1
ATOM 5337 N N . VAL B 1 214 ? -2.596 -31.078 -2.996 1 98 214 VAL B N 1
ATOM 5338 C CA . VAL B 1 214 ? -2.898 -29.703 -3.342 1 98 214 VAL B CA 1
ATOM 5339 C C . VAL B 1 214 ? -1.706 -29.062 -4.059 1 98 214 VAL B C 1
ATOM 5341 O O . VAL B 1 214 ? -1.708 -27.875 -4.348 1 98 214 VAL B O 1
ATOM 5344 N N . VAL B 1 215 ? -0.635 -29.828 -4.305 1 98.62 215 VAL B N 1
ATOM 5345 C CA . VAL B 1 215 ? 0.554 -29.297 -4.973 1 98.62 215 VAL B CA 1
ATOM 5346 C C . VAL B 1 215 ? 0.752 -30.016 -6.305 1 98.62 215 VAL B C 1
ATOM 5348 O O . VAL B 1 215 ? 0.575 -31.234 -6.395 1 98.62 215 VAL B O 1
ATOM 5351 N N . GLU B 1 216 ? 1.063 -29.297 -7.332 1 98 216 GLU B N 1
ATOM 5352 C CA . GLU B 1 216 ? 1.361 -29.828 -8.656 1 98 216 GLU B CA 1
ATOM 5353 C C . GLU B 1 216 ? 2.637 -29.219 -9.227 1 98 216 GLU B C 1
ATOM 5355 O O . GLU B 1 216 ? 3.006 -28.094 -8.867 1 98 216 GLU B O 1
ATOM 5360 N N . PRO B 1 217 ? 3.318 -30 -10.055 1 98.56 217 PRO B N 1
ATOM 5361 C CA . PRO B 1 217 ? 4.449 -29.391 -10.758 1 98.56 217 PRO B CA 1
ATOM 5362 C C . PRO B 1 217 ? 4.012 -28.484 -11.914 1 98.56 217 PRO B C 1
ATOM 5364 O O . PRO B 1 217 ? 2.891 -28.625 -12.414 1 98.56 217 PRO B O 1
ATOM 5367 N N . ILE B 1 218 ? 4.793 -27.594 -12.297 1 98.81 218 ILE B N 1
ATOM 5368 C CA . ILE B 1 218 ? 4.633 -26.734 -13.469 1 98.81 218 ILE B CA 1
ATOM 5369 C C . ILE B 1 218 ? 5.988 -26.531 -14.141 1 98.81 218 ILE B C 1
ATOM 5371 O O . ILE B 1 218 ? 6.988 -26.266 -13.469 1 98.81 218 ILE B O 1
ATOM 5375 N N . ILE B 1 219 ? 6.117 -26.812 -15.414 1 98.88 219 ILE B N 1
ATOM 5376 C CA . ILE B 1 219 ? 7.355 -26.609 -16.156 1 98.88 219 ILE B CA 1
ATOM 5377 C C . ILE B 1 219 ? 7.633 -25.109 -16.297 1 98.88 219 ILE B C 1
ATOM 5379 O O . ILE B 1 219 ? 6.75 -24.344 -16.672 1 98.88 219 ILE B O 1
ATOM 5383 N N . THR B 1 220 ? 8.922 -24.688 -16 1 98.88 220 THR B N 1
ATOM 5384 C CA . THR B 1 220 ? 9.188 -23.266 -15.852 1 98.88 220 THR B CA 1
ATOM 5385 C C . THR B 1 220 ? 10.492 -22.875 -16.531 1 98.88 220 THR B C 1
ATOM 5387 O O . THR B 1 220 ? 11.508 -22.641 -15.867 1 98.88 220 THR B O 1
ATOM 5390 N N . PRO B 1 221 ? 10.469 -22.828 -17.922 1 98.75 221 PRO B N 1
ATOM 5391 C CA . PRO B 1 221 ? 11.578 -22.047 -18.484 1 98.75 221 PRO B CA 1
ATOM 5392 C C . PRO B 1 221 ? 11.617 -20.625 -17.953 1 98.75 221 PRO B C 1
ATOM 5394 O O . PRO B 1 221 ? 10.602 -19.922 -17.953 1 98.75 221 PRO B O 1
ATOM 5397 N N . ARG B 1 222 ? 12.711 -20.234 -17.438 1 97.94 222 ARG B N 1
ATOM 5398 C CA . ARG B 1 222 ? 12.781 -18.953 -16.75 1 97.94 222 ARG B CA 1
ATOM 5399 C C . ARG B 1 222 ? 12.312 -17.828 -17.656 1 97.94 222 ARG B C 1
ATOM 5401 O O . ARG B 1 222 ? 11.445 -17.031 -17.281 1 97.94 222 ARG B O 1
ATOM 5408 N N . TYR B 1 223 ? 12.969 -17.516 -18.766 1 96.69 223 TYR B N 1
ATOM 5409 C CA . TYR B 1 223 ? 12.602 -16.625 -19.844 1 96.69 223 TYR B CA 1
ATOM 5410 C C . TYR B 1 223 ? 13.445 -16.891 -21.094 1 96.69 223 TYR B C 1
ATOM 5412 O O . TYR B 1 223 ? 14.43 -17.625 -21.031 1 96.69 223 TYR B O 1
ATOM 5420 N N . VAL B 1 224 ? 13.188 -16.391 -22.156 1 97.12 224 VAL B N 1
ATOM 5421 C CA . VAL B 1 224 ? 13.68 -16.781 -23.484 1 97.12 224 VAL B CA 1
ATOM 5422 C C . VAL B 1 224 ? 15.195 -16.609 -23.531 1 97.12 224 VAL B C 1
ATOM 5424 O O . VAL B 1 224 ? 15.906 -17.516 -23.969 1 97.12 224 VAL B O 1
ATOM 5427 N N . PRO B 1 225 ? 15.781 -15.562 -23 1 96.38 225 PRO B N 1
ATOM 5428 C CA . PRO B 1 225 ? 17.203 -15.297 -23.234 1 96.38 225 PRO B CA 1
ATOM 5429 C C . PRO B 1 225 ? 18.109 -16.297 -22.531 1 96.38 225 PRO B C 1
ATOM 5431 O O . PRO B 1 225 ? 19.297 -16.406 -22.875 1 96.38 225 PRO B O 1
ATOM 5434 N N . VAL B 1 226 ? 17.594 -17.031 -21.594 1 97.5 226 VAL B N 1
ATOM 5435 C CA . VAL B 1 226 ? 18.5 -17.859 -20.797 1 97.5 226 VAL B CA 1
ATOM 5436 C C . VAL B 1 226 ? 18.219 -19.328 -21.078 1 97.5 226 VAL B C 1
ATOM 5438 O O . VAL B 1 226 ? 18.688 -20.203 -20.344 1 97.5 226 VAL B O 1
ATOM 5441 N N . CYS B 1 227 ? 17.406 -19.656 -22.016 1 98.06 227 CYS B N 1
ATOM 5442 C CA . CYS B 1 227 ? 17.094 -21.016 -22.453 1 98.06 227 CYS B CA 1
ATOM 5443 C C . CYS B 1 227 ? 17.406 -21.188 -23.938 1 98.06 227 CYS B C 1
ATOM 5445 O O . CYS B 1 227 ? 16.938 -20.422 -24.781 1 98.06 227 CYS B O 1
ATOM 5447 N N . SER B 1 228 ? 18.188 -22.219 -24.297 1 97.56 228 SER B N 1
ATOM 5448 C CA . SER B 1 228 ? 18.453 -22.516 -25.688 1 97.56 228 SER B CA 1
ATOM 5449 C C . SER B 1 228 ? 17.172 -22.938 -26.422 1 97.56 228 SER B C 1
ATOM 5451 O O . SER B 1 228 ? 16.219 -23.391 -25.797 1 97.56 228 SER B O 1
ATOM 5453 N N . ASP B 1 229 ? 17.188 -22.844 -27.734 1 96.19 229 ASP B N 1
ATOM 5454 C CA . ASP B 1 229 ? 16.062 -23.297 -28.531 1 96.19 229 ASP B CA 1
ATOM 5455 C C . ASP B 1 229 ? 15.805 -24.797 -28.328 1 96.19 229 ASP B C 1
ATOM 5457 O O . ASP B 1 229 ? 14.656 -25.234 -28.281 1 96.19 229 ASP B O 1
ATOM 5461 N N . GLU B 1 230 ? 16.859 -25.5 -28.266 1 97.88 230 GLU B N 1
ATOM 5462 C CA . GLU B 1 230 ? 16.75 -26.938 -28.016 1 97.88 230 GLU B CA 1
ATOM 5463 C C . GLU B 1 230 ? 16.016 -27.203 -26.703 1 97.88 230 GLU B C 1
ATOM 5465 O O . GLU B 1 230 ? 15.102 -28.031 -26.656 1 97.88 230 GLU B O 1
ATOM 5470 N N . LEU B 1 231 ? 16.438 -26.516 -25.672 1 98.5 231 LEU B N 1
ATOM 5471 C CA . LEU B 1 231 ? 15.82 -26.719 -24.359 1 98.5 231 LEU B CA 1
ATOM 5472 C C . LEU B 1 231 ? 14.336 -26.359 -24.406 1 98.5 231 LEU B C 1
ATOM 5474 O O . LEU B 1 231 ? 13.492 -27.109 -23.922 1 98.5 231 LEU B O 1
ATOM 5478 N N . LEU B 1 232 ? 14.016 -25.188 -24.969 1 98.44 232 LEU B N 1
ATOM 5479 C CA . LEU B 1 232 ? 12.625 -24.75 -25.047 1 98.44 232 LEU B CA 1
ATOM 5480 C C . LEU B 1 232 ? 11.766 -25.766 -25.781 1 98.44 232 LEU B C 1
ATOM 5482 O O . LEU B 1 232 ? 10.68 -26.125 -25.328 1 98.44 232 LEU B O 1
ATOM 5486 N N . GLY B 1 233 ? 12.312 -26.219 -26.891 1 98.06 233 GLY B N 1
ATOM 5487 C CA . GLY B 1 233 ? 11.594 -27.234 -27.641 1 98.06 233 GLY B CA 1
ATOM 5488 C C . GLY B 1 233 ? 11.344 -28.5 -26.844 1 98.06 233 GLY B C 1
ATOM 5489 O O . GLY B 1 233 ? 10.242 -29.047 -26.844 1 98.06 233 GLY B O 1
ATOM 5490 N N . ARG B 1 234 ? 12.312 -29 -26.156 1 98.25 234 ARG B N 1
ATOM 5491 C CA . ARG B 1 234 ? 12.219 -30.234 -25.375 1 98.25 234 ARG B CA 1
ATOM 5492 C C . ARG B 1 234 ? 11.297 -30.062 -24.188 1 98.25 234 ARG B C 1
ATOM 5494 O O . ARG B 1 234 ? 10.602 -31 -23.781 1 98.25 234 ARG B O 1
ATOM 5501 N N . LEU B 1 235 ? 11.367 -28.906 -23.547 1 98.56 235 LEU B N 1
ATOM 5502 C CA . LEU B 1 235 ? 10.461 -28.625 -22.438 1 98.56 235 LEU B CA 1
ATOM 5503 C C . LEU B 1 235 ? 9.008 -28.672 -22.906 1 98.56 235 LEU B C 1
ATOM 5505 O O . LEU B 1 235 ? 8.141 -29.203 -22.203 1 98.56 235 LEU B O 1
ATOM 5509 N N . LYS B 1 236 ? 8.75 -28.047 -24.062 1 97.94 236 LYS B N 1
ATOM 5510 C CA . LYS B 1 236 ? 7.402 -28.078 -24.641 1 97.94 236 LYS B CA 1
ATOM 5511 C C . LYS B 1 236 ? 6.938 -29.5 -24.891 1 97.94 236 LYS B C 1
ATOM 5513 O O . LYS B 1 236 ? 5.809 -29.859 -24.547 1 97.94 236 LYS B O 1
ATOM 5518 N N . GLU B 1 237 ? 7.797 -30.266 -25.484 1 97.69 237 GLU B N 1
ATOM 5519 C CA . GLU B 1 237 ? 7.488 -31.672 -25.781 1 97.69 237 GLU B CA 1
ATOM 5520 C C . GLU B 1 237 ? 7.188 -32.438 -24.5 1 97.69 237 GLU B C 1
ATOM 5522 O O . GLU B 1 237 ? 6.23 -33.219 -24.453 1 97.69 237 GLU B O 1
ATOM 5527 N N . LEU B 1 238 ? 7.988 -32.25 -23.531 1 97.69 238 LEU B N 1
ATOM 5528 C CA . LEU B 1 238 ? 7.809 -32.938 -22.25 1 97.69 238 LEU B CA 1
ATOM 5529 C C . LEU B 1 238 ? 6.48 -32.562 -21.609 1 97.69 238 LEU B C 1
ATOM 5531 O O . LEU B 1 238 ? 5.77 -33.406 -21.094 1 97.69 238 LEU B O 1
ATOM 5535 N N . GLY B 1 239 ? 6.207 -31.266 -21.578 1 96.94 239 GLY B N 1
ATOM 5536 C CA . GLY B 1 239 ? 4.945 -30.797 -21.031 1 96.94 239 GLY B CA 1
ATOM 5537 C C . GLY B 1 239 ? 3.732 -31.422 -21.688 1 96.94 239 GLY B C 1
ATOM 5538 O O . GLY B 1 239 ? 2.793 -31.844 -21.016 1 96.94 239 GLY B O 1
ATOM 5539 N N . ASP B 1 240 ? 3.768 -31.469 -23 1 96.94 240 ASP B N 1
ATOM 5540 C CA . ASP B 1 240 ? 2.674 -32.062 -23.75 1 96.94 240 ASP B CA 1
ATOM 5541 C C . ASP B 1 240 ? 2.527 -33.562 -23.422 1 96.94 240 ASP B C 1
ATOM 5543 O O . ASP B 1 240 ? 1.417 -34.031 -23.219 1 96.94 240 ASP B O 1
ATOM 5547 N N . LYS B 1 241 ? 3.635 -34.188 -23.391 1 97.12 241 LYS B N 1
ATOM 5548 C CA . LYS B 1 241 ? 3.645 -35.625 -23.156 1 97.12 241 LYS B CA 1
ATOM 5549 C C . LYS B 1 241 ? 3.105 -35.938 -21.766 1 97.12 241 LYS B C 1
ATOM 5551 O O . LYS B 1 241 ? 2.326 -36.906 -21.609 1 97.12 241 LYS B O 1
ATOM 5556 N N . ARG B 1 242 ? 3.459 -35.188 -20.766 1 96.75 242 ARG B N 1
ATOM 5557 C CA . ARG B 1 242 ? 3.121 -35.5 -19.375 1 96.75 242 ARG B CA 1
ATOM 5558 C C . ARG B 1 242 ? 1.869 -34.781 -18.938 1 96.75 242 ARG B C 1
ATOM 5560 O O . ARG B 1 242 ? 1.349 -35.031 -17.844 1 96.75 242 ARG B O 1
ATOM 5567 N N . GLY B 1 243 ? 1.43 -33.875 -19.75 1 96.31 243 GLY B N 1
ATOM 5568 C CA . GLY B 1 243 ? 0.246 -33.094 -19.406 1 96.31 243 GLY B CA 1
ATOM 5569 C C . GLY B 1 243 ? 0.49 -32.094 -18.297 1 96.31 243 GLY B C 1
ATOM 5570 O O . GLY B 1 243 ? -0.407 -31.812 -17.5 1 96.31 243 GLY B O 1
ATOM 5571 N N . VAL B 1 244 ? 1.694 -31.625 -18.141 1 97.81 244 VAL B N 1
ATOM 5572 C CA . VAL B 1 244 ? 2.088 -30.672 -17.094 1 97.81 244 VAL B CA 1
ATOM 5573 C C . VAL B 1 244 ? 2 -29.25 -17.625 1 97.81 244 VAL B C 1
ATOM 5575 O O . VAL B 1 244 ? 2.373 -28.984 -18.781 1 97.81 244 VAL B O 1
ATOM 5578 N N . ARG B 1 245 ? 1.404 -28.312 -16.891 1 98 245 ARG B N 1
ATOM 5579 C CA . ARG B 1 245 ? 1.299 -26.906 -17.266 1 98 245 ARG B CA 1
ATOM 5580 C C . ARG B 1 245 ? 2.68 -26.266 -17.406 1 98 245 ARG B C 1
ATOM 5582 O O . ARG B 1 245 ? 3.678 -26.828 -16.953 1 98 245 ARG B O 1
ATOM 5589 N N . VAL B 1 246 ? 2.691 -25.094 -18.062 1 98.38 246 VAL B N 1
ATOM 5590 C CA . VAL B 1 246 ? 3.934 -24.359 -18.25 1 98.38 246 VAL B CA 1
ATOM 5591 C C . VAL B 1 246 ? 3.742 -22.906 -17.797 1 98.38 246 VAL B C 1
ATOM 5593 O O . VAL B 1 246 ? 2.65 -22.344 -17.938 1 98.38 246 VAL B O 1
ATOM 5596 N N . GLN B 1 247 ? 4.742 -22.297 -17.203 1 98.75 247 GLN B N 1
ATOM 5597 C CA . GLN B 1 247 ? 4.754 -20.891 -16.875 1 98.75 247 GLN B CA 1
ATOM 5598 C C . GLN B 1 247 ? 6.07 -20.234 -17.297 1 98.75 247 GLN B C 1
ATOM 5600 O O . GLN B 1 247 ? 7.105 -20.906 -17.359 1 98.75 247 GLN B O 1
ATOM 5605 N N . SER B 1 248 ? 6.035 -18.984 -17.531 1 98.81 248 SER B N 1
ATOM 5606 C CA . SER B 1 248 ? 7.238 -18.203 -17.797 1 98.81 248 SER B CA 1
ATOM 5607 C C . SER B 1 248 ? 6.949 -16.703 -17.719 1 98.81 248 SER B C 1
ATOM 5609 O O . SER B 1 248 ? 5.953 -16.297 -17.125 1 98.81 248 SER B O 1
ATOM 5611 N N . HIS B 1 249 ? 7.953 -15.883 -18.109 1 98.5 249 HIS B N 1
ATOM 5612 C CA . HIS B 1 249 ? 7.805 -14.445 -18.297 1 98.5 249 HIS B CA 1
ATOM 5613 C C . HIS B 1 249 ? 7.602 -14.102 -19.766 1 98.5 249 HIS B C 1
ATOM 5615 O O . HIS B 1 249 ? 8.195 -14.734 -20.641 1 98.5 249 HIS B O 1
ATOM 5621 N N . MET B 1 250 ? 6.82 -13.109 -20 1 98.38 250 MET B N 1
ATOM 5622 C CA . MET B 1 250 ? 6.668 -12.633 -21.375 1 98.38 250 MET B CA 1
ATOM 5623 C C . MET B 1 250 ? 6.477 -11.125 -21.406 1 98.38 250 MET B C 1
ATOM 5625 O O . MET B 1 250 ? 5.637 -10.578 -20.688 1 98.38 250 MET B O 1
ATOM 5629 N N . CYS B 1 251 ? 7.254 -10.438 -22.219 1 97.94 251 CYS B N 1
ATOM 5630 C CA . CYS B 1 251 ? 7.141 -9.008 -22.453 1 97.94 251 CYS B CA 1
ATOM 5631 C C . CYS B 1 251 ? 7.129 -8.234 -21.141 1 97.94 251 CYS B C 1
ATOM 5633 O O . CYS B 1 251 ? 6.227 -7.43 -20.891 1 97.94 251 CYS B O 1
ATOM 5635 N N . GLU B 1 252 ? 8.133 -8.484 -20.312 1 96.12 252 GLU B N 1
ATOM 5636 C CA . GLU B 1 252 ? 8.172 -8.008 -18.938 1 96.12 252 GLU B CA 1
ATOM 5637 C C . GLU B 1 252 ? 8.703 -6.582 -18.859 1 96.12 252 GLU B C 1
ATOM 5639 O O . GLU B 1 252 ? 8.43 -5.863 -17.906 1 96.12 252 GLU B O 1
ATOM 5644 N N . GLY B 1 253 ? 9.484 -6.172 -19.75 1 94.94 253 GLY B N 1
ATOM 5645 C CA . GLY B 1 253 ? 10.102 -4.855 -19.797 1 94.94 253 GLY B CA 1
ATOM 5646 C C . GLY B 1 253 ? 10.914 -4.621 -21.062 1 94.94 253 GLY B C 1
ATOM 5647 O O . GLY B 1 253 ? 11.195 -5.559 -21.797 1 94.94 253 GLY B O 1
ATOM 5648 N N . ARG B 1 254 ? 11.336 -3.453 -21.328 1 94.75 254 ARG B N 1
ATOM 5649 C CA . ARG B 1 254 ? 12.047 -3.088 -22.547 1 94.75 254 ARG B CA 1
ATOM 5650 C C . ARG B 1 254 ? 13.414 -3.768 -22.609 1 94.75 254 ARG B C 1
ATOM 5652 O O . ARG B 1 254 ? 13.836 -4.234 -23.672 1 94.75 254 ARG B O 1
ATOM 5659 N N . ASP B 1 255 ? 14.055 -3.764 -21.469 1 92.5 255 ASP B N 1
ATOM 5660 C CA . ASP B 1 255 ? 15.383 -4.367 -21.453 1 92.5 255 ASP B CA 1
ATOM 5661 C C . ASP B 1 255 ? 15.312 -5.855 -21.797 1 92.5 255 ASP B C 1
ATOM 5663 O O . ASP B 1 255 ? 16.141 -6.363 -22.562 1 92.5 255 ASP B O 1
ATOM 5667 N N . GLN B 1 256 ? 14.406 -6.504 -21.188 1 94.62 256 GLN B N 1
ATOM 5668 C CA . GLN B 1 256 ? 14.227 -7.934 -21.438 1 94.62 256 GLN B CA 1
ATOM 5669 C C . GLN B 1 256 ? 13.812 -8.203 -22.875 1 94.62 256 GLN B C 1
ATOM 5671 O O . GLN B 1 256 ? 14.359 -9.102 -23.531 1 94.62 256 GLN B O 1
ATOM 5676 N N . MET B 1 257 ? 12.883 -7.461 -23.422 1 96.5 257 MET B N 1
ATOM 5677 C CA . MET B 1 257 ? 12.43 -7.617 -24.797 1 96.5 257 MET B CA 1
ATOM 5678 C C . MET B 1 257 ? 13.555 -7.32 -25.781 1 96.5 257 MET B C 1
ATOM 5680 O O . MET B 1 257 ? 13.703 -8.008 -26.797 1 96.5 257 MET B O 1
ATOM 5684 N N . GLY B 1 258 ? 14.305 -6.227 -25.422 1 95.56 258 GLY B N 1
ATOM 5685 C CA . GLY B 1 258 ? 15.461 -5.902 -26.25 1 95.56 258 GLY B CA 1
ATOM 5686 C C . GLY B 1 258 ? 16.484 -7.02 -26.297 1 95.56 258 GLY B C 1
ATOM 5687 O O . GLY B 1 258 ? 17.047 -7.312 -27.359 1 95.56 258 GLY B O 1
ATOM 5688 N N . LEU B 1 259 ? 16.719 -7.613 -25.172 1 95.06 259 LEU B N 1
ATOM 5689 C CA . LEU B 1 259 ? 17.656 -8.719 -25.078 1 95.06 259 LEU B CA 1
ATOM 5690 C C . LEU B 1 259 ? 17.203 -9.906 -25.922 1 95.06 259 LEU B C 1
ATOM 5692 O O . LEU B 1 259 ? 18 -10.531 -26.609 1 95.06 259 LEU B O 1
ATOM 5696 N N . VAL B 1 260 ? 15.945 -10.242 -25.922 1 96.94 260 VAL B N 1
ATOM 5697 C CA . VAL B 1 260 ? 15.375 -11.328 -26.719 1 96.94 260 VAL B CA 1
ATOM 5698 C C . VAL B 1 260 ? 15.578 -11.047 -28.203 1 96.94 260 VAL B C 1
ATOM 5700 O O . VAL B 1 260 ? 16.047 -11.906 -28.938 1 96.94 260 VAL B O 1
ATOM 5703 N N . TYR B 1 261 ? 15.242 -9.836 -28.578 1 97.12 261 TYR B N 1
ATOM 5704 C CA . TYR B 1 261 ? 15.344 -9.477 -29.984 1 97.12 261 TYR B CA 1
ATOM 5705 C C . TYR B 1 261 ? 16.797 -9.508 -30.469 1 97.12 261 TYR B C 1
ATOM 5707 O O . TYR B 1 261 ? 17.078 -9.953 -31.578 1 97.12 261 TYR B O 1
ATOM 5715 N N . LYS B 1 262 ? 17.641 -8.992 -29.656 1 96.38 262 LYS B N 1
ATOM 5716 C CA . LYS B 1 262 ? 19.062 -8.992 -29.984 1 96.38 262 LYS B CA 1
ATOM 5717 C C . LYS B 1 262 ? 19.578 -10.414 -30.188 1 96.38 262 LYS B C 1
ATOM 5719 O O . LYS B 1 262 ? 20.344 -10.672 -31.109 1 96.38 262 LYS B O 1
ATOM 5724 N N . GLN B 1 263 ? 19.109 -11.32 -29.344 1 95.94 263 GLN B N 1
ATOM 5725 C CA . GLN B 1 263 ? 19.625 -12.688 -29.328 1 95.94 263 GLN B CA 1
ATOM 5726 C C . GLN B 1 263 ? 18.938 -13.539 -30.391 1 95.94 263 GLN B C 1
ATOM 5728 O O . GLN B 1 263 ? 19.562 -14.422 -30.984 1 95.94 263 GLN B O 1
ATOM 5733 N N . ARG B 1 264 ? 17.625 -13.25 -30.641 1 96.69 264 ARG B N 1
ATOM 5734 C CA . ARG B 1 264 ? 16.844 -14.203 -31.422 1 96.69 264 ARG B CA 1
ATOM 5735 C C . ARG B 1 264 ? 16.344 -13.578 -32.719 1 96.69 264 ARG B C 1
ATOM 5737 O O . ARG B 1 264 ? 15.906 -14.289 -33.625 1 96.69 264 ARG B O 1
ATOM 5744 N N . GLY B 1 265 ? 16.391 -12.297 -32.844 1 96.94 265 GLY B N 1
ATOM 5745 C CA . GLY B 1 265 ? 15.883 -11.602 -34.031 1 96.94 265 GLY B CA 1
ATOM 5746 C C . GLY B 1 265 ? 14.367 -11.633 -34.125 1 96.94 265 GLY B C 1
ATOM 5747 O O . GLY B 1 265 ? 13.805 -11.422 -35.188 1 96.94 265 GLY B O 1
ATOM 5748 N N . LYS B 1 266 ? 13.695 -12.047 -33.031 1 97 266 LYS B N 1
ATOM 5749 C CA . LYS B 1 266 ? 12.234 -12.141 -32.969 1 97 266 LYS B CA 1
ATOM 5750 C C . LYS B 1 266 ? 11.711 -11.523 -31.688 1 97 266 LYS B C 1
ATOM 5752 O O . LYS B 1 266 ? 12.461 -11.344 -30.719 1 97 266 LYS B O 1
ATOM 5757 N N . ARG B 1 267 ? 10.477 -11.234 -31.922 1 96.88 267 ARG B N 1
ATOM 5758 C CA . ARG B 1 267 ? 9.82 -10.734 -30.703 1 96.88 267 ARG B CA 1
ATOM 5759 C C . ARG B 1 267 ? 9.547 -11.875 -29.734 1 96.88 267 ARG B C 1
ATOM 5761 O O . ARG B 1 267 ? 9.336 -13.016 -30.141 1 96.88 267 ARG B O 1
ATOM 5768 N N . ASP B 1 268 ? 9.43 -11.484 -28.312 1 96.56 268 ASP B N 1
ATOM 5769 C CA . ASP B 1 268 ? 9.266 -12.422 -27.219 1 96.56 268 ASP B CA 1
ATOM 5770 C C . ASP B 1 268 ? 8.039 -13.305 -27.438 1 96.56 268 ASP B C 1
ATOM 5772 O O . ASP B 1 268 ? 8.148 -14.539 -27.453 1 96.56 268 ASP B O 1
ATOM 5776 N N . GLN B 1 269 ? 6.836 -12.68 -27.688 1 96.75 269 GLN B N 1
ATOM 5777 C CA . GLN B 1 269 ? 5.57 -13.391 -27.828 1 96.75 269 GLN B CA 1
ATOM 5778 C C . GLN B 1 269 ? 5.57 -14.273 -29.062 1 96.75 269 GLN B C 1
ATOM 5780 O O . GLN B 1 269 ? 4.914 -15.32 -29.094 1 96.75 269 GLN B O 1
ATOM 5785 N N . ASP B 1 270 ? 6.336 -13.867 -30.094 1 97.12 270 ASP B N 1
ATOM 5786 C CA . ASP B 1 270 ? 6.414 -14.656 -31.312 1 97.12 270 ASP B CA 1
ATOM 5787 C C . ASP B 1 270 ? 7.18 -15.953 -31.094 1 97.12 270 ASP B C 1
ATOM 5789 O O . ASP B 1 270 ? 6.812 -17 -31.625 1 97.12 270 ASP B O 1
ATOM 5793 N N . ILE B 1 271 ? 8.195 -15.906 -30.297 1 97.56 271 ILE B N 1
ATOM 5794 C CA . ILE B 1 271 ? 8.984 -17.094 -29.984 1 97.56 271 ILE B CA 1
ATOM 5795 C C . ILE B 1 271 ? 8.125 -18.094 -29.203 1 97.56 271 ILE B C 1
ATOM 5797 O O . ILE B 1 271 ? 8.055 -19.266 -29.578 1 97.56 271 ILE B O 1
ATOM 5801 N N . TRP B 1 272 ? 7.453 -17.625 -28.156 1 98 272 TRP B N 1
ATOM 5802 C CA . TRP B 1 272 ? 6.574 -18.484 -27.375 1 98 272 TRP B CA 1
ATOM 5803 C C . TRP B 1 272 ? 5.496 -19.109 -28.25 1 98 272 TRP B C 1
ATOM 5805 O O . TRP B 1 272 ? 5.18 -20.297 -28.109 1 98 272 TRP B O 1
ATOM 5815 N N . ASN B 1 273 ? 4.902 -18.25 -29.141 1 97.31 273 ASN B N 1
ATOM 5816 C CA . ASN B 1 273 ? 3.838 -18.734 -30.016 1 97.31 273 ASN B CA 1
ATOM 5817 C C . ASN B 1 273 ? 4.344 -19.781 -30.984 1 97.31 273 ASN B C 1
ATOM 5819 O O . ASN B 1 273 ? 3.713 -20.828 -31.172 1 97.31 273 ASN B O 1
ATOM 5823 N N . GLU B 1 274 ? 5.48 -19.547 -31.656 1 96.69 274 GLU B N 1
ATOM 5824 C CA . GLU B 1 274 ? 6.059 -20.438 -32.656 1 96.69 274 GLU B CA 1
ATOM 5825 C C . GLU B 1 274 ? 6.43 -21.781 -32.031 1 96.69 274 GLU B C 1
ATOM 5827 O O . GLU B 1 274 ? 6.305 -22.828 -32.688 1 96.69 274 GLU B O 1
ATOM 5832 N N . LEU B 1 275 ? 6.867 -21.75 -30.812 1 96.88 275 LEU B N 1
ATOM 5833 C CA . LEU B 1 275 ? 7.312 -22.953 -30.125 1 96.88 275 LEU B CA 1
ATOM 5834 C C . LEU B 1 275 ? 6.129 -23.703 -29.516 1 96.88 275 LEU B C 1
ATOM 5836 O O . LEU B 1 275 ? 6.297 -24.781 -28.953 1 96.88 275 LEU B O 1
ATOM 5840 N N . GLY B 1 276 ? 4.941 -23.047 -29.531 1 96.44 276 GLY B N 1
ATOM 5841 C CA . GLY B 1 276 ? 3.73 -23.719 -29.094 1 96.44 276 GLY B CA 1
ATOM 5842 C C . GLY B 1 276 ? 3.48 -23.578 -27.609 1 96.44 276 GLY B C 1
ATOM 5843 O O . GLY B 1 276 ? 2.697 -24.328 -27.016 1 96.44 276 GLY B O 1
ATOM 5844 N N . PHE B 1 277 ? 4.121 -22.625 -26.984 1 97.25 277 PHE B N 1
ATOM 5845 C CA . PHE B 1 277 ? 3.99 -22.453 -25.547 1 97.25 277 PHE B CA 1
ATOM 5846 C C . PHE B 1 277 ? 2.721 -21.672 -25.203 1 97.25 277 PHE B C 1
ATOM 5848 O O . PHE B 1 277 ? 2.297 -21.641 -24.047 1 97.25 277 PHE B O 1
ATOM 5855 N N . LEU B 1 278 ? 2.129 -20.969 -26.156 1 97.81 278 LEU B N 1
ATOM 5856 C CA . LEU B 1 278 ? 0.9 -20.234 -25.859 1 97.81 278 LEU B CA 1
ATOM 5857 C C . LEU B 1 278 ? -0.32 -21.141 -26.016 1 97.81 278 LEU B C 1
ATOM 5859 O O . LEU B 1 278 ? -0.615 -21.609 -27.125 1 97.81 278 LEU B O 1
ATOM 5863 N N . GLY B 1 279 ? -1.003 -21.453 -24.922 1 96.81 279 GLY B N 1
ATOM 5864 C CA . GLY B 1 279 ? -2.17 -22.312 -24.891 1 96.81 279 GLY B CA 1
ATOM 5865 C C . GLY B 1 279 ? -2.898 -22.297 -23.562 1 96.81 279 GLY B C 1
ATOM 5866 O O . GLY B 1 279 ? -2.551 -21.516 -22.672 1 96.81 279 GLY B O 1
ATOM 5867 N N . PRO B 1 280 ? -3.928 -23.078 -23.406 1 96.25 280 PRO B N 1
ATOM 5868 C CA . PRO B 1 280 ? -4.781 -23.047 -22.219 1 96.25 280 PRO B CA 1
ATOM 5869 C C . PRO B 1 280 ? -4.047 -23.469 -20.953 1 96.25 280 PRO B C 1
ATOM 5871 O O . PRO B 1 280 ? -4.504 -23.172 -19.844 1 96.25 280 PRO B O 1
ATOM 5874 N N . LYS B 1 281 ? -2.91 -24.125 -21.062 1 96.56 281 LYS B N 1
ATOM 5875 C CA . LYS B 1 281 ? -2.152 -24.594 -19.906 1 96.56 281 LYS B CA 1
ATOM 5876 C C . LYS B 1 281 ? -0.933 -23.703 -19.656 1 96.56 281 LYS B C 1
ATOM 5878 O O . LYS B 1 281 ? -0.007 -24.109 -18.953 1 96.56 281 LYS B O 1
ATOM 5883 N N . THR B 1 282 ? -0.942 -22.531 -20.25 1 97.88 282 THR B N 1
ATOM 5884 C CA . THR B 1 282 ? 0.224 -21.656 -20.141 1 97.88 282 THR B CA 1
ATOM 5885 C C . THR B 1 282 ? -0.092 -20.438 -19.297 1 97.88 282 THR B C 1
ATOM 5887 O O . THR B 1 282 ? -1.124 -19.797 -19.484 1 97.88 282 THR B O 1
ATOM 5890 N N . LEU B 1 283 ? 0.766 -20.172 -18.344 1 98.62 283 LEU B N 1
ATOM 5891 C CA . LEU B 1 283 ? 0.752 -18.969 -17.531 1 98.62 283 LEU B CA 1
ATOM 5892 C C . LEU B 1 283 ? 1.938 -18.062 -17.875 1 98.62 283 LEU B C 1
ATOM 5894 O O . LEU B 1 283 ? 3.09 -18.5 -17.812 1 98.62 283 LEU B O 1
ATOM 5898 N N . GLN B 1 284 ? 1.697 -16.859 -18.359 1 98.75 284 GLN B N 1
ATOM 5899 C CA . GLN B 1 284 ? 2.746 -15.883 -18.625 1 98.75 284 GLN B CA 1
ATOM 5900 C C . GLN B 1 284 ? 2.674 -14.719 -17.656 1 98.75 284 GLN B C 1
ATOM 5902 O O . GLN B 1 284 ? 1.613 -14.117 -17.469 1 98.75 284 GLN B O 1
ATOM 5907 N N . ALA B 1 285 ? 3.766 -14.391 -17.031 1 98.69 285 ALA B N 1
ATOM 5908 C CA . ALA B 1 285 ? 3.807 -13.328 -16.031 1 98.69 285 ALA B CA 1
ATOM 5909 C C . ALA B 1 285 ? 4.086 -11.977 -16.688 1 98.69 285 ALA B C 1
ATOM 5911 O O . ALA B 1 285 ? 4.785 -11.898 -17.703 1 98.69 285 ALA B O 1
ATOM 5912 N N . HIS B 1 286 ? 3.543 -10.898 -16.141 1 98.56 286 HIS B N 1
ATOM 5913 C CA . HIS B 1 286 ? 3.777 -9.484 -16.406 1 98.56 286 HIS B CA 1
ATOM 5914 C C . HIS B 1 286 ? 3.049 -9.031 -17.656 1 98.56 286 HIS B C 1
ATOM 5916 O O . HIS B 1 286 ? 1.977 -8.43 -17.578 1 98.56 286 HIS B O 1
ATOM 5922 N N . VAL B 1 287 ? 3.594 -9.352 -18.812 1 98.5 287 VAL B N 1
ATOM 5923 C CA . VAL B 1 287 ? 3.029 -9.039 -20.125 1 98.5 287 VAL B CA 1
ATOM 5924 C C . VAL B 1 287 ? 2.67 -7.559 -20.203 1 98.5 287 VAL B C 1
ATOM 5926 O O . VAL B 1 287 ? 1.569 -7.199 -20.625 1 98.5 287 VAL B O 1
ATOM 5929 N N . THR B 1 288 ? 3.473 -6.711 -19.688 1 98.19 288 THR B N 1
ATOM 5930 C CA . THR B 1 288 ? 3.195 -5.285 -19.562 1 98.19 288 THR B CA 1
ATOM 5931 C C . THR B 1 288 ? 3.047 -4.641 -20.938 1 98.19 288 THR B C 1
ATOM 5933 O O . THR B 1 288 ? 2.41 -3.594 -21.078 1 98.19 288 THR B O 1
ATOM 5936 N N . TYR B 1 289 ? 3.559 -5.242 -22.016 1 98.12 289 TYR B N 1
ATOM 5937 C CA . TYR B 1 289 ? 3.5 -4.68 -23.375 1 98.12 289 TYR B CA 1
ATOM 5938 C C . TYR B 1 289 ? 2.41 -5.352 -24.188 1 98.12 289 TYR B C 1
ATOM 5940 O O . TYR B 1 289 ? 2.545 -5.5 -25.406 1 98.12 289 TYR B O 1
ATOM 5948 N N . LEU B 1 290 ? 1.417 -5.848 -23.469 1 98.25 290 LEU B N 1
ATOM 5949 C CA . LEU B 1 290 ? 0.218 -6.336 -24.156 1 98.25 290 LEU B CA 1
ATOM 5950 C C . LEU B 1 290 ? -0.366 -5.266 -25.062 1 98.25 290 LEU B C 1
ATOM 5952 O O . LEU B 1 290 ? -0.638 -4.145 -24.625 1 98.25 290 LEU B O 1
ATOM 5956 N N . ASP B 1 291 ? -0.49 -5.547 -26.328 1 95.94 291 ASP B N 1
ATOM 5957 C CA . ASP B 1 291 ? -0.986 -4.562 -27.281 1 95.94 291 ASP B CA 1
ATOM 5958 C C . ASP B 1 291 ? -2.146 -5.129 -28.094 1 95.94 291 ASP B C 1
ATOM 5960 O O . ASP B 1 291 ? -2.617 -6.234 -27.828 1 95.94 291 ASP B O 1
ATOM 5964 N N . ASP B 1 292 ? -2.549 -4.383 -29.078 1 95.69 292 ASP B N 1
ATOM 5965 C CA . ASP B 1 292 ? -3.752 -4.703 -29.828 1 95.69 292 ASP B CA 1
ATOM 5966 C C . ASP B 1 292 ? -3.547 -5.953 -30.688 1 95.69 292 ASP B C 1
ATOM 5968 O O . ASP B 1 292 ? -4.508 -6.645 -31.031 1 95.69 292 ASP B O 1
ATOM 5972 N N . GLU B 1 293 ? -2.35 -6.215 -31 1 95.94 293 GLU B N 1
ATOM 5973 C CA . GLU B 1 293 ? -2.049 -7.41 -31.781 1 95.94 293 GLU B CA 1
ATOM 5974 C C . GLU B 1 293 ? -1.993 -8.648 -30.891 1 95.94 293 GLU B C 1
ATOM 5976 O O . GLU B 1 293 ? -2.438 -9.727 -31.297 1 95.94 293 GLU B O 1
ATOM 5981 N N . MET B 1 294 ? -1.458 -8.539 -29.719 1 97.56 294 MET B N 1
ATOM 5982 C CA . MET B 1 294 ? -1.271 -9.664 -28.812 1 97.56 294 MET B CA 1
ATOM 5983 C C . MET B 1 294 ? -2.598 -10.086 -28.188 1 97.56 294 MET B C 1
ATOM 5985 O O . MET B 1 294 ? -2.795 -11.258 -27.875 1 97.56 294 MET B O 1
ATOM 5989 N N . ILE B 1 295 ? -3.516 -9.141 -28 1 98.12 295 ILE B N 1
ATOM 5990 C CA . ILE B 1 295 ? -4.754 -9.398 -27.281 1 98.12 295 ILE B CA 1
ATOM 5991 C C . ILE B 1 295 ? -5.535 -10.523 -27.969 1 98.12 295 ILE B C 1
ATOM 5993 O O . ILE B 1 295 ? -5.875 -11.523 -27.344 1 98.12 295 ILE B O 1
ATOM 5997 N N . PRO B 1 296 ? -5.789 -10.422 -29.312 1 97.88 296 PRO B N 1
ATOM 5998 C CA . PRO B 1 296 ? -6.504 -11.523 -29.953 1 97.88 296 PRO B CA 1
ATOM 5999 C C . PRO B 1 296 ? -5.727 -12.836 -29.906 1 97.88 296 PRO B C 1
ATOM 6001 O O . PRO B 1 296 ? -6.32 -13.906 -29.766 1 97.88 296 PRO B O 1
ATOM 6004 N N . LEU B 1 297 ? -4.426 -12.773 -30.016 1 97.81 297 LEU B N 1
ATOM 6005 C CA . LEU B 1 297 ? -3.586 -13.969 -29.953 1 97.81 297 LEU B CA 1
ATOM 6006 C C . LEU B 1 297 ? -3.729 -14.664 -28.609 1 97.81 297 LEU B C 1
ATOM 6008 O O . LEU B 1 297 ? -3.959 -15.875 -28.547 1 97.81 297 LEU B O 1
ATOM 6012 N N . ILE B 1 298 ? -3.609 -13.938 -27.531 1 98.06 298 ILE B N 1
ATOM 6013 C CA . ILE B 1 298 ? -3.67 -14.453 -26.156 1 98.06 298 ILE B CA 1
ATOM 6014 C C . ILE B 1 298 ? -5.062 -15.016 -25.891 1 98.06 298 ILE B C 1
ATOM 6016 O O . ILE B 1 298 ? -5.203 -16.047 -25.219 1 98.06 298 ILE B O 1
ATOM 6020 N N . LYS B 1 299 ? -6.086 -14.289 -26.312 1 97.69 299 LYS B N 1
ATOM 6021 C CA . LYS B 1 299 ? -7.465 -14.742 -26.141 1 97.69 299 LYS B CA 1
ATOM 6022 C C . LYS B 1 299 ? -7.707 -16.062 -26.859 1 97.69 299 LYS B C 1
ATOM 6024 O O . LYS B 1 299 ? -8.219 -17.016 -26.266 1 97.69 299 LYS B O 1
ATOM 6029 N N . ASP B 1 300 ? -7.281 -16.078 -28.141 1 97.62 300 ASP B N 1
ATOM 6030 C CA . ASP B 1 300 ? -7.484 -17.266 -28.969 1 97.62 300 ASP B CA 1
ATOM 6031 C C . ASP B 1 300 ? -6.77 -18.484 -28.391 1 97.62 300 ASP B C 1
ATOM 6033 O O . ASP B 1 300 ? -7.277 -19.594 -28.453 1 97.62 300 ASP B O 1
ATOM 6037 N N . ARG B 1 301 ? -5.621 -18.25 -27.828 1 97.38 301 ARG B N 1
ATOM 6038 C CA . ARG B 1 301 ? -4.809 -19.344 -27.297 1 97.38 301 ARG B CA 1
ATOM 6039 C C . ARG B 1 301 ? -5.211 -19.656 -25.859 1 97.38 301 ARG B C 1
ATOM 6041 O O . ARG B 1 301 ? -4.758 -20.656 -25.281 1 97.38 301 ARG B O 1
ATOM 6048 N N . GLU B 1 302 ? -6.008 -18.766 -25.203 1 97.19 302 GLU B N 1
ATOM 6049 C CA . GLU B 1 302 ? -6.527 -18.953 -23.844 1 97.19 302 GLU B CA 1
ATOM 6050 C C . GLU B 1 302 ? -5.398 -18.953 -22.812 1 97.19 302 GLU B C 1
ATOM 6052 O O . GLU B 1 302 ? -5.387 -19.781 -21.906 1 97.19 302 GLU B O 1
ATOM 6057 N N . VAL B 1 303 ? -4.406 -18.109 -23.047 1 98.19 303 VAL B N 1
ATOM 6058 C CA . VAL B 1 303 ? -3.279 -17.969 -22.141 1 98.19 303 VAL B CA 1
ATOM 6059 C C . VAL B 1 303 ? -3.729 -17.266 -20.859 1 98.19 303 VAL B C 1
ATOM 6061 O O . VAL B 1 303 ? -4.535 -16.328 -20.922 1 98.19 303 VAL B O 1
ATOM 6064 N N . THR B 1 304 ? -3.277 -17.75 -19.719 1 98.56 304 THR B N 1
ATOM 6065 C CA . THR B 1 304 ? -3.488 -17.047 -18.453 1 98.56 304 THR B CA 1
ATOM 6066 C C . THR B 1 304 ? -2.365 -16.047 -18.203 1 98.56 304 THR B C 1
ATOM 6068 O O . THR B 1 304 ? -1.19 -16.344 -18.406 1 98.56 304 THR B O 1
ATOM 6071 N N . ILE B 1 305 ? -2.695 -14.828 -17.797 1 98.75 305 ILE B N 1
ATOM 6072 C CA . ILE B 1 305 ? -1.713 -13.789 -17.531 1 98.75 305 ILE B CA 1
ATOM 6073 C C . ILE B 1 305 ? -1.663 -13.492 -16.031 1 98.75 305 ILE B C 1
ATOM 6075 O O . ILE B 1 305 ? -2.705 -13.344 -15.391 1 98.75 305 ILE B O 1
ATOM 6079 N N . ALA B 1 306 ? -0.49 -13.461 -15.453 1 98.88 306 ALA B N 1
ATOM 6080 C CA . ALA B 1 306 ? -0.272 -12.969 -14.094 1 98.88 306 ALA B CA 1
ATOM 6081 C C . ALA B 1 306 ? 0.131 -11.492 -14.102 1 98.88 306 ALA B C 1
ATOM 6083 O O . ALA B 1 306 ? 1.283 -11.164 -14.391 1 98.88 306 ALA B O 1
ATOM 6084 N N . HIS B 1 307 ? -0.772 -10.641 -13.812 1 98.81 307 HIS B N 1
ATOM 6085 C CA . HIS B 1 307 ? -0.5 -9.219 -13.656 1 98.81 307 HIS B CA 1
ATOM 6086 C C . HIS B 1 307 ? 0.128 -8.922 -12.297 1 98.81 307 HIS B C 1
ATOM 6088 O O . HIS B 1 307 ? -0.457 -9.227 -11.258 1 98.81 307 HIS B O 1
ATOM 6094 N N . CYS B 1 308 ? 1.327 -8.398 -12.258 1 98.75 308 CYS B N 1
ATOM 6095 C CA . CYS B 1 308 ? 2.059 -8.078 -11.031 1 98.75 308 CYS B CA 1
ATOM 6096 C C . CYS B 1 308 ? 2.23 -6.574 -10.875 1 98.75 308 CYS B C 1
ATOM 6098 O O . CYS B 1 308 ? 3.326 -6.047 -11.086 1 98.75 308 CYS B O 1
ATOM 6100 N N . PRO B 1 309 ? 1.22 -5.879 -10.391 1 98.62 309 PRO B N 1
ATOM 6101 C CA . PRO B 1 309 ? 1.188 -4.414 -10.453 1 98.62 309 PRO B CA 1
ATOM 6102 C C . PRO B 1 309 ? 2.387 -3.768 -9.766 1 98.62 309 PRO B C 1
ATOM 6104 O O . PRO B 1 309 ? 3.027 -2.881 -10.336 1 98.62 309 PRO B O 1
ATOM 6107 N N . LEU B 1 310 ? 2.707 -4.148 -8.578 1 98.56 310 LEU B N 1
ATOM 6108 C CA . LEU B 1 310 ? 3.789 -3.523 -7.82 1 98.56 310 LEU B CA 1
ATOM 6109 C C . LEU B 1 310 ? 5.137 -3.793 -8.484 1 98.56 310 LEU B C 1
ATOM 6111 O O . LEU B 1 310 ? 5.934 -2.869 -8.68 1 98.56 310 LEU B O 1
ATOM 6115 N N . SER B 1 311 ? 5.414 -5.035 -8.828 1 98.19 311 SER B N 1
ATOM 6116 C CA . SER B 1 311 ? 6.668 -5.387 -9.492 1 98.19 311 SER B CA 1
ATOM 6117 C C . SER B 1 311 ? 6.82 -4.652 -10.82 1 98.19 311 SER B C 1
ATOM 6119 O O . SER B 1 311 ? 7.902 -4.156 -11.141 1 98.19 311 SER B O 1
ATOM 6121 N N . ASN B 1 312 ? 5.738 -4.602 -11.625 1 98.06 312 ASN B N 1
ATOM 6122 C CA . ASN B 1 312 ? 5.766 -3.924 -12.922 1 98.06 312 ASN B CA 1
ATOM 6123 C C . ASN B 1 312 ? 6.098 -2.443 -12.773 1 98.06 312 ASN B C 1
ATOM 6125 O O . ASN B 1 312 ? 6.762 -1.861 -13.633 1 98.06 312 ASN B O 1
ATOM 6129 N N . ALA B 1 313 ? 5.652 -1.826 -11.672 1 97.44 313 ALA B N 1
ATOM 6130 C CA . ALA B 1 313 ? 5.945 -0.414 -11.438 1 97.44 313 ALA B CA 1
ATOM 6131 C C . ALA B 1 313 ? 7.445 -0.189 -11.258 1 97.44 313 ALA B C 1
ATOM 6133 O O . ALA B 1 313 ? 7.973 0.858 -11.641 1 97.44 313 ALA B O 1
ATOM 6134 N N . TYR B 1 314 ? 8.133 -1.144 -10.703 1 96.44 314 TYR B N 1
ATOM 6135 C CA . TYR B 1 314 ? 9.547 -0.978 -10.391 1 96.44 314 TYR B CA 1
ATOM 6136 C C . TYR B 1 314 ? 10.422 -1.434 -11.547 1 96.44 314 TYR B C 1
ATOM 6138 O O . TYR B 1 314 ? 11.5 -0.885 -11.773 1 96.44 314 TYR B O 1
ATOM 6146 N N . LEU B 1 315 ? 9.906 -2.445 -12.297 1 96.06 315 LEU B N 1
AT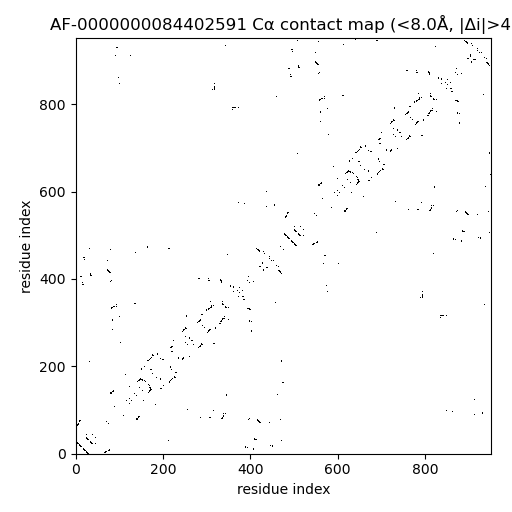OM 6147 C CA . LEU B 1 315 ? 10.859 -3.133 -13.148 1 96.06 315 LEU B CA 1
ATOM 6148 C C . LEU B 1 315 ? 10.438 -3.061 -14.609 1 96.06 315 LEU B C 1
ATOM 6150 O O . LEU B 1 315 ? 11.133 -3.57 -15.492 1 96.06 315 LEU B O 1
ATOM 6154 N N . SER B 1 316 ? 9.305 -2.465 -14.891 1 96.75 316 SER B N 1
ATOM 6155 C CA . SER B 1 316 ? 8.852 -2.27 -16.266 1 96.75 316 SER B CA 1
ATOM 6156 C C . SER B 1 316 ? 8.57 -0.797 -16.547 1 96.75 316 SER B C 1
ATOM 6158 O O . SER B 1 316 ? 8.031 -0.087 -15.695 1 96.75 316 SER B O 1
ATOM 6160 N N . GLU B 1 317 ? 8.938 -0.327 -17.75 1 96.69 317 GLU B N 1
ATOM 6161 C CA . GLU B 1 317 ? 8.672 1.051 -18.156 1 96.69 317 GLU B CA 1
ATOM 6162 C C . GLU B 1 317 ? 7.191 1.263 -18.469 1 96.69 317 GLU B C 1
ATOM 6164 O O . GLU B 1 317 ? 6.668 2.367 -18.297 1 96.69 317 GLU B O 1
ATOM 6169 N N . LYS B 1 318 ? 6.539 0.221 -18.844 1 96.94 318 LYS B N 1
ATOM 6170 C CA . LYS B 1 318 ? 5.133 0.313 -19.234 1 96.94 318 LYS B CA 1
ATOM 6171 C C . LYS B 1 318 ? 4.242 -0.473 -18.281 1 96.94 318 LYS B C 1
ATOM 6173 O O . LYS B 1 318 ? 4.652 -1.51 -17.75 1 96.94 318 LYS B O 1
ATOM 6178 N N . GLN B 1 319 ? 3.049 0.037 -18.078 1 96.31 319 GLN B N 1
ATOM 6179 C CA . GLN B 1 319 ? 2.102 -0.627 -17.188 1 96.31 319 GLN B CA 1
ATOM 6180 C C . GLN B 1 319 ? 1.193 -1.576 -17.969 1 96.31 319 GLN B C 1
ATOM 6182 O O . GLN B 1 319 ? 0.844 -1.308 -19.125 1 96.31 319 GLN B O 1
ATOM 6187 N N . PHE B 1 320 ? 0.779 -2.641 -17.359 1 98.44 320 PHE B N 1
ATOM 6188 C CA . PHE B 1 320 ? -0.13 -3.611 -17.953 1 98.44 320 PHE B CA 1
ATOM 6189 C C . PHE B 1 320 ? -1.484 -2.975 -18.25 1 98.44 320 PHE B C 1
ATOM 6191 O O . PHE B 1 320 ? -2.086 -2.355 -17.375 1 98.44 320 PHE B O 1
ATOM 6198 N N . PRO B 1 321 ? -1.986 -3.078 -19.469 1 98.31 321 PRO B N 1
ATOM 6199 C CA . PRO B 1 321 ? -3.295 -2.514 -19.812 1 98.31 321 PRO B CA 1
ATOM 6200 C C . PRO B 1 321 ? -4.457 -3.363 -19.297 1 98.31 321 PRO B C 1
ATOM 6202 O O . PRO B 1 321 ? -5.18 -3.971 -20.094 1 98.31 321 PRO B O 1
ATOM 6205 N N . LEU B 1 322 ? -4.676 -3.295 -18.047 1 98.5 322 LEU B N 1
ATOM 6206 C CA . LEU B 1 322 ? -5.59 -4.188 -17.328 1 98.5 322 LEU B CA 1
ATOM 6207 C C . LEU B 1 322 ? -7.023 -4 -17.828 1 98.5 322 LEU B C 1
ATOM 6209 O O . LEU B 1 322 ? -7.742 -4.977 -18.031 1 98.5 322 LEU B O 1
ATOM 6213 N N . ARG B 1 323 ? -7.504 -2.738 -18 1 97.81 323 ARG B N 1
ATOM 6214 C CA . ARG B 1 323 ? -8.867 -2.5 -18.484 1 97.81 323 ARG B CA 1
ATOM 6215 C C . ARG B 1 323 ? -9.102 -3.166 -19.828 1 97.81 323 ARG B C 1
ATOM 6217 O O . ARG B 1 323 ? -10.109 -3.846 -20.031 1 97.81 323 ARG B O 1
ATOM 6224 N N . GLU B 1 324 ? -8.133 -2.951 -20.734 1 97.75 324 GLU B N 1
ATOM 6225 C CA . GLU B 1 324 ? -8.227 -3.549 -22.062 1 97.75 324 GLU B CA 1
ATOM 6226 C C . GLU B 1 324 ? -8.305 -5.07 -21.969 1 97.75 324 GLU B C 1
ATOM 6228 O O . GLU B 1 324 ? -9.094 -5.695 -22.688 1 97.75 324 GLU B O 1
ATOM 6233 N N . ALA B 1 325 ? -7.473 -5.652 -21.109 1 98.12 325 ALA B N 1
ATOM 6234 C CA . ALA B 1 325 ? -7.465 -7.105 -20.938 1 98.12 325 ALA B CA 1
ATOM 6235 C C . ALA B 1 325 ? -8.812 -7.602 -20.438 1 98.12 325 ALA B C 1
ATOM 6237 O O . ALA B 1 325 ? -9.352 -8.594 -20.938 1 98.12 325 ALA B O 1
ATOM 6238 N N . LEU B 1 326 ? -9.359 -6.918 -19.422 1 97.62 326 LEU B N 1
ATOM 6239 C CA . LEU B 1 326 ? -10.633 -7.312 -18.828 1 97.62 326 LEU B CA 1
ATOM 6240 C C . LEU B 1 326 ? -11.766 -7.164 -19.828 1 97.62 326 LEU B C 1
ATOM 6242 O O . LEU B 1 326 ? -12.633 -8.039 -19.938 1 97.62 326 LEU B O 1
ATOM 6246 N N . ASP B 1 327 ? -11.734 -6.094 -20.594 1 96.81 327 ASP B N 1
ATOM 6247 C CA . ASP B 1 327 ? -12.781 -5.832 -21.578 1 96.81 327 ASP B CA 1
ATOM 6248 C C . ASP B 1 327 ? -12.812 -6.91 -22.656 1 96.81 327 ASP B C 1
ATOM 6250 O O . ASP B 1 327 ? -13.867 -7.203 -23.219 1 96.81 327 ASP B O 1
ATOM 6254 N N . LYS B 1 328 ? -11.672 -7.414 -22.922 1 97.31 328 LYS B N 1
ATOM 6255 C CA . LYS B 1 328 ? -11.578 -8.445 -23.969 1 97.31 328 LYS B CA 1
ATOM 6256 C C . LYS B 1 328 ? -11.68 -9.844 -23.359 1 97.31 328 LYS B C 1
ATOM 6258 O O . LYS B 1 328 ? -11.414 -10.836 -24.047 1 97.31 328 LYS B O 1
ATOM 6263 N N . SER B 1 329 ? -11.93 -9.977 -22.047 1 96.25 329 SER B N 1
ATOM 6264 C CA . SER B 1 329 ? -12.195 -11.219 -21.328 1 96.25 329 SER B CA 1
ATOM 6265 C C . SER B 1 329 ? -10.977 -12.141 -21.344 1 96.25 329 SER B C 1
ATOM 6267 O O . SER B 1 329 ? -11.109 -13.344 -21.547 1 96.25 329 SER B O 1
ATOM 6269 N N . LEU B 1 330 ? -9.828 -11.562 -21.344 1 97.44 330 LEU B N 1
ATOM 6270 C CA . LEU B 1 330 ? -8.633 -12.383 -21.188 1 97.44 330 LEU B CA 1
ATOM 6271 C C . LEU B 1 330 ? -8.586 -13.016 -19.797 1 97.44 330 LEU B C 1
ATOM 6273 O O . LEU B 1 330 ? -9.203 -12.5 -18.859 1 97.44 330 LEU B O 1
ATOM 6277 N N . ASN B 1 331 ? -7.938 -14.18 -19.672 1 97.38 331 ASN B N 1
ATOM 6278 C CA . ASN B 1 331 ? -7.672 -14.781 -18.375 1 97.38 331 ASN B CA 1
ATOM 6279 C C . ASN B 1 331 ? -6.535 -14.062 -17.641 1 97.38 331 ASN B C 1
ATOM 6281 O O . ASN B 1 331 ? -5.363 -14.258 -17.969 1 97.38 331 ASN B O 1
ATOM 6285 N N . VAL B 1 332 ? -6.941 -13.289 -16.641 1 98.38 332 VAL B N 1
ATOM 6286 C CA . VAL B 1 332 ? -5.945 -12.5 -15.922 1 98.38 332 VAL B CA 1
ATOM 6287 C C . VAL B 1 332 ? -6.148 -12.664 -14.422 1 98.38 332 VAL B C 1
ATOM 6289 O O . VAL B 1 332 ? -7.285 -12.727 -13.945 1 98.38 332 VAL B O 1
ATOM 6292 N N . GLY B 1 333 ? -5.125 -12.836 -13.664 1 98.69 333 GLY B N 1
ATOM 6293 C CA . GLY B 1 333 ? -5.066 -12.773 -12.211 1 98.69 333 GLY B CA 1
ATOM 6294 C C . GLY B 1 333 ? -3.902 -11.945 -11.703 1 98.69 333 GLY B C 1
ATOM 6295 O O . GLY B 1 333 ? -3.266 -11.219 -12.469 1 98.69 333 GLY B O 1
ATOM 6296 N N . LEU B 1 334 ? -3.658 -11.945 -10.398 1 98.88 334 LEU B N 1
ATOM 6297 C CA . LEU B 1 334 ? -2.617 -11.117 -9.805 1 98.88 334 LEU B CA 1
ATOM 6298 C C . LEU B 1 334 ? -1.422 -11.969 -9.383 1 98.88 334 LEU B C 1
ATOM 6300 O O . LEU B 1 334 ? -1.551 -13.18 -9.195 1 98.88 334 LEU B O 1
ATOM 6304 N N . GLY B 1 335 ? -0.323 -11.406 -9.297 1 98.88 335 GLY B N 1
ATOM 6305 C CA . GLY B 1 335 ? 0.893 -11.953 -8.719 1 98.88 335 GLY B CA 1
ATOM 6306 C C . GLY B 1 335 ? 1.694 -10.93 -7.938 1 98.88 335 GLY B C 1
ATOM 6307 O O . GLY B 1 335 ? 1.665 -9.734 -8.25 1 98.88 335 GLY B O 1
ATOM 6308 N N . THR B 1 336 ? 2.414 -11.383 -6.988 1 98.75 336 THR B N 1
ATOM 6309 C CA . THR B 1 336 ? 3.221 -10.477 -6.184 1 98.75 336 THR B CA 1
ATOM 6310 C C . THR B 1 336 ? 4.586 -10.25 -6.824 1 98.75 336 THR B C 1
ATOM 6312 O O . THR B 1 336 ? 5.148 -9.156 -6.73 1 98.75 336 THR B O 1
ATOM 6315 N N . ASP B 1 337 ? 5.082 -11.352 -7.453 1 98.69 337 ASP B N 1
ATOM 6316 C CA . ASP B 1 337 ? 6.414 -11.359 -8.055 1 98.69 337 ASP B CA 1
ATOM 6317 C C . ASP B 1 337 ? 7.477 -10.961 -7.035 1 98.69 337 ASP B C 1
ATOM 6319 O O . ASP B 1 337 ? 8.398 -10.203 -7.352 1 98.69 337 ASP B O 1
ATOM 6323 N N . VAL B 1 338 ? 7.34 -11.352 -5.867 1 97.94 338 VAL B N 1
ATOM 6324 C CA . VAL B 1 338 ? 8.43 -11.172 -4.914 1 97.94 338 VAL B CA 1
ATOM 6325 C C . VAL B 1 338 ? 9.703 -11.828 -5.453 1 97.94 338 VAL B C 1
ATOM 6327 O O . VAL B 1 338 ? 9.68 -12.984 -5.879 1 97.94 338 VAL B O 1
ATOM 6330 N N . ALA B 1 339 ? 10.742 -11.008 -5.395 1 96.81 339 ALA B N 1
ATOM 6331 C CA . ALA B 1 339 ? 11 -9.781 -4.652 1 96.81 339 ALA B CA 1
ATOM 6332 C C . ALA B 1 339 ? 10.977 -8.57 -5.578 1 96.81 339 ALA B C 1
ATOM 6334 O O . ALA B 1 339 ? 11.328 -7.457 -5.168 1 96.81 339 ALA B O 1
ATOM 6335 N N . GLY B 1 340 ? 10.586 -8.789 -6.898 1 96.44 340 GLY B N 1
ATOM 6336 C CA . GLY B 1 340 ? 10.375 -7.625 -7.746 1 96.44 340 GLY B CA 1
ATOM 6337 C C . GLY B 1 340 ? 9.328 -6.676 -7.211 1 96.44 340 GLY B C 1
ATOM 6338 O O . GLY B 1 340 ? 9.406 -5.465 -7.422 1 96.44 340 GLY B O 1
ATOM 6339 N N . GLY B 1 341 ? 8.273 -7.164 -6.699 1 97.19 341 GLY B N 1
ATOM 6340 C CA . GLY B 1 341 ? 7.422 -6.473 -5.742 1 97.19 341 GLY B CA 1
ATOM 6341 C C . GLY B 1 341 ? 7.816 -6.73 -4.301 1 97.19 341 GLY B C 1
ATOM 6342 O O . GLY B 1 341 ? 8.141 -7.859 -3.932 1 97.19 341 GLY B O 1
ATOM 6343 N N . TYR B 1 342 ? 7.672 -5.797 -3.396 1 97.69 342 TYR B N 1
ATOM 6344 C CA . TYR B 1 342 ? 8.344 -5.938 -2.109 1 97.69 342 TYR B CA 1
ATOM 6345 C C . TYR B 1 342 ? 7.41 -6.551 -1.07 1 97.69 342 TYR B C 1
ATOM 6347 O O . TYR B 1 342 ? 7.793 -6.73 0.088 1 97.69 342 TYR B O 1
ATOM 6355 N N . THR B 1 343 ? 6.176 -6.918 -1.416 1 97.94 343 THR B N 1
ATOM 6356 C CA . THR B 1 343 ? 5.266 -7.43 -0.398 1 97.94 343 THR B CA 1
ATOM 6357 C C . THR B 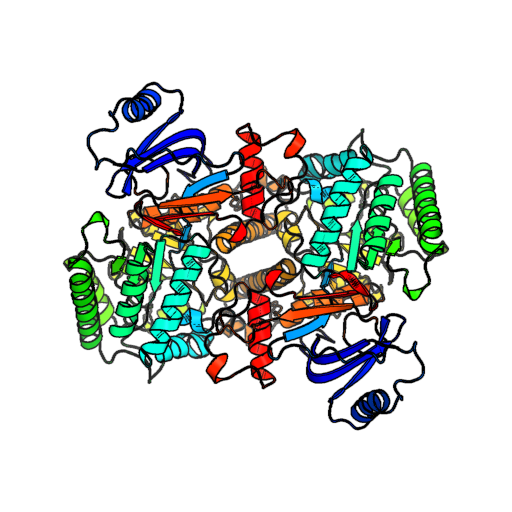1 343 ? 4.59 -8.711 -0.871 1 97.94 343 THR B C 1
ATOM 6359 O O . THR B 1 343 ? 4.297 -8.867 -2.059 1 97.94 343 THR B O 1
ATOM 6362 N N . LEU B 1 344 ? 4.262 -9.625 0.077 1 98.06 344 LEU B N 1
ATOM 6363 C CA . LEU B 1 344 ? 3.564 -10.883 -0.19 1 98.06 344 LEU B CA 1
ATOM 6364 C C . LEU B 1 344 ? 2.057 -10.664 -0.24 1 98.06 344 LEU B C 1
ATOM 6366 O O . LEU B 1 344 ? 1.297 -11.602 -0.482 1 98.06 344 LEU B O 1
ATOM 6370 N N . SER B 1 345 ? 1.609 -9.477 -0.082 1 98.25 345 SER B N 1
ATOM 6371 C CA . SER B 1 345 ? 0.19 -9.18 0.091 1 98.25 345 SER B CA 1
ATOM 6372 C C . SER B 1 345 ? -0.514 -9.047 -1.255 1 98.25 345 SER B C 1
ATOM 6374 O O . SER B 1 345 ? -0.333 -8.055 -1.96 1 98.25 345 SER B O 1
ATOM 6376 N N . ILE B 1 346 ? -1.362 -9.984 -1.587 1 98.62 346 ILE B N 1
ATOM 6377 C CA . ILE B 1 346 ? -2.205 -9.867 -2.773 1 98.62 346 ILE B CA 1
ATOM 6378 C C . ILE B 1 346 ? -3.188 -8.711 -2.594 1 98.62 346 ILE B C 1
ATOM 6380 O O . ILE B 1 346 ? -3.57 -8.062 -3.568 1 98.62 346 ILE B O 1
ATOM 6384 N N . GLN B 1 347 ? -3.539 -8.422 -1.375 1 98.19 347 GLN B N 1
ATOM 6385 C CA . GLN B 1 347 ? -4.391 -7.262 -1.118 1 98.19 347 GLN B CA 1
ATOM 6386 C C . GLN B 1 347 ? -3.713 -5.973 -1.573 1 98.19 347 GLN B C 1
ATOM 6388 O O . GLN B 1 347 ? -4.367 -5.086 -2.129 1 98.19 347 GLN B O 1
ATOM 6393 N N . ASN B 1 348 ? -2.443 -5.879 -1.3 1 98.31 348 ASN B N 1
ATOM 6394 C CA . ASN B 1 348 ? -1.687 -4.734 -1.791 1 98.31 348 ASN B CA 1
ATOM 6395 C C . ASN B 1 348 ? -1.669 -4.688 -3.316 1 98.31 348 ASN B C 1
ATOM 6397 O O . ASN B 1 348 ? -1.776 -3.611 -3.908 1 98.31 348 ASN B O 1
ATOM 6401 N N . GLN B 1 349 ? -1.56 -5.867 -3.955 1 98.75 349 GLN B N 1
ATOM 6402 C CA . GLN B 1 349 ? -1.581 -5.91 -5.414 1 98.75 349 GLN B CA 1
ATOM 6403 C C . GLN B 1 349 ? -2.922 -5.426 -5.957 1 98.75 349 GLN B C 1
ATOM 6405 O O . GLN B 1 349 ? -2.971 -4.734 -6.977 1 98.75 349 GLN B O 1
ATOM 6410 N N . MET B 1 350 ? -4.027 -5.82 -5.305 1 98.69 350 MET B N 1
ATOM 6411 C CA . MET B 1 350 ? -5.348 -5.336 -5.688 1 98.69 350 MET B CA 1
ATOM 6412 C C . MET B 1 350 ? -5.391 -3.811 -5.676 1 98.69 350 MET B C 1
ATOM 6414 O O . MET B 1 350 ? -5.82 -3.188 -6.648 1 98.69 350 MET B O 1
ATOM 6418 N N . ARG B 1 351 ? -4.91 -3.266 -4.602 1 98.69 351 ARG B N 1
ATOM 6419 C CA . ARG B 1 351 ? -4.93 -1.818 -4.418 1 98.69 351 ARG B CA 1
ATOM 6420 C C . ARG B 1 351 ? -4.051 -1.122 -5.449 1 98.69 351 ARG B C 1
ATOM 6422 O O . ARG B 1 351 ? -4.457 -0.118 -6.043 1 98.69 351 ARG B O 1
ATOM 6429 N N . GLN B 1 352 ? -2.881 -1.689 -5.734 1 98.69 352 GLN B N 1
ATOM 6430 C CA . GLN B 1 352 ? -1.982 -1.121 -6.734 1 98.69 352 GLN B CA 1
ATOM 6431 C C . GLN B 1 352 ? -2.59 -1.205 -8.133 1 98.69 352 GLN B C 1
ATOM 6433 O O . GLN B 1 352 ? -2.422 -0.292 -8.945 1 98.69 352 GLN B O 1
ATOM 6438 N N . ALA B 1 353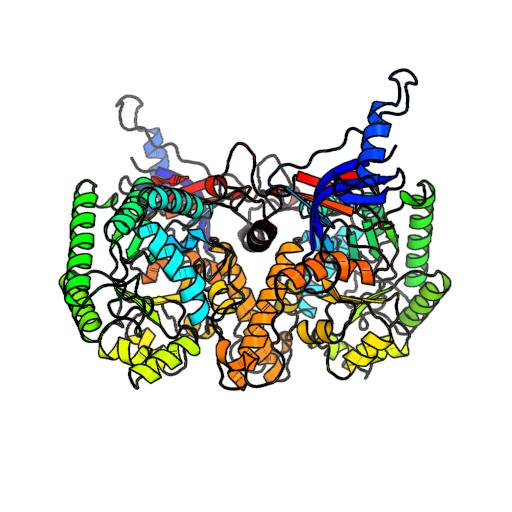 ? -3.281 -2.328 -8.391 1 98.75 353 ALA B N 1
ATOM 6439 C CA . ALA B 1 353 ? -3.924 -2.475 -9.695 1 98.75 353 ALA B CA 1
ATOM 6440 C C . ALA B 1 353 ? -4.938 -1.358 -9.93 1 98.75 353 ALA B C 1
ATOM 6442 O O . ALA B 1 353 ? -4.988 -0.784 -11.023 1 98.75 353 ALA B O 1
ATOM 6443 N N . VAL B 1 354 ? -5.691 -1.037 -8.945 1 98.5 354 VAL B N 1
ATOM 6444 C CA . VAL B 1 354 ? -6.707 0.005 -9.047 1 98.5 354 VAL B CA 1
ATOM 6445 C C . VAL B 1 354 ? -6.035 1.368 -9.203 1 98.5 354 VAL B C 1
ATOM 6447 O O . VAL B 1 354 ? -6.398 2.15 -10.086 1 98.5 354 VAL B O 1
ATOM 6450 N N . ILE B 1 355 ? -5.035 1.68 -8.391 1 98.5 355 ILE B N 1
ATOM 6451 C CA . ILE B 1 355 ? -4.336 2.961 -8.414 1 98.5 355 ILE B CA 1
ATOM 6452 C C . ILE B 1 355 ? -3.705 3.178 -9.789 1 98.5 355 ILE B C 1
ATOM 6454 O O . ILE B 1 355 ? -3.877 4.234 -10.398 1 98.5 355 ILE B O 1
ATOM 6458 N N . ILE B 1 356 ? -3.037 2.164 -10.297 1 98.31 356 ILE B N 1
ATOM 6459 C CA . ILE B 1 356 ? -2.32 2.273 -11.562 1 98.31 356 ILE B CA 1
ATOM 6460 C C . ILE B 1 356 ? -3.316 2.467 -12.703 1 98.31 356 ILE B C 1
ATOM 6462 O O . ILE B 1 356 ? -3.072 3.254 -13.625 1 98.31 356 ILE B O 1
ATOM 6466 N N . SER B 1 357 ? -4.449 1.747 -12.664 1 97.62 357 SER B N 1
ATOM 6467 C CA . SER B 1 357 ? -5.469 1.932 -13.688 1 97.62 357 SER B CA 1
ATOM 6468 C C . SER B 1 357 ? -6.035 3.348 -13.656 1 97.62 357 SER B C 1
ATOM 6470 O O . SER B 1 357 ? -6.355 3.916 -14.703 1 97.62 357 SER B O 1
ATOM 6472 N N . ARG B 1 358 ? -6.152 3.889 -12.477 1 96.5 358 ARG B N 1
ATOM 6473 C CA . ARG B 1 358 ? -6.617 5.266 -12.336 1 96.5 358 ARG B CA 1
ATOM 6474 C C . ARG B 1 358 ? -5.605 6.25 -12.906 1 96.5 358 ARG B C 1
ATOM 6476 O O . ARG B 1 358 ? -5.98 7.242 -13.539 1 96.5 358 ARG B O 1
ATOM 6483 N N . LEU B 1 359 ? -4.359 6.012 -12.648 1 97.81 359 LEU B N 1
ATOM 6484 C CA . LEU B 1 359 ? -3.301 6.852 -13.195 1 97.81 359 LEU B CA 1
ATOM 6485 C C . LEU B 1 359 ? -3.305 6.801 -14.719 1 97.81 359 LEU B C 1
ATOM 6487 O O . LEU B 1 359 ? -3.086 7.82 -15.383 1 97.81 359 LEU B O 1
ATOM 6491 N N . ARG B 1 360 ? -3.562 5.621 -15.281 1 97.06 360 ARG B N 1
ATOM 6492 C CA . ARG B 1 360 ? -3.684 5.5 -16.734 1 97.06 360 ARG B CA 1
ATOM 6493 C C . ARG B 1 360 ? -4.855 6.324 -17.25 1 97.06 360 ARG B C 1
ATOM 6495 O O . ARG B 1 360 ? -4.746 6.98 -18.297 1 97.06 360 ARG B O 1
ATOM 6502 N N . GLU B 1 361 ? -5.949 6.23 -16.578 1 96.56 361 GLU B N 1
ATOM 6503 C CA . GLU B 1 361 ? -7.105 7.035 -16.969 1 96.56 361 GLU B CA 1
ATOM 6504 C C . GLU B 1 361 ? -6.789 8.523 -16.891 1 96.56 361 GLU B C 1
ATOM 6506 O O . GLU B 1 361 ? -7.199 9.297 -17.75 1 96.56 361 GLU B O 1
ATOM 6511 N N . GLY B 1 362 ? -6.098 8.922 -15.812 1 96.31 362 GLY B N 1
ATOM 6512 C CA . GLY B 1 362 ? -5.672 10.312 -15.711 1 96.31 362 GLY B CA 1
ATOM 6513 C C . GLY B 1 362 ? -4.836 10.766 -16.891 1 96.31 362 GLY B C 1
ATOM 6514 O O . GLY B 1 362 ? -5.07 11.844 -17.438 1 96.31 362 GLY B O 1
ATOM 6515 N N . ALA B 1 363 ? -3.891 10 -17.25 1 95.88 363 ALA B N 1
ATOM 6516 C CA . ALA B 1 363 ? -3.043 10.312 -18.391 1 95.88 363 ALA B CA 1
ATOM 6517 C C . ALA B 1 363 ? -3.871 10.445 -19.672 1 95.88 363 ALA B C 1
ATOM 6519 O O . ALA B 1 363 ? -3.625 11.328 -20.484 1 95.88 363 ALA B O 1
ATOM 6520 N N . ARG B 1 364 ? -4.824 9.523 -19.844 1 95 364 ARG B N 1
ATOM 6521 C CA . ARG B 1 364 ? -5.715 9.594 -21 1 95 364 ARG B CA 1
ATOM 6522 C C . ARG B 1 364 ? -6.492 10.906 -21.016 1 95 364 ARG B C 1
ATOM 6524 O O . ARG B 1 364 ? -6.598 11.562 -22.047 1 95 364 ARG B O 1
ATOM 6531 N N . CYS B 1 365 ? -6.992 11.266 -19.891 1 95.62 365 CYS B N 1
ATOM 6532 C CA . CYS B 1 365 ? -7.746 12.508 -19.75 1 95.62 365 CYS B CA 1
ATOM 6533 C C . CYS B 1 365 ? -6.871 13.719 -20.078 1 95.62 365 CYS B C 1
ATOM 6535 O O . CYS B 1 365 ? -7.312 14.641 -20.766 1 95.62 365 CYS B O 1
ATOM 6537 N N . GLU B 1 366 ? -5.66 13.703 -19.594 1 94.88 366 GLU B N 1
ATOM 6538 C CA . GLU B 1 366 ? -4.734 14.797 -19.891 1 94.88 366 GLU B CA 1
ATOM 6539 C C . GLU B 1 366 ? -4.484 14.922 -21.391 1 94.88 366 GLU B C 1
ATOM 6541 O O . GLU B 1 366 ? -4.445 16.031 -21.922 1 94.88 366 GLU B O 1
ATOM 6546 N N . ASN B 1 367 ? -4.316 13.82 -22.016 1 93.25 367 ASN B N 1
ATOM 6547 C CA . ASN B 1 367 ? -4.086 13.82 -23.469 1 93.25 367 ASN B CA 1
ATOM 6548 C C . ASN B 1 367 ? -5.297 14.359 -24.219 1 93.25 367 ASN B C 1
ATOM 6550 O O . ASN B 1 367 ? -5.145 14.961 -25.297 1 93.25 367 ASN B O 1
ATOM 6554 N N . MET B 1 368 ? -6.43 14.156 -23.641 1 93.44 368 MET B N 1
ATOM 6555 C CA . MET B 1 368 ? -7.664 14.586 -24.297 1 93.44 368 MET B CA 1
ATOM 6556 C C . MET B 1 368 ? -8.086 15.969 -23.797 1 93.44 368 MET B C 1
ATOM 6558 O O . MET B 1 368 ? -9.117 16.5 -24.219 1 93.44 368 MET B O 1
ATOM 6562 N N . ASP B 1 369 ? -7.352 16.5 -22.859 1 92.19 369 ASP B N 1
ATOM 6563 C CA . ASP B 1 369 ? -7.641 17.797 -22.266 1 92.19 369 ASP B CA 1
ATOM 6564 C C . ASP B 1 369 ? -9.031 17.828 -21.641 1 92.19 369 ASP B C 1
ATOM 6566 O O . ASP B 1 369 ? -9.852 18.688 -21.953 1 92.19 369 ASP B O 1
ATOM 6570 N N . CYS B 1 370 ? -9.258 16.812 -20.844 1 93.06 370 CYS B N 1
ATOM 6571 C CA . CYS B 1 370 ? -10.539 16.734 -20.141 1 93.06 370 CYS B CA 1
ATOM 6572 C C . CYS B 1 370 ? -10.359 16.266 -18.703 1 93.06 370 CYS B C 1
ATOM 6574 O O . CYS B 1 370 ? -9.273 15.812 -18.328 1 93.06 370 CYS B O 1
ATOM 6576 N N . SER B 1 371 ? -11.352 16.438 -17.875 1 93.75 371 SER B N 1
ATOM 6577 C CA . SER B 1 371 ? -11.352 15.977 -16.5 1 93.75 371 SER B CA 1
ATOM 6578 C C . SER B 1 371 ? -11.945 14.578 -16.391 1 93.75 371 SER B C 1
ATOM 6580 O O . SER B 1 371 ? -12.516 14.055 -17.344 1 93.75 371 SER B O 1
ATOM 6582 N N . PHE B 1 372 ? -11.758 13.93 -15.242 1 92.06 372 PHE B N 1
ATOM 6583 C CA . PHE B 1 372 ? -12.406 12.648 -14.961 1 92.06 372 PHE B CA 1
ATOM 6584 C C . PHE B 1 372 ? -13.906 12.75 -15.172 1 92.06 372 PHE B C 1
ATOM 6586 O O . PHE B 1 372 ? -14.523 11.844 -15.742 1 92.06 372 PHE B O 1
ATOM 6593 N N . ALA B 1 373 ? -14.484 13.828 -14.695 1 89.81 373 ALA B N 1
ATOM 6594 C CA . ALA B 1 373 ? -15.93 14.016 -14.82 1 89.81 373 ALA B CA 1
ATOM 6595 C C . ALA B 1 373 ? -16.344 14.125 -16.281 1 89.81 373 ALA B C 1
ATOM 6597 O O . ALA B 1 373 ? -17.391 13.594 -16.672 1 89.81 373 ALA B O 1
ATOM 6598 N N . GLU B 1 374 ? -15.562 14.758 -17.094 1 89.06 374 GLU B N 1
ATOM 6599 C CA . GLU B 1 374 ? -15.875 15.016 -18.484 1 89.06 374 GLU B CA 1
ATOM 6600 C C . GLU B 1 374 ? -15.625 13.781 -19.344 1 89.06 374 GLU B C 1
ATOM 6602 O O . GLU B 1 374 ? -16.25 13.609 -20.391 1 89.06 374 GLU B O 1
ATOM 6607 N N . SER B 1 375 ? -14.648 13.016 -18.938 1 86 375 SER B N 1
ATOM 6608 C CA . SER B 1 375 ? -14.203 11.891 -19.734 1 86 375 SER B CA 1
ATOM 6609 C C . SER B 1 375 ? -15.328 10.875 -19.938 1 86 375 SER B C 1
ATOM 6611 O O . SER B 1 375 ? -15.359 10.164 -20.938 1 86 375 SER B O 1
ATOM 6613 N N . ALA B 1 376 ? -16.203 10.852 -19.031 1 75.06 376 ALA B N 1
ATOM 6614 C CA . ALA B 1 376 ? -17.312 9.906 -19.109 1 75.06 376 ALA B CA 1
ATOM 6615 C C . ALA B 1 376 ? -18.188 10.18 -20.328 1 75.06 376 ALA B C 1
ATOM 6617 O O . ALA B 1 376 ? -18.812 9.258 -20.859 1 75.06 376 ALA B O 1
ATOM 6618 N N . ASN B 1 377 ? -18.109 11.398 -20.859 1 75.69 377 ASN B N 1
ATOM 6619 C CA . ASN B 1 377 ? -18.984 11.805 -21.969 1 75.69 377 ASN B CA 1
ATOM 6620 C C . ASN B 1 377 ? -18.203 11.898 -23.281 1 75.69 377 ASN B C 1
ATOM 6622 O O . ASN B 1 377 ? -18.797 12.164 -24.328 1 75.69 377 ASN B O 1
ATOM 6626 N N . LYS B 1 378 ? -16.969 12.008 -23.297 1 73.25 378 LYS B N 1
ATOM 6627 C CA . LYS B 1 378 ? -16.172 12.273 -24.484 1 73.25 378 LYS B CA 1
ATOM 6628 C C . LYS B 1 378 ? -15.828 10.977 -25.219 1 73.25 378 LYS B C 1
ATOM 6630 O O . LYS B 1 378 ? -14.977 10.961 -26.109 1 73.25 378 LYS B O 1
ATOM 6635 N N . GLY B 1 379 ? -16.516 10.07 -25.094 1 67.62 379 GLY B N 1
ATOM 6636 C CA . GLY B 1 379 ? -16.266 8.852 -25.844 1 67.62 379 GLY B CA 1
ATOM 6637 C C . GLY B 1 379 ? -15.023 8.117 -25.375 1 67.62 379 GLY B C 1
ATOM 6638 O O . GLY B 1 379 ? -14.227 8.656 -24.594 1 67.62 379 GLY B O 1
ATOM 6639 N N . GLY B 1 380 ? -14.773 6.922 -25.688 1 73.31 380 GLY B N 1
ATOM 6640 C CA . GLY B 1 380 ? -13.711 6.008 -25.312 1 73.31 380 GLY B CA 1
ATOM 6641 C C . GLY B 1 380 ? -13.93 5.371 -23.953 1 73.31 380 GLY B C 1
ATOM 6642 O O . GLY B 1 380 ? -14.781 5.816 -23.188 1 73.31 380 GLY B O 1
ATOM 6643 N N . LYS B 1 381 ? -13.273 4.492 -23.766 1 82.88 381 LYS B N 1
ATOM 6644 C CA . LYS B 1 381 ? -13.547 3.703 -22.578 1 82.88 381 LYS B CA 1
ATOM 6645 C C . LYS B 1 381 ? -12.664 4.141 -21.406 1 82.88 381 LYS B C 1
ATOM 6647 O O . LYS B 1 381 ? -11.461 4.336 -21.578 1 82.88 381 LYS B O 1
ATOM 6652 N N . ASN B 1 382 ? -13.258 4.527 -20.297 1 92.94 382 ASN B N 1
ATOM 6653 C CA . ASN B 1 382 ? -12.57 4.711 -19.016 1 92.94 382 ASN B CA 1
ATOM 6654 C C . ASN B 1 382 ? -11.641 3.535 -18.703 1 92.94 382 ASN B C 1
ATOM 6656 O O . ASN B 1 382 ? -12.055 2.377 -18.781 1 92.94 382 ASN B O 1
ATOM 6660 N N . LEU B 1 383 ? -10.406 3.875 -18.438 1 96.25 383 LEU B N 1
ATOM 6661 C CA . LEU B 1 383 ? -9.398 2.832 -18.297 1 96.25 383 LEU B CA 1
ATOM 6662 C C . LEU B 1 383 ? -9.336 2.33 -16.859 1 96.25 383 LEU B C 1
ATOM 6664 O O . LEU B 1 383 ? -8.648 1.349 -16.562 1 96.25 383 LEU B O 1
ATOM 6668 N N . SER B 1 384 ? -10.047 2.926 -15.93 1 95.94 384 SER B N 1
ATOM 6669 C CA . SER B 1 384 ? -9.977 2.568 -14.516 1 95.94 384 SER B CA 1
ATOM 6670 C C . SER B 1 384 ? -10.617 1.209 -14.258 1 95.94 384 SER B C 1
ATOM 6672 O O . SER B 1 384 ? -11.57 0.825 -14.938 1 95.94 384 SER B O 1
ATOM 6674 N N . VAL B 1 385 ? -10.023 0.496 -13.359 1 97.12 385 VAL B N 1
ATOM 6675 C CA . VAL B 1 385 ? -10.57 -0.716 -12.758 1 97.12 385 VAL B CA 1
ATOM 6676 C C . VAL B 1 385 ? -10.984 -0.437 -11.312 1 97.12 385 VAL B C 1
ATOM 6678 O O . VAL B 1 385 ? -10.367 0.389 -10.633 1 97.12 385 VAL B O 1
ATOM 6681 N N . ASP B 1 386 ? -12.055 -1.048 -10.797 1 96.81 386 ASP B N 1
ATOM 6682 C CA . ASP B 1 386 ? -12.5 -0.743 -9.438 1 96.81 386 ASP B CA 1
ATOM 6683 C C . ASP B 1 386 ? -12.133 -1.869 -8.477 1 96.81 386 ASP B C 1
ATOM 6685 O O . ASP B 1 386 ? -11.539 -2.867 -8.875 1 96.81 386 ASP B O 1
ATOM 6689 N N . TRP B 1 387 ? -12.492 -1.66 -7.203 1 98.12 387 TRP B N 1
ATOM 6690 C CA . TRP B 1 387 ? -12.078 -2.562 -6.137 1 98.12 387 TRP B CA 1
ATOM 6691 C C . TRP B 1 387 ? -12.742 -3.924 -6.281 1 98.12 387 TRP B C 1
ATOM 6693 O O . TRP B 1 387 ? -12.141 -4.957 -5.988 1 98.12 387 TRP B O 1
ATOM 6703 N N . VAL B 1 388 ? -13.93 -4.008 -6.824 1 98.44 388 VAL B N 1
ATOM 6704 C CA . VAL B 1 388 ? -14.641 -5.27 -6.988 1 98.44 388 VAL B CA 1
ATOM 6705 C C . VAL B 1 388 ? -13.961 -6.109 -8.062 1 98.44 388 VAL B C 1
ATOM 6707 O O . VAL B 1 388 ? -13.742 -7.309 -7.879 1 98.44 388 VAL B O 1
ATOM 6710 N N . GLU B 1 389 ? -13.617 -5.441 -9.188 1 98.5 389 GLU B N 1
ATOM 6711 C CA . GLU B 1 389 ? -12.875 -6.125 -10.25 1 98.5 389 GLU B CA 1
ATOM 6712 C C . GLU B 1 389 ? -11.547 -6.66 -9.734 1 98.5 389 GLU B C 1
ATOM 6714 O O . GLU B 1 389 ? -11.102 -7.734 -10.148 1 98.5 389 GLU B O 1
ATOM 6719 N N . SER B 1 390 ? -10.93 -5.91 -8.859 1 98.69 390 SER B N 1
ATOM 6720 C CA . SER B 1 390 ? -9.648 -6.344 -8.328 1 98.69 390 SER B CA 1
ATOM 6721 C C . SER B 1 390 ? -9.805 -7.555 -7.414 1 98.69 390 SER B C 1
ATOM 6723 O O . SER B 1 390 ? -8.914 -8.406 -7.34 1 98.69 390 SER B O 1
ATOM 6725 N N . ILE B 1 391 ? -10.914 -7.695 -6.648 1 98.81 391 ILE B N 1
ATOM 6726 C CA . ILE B 1 391 ? -11.18 -8.898 -5.863 1 98.81 391 ILE B CA 1
ATOM 6727 C C . ILE B 1 391 ? -11.32 -10.102 -6.793 1 98.81 391 ILE B C 1
ATOM 6729 O O . ILE B 1 391 ? -10.82 -11.188 -6.5 1 98.81 391 ILE B O 1
ATOM 6733 N N . TYR B 1 392 ? -12.016 -9.875 -7.926 1 98.75 392 TYR B N 1
ATOM 6734 C CA . TYR B 1 392 ? -12.141 -10.938 -8.922 1 98.75 392 TYR B CA 1
ATOM 6735 C C . TYR B 1 392 ? -10.766 -11.422 -9.375 1 98.75 392 TYR B C 1
ATOM 6737 O O . TYR B 1 392 ? -10.516 -12.625 -9.43 1 98.75 392 TYR B O 1
ATOM 6745 N N . LEU B 1 393 ? -9.883 -10.508 -9.688 1 98.81 393 LEU B N 1
ATOM 6746 C CA . LEU B 1 393 ? -8.539 -10.844 -10.133 1 98.81 393 LEU B CA 1
ATOM 6747 C C . LEU B 1 393 ? -7.789 -11.633 -9.062 1 98.81 393 LEU B C 1
ATOM 6749 O O . LEU B 1 393 ? -7.012 -12.531 -9.375 1 98.81 393 LEU B O 1
ATOM 6753 N N . ALA B 1 394 ? -8.031 -11.297 -7.812 1 98.75 394 ALA B N 1
ATOM 6754 C CA . ALA B 1 394 ? -7.293 -11.875 -6.699 1 98.75 394 ALA B CA 1
ATOM 6755 C C . ALA B 1 394 ? -7.84 -13.25 -6.336 1 98.75 394 ALA B C 1
ATOM 6757 O O . ALA B 1 394 ? -7.195 -14.016 -5.609 1 98.75 394 ALA B O 1
ATOM 6758 N N . THR B 1 395 ? -9.078 -13.602 -6.711 1 98.62 395 THR B N 1
ATOM 6759 C CA . THR B 1 395 ? -9.734 -14.836 -6.293 1 98.62 395 THR B CA 1
ATOM 6760 C C . THR B 1 395 ? -10.031 -15.727 -7.492 1 98.62 395 THR B C 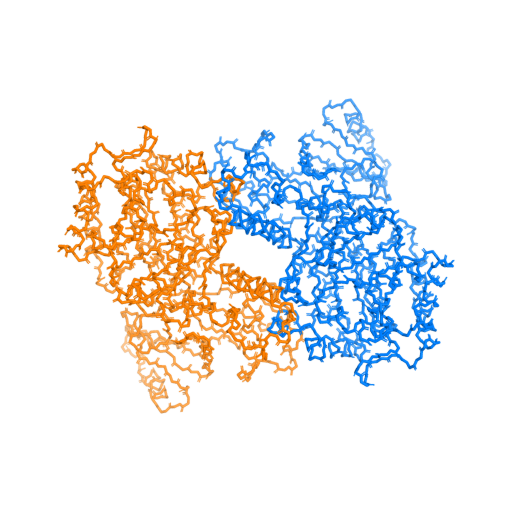1
ATOM 6762 O O . THR B 1 395 ? -9.164 -16.469 -7.953 1 98.62 395 THR B O 1
ATOM 6765 N N . ARG B 1 396 ? -11.062 -15.414 -8.242 1 97.81 396 ARG B N 1
ATOM 6766 C CA . ARG B 1 396 ? -11.523 -16.297 -9.312 1 97.81 396 ARG B CA 1
ATOM 6767 C C . ARG B 1 396 ? -10.688 -16.094 -10.578 1 97.81 396 ARG B C 1
ATOM 6769 O O . ARG B 1 396 ? -10.305 -17.062 -11.234 1 97.81 396 ARG B O 1
ATOM 6776 N N . GLY B 1 397 ? -10.375 -14.836 -10.938 1 94.81 397 GLY B N 1
ATOM 6777 C CA . GLY B 1 397 ? -9.664 -14.578 -12.18 1 94.81 397 GLY B CA 1
ATOM 6778 C C . GLY B 1 397 ? -8.383 -15.375 -12.305 1 94.81 397 GLY B C 1
ATOM 6779 O O . GLY B 1 397 ? -8.211 -16.125 -13.266 1 94.81 397 GLY B O 1
ATOM 6780 N N . GLY B 1 398 ? -7.559 -15.242 -11.305 1 88.38 398 GLY B N 1
ATOM 6781 C CA . GLY B 1 398 ? -6.301 -15.969 -11.297 1 88.38 398 GLY B CA 1
ATOM 6782 C C . GLY B 1 398 ? -6.48 -17.469 -11.203 1 88.38 398 GLY B C 1
ATOM 6783 O O . GLY B 1 398 ? -5.812 -18.234 -11.922 1 88.38 398 GLY B O 1
ATOM 6784 N N . LYS B 1 399 ? -7.387 -17.906 -10.438 1 94.88 399 LYS B N 1
ATOM 6785 C CA . LYS B 1 399 ? -7.59 -19.328 -10.141 1 94.88 399 LYS B CA 1
ATOM 6786 C C . LYS B 1 399 ? -8.266 -20.031 -11.312 1 94.88 399 LYS B C 1
ATOM 6788 O O . LYS B 1 399 ? -7.891 -21.156 -11.656 1 94.88 399 LYS B O 1
ATOM 6793 N N . LYS B 1 400 ? -9.219 -19.391 -11.984 1 95.75 400 LYS B N 1
ATOM 6794 C CA . LYS B 1 400 ? -9.922 -19.953 -13.133 1 95.75 400 LYS B CA 1
ATOM 6795 C C . LYS B 1 400 ? -8.961 -20.234 -14.281 1 95.75 400 LYS B C 1
ATOM 6797 O O . LYS B 1 400 ? -9.055 -21.281 -14.93 1 95.75 400 LYS B O 1
ATOM 6802 N N . GLY B 1 401 ? -8.031 -19.328 -14.477 1 93.94 401 GLY B N 1
ATOM 6803 C CA . GLY B 1 401 ? -7.043 -19.516 -15.523 1 93.94 401 GLY B CA 1
ATOM 6804 C C . GLY B 1 401 ? -6.164 -20.734 -15.297 1 93.94 401 GLY B C 1
ATOM 6805 O O . GLY B 1 401 ? -5.59 -21.281 -16.234 1 93.94 401 GLY B O 1
ATOM 6806 N N . MET B 1 402 ? -6.109 -21.188 -14.062 1 95.94 402 MET B N 1
ATOM 6807 C CA . MET B 1 402 ? -5.285 -22.344 -13.711 1 95.94 402 MET B CA 1
ATOM 6808 C C . MET B 1 402 ? -6.125 -23.625 -13.664 1 95.94 402 MET B C 1
ATOM 6810 O O . MET B 1 402 ? -5.645 -24.672 -13.234 1 95.94 402 MET B O 1
ATOM 6814 N N . GLY B 1 403 ? -7.379 -23.5 -14.031 1 94.62 403 GLY B N 1
ATOM 6815 C CA . GLY B 1 403 ? -8.258 -24.656 -14.102 1 94.62 403 GLY B CA 1
ATOM 6816 C C . GLY B 1 403 ? -8.922 -24.984 -12.781 1 94.62 403 GLY B C 1
ATOM 6817 O O . GLY B 1 403 ? -9.336 -26.125 -12.555 1 94.62 403 GLY B O 1
ATOM 6818 N N . LEU B 1 404 ? -9.023 -24.062 -11.898 1 96.62 404 LEU B N 1
ATOM 6819 C CA . LEU B 1 404 ? -9.578 -24.25 -10.562 1 96.62 404 LEU B CA 1
ATOM 6820 C C . LEU B 1 404 ? -10.789 -23.344 -10.344 1 96.62 404 LEU B C 1
ATOM 6822 O O . LEU B 1 404 ? -11.203 -22.625 -11.266 1 96.62 404 LEU B O 1
ATOM 6826 N N . GLY B 1 405 ? -11.422 -23.422 -9.211 1 96.38 405 GLY B N 1
ATOM 6827 C CA . GLY B 1 405 ? -12.602 -22.641 -8.906 1 96.38 405 GLY B CA 1
ATOM 6828 C C . GLY B 1 405 ? -12.297 -21.172 -8.625 1 96.38 405 GLY B C 1
ATOM 6829 O O . GLY B 1 405 ? -11.719 -20.484 -9.469 1 96.38 405 GLY B O 1
ATOM 6830 N N . GLY B 1 406 ? -12.578 -20.766 -7.426 1 96.06 406 GLY B N 1
ATOM 6831 C CA . GLY B 1 406 ? -12.273 -19.406 -7.016 1 96.06 406 GLY B CA 1
ATOM 6832 C C . GLY B 1 406 ? -13.508 -18.625 -6.605 1 96.06 406 GLY B C 1
ATOM 6833 O O . GLY B 1 406 ? -13.422 -17.406 -6.371 1 96.06 406 GLY B O 1
ATOM 6834 N N . CYS B 1 407 ? -14.594 -19.266 -6.57 1 97.38 407 CYS B N 1
ATOM 6835 C CA . CYS B 1 407 ? -15.852 -18.734 -6.047 1 97.38 407 CYS B CA 1
ATOM 6836 C C . CYS B 1 407 ? -16.5 -19.734 -5.094 1 97.38 407 CYS B C 1
ATOM 6838 O O . CYS B 1 407 ? -16.062 -20.875 -4.984 1 97.38 407 CYS B O 1
ATOM 6840 N N . LEU B 1 408 ? -17.484 -19.219 -4.395 1 98.56 408 LEU B N 1
ATOM 6841 C CA . LEU B 1 408 ? -18.25 -20.094 -3.504 1 98.56 408 LEU B CA 1
ATOM 6842 C C . LEU B 1 408 ? -19.469 -20.656 -4.215 1 98.56 408 LEU B C 1
ATOM 6844 O O . LEU B 1 408 ? -20.578 -20.109 -4.078 1 98.56 408 LEU B O 1
ATOM 6848 N N . GLU B 1 409 ? -19.234 -21.734 -4.91 1 98.25 409 GLU B N 1
ATOM 6849 C CA . GLU B 1 409 ? -20.297 -22.391 -5.676 1 98.25 409 GLU B CA 1
ATOM 6850 C C . GLU B 1 409 ? -20.25 -23.906 -5.492 1 98.25 409 GLU B C 1
ATOM 6852 O O . GLU B 1 409 ? -19.172 -24.469 -5.293 1 98.25 409 GLU B O 1
ATOM 6857 N N . VAL B 1 410 ? -21.422 -24.484 -5.613 1 98.38 410 VAL B N 1
ATOM 6858 C CA . VAL B 1 410 ? -21.516 -25.938 -5.512 1 98.38 410 VAL B CA 1
ATOM 6859 C C . VAL B 1 410 ? -20.641 -26.594 -6.57 1 98.38 410 VAL B C 1
ATOM 6861 O O . VAL B 1 410 ? -20.641 -26.172 -7.73 1 98.38 410 VAL B O 1
ATOM 6864 N N . GLY B 1 411 ? -19.859 -27.547 -6.145 1 97.94 411 GLY B N 1
ATOM 6865 C CA . GLY B 1 411 ? -18.969 -28.25 -7.047 1 97.94 411 GLY B CA 1
ATOM 6866 C C . GLY B 1 411 ? -17.531 -27.766 -6.98 1 97.94 411 GLY B C 1
ATOM 6867 O O . GLY B 1 411 ? -16.609 -28.453 -7.398 1 97.94 411 GLY B O 1
ATOM 6868 N N . MET B 1 412 ? -17.297 -26.594 -6.465 1 98.12 412 MET B N 1
ATOM 6869 C CA . MET B 1 412 ? -15.945 -26.047 -6.379 1 98.12 412 MET B CA 1
ATOM 6870 C C . MET B 1 412 ? -15.281 -26.422 -5.055 1 98.12 412 MET B C 1
ATOM 6872 O O . MET B 1 412 ? -15.969 -26.75 -4.09 1 98.12 412 MET B O 1
ATOM 6876 N N . GLU B 1 413 ? -13.953 -26.484 -5.098 1 98.25 413 GLU B N 1
ATOM 6877 C CA . GLU B 1 413 ? -13.203 -26.703 -3.861 1 98.25 413 GLU B CA 1
ATOM 6878 C C . GLU B 1 413 ? -13.508 -25.609 -2.84 1 98.25 413 GLU B C 1
ATOM 6880 O O . GLU B 1 413 ? -13.672 -24.438 -3.201 1 98.25 413 GLU B O 1
ATOM 6885 N N . PHE B 1 414 ? -13.602 -26 -1.579 1 98.5 414 PHE B N 1
ATOM 6886 C CA . PHE B 1 414 ? -13.766 -25.016 -0.511 1 98.5 414 PHE B CA 1
ATOM 6887 C C . PHE B 1 414 ? -12.422 -24.422 -0.101 1 98.5 414 PHE B C 1
ATOM 6889 O O . PHE B 1 414 ? -11.789 -24.906 0.837 1 98.5 414 PHE B O 1
ATOM 6896 N N . ASP B 1 415 ? -11.961 -23.453 -0.76 1 98.62 415 ASP B N 1
ATOM 6897 C CA . ASP B 1 415 ? -10.852 -22.547 -0.467 1 98.62 415 ASP B CA 1
ATOM 6898 C C . ASP B 1 415 ? -11.352 -21.172 -0.022 1 98.62 415 ASP B C 1
ATOM 6900 O O . ASP B 1 415 ? -11.664 -20.328 -0.854 1 98.62 415 ASP B O 1
ATOM 6904 N N . ALA B 1 416 ? -11.352 -20.969 1.249 1 98.75 416 ALA B N 1
ATOM 6905 C CA . ALA B 1 416 ? -12.023 -19.781 1.759 1 98.75 416 ALA B CA 1
ATOM 6906 C C . ALA B 1 416 ? -11.258 -19.172 2.93 1 98.75 416 ALA B C 1
ATOM 6908 O O . ALA B 1 416 ? -10.438 -19.844 3.561 1 98.75 416 ALA B O 1
ATOM 6909 N N . GLN B 1 417 ? -11.438 -17.953 3.133 1 98.81 417 GLN B N 1
ATOM 6910 C CA . GLN B 1 417 ? -10.922 -17.234 4.297 1 98.81 417 GLN B CA 1
ATOM 6911 C C . GLN B 1 417 ? -12.047 -16.531 5.047 1 98.81 417 GLN B C 1
ATOM 6913 O O . GLN B 1 417 ? -12.992 -16.031 4.434 1 98.81 417 GLN B O 1
ATOM 6918 N N . LEU B 1 418 ? -11.977 -16.516 6.344 1 98.69 418 LEU B N 1
ATOM 6919 C CA . LEU B 1 418 ? -12.93 -15.844 7.223 1 98.69 418 LEU B CA 1
ATOM 6920 C C . LEU B 1 418 ? -12.43 -14.453 7.613 1 98.69 418 LEU B C 1
ATOM 6922 O O . LEU B 1 418 ? -11.398 -14.328 8.281 1 98.69 418 LEU B O 1
ATOM 6926 N N . ILE B 1 419 ? -13.133 -13.406 7.211 1 98.44 419 ILE B N 1
ATOM 6927 C CA . ILE B 1 419 ? -12.758 -12.016 7.461 1 98.44 419 ILE B CA 1
ATOM 6928 C C . ILE B 1 419 ? -13.695 -11.406 8.5 1 98.44 419 ILE B C 1
ATOM 6930 O O . ILE B 1 419 ? -14.922 -11.469 8.352 1 98.44 419 ILE B O 1
ATOM 6934 N N . GLU B 1 420 ? -13.164 -10.852 9.5 1 97.31 420 GLU B N 1
ATOM 6935 C CA . GLU B 1 420 ? -13.922 -10.164 10.531 1 97.31 420 GLU B CA 1
ATOM 6936 C C . GLU B 1 420 ? -13.742 -8.648 10.438 1 97.31 420 GLU B C 1
ATOM 6938 O O . GLU B 1 420 ? -12.625 -8.148 10.492 1 97.31 420 GLU B O 1
ATOM 6943 N N . LEU B 1 421 ? -14.82 -7.934 10.289 1 96.44 421 LEU B N 1
ATOM 6944 C CA . LEU B 1 421 ? -14.797 -6.48 10.18 1 96.44 421 LEU B CA 1
ATOM 6945 C C . LEU B 1 421 ? -14.789 -5.832 11.555 1 96.44 421 LEU B C 1
ATOM 6947 O O . LEU B 1 421 ? -14.156 -4.789 11.75 1 96.44 421 LEU B O 1
ATOM 6951 N N . ALA B 1 422 ? -15.539 -6.383 12.414 1 93.81 422 ALA B N 1
ATOM 6952 C CA . ALA B 1 422 ? -15.664 -5.895 13.789 1 93.81 422 ALA B CA 1
ATOM 6953 C C . ALA B 1 422 ? -16.016 -7.031 14.742 1 93.81 422 ALA B C 1
ATOM 6955 O O . ALA B 1 422 ? -16.625 -8.023 14.336 1 93.81 422 ALA B O 1
ATOM 6956 N N . ASP B 1 423 ? -15.508 -6.828 16.047 1 84.31 423 ASP B N 1
ATOM 6957 C CA . ASP B 1 423 ? -15.898 -7.809 17.062 1 84.31 423 ASP B CA 1
ATOM 6958 C C . ASP B 1 423 ? -17.109 -7.32 17.859 1 84.31 423 ASP B C 1
ATOM 6960 O O . ASP B 1 423 ? -17.484 -6.148 17.781 1 84.31 423 ASP B O 1
ATOM 6964 N N . GLU B 1 424 ? -17.812 -8.227 18.406 1 72.94 424 GLU B N 1
ATOM 6965 C CA . GLU B 1 424 ? -19.062 -7.934 19.094 1 72.94 424 GLU B CA 1
ATOM 6966 C C . GLU B 1 424 ? -18.859 -6.898 20.203 1 72.94 424 GLU B C 1
ATOM 6968 O O . GLU B 1 424 ? -19.766 -6.102 20.484 1 72.94 424 GLU B O 1
ATOM 6973 N N . GLY B 1 425 ? -17.688 -6.77 20.75 1 65.31 425 GLY B N 1
ATOM 6974 C CA . GLY B 1 425 ? -17.531 -5.855 21.875 1 65.31 425 GLY B CA 1
ATOM 6975 C C . GLY B 1 425 ? -16.953 -4.512 21.469 1 65.31 425 GLY B C 1
ATOM 6976 O O . GLY B 1 425 ? -16.797 -3.625 22.312 1 65.31 425 GLY B O 1
ATOM 6977 N N . SER B 1 426 ? -16.531 -4.41 20.203 1 65.81 426 SER B N 1
ATOM 6978 C CA . SER B 1 426 ? -15.797 -3.176 19.953 1 65.81 426 SER B CA 1
ATOM 6979 C C . SER B 1 426 ? -16.391 -2.412 18.766 1 65.81 426 SER B C 1
ATOM 6981 O O . SER B 1 426 ? -16.531 -2.965 17.672 1 65.81 426 SER B O 1
ATOM 6983 N N . PRO B 1 427 ? -16.891 -1.096 18.984 1 62.38 427 PRO B N 1
ATOM 6984 C CA . PRO B 1 427 ? -17.281 -0.225 17.875 1 62.38 427 PRO B CA 1
ATOM 6985 C C . PRO B 1 427 ? -16.125 0.092 16.938 1 62.38 427 PRO B C 1
ATOM 6987 O O . PRO B 1 427 ? -16.344 0.527 15.797 1 62.38 427 PRO B O 1
ATOM 6990 N N . SER B 1 428 ? -14.93 -0.18 17.25 1 74.31 428 SER B N 1
ATOM 6991 C CA . SER B 1 428 ? -13.859 0.386 16.438 1 74.31 428 SER B CA 1
ATOM 6992 C C . SER B 1 428 ? -13.555 -0.503 15.234 1 74.31 428 SER B C 1
ATOM 6994 O O . SER B 1 428 ? -13.172 -0.009 14.172 1 74.31 428 SER B O 1
ATOM 6996 N N . GLY B 1 429 ? -13.938 -1.597 15.031 1 87.25 429 GLY B N 1
ATOM 6997 C CA . GLY B 1 429 ? -13.531 -2.498 13.969 1 87.25 429 GLY B CA 1
ATOM 6998 C C . GLY B 1 429 ? -12.242 -3.236 14.266 1 87.25 429 GLY B C 1
ATOM 6999 O O . GLY B 1 429 ? -11.625 -3.029 15.32 1 87.25 429 GLY B O 1
ATOM 7000 N N . VAL B 1 430 ? -11.977 -4.152 13.445 1 93.69 430 VAL B N 1
ATOM 7001 C CA . VAL B 1 430 ? -10.781 -4.98 13.602 1 93.69 430 VAL B CA 1
ATOM 7002 C C . VAL B 1 430 ? -9.617 -4.355 12.844 1 93.69 430 VAL B C 1
ATOM 7004 O O . VAL B 1 430 ? -9.781 -3.859 11.734 1 93.69 430 VAL B O 1
ATOM 7007 N N . GLY B 1 431 ? -8.438 -4.387 13.43 1 91.94 431 GLY B N 1
ATOM 7008 C CA . GLY B 1 431 ? -7.25 -3.873 12.773 1 91.94 431 GLY B CA 1
ATOM 7009 C C . GLY B 1 431 ? -7.289 -2.373 12.555 1 91.94 431 GLY B C 1
ATOM 7010 O O . GLY B 1 431 ? -7.543 -1.609 13.484 1 91.94 431 GLY B O 1
ATOM 7011 N N . ALA B 1 432 ? -7.168 -1.951 11.367 1 92.5 432 ALA B N 1
ATOM 7012 C CA . ALA B 1 432 ? -7.094 -0.537 11.008 1 92.5 432 ALA B CA 1
ATOM 7013 C C . ALA B 1 432 ? -8.477 0.023 10.688 1 92.5 432 ALA B C 1
ATOM 7015 O O . ALA B 1 432 ? -8.602 1.169 10.25 1 92.5 432 ALA B O 1
ATOM 7016 N N . LEU B 1 433 ? -9.5 -0.751 10.914 1 94.38 433 LEU B N 1
ATOM 7017 C CA . LEU B 1 433 ? -10.859 -0.323 10.594 1 94.38 433 LEU B CA 1
ATOM 7018 C C . LEU B 1 433 ? -11.516 0.345 11.789 1 94.38 433 LEU B C 1
ATOM 7020 O O . LEU B 1 433 ? -11.422 -0.155 12.914 1 94.38 433 LEU B O 1
ATOM 7024 N N . ASP B 1 434 ? -12.055 1.489 11.594 1 93.75 434 ASP B N 1
ATOM 7025 C CA . ASP B 1 434 ? -12.938 2.158 12.539 1 93.75 434 ASP B CA 1
ATOM 7026 C C . ASP B 1 434 ? -14.312 2.41 11.922 1 93.75 434 ASP B C 1
ATOM 7028 O O . ASP B 1 434 ? -14.438 3.156 10.945 1 93.75 434 ASP B O 1
ATOM 7032 N N . LEU B 1 435 ? -15.305 1.733 12.422 1 93.19 435 LEU B N 1
ATOM 7033 C CA . LEU B 1 435 ? -16.656 1.783 11.867 1 93.19 435 LEU B CA 1
ATOM 7034 C C . LEU B 1 435 ? -17.578 2.574 12.781 1 93.19 435 LEU B C 1
ATOM 7036 O O . LEU B 1 435 ? -18.328 1.992 13.578 1 93.19 435 LEU B O 1
ATOM 7040 N N . PHE B 1 436 ? -17.641 3.82 12.648 1 91.12 436 PHE B N 1
ATOM 7041 C CA . PHE B 1 436 ? -18.266 4.742 13.594 1 91.12 436 PHE B CA 1
ATOM 7042 C C . PHE B 1 436 ? -19.781 4.543 13.617 1 91.12 436 PHE B C 1
ATOM 7044 O O . PHE B 1 436 ? -20.438 4.82 14.625 1 91.12 436 PHE B O 1
ATOM 7051 N N . ASP B 1 437 ? -20.375 4.02 12.547 1 88.25 437 ASP B N 1
ATOM 7052 C CA . ASP B 1 437 ? -21.828 3.908 12.484 1 88.25 437 ASP B CA 1
ATOM 7053 C C . ASP B 1 437 ? -22.281 2.467 12.711 1 88.25 437 ASP B C 1
ATOM 7055 O O . ASP B 1 437 ? -23.453 2.141 12.516 1 88.25 437 ASP B O 1
ATOM 7059 N N . LEU B 1 438 ? -21.406 1.622 13.125 1 87.56 438 LEU B N 1
ATOM 7060 C CA . LEU B 1 438 ? -21.719 0.203 13.258 1 87.56 438 LEU B CA 1
ATOM 7061 C C . LEU B 1 438 ? -22.797 -0.022 14.32 1 87.56 438 LEU B C 1
ATOM 7063 O O . LEU B 1 438 ? -23.719 -0.815 14.117 1 87.56 438 LEU B O 1
ATOM 7067 N N . GLN B 1 439 ? -22.656 0.684 15.461 1 78.75 439 GLN B N 1
ATOM 7068 C CA . GLN B 1 439 ? -23.562 0.47 16.578 1 78.75 439 GLN B CA 1
ATOM 7069 C C . GLN B 1 439 ? -24.969 0.952 16.25 1 78.75 439 GLN B C 1
ATOM 7071 O O . GLN B 1 439 ? -25.953 0.366 16.703 1 78.75 439 GLN B O 1
ATOM 7076 N N . THR B 1 440 ? -25.047 1.995 15.414 1 79.44 440 THR B N 1
ATOM 7077 C CA . THR B 1 440 ? -26.359 2.594 15.148 1 79.44 440 THR B CA 1
ATOM 7078 C C . THR B 1 440 ? -27 1.963 13.914 1 79.44 440 THR B C 1
ATOM 7080 O O . THR B 1 440 ? -28.219 1.799 13.867 1 79.44 440 THR B O 1
ATOM 7083 N N . ARG B 1 441 ? -26.234 1.592 13.008 1 80.81 441 ARG B N 1
ATOM 7084 C CA . ARG B 1 441 ? -26.812 1.136 11.742 1 80.81 441 ARG B CA 1
ATOM 7085 C C . ARG B 1 441 ? -26.594 -0.363 11.555 1 80.81 441 ARG B C 1
ATOM 7087 O O . ARG B 1 441 ? -27.312 -1.007 10.789 1 80.81 441 ARG B O 1
ATOM 7094 N N . GLY B 1 442 ? -25.578 -0.932 12.234 1 82 442 GLY B N 1
ATOM 7095 C CA . GLY B 1 442 ? -25.219 -2.322 12 1 82 442 GLY B CA 1
ATOM 7096 C C . GLY B 1 442 ? -24.797 -2.6 10.57 1 82 442 GLY B C 1
ATOM 7097 O O . GLY B 1 442 ? -24.484 -1.675 9.82 1 82 442 GLY B O 1
ATOM 7098 N N . ILE B 1 443 ? -24.609 -3.832 10.172 1 90 443 ILE B N 1
ATOM 7099 C CA . ILE B 1 443 ? -24.406 -4.316 8.812 1 90 443 ILE B CA 1
ATOM 7100 C C . ILE B 1 443 ? -25.453 -5.363 8.477 1 90 443 ILE B C 1
ATOM 7102 O O . ILE B 1 443 ? -25.266 -6.555 8.711 1 90 443 ILE B O 1
ATOM 7106 N N . ASP B 1 444 ? -26.562 -4.871 7.93 1 89.06 444 ASP B N 1
ATOM 7107 C CA . ASP B 1 444 ? -27.719 -5.762 7.793 1 89.06 444 ASP B CA 1
ATOM 7108 C C . ASP B 1 444 ? -28.203 -5.812 6.348 1 89.06 444 ASP B C 1
ATOM 7110 O O . ASP B 1 444 ? -28.875 -6.766 5.941 1 89.06 444 ASP B O 1
ATOM 7114 N N . THR B 1 445 ? -27.922 -4.773 5.652 1 93.75 445 THR B N 1
ATOM 7115 C CA . THR B 1 445 ? -28.359 -4.715 4.262 1 93.75 445 THR B CA 1
ATOM 7116 C C . THR B 1 445 ? -27.203 -4.98 3.311 1 93.75 445 THR B C 1
ATOM 7118 O O . THR B 1 445 ? -26.031 -4.879 3.701 1 93.75 445 THR B O 1
ATOM 7121 N N . GLU B 1 446 ? -27.562 -5.348 2.139 1 94.88 446 GLU B N 1
ATOM 7122 C CA . GLU B 1 446 ? -26.547 -5.57 1.115 1 94.88 446 GLU B CA 1
ATOM 7123 C C . GLU B 1 446 ? -25.688 -4.324 0.902 1 94.88 446 GLU B C 1
ATOM 7125 O O . GLU B 1 446 ? -24.484 -4.422 0.708 1 94.88 446 GLU B O 1
ATOM 7130 N N . GLU B 1 447 ? -26.328 -3.211 0.911 1 93.94 447 GLU B N 1
ATOM 7131 C CA . GLU B 1 447 ? -25.609 -1.951 0.722 1 93.94 447 GLU B CA 1
ATOM 7132 C C . GLU B 1 447 ? -24.609 -1.706 1.852 1 93.94 447 GLU B C 1
ATOM 7134 O O . GLU B 1 447 ? -23.5 -1.259 1.61 1 93.94 447 GLU B O 1
ATOM 7139 N N . GLU B 1 448 ? -25.047 -1.987 3.043 1 94.31 448 GLU B N 1
ATOM 7140 C CA . GLU B 1 448 ? -24.141 -1.829 4.188 1 94.31 448 GLU B CA 1
ATOM 7141 C C . GLU B 1 448 ? -22.984 -2.805 4.113 1 94.31 448 GLU B C 1
ATOM 7143 O O . GLU B 1 448 ? -21.844 -2.451 4.453 1 94.31 448 GLU B O 1
ATOM 7148 N N . TRP B 1 449 ? -23.281 -4.004 3.654 1 96.56 449 TRP B N 1
ATOM 7149 C CA . TRP B 1 449 ? -22.203 -4.969 3.469 1 96.56 449 TRP B CA 1
ATOM 7150 C C . TRP B 1 449 ? -21.219 -4.496 2.4 1 96.56 449 TRP B C 1
ATOM 7152 O O . TRP B 1 449 ? -20 -4.562 2.592 1 96.56 449 TRP B O 1
ATOM 7162 N N . LYS B 1 450 ? -21.766 -4.039 1.327 1 96.69 450 LYS B N 1
ATOM 7163 C CA . LYS B 1 450 ? -20.922 -3.566 0.24 1 96.69 450 LYS B CA 1
ATOM 7164 C C . LYS B 1 450 ? -19.969 -2.465 0.718 1 96.69 450 LYS B C 1
ATOM 7166 O O . LYS B 1 450 ? -18.781 -2.498 0.432 1 96.69 450 LYS B O 1
ATOM 7171 N N . VAL B 1 451 ? -20.5 -1.498 1.497 1 95.25 451 VAL B N 1
ATOM 7172 C CA . VAL B 1 451 ? -19.719 -0.358 1.984 1 95.25 451 VAL B CA 1
ATOM 7173 C C . VAL B 1 451 ? -18.625 -0.841 2.936 1 95.25 451 VAL B C 1
ATOM 7175 O O . VAL B 1 451 ? -17.5 -0.356 2.887 1 95.25 451 VAL B O 1
ATOM 7178 N N . ASN B 1 452 ? -18.938 -1.805 3.734 1 95.56 452 ASN B N 1
ATOM 7179 C CA . ASN B 1 452 ? -17.969 -2.232 4.734 1 95.56 452 ASN B CA 1
ATOM 7180 C C . ASN B 1 452 ? -16.953 -3.213 4.148 1 95.56 452 ASN B C 1
ATOM 7182 O O . ASN B 1 452 ? -15.805 -3.266 4.594 1 95.56 452 ASN B O 1
ATOM 7186 N N . VAL B 1 453 ? -17.312 -3.984 3.088 1 97.81 453 VAL B N 1
ATOM 7187 C CA . VAL B 1 453 ? -16.344 -4.785 2.357 1 97.81 453 VAL B CA 1
ATOM 7188 C C . VAL B 1 453 ? -15.359 -3.865 1.636 1 97.81 453 VAL B C 1
ATOM 7190 O O . VAL B 1 453 ? -14.156 -4.145 1.589 1 97.81 453 VAL B O 1
ATOM 7193 N N . GLU B 1 454 ? -15.867 -2.781 1.141 1 97.69 454 GLU B N 1
ATOM 7194 C CA . GLU B 1 454 ? -15 -1.808 0.488 1 97.69 454 GLU B CA 1
ATOM 7195 C C . GLU B 1 454 ? -14.008 -1.202 1.477 1 97.69 454 GLU B C 1
ATOM 7197 O O . GLU B 1 454 ? -12.828 -1.046 1.162 1 97.69 454 GLU B O 1
ATOM 7202 N N . ARG B 1 455 ? -14.492 -0.843 2.699 1 96.75 455 ARG B N 1
ATOM 7203 C CA . ARG B 1 455 ? -13.609 -0.325 3.736 1 96.75 455 ARG B CA 1
ATOM 7204 C C . ARG B 1 455 ? -12.5 -1.323 4.059 1 96.75 455 ARG B C 1
ATOM 7206 O O . ARG B 1 455 ? -11.344 -0.938 4.234 1 96.75 455 ARG B O 1
ATOM 7213 N N . TRP B 1 456 ? -12.938 -2.596 4.133 1 97.69 456 TRP B N 1
ATOM 7214 C CA . TRP B 1 456 ? -11.961 -3.648 4.398 1 97.69 456 TRP B CA 1
ATOM 7215 C C . TRP B 1 456 ? -10.961 -3.758 3.256 1 97.69 456 TRP B C 1
ATOM 7217 O O . TRP B 1 456 ? -9.758 -3.898 3.488 1 97.69 456 TRP B O 1
ATOM 7227 N N . TRP B 1 457 ? -11.492 -3.701 2.031 1 98.31 457 TRP B N 1
ATOM 7228 C CA . TRP B 1 457 ? -10.602 -3.75 0.872 1 98.31 457 TRP B CA 1
ATOM 7229 C C . TRP B 1 457 ? -9.547 -2.656 0.951 1 98.31 457 TRP B C 1
ATOM 7231 O O . TRP B 1 457 ? -8.359 -2.912 0.708 1 98.31 457 TRP B O 1
ATOM 7241 N N . CYS B 1 458 ? -9.883 -1.472 1.369 1 97.88 458 CYS B N 1
ATOM 7242 C CA . CYS B 1 458 ? -9.008 -0.302 1.399 1 97.88 458 CYS B CA 1
ATOM 7243 C C . CYS B 1 458 ? -7.969 -0.426 2.504 1 97.88 458 CYS B C 1
ATOM 7245 O O . CYS B 1 458 ? -6.793 -0.125 2.291 1 97.88 458 CYS B O 1
ATOM 7247 N N . ASN B 1 459 ? -8.438 -0.914 3.67 1 96.38 459 ASN B N 1
ATOM 7248 C CA . ASN B 1 459 ? -7.555 -0.72 4.82 1 96.38 459 ASN B CA 1
ATOM 7249 C C . ASN B 1 459 ? -7.371 -2.014 5.605 1 96.38 459 ASN B C 1
ATOM 7251 O O . ASN B 1 459 ? -6.578 -2.062 6.551 1 96.38 459 ASN B O 1
ATOM 7255 N N . GLY B 1 460 ? -8.117 -3.076 5.273 1 96.38 460 GLY B N 1
ATOM 7256 C CA . GLY B 1 460 ? -7.977 -4.336 5.988 1 96.38 460 GLY B CA 1
ATOM 7257 C C . GLY B 1 460 ? -6.605 -4.961 5.824 1 96.38 460 GLY B C 1
ATOM 7258 O O . GLY B 1 460 ? -5.848 -4.582 4.93 1 96.38 460 GLY B O 1
ATOM 7259 N N . ASP B 1 461 ? -6.25 -5.844 6.723 1 95.94 461 ASP B N 1
ATOM 7260 C CA . ASP B 1 461 ? -4.996 -6.59 6.672 1 95.94 461 ASP B CA 1
ATOM 7261 C C . ASP B 1 461 ? -5.133 -7.941 7.371 1 95.94 461 ASP B C 1
ATOM 7263 O O . ASP B 1 461 ? -6.238 -8.453 7.527 1 95.94 461 ASP B O 1
ATOM 7267 N N . ASP B 1 462 ? -3.971 -8.594 7.656 1 96.56 462 ASP B N 1
ATOM 7268 C CA . ASP B 1 462 ? -3.975 -9.961 8.164 1 96.56 462 ASP B CA 1
ATOM 7269 C C . ASP B 1 462 ? -4.691 -10.047 9.508 1 96.56 462 ASP B C 1
ATOM 7271 O O . ASP B 1 462 ? -5.141 -11.125 9.914 1 96.56 462 ASP B O 1
ATOM 7275 N N . ARG B 1 463 ? -4.883 -8.953 10.289 1 96.31 463 ARG B N 1
ATOM 7276 C CA . ARG B 1 463 ? -5.543 -8.945 11.594 1 96.31 463 ARG B CA 1
ATOM 7277 C C . ARG B 1 463 ? -7.031 -9.242 11.461 1 96.31 463 ARG B C 1
ATOM 7279 O O . ARG B 1 463 ? -7.672 -9.688 12.414 1 96.31 463 ARG B O 1
ATOM 7286 N N . ASN B 1 464 ? -7.578 -8.992 10.234 1 97.25 464 ASN B N 1
ATOM 7287 C CA . ASN B 1 464 ? -8.992 -9.25 9.977 1 97.25 464 ASN B CA 1
ATOM 7288 C C . ASN B 1 464 ? -9.242 -10.734 9.727 1 97.25 464 ASN B C 1
ATOM 7290 O O . ASN B 1 464 ? -10.391 -11.188 9.773 1 97.25 464 ASN B O 1
ATOM 7294 N N . ARG B 1 465 ? -8.242 -11.453 9.328 1 98 465 ARG B N 1
ATOM 7295 C CA . ARG B 1 465 ? -8.398 -12.852 8.938 1 98 465 ARG B CA 1
ATOM 7296 C C . ARG B 1 465 ? -8.422 -13.766 10.156 1 98 465 ARG B C 1
ATOM 7298 O O . ARG B 1 465 ? -7.422 -13.891 10.867 1 98 465 ARG B O 1
ATOM 7305 N N . LYS B 1 466 ? -9.562 -14.469 10.383 1 96.88 466 LYS B N 1
ATOM 7306 C CA . LYS B 1 466 ? -9.75 -15.242 11.602 1 96.88 466 LYS B CA 1
ATOM 7307 C C . LYS B 1 466 ? -9.773 -16.75 11.305 1 96.88 466 LYS B C 1
ATOM 7309 O O . LYS B 1 466 ? -9.875 -17.562 12.219 1 96.88 466 LYS B O 1
ATOM 7314 N N . GLY B 1 467 ? -9.617 -17.094 9.984 1 98 467 GLY B N 1
ATOM 7315 C CA . GLY B 1 467 ? -9.594 -18.469 9.555 1 98 467 GLY B CA 1
ATOM 7316 C C . GLY B 1 467 ? -9.383 -18.625 8.062 1 98 467 GLY B C 1
ATOM 7317 O O . GLY B 1 467 ? -9.648 -17.703 7.289 1 98 467 GLY B O 1
ATOM 7318 N N . MET B 1 468 ? -8.867 -19.797 7.711 1 98.5 468 MET B N 1
ATOM 7319 C CA . MET B 1 468 ? -8.68 -20.125 6.301 1 98.5 468 MET B CA 1
ATOM 7320 C C . MET B 1 468 ? -8.805 -21.625 6.066 1 98.5 468 MET B C 1
ATOM 7322 O O . MET B 1 468 ? -8.375 -22.422 6.898 1 98.5 468 MET B O 1
ATOM 7326 N N . TRP B 1 469 ? -9.359 -21.969 4.996 1 98.62 469 TRP B N 1
ATOM 7327 C CA . TRP B 1 469 ? -9.492 -23.359 4.559 1 98.62 469 TRP B CA 1
ATOM 7328 C C . TRP B 1 469 ? -9 -23.531 3.127 1 98.62 469 TRP B C 1
ATOM 7330 O O . TRP B 1 469 ? -9.219 -22.672 2.277 1 98.62 469 TRP B O 1
ATOM 7340 N N . VAL B 1 470 ? -8.32 -24.609 2.865 1 98.62 470 VAL B N 1
ATOM 7341 C CA . VAL B 1 470 ? -7.953 -25.047 1.524 1 98.62 470 VAL B CA 1
ATOM 7342 C C . VAL B 1 470 ? -8.375 -26.5 1.328 1 98.62 470 VAL B C 1
ATOM 7344 O O . VAL B 1 470 ? -8 -27.375 2.111 1 98.62 470 VAL B O 1
ATOM 7347 N N . GLN B 1 471 ? -9.188 -26.719 0.317 1 98.12 471 GLN B N 1
ATOM 7348 C CA . GLN B 1 471 ? -9.742 -28.047 0.067 1 98.12 471 GLN B CA 1
ATOM 7349 C C . GLN B 1 471 ? -10.461 -28.578 1.302 1 98.12 471 GLN B C 1
ATOM 7351 O O . GLN B 1 471 ? -10.328 -29.766 1.646 1 98.12 471 GLN B O 1
ATOM 7356 N N . GLY B 1 472 ? -11.094 -27.703 1.986 1 97.62 472 GLY B N 1
ATOM 7357 C CA . GLY B 1 472 ? -11.875 -28.078 3.154 1 97.62 472 GLY B CA 1
ATOM 7358 C C . GLY B 1 472 ? -11.031 -28.234 4.406 1 97.62 472 GLY B C 1
ATOM 7359 O O . GLY B 1 472 ? -11.57 -28.328 5.512 1 97.62 472 GLY B O 1
ATOM 7360 N N . ARG B 1 473 ? -9.766 -28.266 4.301 1 97.44 473 ARG B N 1
ATOM 7361 C CA . ARG B 1 473 ? -8.859 -28.391 5.438 1 97.44 473 ARG B CA 1
ATOM 7362 C C . ARG B 1 473 ? -8.562 -27.016 6.051 1 97.44 473 ARG B C 1
ATOM 7364 O O . ARG B 1 473 ? -8.148 -26.094 5.348 1 97.44 473 ARG B O 1
ATOM 7371 N N . LYS B 1 474 ? -8.781 -26.844 7.371 1 98 474 LYS B N 1
ATOM 7372 C CA . LYS B 1 474 ? -8.43 -25.594 8.047 1 98 474 LYS B CA 1
ATOM 7373 C C . LYS B 1 474 ? -6.914 -25.406 8.094 1 98 474 LYS B C 1
ATOM 7375 O O . LYS B 1 474 ? -6.195 -26.281 8.594 1 98 474 LYS B O 1
ATOM 7380 N N . VAL B 1 475 ? -6.398 -24.375 7.59 1 98.44 475 VAL B N 1
ATOM 7381 C CA . VAL B 1 475 ? -4.953 -24.188 7.469 1 98.44 475 VAL B CA 1
ATOM 7382 C C . VAL B 1 475 ? -4.508 -23 8.305 1 98.44 475 VAL B C 1
ATOM 7384 O O . VAL B 1 475 ? -3.311 -22.734 8.438 1 98.44 475 VAL B O 1
ATOM 7387 N N . LEU B 1 476 ? -5.418 -22.172 8.734 1 96.12 476 LEU B N 1
ATOM 7388 C CA . LEU B 1 476 ? -5.184 -21.031 9.617 1 96.12 476 LEU B CA 1
ATOM 7389 C C . LEU B 1 476 ? -6.355 -20.844 10.578 1 96.12 476 LEU B C 1
ATOM 7391 O O . LEU B 1 476 ? -7.516 -20.859 10.156 1 96.12 476 LEU B O 1
#

Solvent-accessible surface area (backbone atoms only — not comparable to full-atom values): 47010 Å² total; per-residue (Å²): 118,37,52,33,39,33,30,35,41,38,38,27,88,46,80,63,39,76,47,75,42,66,57,21,32,38,33,23,40,83,62,5,30,21,72,39,73,44,45,42,84,38,67,72,39,41,51,56,56,48,53,52,69,66,56,64,84,70,71,77,78,70,62,67,57,70,64,43,69,50,54,86,47,25,35,38,30,41,25,29,27,33,52,27,31,32,60,48,29,56,76,51,43,29,52,67,68,88,40,39,51,72,60,31,36,64,73,42,45,54,52,36,33,47,49,30,55,74,28,65,68,54,31,51,53,53,39,48,52,47,53,52,50,33,47,55,50,42,34,40,31,37,31,33,39,46,34,74,36,50,68,45,38,49,52,42,49,50,45,25,48,75,55,48,38,26,32,32,44,11,50,33,37,35,42,43,44,91,45,90,92,52,63,34,91,30,49,66,54,38,50,53,47,49,50,49,38,56,54,50,50,50,58,63,51,63,81,46,55,77,67,66,57,42,58,42,68,26,47,20,51,56,41,69,76,27,38,47,70,67,34,52,51,51,50,47,52,49,26,64,73,71,70,42,38,37,37,36,54,36,46,53,25,54,60,60,41,48,50,27,28,74,75,66,74,40,55,55,68,55,52,40,49,76,67,59,56,58,24,60,55,18,37,35,30,44,37,20,69,61,42,86,72,48,49,60,53,39,48,75,32,42,29,18,34,17,38,22,45,55,16,34,39,51,43,16,47,48,69,54,56,57,42,63,40,56,74,66,66,44,38,41,14,26,15,34,32,28,31,62,7,52,49,84,41,58,64,56,33,33,52,40,42,28,46,51,22,28,44,52,32,12,49,52,25,57,76,66,72,44,28,74,70,51,42,76,72,67,59,74,77,78,36,51,49,52,73,49,32,29,50,10,22,28,15,20,30,28,29,39,41,72,74,46,50,34,38,90,44,69,74,22,54,33,39,31,27,32,37,36,50,37,48,94,89,42,59,45,28,34,72,77,40,69,39,85,55,35,84,81,64,50,64,80,46,71,67,46,44,52,54,51,51,40,28,39,66,60,45,52,56,55,75,22,51,79,30,28,27,34,46,54,40,76,59,82,117,37,51,34,39,33,32,34,40,38,38,25,88,44,80,63,38,75,47,74,44,66,56,21,32,36,31,25,42,83,63,5,29,22,74,40,72,43,46,41,84,37,67,70,40,41,51,57,55,49,54,54,69,65,55,64,84,69,70,76,77,69,63,69,58,69,64,44,70,51,54,87,45,24,33,36,30,42,26,29,26,32,54,27,32,33,59,45,29,54,74,51,43,28,52,66,69,88,39,39,52,72,60,31,37,64,72,43,45,53,52,36,32,48,51,30,56,74,28,64,68,53,31,51,53,53,41,50,51,47,53,52,50,34,46,54,50,42,34,40,32,38,30,34,38,48,35,74,36,51,66,44,37,51,52,41,47,49,45,26,49,74,55,49,38,27,33,32,45,10,51,33,37,35,41,44,44,91,44,90,91,49,63,35,90,31,47,65,54,39,50,52,46,48,50,52,38,54,51,50,52,51,59,63,51,64,79,46,55,77,66,68,57,43,59,41,69,26,47,19,52,56,39,70,76,26,39,47,69,69,33,52,51,51,52,46,51,48,26,65,74,70,69,43,37,37,37,36,54,36,45,51,23,53,61,60,41,49,49,29,28,73,76,64,75,39,56,57,69,54,52,40,48,77,66,59,56,58,24,60,55,19,36,35,31,43,36,20,71,61,41,84,73,48,49,60,51,38,48,74,31,41,29,18,34,18,39,22,42,56,16,36,38,53,44,16,47,48,69,54,54,58,40,63,39,56,75,66,66,42,38,41,14,27,15,35,32,28,32,60,8,51,50,85,39,57,64,56,34,33,52,40,43,27,46,53,22,29,44,51,31,13,48,53,24,58,75,67,71,44,28,75,70,50,41,78,73,67,60,76,77,79,36,51,48,51,71,51,33,30,49,11,22,28,14,20,31,29,29,41,40,71,74,46,50,35,38,90,44,70,74,21,54,35,38,32,27,31,38,37,50,37,53,96,89,42,65,44,32,33,72,76,40,66,40,84,54,39,83,82,66,52,64,81,45,70,66,45,43,52,54,52,50,40,28,40,67,62,47,53,58,54,74,21,52,79,32,28,28,36,46,54,41,76,61,82

pLDDT: mean 94.63, std 9.56, range [37.47, 98.94]